Protein 8A39 (pdb70)

B-factor: mean 61.79, std 29.53, range [20.28, 162.0]

Nearest PDB structures (foldseek):
  8a39-assembly2_BP1-2  TM=9.675E-01  e=1.768E-44  Escherichia coli W
  3l09-assembly2_C  TM=7.580E-01  e=1.263E-09  Jannaschia sp. CCS1
  8q87-assembly1_Aj  TM=6.468E-01  e=9.948E-02  Gallus gallus
  3exc-assembly1_X-2  TM=7.207E-01  e=9.895E-01  Saccharolobus solfataricus
  7r81-assembly1_L2  TM=6.269E-01  e=5.504E-01  Neurospora crassa

Structure (mmCIF, N/CA/C/O backbone):
data_8A39
#
_entry.id   8A39
#
_cell.length_a   167.883
_cell.length_b   106.234
_cell.length_c   85.867
_cell.angle_alpha   90.000
_cell.angle_beta   108.328
_cell.angle_gamma   90.000
#
_symmetry.space_group_name_H-M   'C 1 2 1'
#
loop_
_entity.id
_entity.type
_entity.pdbx_description
1 polymer 'DNA-binding transcriptional repressor of phenylacetic acid degradation, aryl-CoA responsive'
2 non-polymer GLYCEROL
3 non-polymer 'SULFATE ION'
4 water water
#
loop_
_atom_site.group_PDB
_atom_site.id
_atom_site.type_symbol
_atom_site.label_atom_id
_atom_site.label_alt_id
_atom_site.label_comp_id
_atom_site.label_asym_id
_atom_site.label_entity_id
_atom_site.label_seq_id
_atom_site.pdbx_PDB_ins_code
_atom_site.Cartn_x
_atom_site.Cartn_y
_atom_site.Cartn_z
_atom_site.occupancy
_atom_site.B_iso_or_equiv
_atom_site.auth_seq_id
_atom_site.auth_comp_id
_atom_site.auth_asym_id
_atom_site.auth_atom_id
_atom_site.pdbx_PDB_model_num
ATOM 1 N N . SER A 1 2 ? 59.82605 -15.93350 13.01862 1.000 74.15422 2 SER AP1 N 1
ATOM 2 C CA . SER A 1 2 ? 58.80953 -16.05539 14.05713 1.000 74.14631 2 SER AP1 CA 1
ATOM 3 C C . SER A 1 2 ? 57.42540 -16.14640 13.42278 1.000 61.23714 2 SER AP1 C 1
ATOM 4 O O . SER A 1 2 ? 57.12545 -15.46177 12.45098 1.000 65.67503 2 SER AP1 O 1
ATOM 7 N N . LYS A 1 3 ? 56.58298 -17.01766 13.96760 1.000 66.64217 3 LYS AP1 N 1
ATOM 8 C CA . LYS A 1 3 ? 55.22755 -17.14022 13.45467 1.000 53.35061 3 LYS AP1 CA 1
ATOM 9 C C . LYS A 1 3 ? 54.37128 -15.92616 13.79948 1.000 62.46880 3 LYS AP1 C 1
ATOM 10 O O . LYS A 1 3 ? 53.36967 -15.67989 13.11577 1.000 56.62875 3 LYS AP1 O 1
ATOM 16 N N . LEU A 1 4 ? 54.73619 -15.17005 14.84310 1.000 52.22065 4 LEU AP1 N 1
ATOM 17 C CA . LEU A 1 4 ? 54.00674 -13.94589 15.15961 1.000 53.02857 4 LEU AP1 CA 1
ATOM 18 C C . LEU A 1 4 ? 54.10026 -12.94738 14.01039 1.000 49.74136 4 LEU AP1 C 1
ATOM 19 O O . LEU A 1 4 ? 53.08627 -12.37749 13.58680 1.000 46.26607 4 LEU AP1 O 1
ATOM 24 N N . ASP A 1 5 ? 55.30893 -12.73720 13.47239 1.000 49.26242 5 ASP AP1 N 1
ATOM 25 C CA . ASP A 1 5 ? 55.44333 -11.81418 12.34716 1.000 45.79215 5 ASP AP1 CA 1
ATOM 26 C C . ASP A 1 5 ? 54.64930 -12.31634 11.15831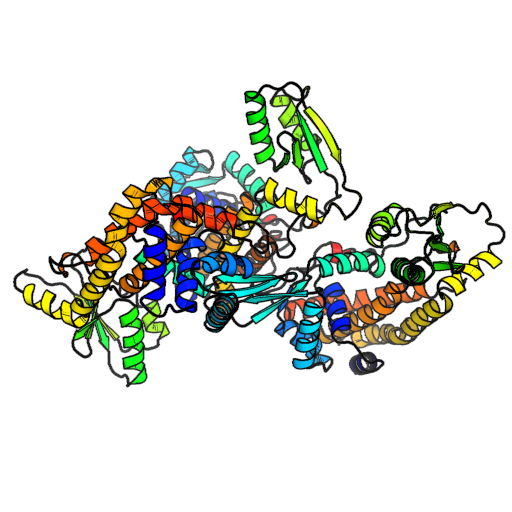 1.000 47.19732 5 ASP AP1 C 1
ATOM 27 O O . ASP A 1 5 ? 53.94130 -11.54367 10.50346 1.000 45.68137 5 ASP AP1 O 1
ATOM 32 N N . THR A 1 6 ? 54.72325 -13.62358 10.89499 1.000 38.72913 6 THR AP1 N 1
ATOM 33 C CA . THR A 1 6 ? 53.95865 -14.20336 9.80009 1.000 49.23686 6 THR AP1 CA 1
ATOM 34 C C . THR A 1 6 ? 52.46522 -14.01259 10.00755 1.000 37.10334 6 THR AP1 C 1
ATOM 35 O O . THR A 1 6 ? 51.74031 -13.67528 9.06223 1.000 43.50010 6 THR AP1 O 1
ATOM 39 N N . PHE A 1 7 ? 51.98060 -14.22289 11.23554 1.000 36.30325 7 PHE AP1 N 1
ATOM 40 C CA . PHE A 1 7 ? 50.56479 -13.97309 11.49645 1.000 36.15400 7 PHE AP1 CA 1
ATOM 41 C C . PHE A 1 7 ? 50.20826 -12.51832 11.20357 1.000 33.67084 7 PHE AP1 C 1
ATOM 42 O O . PHE A 1 7 ? 49.20766 -12.23884 10.53475 1.000 35.47214 7 PHE AP1 O 1
ATOM 50 N N . ILE A 1 8 ? 51.04893 -11.58214 11.65284 1.000 33.67977 8 ILE AP1 N 1
ATOM 51 C CA . ILE A 1 8 ? 50.76509 -10.16889 11.44819 1.000 33.45692 8 ILE AP1 CA 1
ATOM 52 C C . ILE A 1 8 ? 50.70744 -9.85055 9.95931 1.000 43.46830 8 ILE AP1 C 1
ATOM 53 O O . ILE A 1 8 ? 49.81802 -9.12863 9.49736 1.000 38.49805 8 ILE AP1 O 1
ATOM 58 N N . GLN A 1 9 ? 51.66187 -10.37334 9.18510 1.000 38.40613 9 GLN AP1 N 1
ATOM 59 C CA . GLN A 1 9 ? 51.69717 -10.09023 7.75089 1.000 40.33783 9 GLN AP1 CA 1
ATOM 60 C C . GLN A 1 9 ? 50.48911 -10.67626 7.03573 1.000 45.12251 9 GLN AP1 C 1
ATOM 61 O O . GLN A 1 9 ? 49.90136 -10.02602 6.16145 1.000 40.59606 9 GLN AP1 O 1
ATOM 67 N N . HIS A 1 10 ? 50.11258 -11.91233 7.38157 1.000 37.55585 10 HIS AP1 N 1
ATOM 68 C CA . HIS A 1 10 ? 48.93419 -12.51013 6.76994 1.000 39.40538 10 HIS AP1 CA 1
ATOM 69 C C . HIS A 1 10 ? 47.67574 -11.72936 7.12373 1.000 41.36544 10 HIS AP1 C 1
ATOM 70 O O . HIS A 1 10 ? 46.82498 -11.48374 6.26034 1.000 37.04622 10 HIS AP1 O 1
ATOM 77 N N . ALA A 1 11 ? 47.54407 -11.31562 8.38745 1.000 36.76429 11 ALA AP1 N 1
ATOM 78 C CA . ALA A 1 11 ? 46.32398 -10.63082 8.79725 1.000 35.17032 11 ALA AP1 CA 1
ATOM 79 C C . ALA A 1 11 ? 46.16234 -9.30656 8.06080 1.000 35.36747 11 ALA AP1 C 1
ATOM 80 O O . ALA A 1 11 ? 45.06992 -8.99235 7.56770 1.000 31.08328 11 ALA AP1 O 1
ATOM 82 N N . VAL A 1 12 ? 47.24958 -8.53557 7.93317 1.000 27.24200 12 VAL AP1 N 1
ATOM 83 C CA . VAL A 1 12 ? 47.12417 -7.22815 7.30789 1.000 37.66936 12 VAL AP1 CA 1
ATOM 84 C C . VAL A 1 12 ? 46.99172 -7.32138 5.79095 1.000 40.03748 12 VAL AP1 C 1
ATOM 85 O O . VAL A 1 12 ? 46.44621 -6.39600 5.17043 1.000 37.62979 12 VAL AP1 O 1
ATOM 89 N N . ASN A 1 13 ? 47.48127 -8.39504 5.16430 1.000 35.50917 13 ASN AP1 N 1
ATOM 90 C CA . ASN A 1 13 ? 47.40292 -8.51929 3.71031 1.000 37.93036 13 ASN AP1 CA 1
ATOM 91 C C . ASN A 1 13 ? 46.23019 -9.35778 3.22211 1.000 42.34208 13 ASN AP1 C 1
ATOM 92 O O . ASN A 1 13 ? 46.07788 -9.52720 2.00680 1.000 39.43602 13 ASN AP1 O 1
ATOM 97 N N . ALA A 1 14 ? 45.40755 -9.89796 4.12383 1.000 32.68155 14 ALA AP1 N 1
ATOM 98 C CA . ALA A 1 14 ? 44.32161 -10.77029 3.68168 1.000 39.72653 14 ALA AP1 CA 1
ATOM 99 C C . ALA A 1 14 ? 43.30981 -10.00980 2.84285 1.000 41.68116 14 ALA AP1 C 1
ATOM 100 O O . ALA A 1 14 ? 42.80007 -10.52749 1.84217 1.000 46.22021 14 ALA AP1 O 1
ATOM 102 N N . VAL A 1 15 ? 43.00851 -8.78244 3.24259 1.000 39.66938 15 VAL AP1 N 1
ATOM 103 C CA . VAL A 1 15 ? 41.92852 -7.99221 2.66534 1.000 37.19654 15 VAL AP1 CA 1
ATOM 104 C C . VAL A 1 15 ? 42.38569 -6.53629 2.60731 1.000 45.16681 15 VAL AP1 C 1
ATOM 105 O O . VAL A 1 15 ? 43.30605 -6.15480 3.34787 1.000 40.88288 15 VAL AP1 O 1
ATOM 109 N N . PRO A 1 16 ? 41.85547 -5.72220 1.69232 1.000 42.18773 16 PRO AP1 N 1
ATOM 110 C CA . PRO A 1 16 ? 42.18106 -4.28685 1.71184 1.000 42.55537 16 PRO AP1 CA 1
ATOM 111 C C . PRO A 1 16 ? 41.82943 -3.67768 3.06070 1.000 38.23131 16 PRO AP1 C 1
ATOM 112 O O . PRO A 1 16 ? 40.75802 -3.93006 3.61296 1.000 35.96186 16 PRO AP1 O 1
ATOM 116 N N . VAL A 1 17 ? 42.72586 -2.85039 3.58513 1.000 31.93477 17 VAL AP1 N 1
ATOM 117 C CA . VAL A 1 17 ? 42.50296 -2.17602 4.86011 1.000 33.13270 17 VAL AP1 CA 1
ATOM 118 C C . VAL A 1 17 ? 42.25756 -0.69172 4.57944 1.000 32.09272 17 VAL AP1 C 1
ATOM 119 O O . VAL A 1 17 ? 43.11888 -0.00060 4.02693 1.000 32.97368 17 VAL AP1 O 1
ATOM 123 N N . SER A 1 18 ? 41.09741 -0.19449 4.98942 1.000 26.60254 18 SER AP1 N 1
ATOM 124 C CA . SER A 1 18 ? 40.80317 1.23116 4.86780 1.000 36.56750 18 SER AP1 CA 1
ATOM 125 C C . SER A 1 18 ? 41.69107 2.05338 5.80234 1.000 31.19134 18 SER AP1 C 1
ATOM 126 O O . SER A 1 18 ? 41.75207 1.78921 7.00419 1.000 32.66455 18 SER AP1 O 1
ATOM 129 N N . GLY A 1 19 ? 42.35707 3.06621 5.24528 1.000 31.35102 19 GLY AP1 N 1
ATOM 130 C CA . GLY A 1 19 ? 43.20202 3.93299 6.05103 1.000 28.98157 19 GLY AP1 CA 1
ATOM 131 C C . GLY A 1 19 ? 42.41780 4.75056 7.06288 1.000 38.01313 19 GLY AP1 C 1
ATOM 132 O O . GLY A 1 19 ? 42.84299 4.90714 8.21375 1.000 24.98304 19 GLY AP1 O 1
ATOM 133 N N . THR A 1 20 ? 41.27262 5.30367 6.64860 1.000 30.38068 20 THR AP1 N 1
ATOM 134 C CA . THR A 1 20 ? 40.47788 6.08269 7.59178 1.000 36.93094 20 THR AP1 CA 1
ATOM 135 C C . THR A 1 20 ? 39.94679 5.19949 8.71003 1.000 40.10856 20 THR AP1 C 1
ATOM 136 O O . THR A 1 20 ? 39.96709 5.59166 9.88074 1.000 30.98635 20 THR AP1 O 1
ATOM 140 N N . SER A 1 21 ? 39.51606 3.98276 8.37408 1.000 29.24292 21 SER AP1 N 1
ATOM 141 C CA . SER A 1 21 ? 38.99413 3.08755 9.39548 1.000 37.32912 21 SER AP1 CA 1
ATOM 142 C C . SER A 1 21 ? 40.10086 2.65305 10.34299 1.000 34.20624 21 SER AP1 C 1
ATOM 143 O O . SER A 1 21 ? 39.91317 2.63542 11.56910 1.000 28.82132 21 SER AP1 O 1
ATOM 146 N N . LEU A 1 22 ? 41.27141 2.32964 9.78942 1.000 29.72310 22 LEU AP1 N 1
ATOM 147 C CA . LEU A 1 22 ? 42.37197 1.86530 10.61600 1.000 26.49740 22 LEU AP1 CA 1
ATOM 148 C C . LEU A 1 22 ? 42.81826 2.95121 11.57437 1.000 38.80063 22 LEU AP1 C 1
ATOM 149 O O . LEU A 1 22 ? 43.03402 2.69423 12.76214 1.000 32.46595 22 LEU AP1 O 1
ATOM 154 N N . ILE A 1 23 ? 42.93621 4.18619 11.07904 1.000 28.40548 23 ILE AP1 N 1
ATOM 155 C CA . ILE A 1 23 ? 43.42297 5.24855 11.93770 1.000 27.97622 23 ILE AP1 CA 1
ATOM 156 C C . ILE A 1 23 ? 42.38197 5.58088 13.00201 1.000 29.65793 23 ILE AP1 C 1
ATOM 157 O O . ILE A 1 23 ? 42.73562 5.86854 14.15444 1.000 28.33185 23 ILE AP1 O 1
ATOM 162 N N . SER A 1 24 ? 41.08912 5.50880 12.65823 1.000 24.79578 24 SER AP1 N 1
ATOM 163 C CA . SER A 1 24 ? 40.06057 5.68468 13.67894 1.000 35.83518 24 SER AP1 CA 1
ATOM 164 C C . SER A 1 24 ? 40.22401 4.64408 14.77494 1.000 35.87481 24 SER AP1 C 1
ATOM 165 O O . SER A 1 24 ? 40.09987 4.96728 15.96182 1.000 29.68998 24 SER AP1 O 1
ATOM 168 N N . SER A 1 25 ? 40.51199 3.38773 14.39299 1.000 28.11039 25 SER AP1 N 1
ATOM 169 C CA . SER A 1 25 ? 40.72468 2.34196 15.38677 1.000 29.12758 25 SER AP1 CA 1
ATOM 170 C C . SER A 1 25 ? 41.90111 2.68697 16.28428 1.000 26.67432 25 SER AP1 C 1
ATOM 171 O O . SER A 1 25 ? 41.81835 2.55698 17.50951 1.000 26.95058 25 SER AP1 O 1
ATOM 174 N N . LEU A 1 26 ? 43.00395 3.13911 15.68910 1.000 24.66484 26 LEU AP1 N 1
ATOM 175 C CA . LEU A 1 26 ? 44.18748 3.49637 16.47010 1.000 31.10772 26 LEU AP1 CA 1
ATOM 176 C C . LEU A 1 26 ? 43.89045 4.63801 17.44943 1.000 28.83763 26 LEU AP1 C 1
ATOM 177 O O . LEU A 1 26 ? 44.22861 4.55722 18.63966 1.000 29.01713 26 LEU AP1 O 1
ATOM 182 N N . TYR A 1 27 ? 43.24586 5.70674 16.97224 1.000 22.59478 27 TYR AP1 N 1
ATOM 183 C CA . TYR A 1 27 ? 42.87785 6.79617 17.87477 1.000 33.84528 27 TYR AP1 CA 1
ATOM 184 C C . TYR A 1 27 ? 41.93363 6.29648 18.96340 1.000 37.27821 27 TYR AP1 C 1
ATOM 185 O O . TYR A 1 27 ? 42.16971 6.50949 20.15868 1.000 29.64119 27 TYR AP1 O 1
ATOM 194 N N . GLY A 1 28 ? 40.87745 5.58471 18.56866 1.000 34.91196 28 GLY AP1 N 1
ATOM 195 C CA . GLY A 1 28 ? 39.90245 5.14318 19.54885 1.000 21.67585 28 GLY AP1 CA 1
ATOM 196 C C . GLY A 1 28 ? 40.51579 4.23571 20.59109 1.000 33.48375 28 GLY AP1 C 1
ATOM 197 O O . GLY A 1 28 ? 40.22970 4.35552 21.78702 1.000 30.50438 28 GLY AP1 O 1
ATOM 198 N N . ASP A 1 29 ? 41.40447 3.34563 20.16235 1.000 33.25239 29 ASP AP1 N 1
ATOM 199 C CA . ASP A 1 29 ? 41.95044 2.38265 21.10548 1.000 35.71681 29 ASP AP1 CA 1
ATOM 200 C C . ASP A 1 29 ? 43.11488 2.96785 21.89290 1.000 34.03971 29 ASP AP1 C 1
ATOM 201 O O . ASP A 1 29 ? 43.14996 2.86709 23.12110 1.000 29.83537 29 ASP AP1 O 1
ATOM 206 N N . SER A 1 30 ? 44.06262 3.60932 21.20341 1.000 30.50704 30 SER AP1 N 1
ATOM 207 C CA . SER A 1 30 ? 45.33081 3.95189 21.82466 1.000 32.80109 30 SER AP1 CA 1
ATOM 208 C C . SER A 1 30 ? 45.48092 5.41666 22.23595 1.000 29.05461 30 SER AP1 C 1
ATOM 209 O O . SER A 1 30 ? 46.36422 5.71417 23.03667 1.000 31.85465 30 SER AP1 O 1
ATOM 212 N N . LEU A 1 31 ? 44.66848 6.34089 21.72823 1.000 27.15695 31 LEU AP1 N 1
ATOM 213 C CA . LEU A 1 31 ? 44.90262 7.75919 21.97639 1.000 32.77250 31 LEU AP1 CA 1
ATOM 214 C C . LEU A 1 31 ? 43.75793 8.48862 22.67325 1.000 38.83627 31 LEU AP1 C 1
ATOM 215 O O . LEU A 1 31 ? 43.98499 9.58448 23.20178 1.000 34.01338 31 LEU AP1 O 1
ATOM 220 N N . SER A 1 32 ? 42.53985 7.93973 22.66419 1.000 30.14064 32 SER AP1 N 1
ATOM 221 C CA . SER A 1 32 ? 41.40183 8.67405 23.19218 1.000 31.38216 32 SER AP1 CA 1
ATOM 222 C C . SER A 1 32 ? 41.50518 8.87895 24.70141 1.000 36.98268 32 SER AP1 C 1
ATOM 223 O O . SER A 1 32 ? 40.88482 9.81026 25.23640 1.000 33.76010 32 SER AP1 O 1
ATOM 226 N N . HIS A 1 33 ? 42.24646 8.02129 25.41188 1.000 28.74581 33 HIS AP1 N 1
ATOM 227 C CA . HIS A 1 33 ? 42.50417 8.24735 26.83387 1.000 38.26906 33 HIS AP1 CA 1
ATOM 228 C C . HIS A 1 33 ? 43.88454 8.84345 27.09247 1.000 36.21717 33 HIS AP1 C 1
ATOM 229 O O . HIS A 1 33 ? 44.35284 8.84890 28.23626 1.000 40.22453 33 HIS AP1 O 1
ATOM 236 N N . ARG A 1 34 ? 44.52009 9.39483 26.06625 1.000 32.41726 34 ARG AP1 N 1
ATOM 237 C CA . ARG A 1 34 ? 45.86933 9.92727 26.17905 1.000 33.16696 34 ARG AP1 CA 1
ATOM 238 C C . ARG A 1 34 ? 45.93758 11.28441 25.50276 1.000 41.27255 34 ARG AP1 C 1
ATOM 239 O O . ARG A 1 34 ? 46.92672 11.63229 24.83973 1.000 33.82552 34 ARG AP1 O 1
ATOM 247 N N . GLY A 1 35 ? 44.86389 12.06199 25.64159 1.000 35.14130 35 GLY AP1 N 1
ATOM 248 C CA . GLY A 1 35 ? 44.85324 13.42443 25.15348 1.000 27.37625 35 GLY AP1 CA 1
ATOM 249 C C . GLY A 1 35 ? 44.30449 13.60165 23.75521 1.000 35.59969 35 GLY AP1 C 1
ATOM 250 O O . GLY A 1 35 ? 44.09887 14.74622 23.33994 1.000 28.51749 35 GLY AP1 O 1
ATOM 251 N N . GLY A 1 36 ? 44.13070 12.51358 22.99469 1.000 32.90231 36 GLY AP1 N 1
ATOM 252 C CA . GLY A 1 36 ? 43.47546 12.55352 21.69724 1.000 29.92526 36 GLY AP1 CA 1
ATOM 253 C C . GLY A 1 36 ? 44.25607 13.20455 20.57463 1.000 33.84212 36 GLY AP1 C 1
ATOM 254 O O . GLY A 1 36 ? 43.69998 13.39903 19.48079 1.000 31.67131 36 GLY AP1 O 1
ATOM 255 N N . GLU A 1 37 ? 45.53355 13.51963 20.78461 1.000 30.11381 37 GLU AP1 N 1
ATOM 256 C CA . GLU A 1 37 ? 46.31943 14.22985 19.78209 1.000 36.36562 37 GLU AP1 CA 1
ATOM 257 C C . GLU A 1 37 ? 47.65132 13.52775 19.55975 1.000 36.03024 37 GLU AP1 C 1
ATOM 258 O O . GLU A 1 37 ? 48.27125 13.02704 20.50315 1.000 35.76748 37 GLU AP1 O 1
ATOM 264 N N . ILE A 1 38 ? 48.09995 13.50758 18.30669 1.000 35.43483 38 ILE AP1 N 1
ATOM 265 C CA . ILE A 1 38 ? 49.40919 12.95086 17.99371 1.000 33.74998 38 ILE AP1 CA 1
ATOM 266 C C . ILE A 1 38 ? 49.95693 13.59984 16.72981 1.000 28.57526 38 ILE AP1 C 1
ATOM 267 O O . ILE A 1 38 ? 49.20973 14.00331 15.83656 1.000 29.71719 38 ILE AP1 O 1
ATOM 272 N N . TRP A 1 39 ? 51.28095 13.63419 16.64296 1.000 32.48293 39 TRP AP1 N 1
ATOM 273 C CA . TRP A 1 39 ? 51.96915 14.10956 15.45253 1.000 32.69391 39 TRP AP1 CA 1
ATOM 274 C C . TRP A 1 39 ? 51.79065 13.12625 14.29589 1.000 37.94870 39 TRP AP1 C 1
ATOM 275 O O . TRP A 1 39 ? 51.81145 11.90677 14.48893 1.000 34.68052 39 TRP AP1 O 1
ATOM 286 N N . LEU A 1 40 ? 51.62127 13.66693 13.08694 1.000 34.18579 40 LEU AP1 N 1
ATOM 287 C CA . LEU A 1 40 ? 51.56093 12.82885 11.89525 1.000 35.84325 40 LEU AP1 CA 1
ATOM 288 C C . LEU A 1 40 ? 52.76072 11.89168 11.81800 1.000 44.54448 40 LEU AP1 C 1
ATOM 289 O O . LEU A 1 40 ? 52.61728 10.70406 11.48308 1.000 37.17205 40 LEU AP1 O 1
ATOM 294 N N . GLY A 1 41 ? 53.94713 12.40252 12.15752 1.000 38.92022 41 GLY AP1 N 1
ATOM 295 C CA . GLY A 1 41 ? 55.14454 11.57693 12.11049 1.000 45.71786 41 GLY AP1 CA 1
ATOM 296 C C . GLY A 1 41 ? 55.07144 10.38132 13.04010 1.000 42.56273 41 GLY AP1 C 1
ATOM 297 O O . GLY A 1 41 ? 55.57455 9.30428 12.71771 1.000 39.56378 41 GLY AP1 O 1
ATOM 298 N N . SER A 1 42 ? 54.43817 10.55465 14.20327 1.000 33.25982 42 SER AP1 N 1
ATOM 299 C CA . SER A 1 42 ? 54.23916 9.43605 15.11794 1.000 34.33450 42 SER AP1 CA 1
ATOM 300 C C . SER A 1 42 ? 53.35395 8.37222 14.49096 1.000 36.57874 42 SER AP1 C 1
ATOM 301 O O . SER A 1 42 ? 53.64875 7.17299 14.58802 1.000 34.21871 42 SER AP1 O 1
ATOM 304 N N . LEU A 1 43 ? 52.26202 8.78428 13.84321 1.000 30.37512 43 LEU AP1 N 1
ATOM 305 C CA . LEU A 1 43 ? 51.38909 7.79514 13.21445 1.000 32.95694 43 LEU AP1 CA 1
ATOM 306 C C . LEU A 1 43 ? 52.13285 7.01499 12.13864 1.000 33.60285 43 LEU AP1 C 1
ATOM 307 O O . LEU A 1 43 ? 52.00213 5.78977 12.06091 1.000 31.50606 43 LEU AP1 O 1
ATOM 312 N N . ALA A 1 44 ? 52.95924 7.70298 11.33191 1.000 28.94992 44 ALA AP1 N 1
ATOM 313 C CA . ALA A 1 44 ? 53.71619 7.01943 10.28429 1.000 27.57294 44 ALA AP1 CA 1
ATOM 314 C C . ALA A 1 44 ? 54.65268 5.97759 10.88557 1.000 39.80097 44 ALA AP1 C 1
ATOM 315 O O . ALA A 1 44 ? 54.71610 4.84320 10.40116 1.000 35.83246 44 ALA AP1 O 1
ATOM 317 N N . ALA A 1 45 ? 55.35400 6.32967 11.96957 1.000 29.49302 45 ALA AP1 N 1
ATOM 318 C CA . ALA A 1 45 ? 56.21715 5.36843 12.64149 1.000 39.81441 45 ALA AP1 CA 1
ATOM 319 C C . ALA A 1 45 ? 55.42351 4.22835 13.27668 1.000 39.70889 45 ALA AP1 C 1
ATOM 320 O O . ALA A 1 45 ? 55.91745 3.09852 13.37024 1.000 35.26569 45 ALA AP1 O 1
ATOM 322 N N . LEU A 1 46 ? 54.20673 4.49673 13.73289 1.000 32.30872 46 LEU AP1 N 1
ATOM 323 C CA . LEU A 1 46 ? 53.45425 3.44987 14.40174 1.000 30.93195 46 LEU AP1 CA 1
ATOM 324 C C . LEU A 1 46 ? 52.94558 2.41613 13.40978 1.000 35.31783 46 LEU AP1 C 1
ATOM 325 O O . LEU A 1 46 ? 52.74344 1.25501 13.78005 1.000 32.29402 46 LEU AP1 O 1
ATOM 330 N N . LEU A 1 47 ? 52.70879 2.82746 12.15843 1.000 32.85460 47 LEU AP1 N 1
ATOM 331 C CA . LEU A 1 47 ? 52.12287 1.97350 11.14438 1.000 37.16984 47 LEU AP1 CA 1
ATOM 332 C C . LEU A 1 47 ? 53.12339 1.47211 10.11244 1.000 39.96615 47 LEU AP1 C 1
ATOM 333 O O . LEU A 1 47 ? 52.76631 0.60457 9.30623 1.000 37.53177 47 LEU AP1 O 1
ATOM 338 N N . GLU A 1 48 ? 54.35745 1.97994 10.12722 1.000 39.33861 48 GLU AP1 N 1
ATOM 339 C CA . GLU A 1 48 ? 55.35700 1.62113 9.11769 1.000 45.08509 48 GLU AP1 CA 1
ATOM 340 C C . GLU A 1 48 ? 55.59699 0.11107 9.05650 1.000 40.09734 48 GLU AP1 C 1
ATOM 341 O O . GLU A 1 48 ? 55.62486 -0.48219 7.97154 1.000 36.94966 48 GLU AP1 O 1
ATOM 347 N N . GLY A 1 49 ? 55.78148 -0.52629 10.21182 1.000 34.37323 49 GLY AP1 N 1
ATOM 348 C CA . GLY A 1 49 ? 56.04374 -1.95453 10.24023 1.000 35.11121 49 GLY AP1 CA 1
ATOM 349 C C . GLY A 1 49 ? 54.91036 -2.80379 9.71407 1.000 37.31394 49 GLY AP1 C 1
ATOM 350 O O . GLY A 1 49 ? 55.10417 -4.00677 9.51278 1.000 41.53301 49 GLY AP1 O 1
ATOM 351 N N . LEU A 1 50 ? 53.72938 -2.22817 9.53260 1.000 37.19026 50 LEU AP1 N 1
ATOM 352 C CA . LEU A 1 50 ? 52.60855 -2.92183 8.91272 1.000 40.47877 50 LEU AP1 CA 1
ATOM 353 C C . LEU A 1 50 ? 52.58808 -2.77214 7.40139 1.000 38.70919 50 LEU AP1 C 1
ATOM 354 O O . LEU A 1 50 ? 51.69650 -3.33093 6.75150 1.000 46.00078 50 LEU AP1 O 1
ATOM 359 N N . GLY A 1 51 ? 53.52727 -2.01580 6.83181 1.000 39.60413 51 GLY AP1 N 1
ATOM 360 C CA . GLY A 1 51 ? 53.55095 -1.76276 5.40030 1.000 35.20041 51 GLY AP1 CA 1
ATOM 361 C C . GLY A 1 51 ? 52.84053 -0.50662 4.94608 1.000 46.01011 51 GLY AP1 C 1
ATOM 362 O O . GLY A 1 51 ? 52.65835 -0.32120 3.73962 1.000 39.88137 51 GLY AP1 O 1
ATOM 363 N N . PHE A 1 52 ? 52.36495 0.32787 5.86136 1.000 35.19793 52 PHE AP1 N 1
ATOM 364 C CA . PHE A 1 52 ? 51.68652 1.56966 5.49090 1.000 38.90383 52 PHE AP1 CA 1
ATOM 365 C C . PHE A 1 52 ? 52.67383 2.73382 5.48013 1.000 40.26668 52 PHE AP1 C 1
ATOM 366 O O . PHE A 1 52 ? 53.34064 2.98970 6.48813 1.000 44.74608 52 PHE AP1 O 1
ATOM 374 N N . GLY A 1 53 ? 52.78536 3.41567 4.33317 1.000 36.33535 53 GLY AP1 N 1
ATOM 375 C CA . GLY A 1 53 ? 53.69990 4.53103 4.17223 1.000 36.44019 53 GLY AP1 CA 1
ATOM 376 C C . GLY A 1 53 ? 53.07173 5.90102 4.46268 1.000 47.71503 53 GLY AP1 C 1
ATOM 377 O O . GLY A 1 53 ? 51.88801 6.03224 4.78193 1.000 44.54237 53 GLY AP1 O 1
ATOM 378 N N . GLU A 1 54 ? 53.91158 6.94159 4.35305 1.000 36.88447 54 GLU AP1 N 1
ATOM 379 C CA . GLU A 1 54 ? 53.48319 8.30213 4.69156 1.000 43.07368 54 GLU AP1 CA 1
ATOM 380 C C . GLU A 1 54 ? 52.27108 8.74820 3.87942 1.000 39.41157 54 GLU AP1 C 1
ATOM 381 O O . GLU A 1 54 ? 51.34379 9.34741 4.43089 1.000 47.71117 54 GLU AP1 O 1
ATOM 387 N N . ARG A 1 55 ? 52.26111 8.49028 2.56466 1.000 39.71222 55 ARG AP1 N 1
ATOM 388 C CA . ARG A 1 55 ? 51.12591 8.93917 1.75614 1.000 39.29083 55 ARG AP1 CA 1
ATOM 389 C C . ARG A 1 55 ? 49.83733 8.24178 2.17304 1.000 44.82771 55 ARG AP1 C 1
ATOM 390 O O . ARG A 1 55 ? 48.76063 8.84984 2.17391 1.000 44.22786 55 ARG AP1 O 1
ATOM 398 N N . PHE A 1 56 ? 49.91653 6.95555 2.49561 1.000 40.82812 56 PHE AP1 N 1
ATOM 399 C CA . PHE A 1 56 ? 48.74249 6.27167 3.00839 1.000 38.49003 56 PHE AP1 CA 1
ATOM 400 C C . PHE A 1 56 ? 48.22628 6.95679 4.27563 1.000 43.50877 56 PHE AP1 C 1
ATOM 401 O O . PHE A 1 56 ? 47.02679 7.23360 4.40959 1.000 31.90569 56 PHE AP1 O 1
ATOM 409 N N . VAL A 1 57 ? 49.13561 7.24894 5.20893 1.000 31.64936 57 VAL AP1 N 1
ATOM 410 C CA . VAL A 1 57 ? 48.76430 7.85506 6.48380 1.000 35.49017 57 VAL AP1 CA 1
ATOM 411 C C . VAL A 1 57 ? 48.24616 9.27302 6.28008 1.000 41.19962 57 VAL AP1 C 1
ATOM 412 O O . VAL A 1 57 ? 47.16745 9.63806 6.77252 1.000 31.46754 57 VAL AP1 O 1
ATOM 416 N N . ARG A 1 58 ? 48.99496 10.07657 5.51967 1.000 32.12388 58 ARG AP1 N 1
ATOM 417 C CA . ARG A 1 58 ? 48.63345 11.46975 5.26114 1.000 34.77533 58 ARG AP1 CA 1
ATOM 418 C C . ARG A 1 58 ? 47.26309 11.57444 4.59116 1.000 38.75101 58 ARG AP1 C 1
ATOM 419 O O . ARG A 1 58 ? 46.42205 12.39096 4.98521 1.000 37.34190 58 ARG AP1 O 1
ATOM 427 N N . THR A 1 59 ? 47.01845 10.74355 3.57652 1.000 37.10491 59 THR AP1 N 1
ATOM 428 C CA . THR A 1 59 ? 45.73949 10.77084 2.87121 1.000 29.40088 59 THR AP1 CA 1
ATOM 429 C C . THR A 1 59 ? 44.58375 10.39348 3.79639 1.000 40.13416 59 THR AP1 C 1
ATOM 430 O O . THR A 1 59 ? 43.50182 10.98892 3.73155 1.000 38.17011 59 THR AP1 O 1
ATOM 434 N N . ALA A 1 60 ? 44.78338 9.37426 4.63465 1.000 36.41021 60 ALA AP1 N 1
ATOM 435 C CA . ALA A 1 60 ? 43.75613 8.96555 5.59271 1.000 40.13622 60 ALA AP1 CA 1
ATOM 436 C C . ALA A 1 60 ? 43.44813 10.08315 6.59142 1.000 39.58094 60 ALA AP1 C 1
ATOM 437 O O . ALA A 1 60 ? 42.27894 10.37125 6.87834 1.000 26.80096 60 ALA AP1 O 1
ATOM 439 N N . LEU A 1 61 ? 44.48724 10.72582 7.13573 1.000 30.45649 61 LEU AP1 N 1
ATOM 440 C CA . LEU A 1 61 ? 44.24650 11.81494 8.08184 1.000 38.24265 61 LEU AP1 CA 1
ATOM 441 C C . LEU A 1 61 ? 43.46554 12.94506 7.42200 1.000 32.82798 61 LEU AP1 C 1
ATOM 442 O O . LEU A 1 61 ? 42.46644 13.42249 7.97695 1.000 32.84420 61 LEU AP1 O 1
ATOM 447 N N . PHE A 1 62 ? 43.85238 13.31131 6.19508 1.000 34.59250 62 PHE AP1 N 1
ATOM 448 C CA . PHE A 1 62 ? 43.14607 14.33876 5.43347 1.000 31.44755 62 PHE AP1 CA 1
ATOM 449 C C . PHE A 1 62 ? 41.66645 13.99705 5.28495 1.000 38.07089 62 PHE AP1 C 1
ATOM 450 O O . PHE A 1 62 ? 40.79912 14.85806 5.48305 1.000 39.54196 62 PHE AP1 O 1
ATOM 458 N N . ARG A 1 63 ? 41.35086 12.74189 4.93875 1.000 30.71571 63 ARG AP1 N 1
ATOM 459 C CA . ARG A 1 63 ? 39.94023 12.36961 4.80394 1.000 41.02991 63 ARG AP1 CA 1
ATOM 460 C C . ARG A 1 63 ? 39.21562 12.43625 6.14180 1.000 34.87117 63 ARG AP1 C 1
ATOM 461 O O . ARG A 1 63 ? 38.08101 12.91811 6.21247 1.000 38.58374 63 ARG AP1 O 1
ATOM 469 N N . LEU A 1 64 ? 39.85119 11.94545 7.21053 1.000 42.71751 64 LEU AP1 N 1
ATOM 470 C CA . LEU A 1 64 ? 39.21184 11.96227 8.52269 1.000 37.15353 64 LEU AP1 CA 1
ATOM 471 C C . LEU A 1 64 ? 38.92627 13.39364 8.95296 1.000 32.75926 64 LEU AP1 C 1
ATOM 472 O O . LEU A 1 64 ? 37.92058 13.65902 9.61211 1.000 32.34860 64 LEU AP1 O 1
ATOM 477 N N . ASN A 1 65 ? 39.81419 14.32874 8.60454 1.000 30.30944 65 ASN AP1 N 1
ATOM 478 C CA . ASN A 1 65 ? 39.51923 15.73850 8.83727 1.000 26.45190 65 ASN AP1 CA 1
ATOM 479 C C . ASN A 1 65 ? 38.34418 16.22262 7.98737 1.000 35.06050 65 ASN AP1 C 1
ATOM 480 O O . ASN A 1 65 ? 37.46639 16.93727 8.48649 1.000 34.52885 65 ASN AP1 O 1
ATOM 485 N N . LYS A 1 66 ? 38.30685 15.86576 6.70098 1.000 38.67845 66 LYS AP1 N 1
ATOM 486 C CA . LYS A 1 66 ? 37.20754 16.34637 5.86641 1.000 36.02432 66 LYS AP1 CA 1
ATOM 487 C C . LYS A 1 66 ? 35.87549 15.79616 6.34335 1.000 36.13408 66 LYS AP1 C 1
ATOM 488 O O . LYS A 1 66 ? 34.85193 16.47091 6.22376 1.000 39.66900 66 LYS AP1 O 1
ATOM 494 N N . GLU A 1 67 ? 35.87041 14.59341 6.91874 1.000 33.89824 67 GLU AP1 N 1
ATOM 495 C CA . GLU A 1 67 ? 34.64254 14.04577 7.47890 1.000 37.00251 67 GLU AP1 CA 1
ATOM 496 C C . GLU A 1 67 ? 34.28720 14.63016 8.84182 1.000 36.80984 67 GLU AP1 C 1
ATOM 497 O O . GLU A 1 67 ? 33.22361 14.29594 9.37067 1.000 36.43865 67 GLU AP1 O 1
ATOM 503 N N . GLY A 1 68 ? 35.12641 15.49574 9.42036 1.000 31.76862 68 GLY AP1 N 1
ATOM 504 C CA . GLY A 1 68 ? 34.82092 16.04443 10.73470 1.000 28.31112 68 GLY AP1 CA 1
ATOM 505 C C . GLY A 1 68 ? 35.18134 15.16992 11.91926 1.000 29.21020 68 GLY AP1 C 1
ATOM 506 O O . GLY A 1 68 ? 34.76504 15.48007 13.03992 1.000 28.30623 68 GLY AP1 O 1
ATOM 507 N N . TRP A 1 69 ? 35.93482 14.08368 11.71858 1.000 35.38340 69 TRP AP1 N 1
ATOM 508 C CA . TRP A 1 69 ? 36.30846 13.19562 12.82067 1.000 35.99743 69 TRP AP1 CA 1
ATOM 509 C C . TRP A 1 69 ? 37.57630 13.66089 13.53230 1.000 34.02392 69 TRP AP1 C 1
ATOM 510 O O . TRP A 1 69 ? 37.74647 13.38990 14.73210 1.000 27.86040 69 TRP AP1 O 1
ATOM 521 N N . LEU A 1 70 ? 38.47355 14.33353 12.80727 1.000 24.41139 70 LEU AP1 N 1
ATOM 522 C CA . LEU A 1 70 ? 39.73498 14.82573 13.34304 1.000 33.90488 70 LEU AP1 CA 1
ATOM 523 C C . LEU A 1 70 ? 39.88313 16.31275 13.04168 1.000 35.83762 70 LEU AP1 C 1
ATOM 524 O O . LEU A 1 70 ? 39.54394 16.77586 11.94917 1.000 29.44984 70 LEU AP1 O 1
ATOM 529 N N . ASP A 1 71 ? 40.35126 17.06013 14.02908 1.000 33.13289 71 ASP AP1 N 1
ATOM 530 C CA . ASP A 1 71 ? 40.86507 18.40072 13.80333 1.000 36.26849 71 ASP AP1 CA 1
ATOM 531 C C . ASP A 1 71 ? 42.34584 18.31615 13.45363 1.000 37.03354 71 ASP AP1 C 1
ATOM 532 O O . ASP A 1 71 ? 43.01562 17.30761 13.71539 1.000 33.17287 71 ASP AP1 O 1
ATOM 537 N N . VAL A 1 72 ? 42.85442 19.37293 12.82825 1.000 27.81096 72 VAL AP1 N 1
ATOM 538 C CA . VAL A 1 72 ? 44.25211 19.40210 12.41088 1.000 36.15037 72 VAL AP1 CA 1
ATOM 539 C C . VAL A 1 72 ? 44.87568 20.73083 12.82351 1.000 36.86202 72 VAL AP1 C 1
ATOM 540 O O . VAL A 1 72 ? 44.25543 21.79264 12.68787 1.000 39.34331 72 VAL AP1 O 1
ATOM 544 N N . SER A 1 73 ? 46.11336 20.66185 13.31810 1.000 39.84195 73 SER AP1 N 1
ATOM 545 C CA . SER A 1 73 ? 46.88916 21.82290 13.74410 1.000 44.98522 73 SER AP1 CA 1
ATOM 546 C C . SER A 1 73 ? 48.26581 21.77485 13.10174 1.000 56.81067 73 SER AP1 C 1
ATOM 547 O O . SER A 1 73 ? 48.93548 20.73419 13.13979 1.000 44.28505 73 SER AP1 O 1
ATOM 550 N N . ARG A 1 74 ? 48.67495 22.89293 12.50065 1.000 35.18876 74 ARG AP1 N 1
ATOM 551 C CA . ARG A 1 74 ? 50.05322 23.08866 12.06539 1.000 29.91753 74 ARG AP1 CA 1
ATOM 552 C C . ARG A 1 74 ? 50.73946 23.97795 13.10515 1.000 40.26761 74 ARG AP1 C 1
ATOM 553 O O . ARG A 1 74 ? 50.44795 25.17533 13.20165 1.000 38.00051 74 ARG AP1 O 1
ATOM 561 N N . ILE A 1 75 ? 51.67337 23.39968 13.85397 1.000 34.41970 75 ILE AP1 N 1
ATOM 562 C CA . ILE A 1 75 ? 52.35867 24.07111 14.95181 1.000 33.92927 75 ILE AP1 CA 1
ATOM 563 C C . ILE A 1 75 ? 53.85291 23.90838 14.73493 1.000 40.81995 75 ILE AP1 C 1
ATOM 564 O O . ILE A 1 75 ? 54.35325 22.77532 14.65936 1.000 38.00133 75 ILE AP1 O 1
ATOM 569 N N . GLY A 1 76 ? 54.56954 25.02491 14.65775 1.000 31.89360 76 GLY AP1 N 1
ATOM 570 C CA . GLY A 1 76 ? 55.92516 24.89456 14.16024 1.000 36.66526 76 GLY AP1 CA 1
ATOM 571 C C . GLY A 1 76 ? 55.87922 24.29167 12.76983 1.000 32.79000 76 GLY AP1 C 1
ATOM 572 O O . GLY A 1 76 ? 55.01495 24.61724 11.95265 1.000 43.92115 76 GLY AP1 O 1
ATOM 573 N N . ARG A 1 77 ? 56.79434 23.36861 12.48974 1.000 46.97004 77 ARG AP1 N 1
ATOM 574 C CA . ARG A 1 77 ? 56.77424 22.68276 11.20076 1.000 67.76401 77 ARG AP1 CA 1
ATOM 575 C C . ARG A 1 77 ? 56.22887 21.26428 11.30310 1.000 60.68295 77 ARG AP1 C 1
ATOM 576 O O . ARG A 1 77 ? 56.62066 20.39157 10.52184 1.000 62.80994 77 ARG AP1 O 1
ATOM 584 N N . ARG A 1 78 ? 55.31308 21.02537 12.23634 1.000 54.13692 78 ARG AP1 N 1
ATOM 585 C CA . ARG A 1 78 ? 54.69911 19.72200 12.41668 1.000 47.03731 78 ARG AP1 CA 1
ATOM 586 C C . ARG A 1 78 ? 53.18355 19.83369 12.32766 1.000 58.17027 78 ARG AP1 C 1
ATOM 587 O O . ARG A 1 78 ? 52.58815 20.85120 12.71838 1.000 42.22033 78 ARG AP1 O 1
ATOM 595 N N . SER A 1 79 ? 52.57814 18.77566 11.78883 1.000 43.28044 79 SER AP1 N 1
ATOM 596 C CA . SER A 1 79 ? 51.13549 18.64342 11.68840 1.000 30.75058 79 SER AP1 CA 1
ATOM 597 C C . SER A 1 79 ? 50.65270 17.70361 12.78001 1.000 38.84196 79 SER AP1 C 1
ATOM 598 O O . SER A 1 79 ? 51.13777 16.57193 12.88738 1.000 41.21997 79 SER AP1 O 1
ATOM 601 N N . PHE A 1 80 ? 49.68206 18.16121 13.56865 1.000 32.36358 80 PHE AP1 N 1
ATOM 602 C CA . PHE A 1 80 ? 49.11471 17.37047 14.65559 1.000 33.31126 80 PHE AP1 CA 1
ATOM 603 C C . PHE A 1 80 ? 47.63796 17.14273 14.38415 1.000 45.78215 80 PHE AP1 C 1
ATOM 604 O O . PHE A 1 80 ? 46.91937 18.07120 13.98689 1.000 39.88831 80 PHE AP1 O 1
ATOM 612 N N . TYR A 1 81 ? 47.20843 15.89352 14.51072 1.000 30.59559 81 TYR AP1 N 1
ATOM 613 C CA . TYR A 1 81 ? 45.81221 15.54039 14.30470 1.000 27.07111 81 TYR AP1 CA 1
ATOM 614 C C . TYR A 1 81 ? 45.19845 15.08918 15.62622 1.000 31.91887 81 TYR AP1 C 1
ATOM 615 O O . TYR A 1 81 ? 45.80643 14.31301 16.38867 1.000 27.65097 81 TYR AP1 O 1
ATOM 624 N N . SER A 1 82 ? 44.02220 15.61736 15.92524 1.000 27.05155 82 SER AP1 N 1
ATOM 625 C CA . SER A 1 82 ? 43.38238 15.33728 17.20178 1.000 32.75920 82 SER AP1 CA 1
ATOM 626 C C . SER A 1 82 ? 41.91405 15.00740 16.97925 1.000 30.27965 82 SER AP1 C 1
ATOM 627 O O . SER A 1 82 ? 41.28933 15.47445 16.02047 1.000 28.50896 82 SER AP1 O 1
ATOM 630 N N . LEU A 1 83 ? 41.36073 14.21428 17.88782 1.000 26.63292 83 LEU AP1 N 1
ATOM 631 C CA . LEU A 1 83 ? 39.93775 13.93873 17.82769 1.000 28.21820 83 LEU AP1 CA 1
ATOM 632 C C . LEU A 1 83 ? 39.17132 15.25993 17.89388 1.000 40.45045 83 LEU AP1 C 1
ATOM 633 O O . LEU A 1 83 ? 39.45437 16.12374 18.73563 1.000 26.92541 83 LEU AP1 O 1
ATOM 638 N N . SER A 1 84 ? 38.24301 15.44690 16.96068 1.000 30.92686 84 SER AP1 N 1
ATOM 639 C CA . SER A 1 84 ? 37.39626 16.61756 17.03377 1.000 29.32546 84 SER AP1 CA 1
ATOM 640 C C . SER A 1 84 ? 36.39721 16.44609 18.18170 1.000 30.79944 84 SER AP1 C 1
ATOM 641 O O . SER A 1 84 ? 36.23226 15.34928 18.73579 1.000 27.40028 84 SER AP1 O 1
ATOM 644 N N . ASP A 1 85 ? 35.68054 17.52798 18.50636 1.000 23.50846 85 ASP AP1 N 1
ATOM 645 C CA . ASP A 1 85 ? 34.64976 17.41314 19.54085 1.000 32.62532 85 ASP AP1 CA 1
ATOM 646 C C . ASP A 1 85 ? 33.63200 16.34202 19.15993 1.000 33.90241 85 ASP AP1 C 1
ATOM 647 O O . ASP A 1 85 ? 33.30752 15.45983 19.96577 1.000 32.18366 85 ASP AP1 O 1
ATOM 652 N N . LYS A 1 86 ? 33.18786 16.35421 17.90346 1.000 33.06119 86 LYS AP1 N 1
ATOM 653 C CA . LYS A 1 86 ? 32.29377 15.31893 17.40927 1.000 31.44780 86 LYS AP1 CA 1
ATOM 654 C C . LYS A 1 86 ? 32.97397 13.95138 17.45602 1.000 36.22697 86 LYS AP1 C 1
ATOM 655 O O . LYS A 1 86 ? 32.40062 12.97460 17.95677 1.000 32.02270 86 LYS AP1 O 1
ATOM 661 N N . GLY A 1 87 ? 34.21500 13.87226 16.95684 1.000 27.10898 87 GLY AP1 N 1
ATOM 662 C CA . GLY A 1 87 ? 34.92274 12.59893 16.94465 1.000 36.57053 87 GLY AP1 CA 1
ATOM 663 C C . GLY A 1 87 ? 35.09059 12.01330 18.33104 1.000 36.53934 87 GLY AP1 C 1
ATOM 664 O O . GLY A 1 87 ? 34.94109 10.80112 18.52984 1.000 30.23545 87 GLY AP1 O 1
ATOM 665 N N . LEU A 1 88 ? 35.36871 12.87122 19.31582 1.000 31.94483 88 LEU AP1 N 1
ATOM 666 C CA . LEU A 1 88 ? 35.46729 12.40574 20.69579 1.000 37.54826 88 LEU AP1 CA 1
ATOM 667 C C . LEU A 1 88 ? 34.14116 11.81585 21.15896 1.000 37.17570 88 LEU AP1 C 1
ATOM 668 O O . LEU A 1 88 ? 34.10323 10.75066 21.78717 1.000 34.53600 88 LEU AP1 O 1
ATOM 673 N N . ARG A 1 89 ? 33.03810 12.49566 20.84998 1.000 34.18779 89 ARG AP1 N 1
ATOM 674 C CA . ARG A 1 89 ? 31.73699 12.01340 21.28671 1.000 45.08850 89 ARG AP1 CA 1
ATOM 675 C C . ARG A 1 89 ? 31.40619 10.67216 20.63737 1.000 42.83052 89 ARG AP1 C 1
ATOM 676 O O . ARG A 1 89 ? 30.95573 9.73905 21.31252 1.000 36.86647 89 ARG AP1 O 1
ATOM 684 N N . LEU A 1 90 ? 31.65064 10.55161 19.32442 1.000 32.03870 90 LEU AP1 N 1
ATOM 685 C CA . LEU A 1 90 ? 31.40623 9.29158 18.63170 1.000 38.12358 90 LEU AP1 CA 1
ATOM 686 C C . LEU A 1 90 ? 32.34143 8.19107 19.12528 1.000 40.20272 90 LEU AP1 C 1
ATOM 687 O O . LEU A 1 90 ? 31.92743 7.03351 19.26759 1.000 42.56422 90 LEU AP1 O 1
ATOM 692 N N . THR A 1 91 ? 33.60066 8.52924 19.40679 1.000 35.51078 91 THR AP1 N 1
ATOM 693 C CA . THR A 1 91 ? 34.52401 7.51713 19.91084 1.000 41.58543 91 THR AP1 CA 1
ATOM 694 C C . THR A 1 91 ? 34.06282 6.97431 21.25640 1.000 41.04623 91 THR AP1 C 1
ATOM 695 O O . THR A 1 91 ? 34.11224 5.75969 21.49698 1.000 31.63821 91 THR AP1 O 1
ATOM 699 N N . ARG A 1 92 ? 33.58769 7.85801 22.13801 1.000 27.27007 92 ARG AP1 N 1
ATOM 700 C CA . ARG A 1 92 ? 33.11088 7.40194 23.43590 1.000 46.74018 92 ARG AP1 CA 1
ATOM 701 C C . ARG A 1 92 ? 31.89273 6.50621 23.27882 1.000 42.58277 92 ARG AP1 C 1
ATOM 702 O O . ARG A 1 92 ? 31.77359 5.48691 23.96496 1.000 42.89528 92 ARG AP1 O 1
ATOM 710 N N . ARG A 1 93 ? 30.98475 6.85757 22.36718 1.000 42.01249 93 ARG AP1 N 1
ATOM 711 C CA . ARG A 1 93 ? 29.84626 5.98400 22.10936 1.000 46.37688 93 ARG AP1 CA 1
ATOM 712 C C . ARG A 1 93 ? 30.31212 4.60970 21.65355 1.000 44.58049 93 ARG AP1 C 1
ATOM 713 O O . ARG A 1 93 ? 29.89660 3.58731 22.20867 1.000 50.16405 93 ARG AP1 O 1
ATOM 721 N N . ALA A 1 94 ? 31.20936 4.56478 20.66468 1.000 41.58906 94 ALA AP1 N 1
ATOM 722 C CA . ALA A 1 94 ? 31.69057 3.27511 20.18333 1.000 43.89948 94 ALA AP1 CA 1
ATOM 723 C C . ALA A 1 94 ? 32.40602 2.51023 21.28863 1.000 48.90398 94 ALA AP1 C 1
ATOM 724 O O . ALA A 1 94 ? 32.27215 1.28431 21.39433 1.000 36.74744 94 ALA AP1 O 1
ATOM 726 N N . GLU A 1 95 ? 33.13113 3.22336 22.15180 1.000 42.01546 95 GLU AP1 N 1
ATOM 727 C CA . GLU A 1 95 ? 33.87508 2.55575 23.21414 1.000 48.62093 95 GLU AP1 CA 1
ATOM 728 C C . GLU A 1 95 ? 32.94719 1.80098 24.16723 1.000 53.26888 95 GLU AP1 C 1
ATOM 729 O O . GLU A 1 95 ? 33.30110 0.72574 24.67277 1.000 38.69138 95 GLU AP1 O 1
ATOM 735 N N . SER A 1 96 ? 31.77584 2.36904 24.46333 1.000 44.50665 96 SER AP1 N 1
ATOM 736 C CA . SER A 1 96 ? 30.84745 1.69820 25.36947 1.000 54.35729 96 SER AP1 CA 1
ATOM 737 C C . SER A 1 96 ? 30.46922 0.32333 24.83236 1.000 50.69427 96 SER AP1 C 1
ATOM 738 O O . SER A 1 96 ? 30.26960 -0.61672 25.60781 1.000 61.90407 96 SER AP1 O 1
ATOM 741 N N . LYS A 1 97 ? 30.35159 0.18639 23.50785 1.000 48.61956 97 LYS AP1 N 1
ATOM 742 C CA . LYS A 1 97 ? 30.00235 -1.10703 22.93382 1.000 49.43359 97 LYS AP1 CA 1
ATOM 743 C C . LYS A 1 97 ? 31.22094 -2.01810 22.81790 1.000 49.10743 97 LYS AP1 C 1
ATOM 744 O O . LYS A 1 97 ? 31.14236 -3.21122 23.13566 1.000 48.65145 97 LYS AP1 O 1
ATOM 750 N N . ILE A 1 98 ? 32.36527 -1.46909 22.40896 1.000 43.23721 98 ILE AP1 N 1
ATOM 751 C CA . ILE A 1 98 ? 33.51416 -2.30983 22.08672 1.000 42.74033 98 ILE AP1 CA 1
ATOM 752 C C . ILE A 1 98 ? 34.11994 -2.91126 23.34597 1.000 45.30750 98 ILE AP1 C 1
ATOM 753 O O . ILE A 1 98 ? 34.41615 -4.11029 23.39929 1.000 39.35431 98 ILE AP1 O 1
ATOM 758 N N . TYR A 1 99 ? 34.32921 -2.08877 24.36745 1.000 36.23238 99 TYR AP1 N 1
ATOM 759 C CA . TYR A 1 99 ? 35.01675 -2.49663 25.58526 1.000 46.00773 99 TYR AP1 CA 1
ATOM 760 C C . TYR A 1 99 ? 34.03410 -2.78364 26.70575 1.000 45.91211 99 TYR AP1 C 1
ATOM 761 O O . TYR A 1 99 ? 34.45345 -2.98618 27.85217 1.000 48.04769 99 TYR AP1 O 1
ATOM 770 N N . ARG A 1 100 ? 32.73617 -2.74132 26.38623 1.000 62.71368 100 ARG AP1 N 1
ATOM 771 C CA . ARG A 1 100 ? 31.62480 -3.00978 27.29809 1.000 74.27151 100 ARG AP1 CA 1
ATOM 772 C C . ARG A 1 100 ? 31.98901 -4.04745 28.34613 1.000 73.05493 100 ARG AP1 C 1
ATOM 773 O O . ARG A 1 100 ? 32.54467 -5.10462 28.03079 1.000 67.66210 100 ARG AP1 O 1
ATOM 781 N N . ALA A 1 101 ? 31.65045 -3.75347 29.59701 1.000 78.46326 101 ALA AP1 N 1
ATOM 782 C CA . ALA A 1 101 ? 31.99798 -4.69786 30.64422 1.000 87.70289 101 ALA AP1 CA 1
ATOM 783 C C . ALA A 1 101 ? 30.98002 -5.81929 30.80031 1.000 97.44015 101 ALA AP1 C 1
ATOM 784 O O . ALA A 1 101 ? 31.26113 -6.77177 31.53581 1.000 112.39248 101 ALA AP1 O 1
ATOM 786 N N . GLU A 1 102 ? 29.83098 -5.75579 30.11739 1.000 89.26602 102 GLU AP1 N 1
ATOM 787 C CA . GLU A 1 102 ? 28.96282 -6.92733 30.01530 1.000 114.69771 102 GLU AP1 CA 1
ATOM 788 C C . GLU A 1 102 ? 27.61637 -6.64444 29.35481 1.000 129.30398 102 GLU AP1 C 1
ATOM 789 O O . GLU A 1 102 ? 27.08011 -5.53665 29.46546 1.000 129.95638 102 GLU AP1 O 1
ATOM 795 N N . GLN A 1 103 ? 27.08176 -7.64330 28.65297 1.000 139.39062 103 GLN AP1 N 1
ATOM 796 C CA . GLN A 1 103 ? 25.77404 -7.53494 28.02324 1.000 137.63434 103 GLN AP1 CA 1
ATOM 797 C C . GLN A 1 103 ? 24.75494 -7.04680 29.05503 1.000 149.64820 103 GLN AP1 C 1
ATOM 798 O O . GLN A 1 103 ? 24.67872 -7.61085 30.15635 1.000 146.62560 103 GLN AP1 O 1
ATOM 804 N N . PRO A 1 104 ? 23.97242 -6.01386 28.75110 1.000 157.66803 104 PRO AP1 N 1
ATOM 805 C CA . PRO A 1 104 ? 23.02683 -5.49300 29.74744 1.000 152.74687 104 PRO AP1 CA 1
ATOM 806 C C . PRO A 1 104 ? 21.99017 -6.52265 30.17608 1.000 145.91341 104 PRO AP1 C 1
ATOM 807 O O . PRO A 1 104 ? 21.55666 -7.36776 29.38917 1.000 148.43521 104 PRO AP1 O 1
ATOM 811 N N . ALA A 1 105 ? 21.60097 -6.44603 31.45184 1.000 128.02721 105 ALA AP1 N 1
ATOM 812 C CA . ALA A 1 105 ? 20.54901 -7.31417 31.96733 1.000 122.95774 105 ALA AP1 CA 1
ATOM 813 C C . ALA A 1 105 ? 19.19670 -6.87195 31.41680 1.000 125.81563 105 ALA AP1 C 1
ATOM 814 O O . ALA A 1 105 ? 18.91654 -5.67373 31.31109 1.000 138.44814 105 ALA AP1 O 1
ATOM 816 N N . TRP A 1 106 ? 18.34616 -7.83988 31.07864 1.000 100.57962 106 TRP AP1 N 1
ATOM 817 C CA . TRP A 1 106 ? 17.08392 -7.55666 30.40284 1.000 101.98916 106 TRP AP1 CA 1
ATOM 818 C C . TRP A 1 106 ? 15.88359 -7.69107 31.33210 1.000 103.85842 106 TRP AP1 C 1
ATOM 819 O O . TRP A 1 106 ? 15.74279 -8.69937 32.03432 1.000 101.00457 106 TRP AP1 O 1
ATOM 830 N N . ASP A 1 107 ? 15.01952 -6.67366 31.32052 1.000 97.26537 107 ASP AP1 N 1
ATOM 831 C CA . ASP A 1 107 ? 13.75490 -6.67202 32.04813 1.000 94.16936 107 ASP AP1 CA 1
ATOM 832 C C . ASP A 1 107 ? 12.60087 -7.26145 31.24240 1.000 103.52887 107 ASP AP1 C 1
ATOM 833 O O . ASP A 1 107 ? 11.49563 -7.38620 31.77772 1.000 115.34256 107 ASP AP1 O 1
ATOM 838 N N . GLY A 1 108 ? 12.82623 -7.62398 29.97713 1.000 96.82591 108 GLY AP1 N 1
ATOM 839 C CA . GLY A 1 108 ? 11.79116 -8.18582 29.13301 1.000 80.99183 108 GLY AP1 CA 1
ATOM 840 C C . GLY A 1 108 ? 10.90960 -7.19189 28.40055 1.000 83.63903 108 GLY AP1 C 1
ATOM 841 O O . GLY A 1 108 ? 9.98414 -7.61860 27.69811 1.000 91.60466 108 GLY AP1 O 1
ATOM 842 N N . LYS A 1 109 ? 11.17496 -5.89210 28.51074 1.000 84.02101 109 LYS AP1 N 1
ATOM 843 C CA . LYS A 1 109 ? 10.30961 -4.86199 27.94650 1.000 94.87224 109 LYS AP1 CA 1
ATOM 844 C C . LYS A 1 109 ? 10.80142 -4.41744 26.57239 1.000 92.83256 109 LYS AP1 C 1
ATOM 845 O O . LYS A 1 109 ? 12.00904 -4.35373 26.32475 1.000 98.72925 109 LYS AP1 O 1
ATOM 851 N N . TRP A 1 110 ? 9.85443 -4.10151 25.68428 1.000 91.97340 110 TRP AP1 N 1
ATOM 852 C CA . TRP A 1 110 ? 10.13789 -3.67689 24.31877 1.000 79.98168 110 TRP AP1 CA 1
ATOM 853 C C . TRP A 1 110 ? 9.64019 -2.25757 24.06613 1.000 85.19522 110 TRP AP1 C 1
ATOM 854 O O . TRP A 1 110 ? 8.73863 -1.76322 24.74455 1.000 100.78197 110 TRP AP1 O 1
ATOM 865 N N . LEU A 1 111 ? 10.24411 -1.59937 23.07650 1.000 72.61404 111 LEU AP1 N 1
ATOM 866 C CA . LEU A 1 111 ? 9.75379 -0.33516 22.53829 1.000 71.15186 111 LEU AP1 CA 1
ATOM 867 C C . LEU A 1 111 ? 9.44502 -0.47987 21.04989 1.000 93.94210 111 LEU AP1 C 1
ATOM 868 O O . LEU A 1 111 ? 10.31827 -0.87647 20.26811 1.000 89.96411 111 LEU AP1 O 1
ATOM 873 N N . LEU A 1 112 ? 8.21052 -0.14725 20.65937 1.000 88.82042 112 LEU AP1 N 1
ATOM 874 C CA . LEU A 1 112 ? 7.75842 -0.21646 19.27296 1.000 75.47875 112 LEU AP1 CA 1
ATOM 875 C C . LEU A 1 112 ? 7.43638 1.17750 18.74801 1.000 77.42262 112 LEU AP1 C 1
ATOM 876 O O . LEU A 1 112 ? 6.83798 1.99366 19.45669 1.000 88.67862 112 LEU AP1 O 1
ATOM 881 N N . LEU A 1 113 ? 7.85061 1.45067 17.50857 1.000 76.70502 113 LEU AP1 N 1
ATOM 882 C CA . LEU A 1 113 ? 7.69083 2.75815 16.87828 1.000 83.33996 113 LEU AP1 CA 1
ATOM 883 C C . LEU A 1 113 ? 7.01272 2.61894 15.51780 1.000 89.03990 113 LEU AP1 C 1
ATOM 884 O O . LEU A 1 113 ? 7.47292 1.84251 14.67348 1.000 79.95824 113 LEU AP1 O 1
ATOM 889 N N . LEU A 1 114 ? 5.90766 3.34728 15.31794 1.000 91.42464 114 LEU AP1 N 1
ATOM 890 C CA . LEU A 1 114 ? 5.21069 3.42463 14.03720 1.000 100.86950 114 LEU AP1 CA 1
ATOM 891 C C . LEU A 1 114 ? 5.14984 4.85262 13.50186 1.000 103.30491 114 LEU AP1 C 1
ATOM 892 O O . LEU A 1 114 ? 5.06444 5.82520 14.25768 1.000 100.87639 114 LEU AP1 O 1
ATOM 897 N N . SER A 1 115 ? 5.23737 4.95835 12.17769 1.000 100.08154 115 SER AP1 N 1
ATOM 898 C CA . SER A 1 115 ? 5.31325 6.21658 11.44199 1.000 114.44636 115 SER AP1 CA 1
ATOM 899 C C . SER A 1 115 ? 4.09837 6.36959 10.54553 1.000 120.85605 115 SER AP1 C 1
ATOM 900 O O . SER A 1 115 ? 3.66522 5.39196 9.93645 1.000 130.59151 115 SER AP1 O 1
ATOM 903 N N . GLU A 1 116 ? 3.49892 7.55388 10.48833 1.000 116.74796 116 GLU AP1 N 1
ATOM 904 C CA . GLU A 1 116 ? 3.09776 7.85480 9.12056 1.000 128.75573 116 GLU AP1 CA 1
ATOM 905 C C . GLU A 1 116 ? 2.59293 9.27803 8.93471 1.000 118.69338 116 GLU AP1 C 1
ATOM 906 O O . GLU A 1 116 ? 2.30797 10.01979 9.88205 1.000 113.07905 116 GLU AP1 O 1
ATOM 912 N N . GLY A 1 117 ? 2.39704 9.58503 7.65269 1.000 123.03097 117 GLY AP1 N 1
ATOM 913 C CA . GLY A 1 117 ? 2.29931 10.92346 7.11403 1.000 120.55588 117 GLY AP1 CA 1
ATOM 914 C C . GLY A 1 117 ? 3.60391 11.39550 6.50754 1.000 123.49993 117 GLY AP1 C 1
ATOM 915 O O . GLY A 1 117 ? 3.77806 12.59940 6.31141 1.000 118.54623 117 GLY AP1 O 1
ATOM 916 N N . LEU A 1 118 ? 4.50008 10.46917 6.16632 1.000 126.10204 118 LEU AP1 N 1
ATOM 917 C CA . LEU A 1 118 ? 5.81155 10.76833 5.65171 1.000 120.83636 118 LEU AP1 CA 1
ATOM 918 C C . LEU A 1 118 ? 6.08529 10.12507 4.30124 1.000 125.94753 118 LEU AP1 C 1
ATOM 919 O O . LEU A 1 118 ? 5.33920 9.27442 3.80332 1.000 128.37179 118 LEU AP1 O 1
ATOM 924 N N . ASP A 1 119 ? 7.20818 10.57698 3.71672 1.000 136.27356 119 ASP AP1 N 1
ATOM 925 C CA . ASP A 1 119 ? 7.58911 10.28674 2.33600 1.000 142.68440 119 ASP AP1 CA 1
ATOM 926 C C . ASP A 1 119 ? 8.21483 8.93213 2.09234 1.000 145.96942 119 ASP AP1 C 1
ATOM 927 O O . ASP A 1 119 ? 7.87883 7.89556 2.67771 1.000 147.45227 119 ASP AP1 O 1
ATOM 932 N N . LYS A 1 120 ? 9.08361 9.01589 1.09309 1.000 135.09091 120 LYS AP1 N 1
ATOM 933 C CA . LYS A 1 120 ? 10.38863 8.40787 0.93141 1.000 131.49231 120 LYS AP1 CA 1
ATOM 934 C C . LYS A 1 120 ? 11.41605 8.91941 1.94370 1.000 137.50210 120 LYS AP1 C 1
ATOM 935 O O . LYS A 1 120 ? 11.79706 8.22752 2.88917 1.000 131.49103 120 LYS AP1 O 1
ATOM 941 N N . SER A 1 121 ? 11.81365 10.18935 1.76636 1.000 144.14322 121 SER AP1 N 1
ATOM 942 C CA . SER A 1 121 ? 12.96895 10.80511 2.42287 1.000 140.80290 121 SER AP1 CA 1
ATOM 943 C C . SER A 1 121 ? 12.88560 10.80270 3.94291 1.000 138.85052 121 SER AP1 C 1
ATOM 944 O O . SER A 1 121 ? 13.80175 10.32986 4.61884 1.000 134.97332 121 SER AP1 O 1
ATOM 947 N N . THR A 1 122 ? 11.77626 11.29534 4.49418 1.000 140.89349 122 THR AP1 N 1
ATOM 948 C CA . THR A 1 122 ? 11.54397 11.19793 5.93354 1.000 137.75128 122 THR AP1 CA 1
ATOM 949 C C . THR A 1 122 ? 11.44448 9.74530 6.39205 1.000 133.81765 122 THR AP1 C 1
ATOM 950 O O . THR A 1 122 ? 11.90972 9.40041 7.48413 1.000 129.83884 122 THR AP1 O 1
ATOM 954 N N . LEU A 1 123 ? 10.85644 8.87116 5.57033 1.000 131.42929 123 LEU AP1 N 1
ATOM 955 C CA . LEU A 1 123 ? 10.72057 7.47864 5.98562 1.000 127.89968 123 LEU AP1 CA 1
ATOM 956 C C . LEU A 1 123 ? 12.07889 6.79083 6.00850 1.000 127.98811 123 LEU AP1 C 1
ATOM 957 O O . LEU A 1 123 ? 12.52195 6.28952 7.04982 1.000 121.71060 123 LEU AP1 O 1
ATOM 962 N N . ALA A 1 124 ? 12.76803 6.77978 4.86645 1.000 129.45644 124 ALA AP1 N 1
ATOM 963 C CA . ALA A 1 124 ? 14.08839 6.16409 4.80843 1.000 128.37877 124 ALA AP1 CA 1
ATOM 964 C C . ALA A 1 124 ? 15.06787 6.87602 5.73450 1.000 121.89475 124 ALA AP1 C 1
ATOM 965 O O . ALA A 1 124 ? 15.94911 6.24164 6.32559 1.000 113.23154 124 ALA AP1 O 1
ATOM 967 N N . ASP A 1 125 ? 14.93985 8.20053 5.85358 1.000 118.66284 125 ASP AP1 N 1
ATOM 968 C CA . ASP A 1 125 ? 15.81075 8.97373 6.73403 1.000 120.28309 125 ASP AP1 CA 1
ATOM 969 C C . ASP A 1 125 ? 15.67417 8.53436 8.18684 1.000 120.00814 125 ASP AP1 C 1
ATOM 970 O O . ASP A 1 125 ? 16.66298 8.17177 8.83419 1.000 117.75691 125 ASP AP1 O 1
ATOM 975 N N . VAL A 1 126 ? 14.45166 8.56873 8.72629 1.000 117.60433 126 VAL AP1 N 1
ATOM 976 C CA . VAL A 1 126 ? 14.28262 8.22539 10.13574 1.000 118.07969 126 VAL AP1 CA 1
ATOM 977 C C . VAL A 1 126 ? 14.57620 6.74847 10.34572 1.000 117.29116 126 VAL AP1 C 1
ATOM 978 O O . VAL A 1 126 ? 15.14542 6.34469 11.36949 1.000 108.88819 126 VAL AP1 O 1
ATOM 982 N N . LYS A 1 127 ? 14.17738 5.91953 9.38537 1.000 116.67014 127 LYS AP1 N 1
ATOM 983 C CA . LYS A 1 127 ? 14.62164 4.53508 9.36729 1.000 119.22692 127 LYS AP1 CA 1
ATOM 984 C C . LYS A 1 127 ? 16.14176 4.42123 9.40288 1.000 122.17596 127 LYS AP1 C 1
ATOM 985 O O . LYS A 1 127 ? 16.68750 3.51741 10.04527 1.000 111.89467 127 LYS AP1 O 1
ATOM 991 N N . LYS A 1 128 ? 16.84534 5.33135 8.73081 1.000 122.13422 128 LYS AP1 N 1
ATOM 992 C CA . LYS A 1 128 ? 18.30631 5.28933 8.73874 1.000 109.91445 128 LYS AP1 CA 1
ATOM 993 C C . LYS A 1 128 ? 18.87223 5.38096 10.15969 1.000 109.71564 128 LYS AP1 C 1
ATOM 994 O O . LYS A 1 128 ? 19.55721 4.46672 10.63570 1.000 107.60765 128 LYS AP1 O 1
ATOM 1000 N N . GLN A 1 129 ? 18.56853 6.47856 10.86317 1.000 106.94061 129 GLN AP1 N 1
ATOM 1001 C CA . GLN A 1 129 ? 19.09062 6.68953 12.21321 1.000 110.77434 129 GLN AP1 CA 1
ATOM 1002 C C . GLN A 1 129 ? 18.66012 5.59362 13.16949 1.000 108.51311 129 GLN AP1 C 1
ATOM 1003 O O . GLN A 1 129 ? 19.46510 5.10705 13.97235 1.000 112.48657 129 GLN AP1 O 1
ATOM 1009 N N . LEU A 1 130 ? 17.39215 5.19309 13.10328 1.000 115.36368 130 LEU AP1 N 1
ATOM 1010 C CA . LEU A 1 130 ? 16.91244 4.17598 14.02577 1.000 110.24481 130 LEU AP1 CA 1
ATOM 1011 C C . LEU A 1 130 ? 17.67947 2.87502 13.83902 1.000 97.46125 130 LEU AP1 C 1
ATOM 1012 O O . LEU A 1 130 ? 18.04065 2.21686 14.82062 1.000 92.38049 130 LEU AP1 O 1
ATOM 1017 N N . ILE A 1 131 ? 17.96757 2.49919 12.58923 1.000 99.85612 131 ILE AP1 N 1
ATOM 1018 C CA . ILE A 1 131 ? 18.76996 1.29857 12.36111 1.000 100.93799 131 ILE AP1 CA 1
ATOM 1019 C C . ILE A 1 131 ? 20.13817 1.42136 13.02687 1.000 103.05120 131 ILE AP1 C 1
ATOM 1020 O O . ILE A 1 131 ? 20.52445 0.56191 13.82752 1.000 91.14790 131 ILE AP1 O 1
ATOM 1025 N N . TRP A 1 132 ? 20.87925 2.50206 12.74509 1.000 108.52337 132 TRP AP1 N 1
ATOM 1026 C CA . TRP A 1 132 ? 22.16212 2.61417 13.43501 1.000 106.19210 132 TRP AP1 CA 1
ATOM 1027 C C . TRP A 1 132 ? 22.00380 2.86459 14.92383 1.000 96.95345 132 TRP AP1 C 1
ATOM 1028 O O . TRP A 1 132 ? 22.96643 2.66673 15.67456 1.000 103.98188 132 TRP AP1 O 1
ATOM 1039 N N . GLN A 1 133 ? 20.81406 3.24439 15.36637 1.000 99.37798 133 GLN AP1 N 1
ATOM 1040 C CA . GLN A 1 133 ? 20.54098 3.49327 16.76920 1.000 101.30899 133 GLN AP1 CA 1
ATOM 1041 C C . GLN A 1 133 ? 20.28207 2.20083 17.53499 1.000 95.74082 133 GLN AP1 C 1
ATOM 1042 O O . GLN A 1 133 ? 20.17716 2.23770 18.76533 1.000 89.37899 133 GLN AP1 O 1
ATOM 1048 N N . GLY A 1 134 ? 20.21164 1.06721 16.83500 1.000 91.52426 134 GLY AP1 N 1
ATOM 1049 C CA . GLY A 1 134 ? 19.99887 -0.23975 17.42015 1.000 99.84622 134 GLY AP1 CA 1
ATOM 1050 C C . GLY A 1 134 ? 18.61998 -0.82619 17.17689 1.000 102.29679 134 GLY AP1 C 1
ATOM 1051 O O . GLY A 1 134 ? 18.33348 -1.92760 17.67079 1.000 83.53200 134 GLY AP1 O 1
ATOM 1052 N N . PHE A 1 135 ? 17.77129 -0.14757 16.41323 1.000 97.73697 135 PHE AP1 N 1
ATOM 1053 C CA . PHE A 1 135 ? 16.41521 -0.60135 16.16314 1.000 87.95185 135 PHE AP1 CA 1
ATOM 1054 C C . PHE A 1 135 ? 16.36885 -1.52840 14.96228 1.000 88.28477 135 PHE AP1 C 1
ATOM 1055 O O . PHE A 1 135 ? 17.11984 -1.36870 13.99743 1.000 89.18576 135 PHE AP1 O 1
ATOM 1063 N N . GLY A 1 136 ? 15.45757 -2.49261 15.02164 1.000 84.29980 136 GLY AP1 N 1
ATOM 1064 C CA . GLY A 1 136 ? 15.22858 -3.41467 13.92759 1.000 85.38759 136 GLY AP1 CA 1
ATOM 1065 C C . GLY A 1 136 ? 13.84578 -3.21354 13.33994 1.000 85.87778 136 GLY AP1 C 1
ATOM 1066 O O . GLY A 1 136 ? 12.91458 -2.79879 14.03587 1.000 82.19149 136 GLY AP1 O 1
ATOM 1067 N N . ALA A 1 137 ? 13.71959 -3.49445 12.04224 1.000 83.75384 137 ALA AP1 N 1
ATOM 1068 C CA . ALA A 1 137 ? 12.43248 -3.39632 11.35539 1.000 83.55275 137 ALA AP1 CA 1
ATOM 1069 C C . ALA A 1 137 ? 11.70368 -4.71165 11.60712 1.000 94.65992 137 ALA AP1 C 1
ATOM 1070 O O . ALA A 1 137 ? 11.67867 -5.62692 10.78088 1.000 87.61641 137 ALA AP1 O 1
ATOM 1072 N N . LEU A 1 138 ? 11.09077 -4.79291 12.79079 1.000 88.98256 138 LEU AP1 N 1
ATOM 1073 C CA . LEU A 1 138 ? 10.41769 -6.01770 13.20204 1.000 81.94365 138 LEU AP1 CA 1
ATOM 1074 C C . LEU A 1 138 ? 9.32486 -6.40578 12.22067 1.000 92.93993 138 LEU AP1 C 1
ATOM 1075 O O . LEU A 1 138 ? 9.05132 -7.59645 12.02983 1.000 88.79030 138 LEU AP1 O 1
ATOM 1080 N N . ALA A 1 139 ? 8.69819 -5.42189 11.59126 1.000 92.25331 139 ALA AP1 N 1
ATOM 1081 C CA . ALA A 1 139 ? 7.72404 -5.64688 10.53700 1.000 93.86181 139 ALA AP1 CA 1
ATOM 1082 C C . ALA A 1 139 ? 7.76518 -4.44994 9.60594 1.000 98.22297 139 ALA AP1 C 1
ATOM 1083 O O . ALA A 1 139 ? 8.31943 -3.40286 9.96221 1.000 94.73408 139 ALA AP1 O 1
ATOM 1085 N N . PRO A 1 140 ? 7.19541 -4.56532 8.40818 1.000 101.61552 140 PRO AP1 N 1
ATOM 1086 C CA . PRO A 1 140 ? 7.23434 -3.42681 7.48203 1.000 95.05799 140 PRO AP1 CA 1
ATOM 1087 C C . PRO A 1 140 ? 6.45725 -2.27603 8.09621 1.000 97.79997 140 PRO AP1 C 1
ATOM 1088 O O . PRO A 1 140 ? 5.29038 -2.42247 8.46985 1.000 109.20257 140 PRO AP1 O 1
ATOM 1092 N N . SER A 1 141 ? 7.12825 -1.13600 8.24134 1.000 87.88260 141 SER AP1 N 1
ATOM 1093 C CA . SER A 1 141 ? 6.59110 0.09366 8.80684 1.000 89.60207 141 SER AP1 CA 1
ATOM 1094 C C . SER A 1 141 ? 6.74070 0.07964 10.32393 1.000 84.95142 141 SER AP1 C 1
ATOM 1095 O O . SER A 1 141 ? 6.25956 1.01062 10.98408 1.000 100.71628 141 SER AP1 O 1
ATOM 1098 N N . LEU A 1 142 ? 7.38056 -0.94059 10.89944 1.000 80.18693 142 LEU AP1 N 1
ATOM 1099 C CA . LEU A 1 142 ? 7.44498 -1.12141 12.34909 1.000 95.27393 142 LEU AP1 CA 1
ATOM 1100 C C . LEU A 1 142 ? 8.88820 -1.27859 12.81665 1.000 84.61093 142 LEU AP1 C 1
ATOM 1101 O O . LEU A 1 142 ? 9.55020 -2.26062 12.46648 1.000 77.92924 142 LEU AP1 O 1
ATOM 1106 N N . MET A 1 143 ? 9.37109 -0.32326 13.61033 1.000 77.47283 143 MET AP1 N 1
ATOM 1107 C CA . MET A 1 143 ? 10.69471 -0.40222 14.21466 1.000 81.04731 143 MET AP1 CA 1
ATOM 1108 C C . MET A 1 143 ? 10.57907 -0.82222 15.67371 1.000 84.85211 143 MET AP1 C 1
ATOM 1109 O O . MET A 1 143 ? 9.65127 -0.41002 16.37518 1.000 91.93587 143 MET AP1 O 1
ATOM 1114 N N . ALA A 1 144 ? 11.53697 -1.62763 16.13491 1.000 87.49209 144 ALA AP1 N 1
ATOM 1115 C CA . ALA A 1 144 ? 11.47096 -2.19118 17.47900 1.000 90.93879 144 ALA AP1 CA 1
ATOM 1116 C C . ALA A 1 144 ? 12.86832 -2.28094 18.07950 1.000 80.65471 144 ALA AP1 C 1
ATOM 1117 O O . ALA A 1 144 ? 13.85609 -2.47799 17.36646 1.000 85.35415 144 ALA AP1 O 1
ATOM 1119 N N . SER A 1 145 ? 12.93756 -2.14582 19.40570 1.000 75.78496 145 SER AP1 N 1
ATOM 1120 C CA . SER A 1 145 ? 14.17509 -2.33749 20.15388 1.000 85.28719 145 SER AP1 CA 1
ATOM 1121 C C . SER A 1 145 ? 13.86275 -2.87481 21.54292 1.000 74.40946 145 SER AP1 C 1
ATOM 1122 O O . SER A 1 145 ? 13.01183 -2.29990 22.23734 1.000 78.92060 145 SER AP1 O 1
ATOM 1125 N N . PRO A 1 146 ? 14.53210 -3.94737 21.97499 1.000 80.41263 146 PRO AP1 N 1
ATOM 1126 C CA . PRO A 1 146 ? 14.34853 -4.43570 23.34795 1.000 83.79187 146 PRO AP1 CA 1
ATOM 1127 C C . PRO A 1 146 ? 15.18692 -3.70240 24.38095 1.000 91.15052 146 PRO AP1 C 1
ATOM 1128 O O . PRO A 1 146 ? 15.04392 -3.99263 25.58184 1.000 90.90015 146 PRO AP1 O 1
ATOM 1132 N N . SER A 1 147 ? 16.06277 -2.78824 23.95365 1.000 86.05367 147 SER AP1 N 1
ATOM 1133 C CA . SER A 1 147 ? 17.05607 -2.17030 24.82477 1.000 99.07321 147 SER AP1 CA 1
ATOM 1134 C C . SER A 1 147 ? 16.87044 -0.66844 25.04816 1.000 91.87543 147 SER AP1 C 1
ATOM 1135 O O . SER A 1 147 ? 17.04770 -0.20552 26.18191 1.000 99.35073 147 SER AP1 O 1
ATOM 1138 N N . GLN A 1 148 ? 16.54121 0.12495 24.01431 1.000 90.72879 148 GLN AP1 N 1
ATOM 1139 C CA . GLN A 1 148 ? 16.50904 1.59310 24.08477 1.000 103.28717 148 GLN AP1 CA 1
ATOM 1140 C C . GLN A 1 148 ? 15.39436 2.13018 24.98410 1.000 123.10033 148 GLN AP1 C 1
ATOM 1141 O O . GLN A 1 148 ? 14.55782 1.39140 25.49666 1.000 109.92469 148 GLN AP1 O 1
ATOM 1147 N N . LYS A 1 149 ? 15.42210 3.46917 25.17343 1.000 136.18010 149 LYS AP1 N 1
ATOM 1148 C CA . LYS A 1 149 ? 14.30975 4.29836 25.64985 1.000 131.89143 149 LYS AP1 CA 1
ATOM 1149 C C . LYS A 1 149 ? 13.51722 4.82733 24.46647 1.000 129.80661 149 LYS AP1 C 1
ATOM 1150 O O . LYS A 1 149 ? 14.03308 4.96060 23.35584 1.000 127.55535 149 LYS AP1 O 1
ATOM 1156 N N . LEU A 1 150 ? 12.26314 5.19447 24.74445 1.000 125.81264 150 LEU AP1 N 1
ATOM 1157 C CA . LEU A 1 150 ? 11.66684 6.38384 24.13390 1.000 121.83242 150 LEU AP1 CA 1
ATOM 1158 C C . LEU A 1 150 ? 12.44301 7.64804 24.49526 1.000 127.43168 150 LEU AP1 C 1
ATOM 1159 O O . LEU A 1 150 ? 12.75472 8.47261 23.62782 1.000 128.23028 150 LEU AP1 O 1
ATOM 1164 N N . ALA A 1 151 ? 12.73954 7.82949 25.78975 1.000 122.73777 151 ALA AP1 N 1
ATOM 1165 C CA . ALA A 1 151 ? 13.50112 8.99873 26.22181 1.000 130.14838 151 ALA AP1 CA 1
ATOM 1166 C C . ALA A 1 151 ? 14.84114 9.07239 25.50756 1.000 137.61581 151 ALA AP1 C 1
ATOM 1167 O O . ALA A 1 151 ? 15.33720 10.16587 25.21190 1.000 132.18398 151 ALA AP1 O 1
ATOM 1169 N N . ASP A 1 152 ? 15.43358 7.91775 25.22466 1.000 137.39297 152 ASP AP1 N 1
ATOM 1170 C CA . ASP A 1 152 ? 16.70590 7.81745 24.53573 1.000 130.77592 152 ASP AP1 CA 1
ATOM 1171 C C . ASP A 1 152 ? 16.57153 8.08395 23.04546 1.000 133.67370 152 ASP AP1 C 1
ATOM 1172 O O . ASP A 1 152 ? 17.58404 8.11990 22.34108 1.000 130.69046 152 ASP AP1 O 1
ATOM 1177 N N . VAL A 1 153 ? 15.35613 8.27875 22.54741 1.000 135.87616 153 VAL AP1 N 1
ATOM 1178 C CA . VAL A 1 153 ? 15.18796 8.57699 21.12934 1.000 134.91408 153 VAL AP1 CA 1
ATOM 1179 C C . VAL A 1 153 ? 14.40208 9.86877 20.98307 1.000 138.81747 153 VAL AP1 C 1
ATOM 1180 O O . VAL A 1 153 ? 14.24961 10.39550 19.89926 1.000 135.13631 153 VAL AP1 O 1
ATOM 1184 N N . GLN A 1 154 ? 13.81921 10.39086 22.03208 1.000 141.19571 154 GLN AP1 N 1
ATOM 1185 C CA . GLN A 1 154 ? 13.16560 11.66347 21.77951 1.000 138.80064 154 GLN AP1 CA 1
ATOM 1186 C C . GLN A 1 154 ? 14.11223 12.76821 21.30828 1.000 139.31849 154 GLN AP1 C 1
ATOM 1187 O O . GLN A 1 154 ? 13.77536 13.51585 20.37159 1.000 132.13832 154 GLN AP1 O 1
ATOM 1193 N N . THR A 1 155 ? 15.26669 12.96406 21.91729 1.000 146.00120 155 THR AP1 N 1
ATOM 1194 C CA . THR A 1 155 ? 16.04481 14.02297 21.31113 1.000 147.30992 155 THR AP1 CA 1
ATOM 1195 C C . THR A 1 155 ? 16.22131 13.72434 19.82398 1.000 146.94423 155 THR AP1 C 1
ATOM 1196 O O . THR A 1 155 ? 15.95083 14.59043 18.98573 1.000 132.64453 155 THR AP1 O 1
ATOM 1200 N N . LEU A 1 156 ? 16.53872 12.46414 19.47176 1.000 145.42996 156 LEU AP1 N 1
ATOM 1201 C CA . LEU A 1 156 ? 16.70289 12.08964 18.06136 1.000 136.48024 156 LEU AP1 CA 1
ATOM 1202 C C . LEU A 1 156 ? 15.43602 12.35282 17.24205 1.000 135.37774 156 LEU AP1 C 1
ATOM 1203 O O . LEU A 1 156 ? 15.50116 12.92241 16.14732 1.000 125.03529 156 LEU AP1 O 1
ATOM 1208 N N . LEU A 1 157 ? 14.27283 11.92375 17.74615 1.000 135.58376 157 LEU AP1 N 1
ATOM 1209 C CA . LEU A 1 157 ? 13.04878 12.08878 16.97249 1.000 137.51330 157 LEU AP1 CA 1
ATOM 1210 C C . LEU A 1 157 ? 12.68368 13.55182 16.74182 1.000 141.34586 157 LEU AP1 C 1
ATOM 1211 O O . LEU A 1 157 ? 12.35589 13.91120 15.58807 1.000 138.34052 157 LEU AP1 O 1
ATOM 1216 N N . HIS A 1 158 ? 12.70807 14.43016 17.76144 1.000 138.44018 158 HIS AP1 N 1
ATOM 1217 C CA . HIS A 1 158 ? 12.28913 15.76395 17.30495 1.000 126.44294 158 HIS AP1 CA 1
ATOM 1218 C C . HIS A 1 158 ? 13.37147 16.42236 16.47810 1.000 125.61236 158 HIS AP1 C 1
ATOM 1219 O O . HIS A 1 158 ? 13.06137 17.20183 15.59169 1.000 126.71334 158 HIS AP1 O 1
ATOM 1226 N N . GLU A 1 159 ? 14.65406 16.13992 16.75639 1.000 136.38226 159 GLU AP1 N 1
ATOM 1227 C CA . GLU A 1 159 ? 15.67617 16.74358 15.91641 1.000 140.70718 159 GLU AP1 CA 1
ATOM 1228 C C . GLU A 1 159 ? 15.44349 16.43584 14.44137 1.000 133.83192 159 GLU AP1 C 1
ATOM 1229 O O . GLU A 1 159 ? 15.81702 17.24693 13.58484 1.000 130.42508 159 GLU AP1 O 1
ATOM 1235 N N . ALA A 1 160 ? 14.78048 15.31886 14.13023 1.000 131.23179 160 ALA AP1 N 1
ATOM 1236 C CA . ALA A 1 160 ? 14.38973 15.00982 12.76190 1.000 129.58074 160 ALA AP1 CA 1
ATOM 1237 C C . ALA A 1 160 ? 13.10084 15.69873 12.32666 1.000 129.06941 160 ALA AP1 C 1
ATOM 1238 O O . ALA A 1 160 ? 12.80127 15.72048 11.12348 1.000 119.49696 160 ALA AP1 O 1
ATOM 1240 N N . GLY A 1 161 ? 12.33350 16.25066 13.26192 1.000 133.14338 161 GLY AP1 N 1
ATOM 1241 C CA . GLY A 1 161 ? 11.11801 16.95485 12.91679 1.000 130.44020 161 GLY AP1 CA 1
ATOM 1242 C C . GLY A 1 161 ? 9.92165 16.08682 12.60361 1.000 130.42429 161 GLY AP1 C 1
ATOM 1243 O O . GLY A 1 161 ? 9.00987 16.54430 11.90672 1.000 114.92042 161 GLY AP1 O 1
ATOM 1244 N N . VAL A 1 162 ? 9.88665 14.84650 13.09346 1.000 140.22135 162 VAL AP1 N 1
ATOM 1245 C CA . VAL A 1 162 ? 8.78762 13.93249 12.81607 1.000 129.88116 162 VAL AP1 CA 1
ATOM 1246 C C . VAL A 1 162 ? 8.13670 13.42311 14.09279 1.000 128.68021 162 VAL AP1 C 1
ATOM 1247 O O . VAL A 1 162 ? 7.32688 12.49749 14.04667 1.000 129.48994 162 VAL AP1 O 1
ATOM 1251 N N . ALA A 1 163 ? 8.47057 14.02063 15.23389 1.000 126.03681 163 ALA AP1 N 1
ATOM 1252 C CA . ALA A 1 163 ? 7.92857 13.58827 16.51193 1.000 122.09621 163 ALA AP1 CA 1
ATOM 1253 C C . ALA A 1 163 ? 6.40929 13.60912 16.53933 1.000 130.48246 163 ALA AP1 C 1
ATOM 1254 O O . ALA A 1 163 ? 5.80426 12.91087 17.36233 1.000 125.22447 163 ALA AP1 O 1
ATOM 1256 N N . ASP A 1 164 ? 5.78269 14.40167 15.66472 1.000 122.86617 164 ASP AP1 N 1
ATOM 1257 C CA . ASP A 1 164 ? 4.32969 14.44274 15.58797 1.000 126.35780 164 ASP AP1 CA 1
ATOM 1258 C C . ASP A 1 164 ? 3.74753 13.28165 14.80567 1.000 124.07888 164 ASP AP1 C 1
ATOM 1259 O O . ASP A 1 164 ? 2.54552 13.02659 14.92023 1.000 124.57900 164 ASP AP1 O 1
ATOM 1264 N N . ASN A 1 165 ? 4.57362 12.54143 14.06969 1.000 112.84993 165 ASN AP1 N 1
ATOM 1265 C CA . ASN A 1 165 ? 4.10581 11.45964 13.21530 1.000 108.16715 165 ASN AP1 CA 1
ATOM 1266 C C . ASN A 1 165 ? 4.57027 10.08741 13.67579 1.000 107.06742 165 ASN AP1 C 1
ATOM 1267 O O . ASN A 1 165 ? 4.48276 9.12631 12.90384 1.000 99.69441 165 ASN AP1 O 1
ATOM 1272 N N . VAL A 1 166 ? 5.05601 9.96371 14.90661 1.000 95.36908 166 VAL AP1 N 1
ATOM 1273 C CA . VAL A 1 166 ? 5.60298 8.70908 15.40298 1.000 106.85348 166 VAL AP1 CA 1
ATOM 1274 C C . VAL A 1 166 ? 4.70313 8.19937 16.51696 1.000 110.98458 166 VAL AP1 C 1
ATOM 1275 O O . VAL A 1 166 ? 4.36066 8.94460 17.44358 1.000 113.26786 166 VAL AP1 O 1
ATOM 1279 N N . ILE A 1 167 ? 4.29870 6.93732 16.40485 1.000 105.98933 167 ILE AP1 N 1
ATOM 1280 C CA . ILE A 1 167 ? 3.51290 6.25304 17.42313 1.000 102.14312 167 ILE AP1 CA 1
ATOM 1281 C C . ILE A 1 167 ? 4.43989 5.32382 18.19784 1.000 96.27027 167 ILE AP1 C 1
ATOM 1282 O O . ILE A 1 167 ? 5.16084 4.51261 17.59950 1.000 94.10994 167 ILE AP1 O 1
ATOM 1287 N N . ALA A 1 168 ? 4.44759 5.46196 19.52272 1.000 79.77625 168 ALA AP1 N 1
ATOM 1288 C CA . ALA A 1 168 ? 5.31485 4.68803 20.40012 1.000 82.04762 168 ALA AP1 CA 1
ATOM 1289 C C . ALA A 1 168 ? 4.50933 3.72413 21.26387 1.000 91.30748 168 ALA AP1 C 1
ATOM 1290 O O . ALA A 1 168 ? 3.44768 4.07907 21.78488 1.000 94.33781 168 ALA AP1 O 1
ATOM 1292 N N . PHE A 1 169 ? 5.02286 2.50295 21.41074 1.000 81.90094 169 PHE AP1 N 1
ATOM 1293 C CA . PHE A 1 169 ? 4.43249 1.48048 22.26605 1.000 86.50304 169 PHE AP1 CA 1
ATOM 1294 C C . PHE A 1 169 ? 5.50328 0.93317 23.20054 1.000 89.74046 169 PHE AP1 C 1
ATOM 1295 O O . PHE A 1 169 ? 6.61998 0.64275 22.75931 1.000 102.88848 169 PHE AP1 O 1
ATOM 1303 N N . GLU A 1 170 ? 5.16981 0.79171 24.48281 1.000 68.79722 170 GLU AP1 N 1
ATOM 1304 C CA . GLU A 1 170 ? 5.96303 0.00226 25.42259 1.000 79.50515 170 GLU AP1 CA 1
ATOM 1305 C C . GLU A 1 170 ? 5.29334 -1.36437 25.55549 1.000 94.88723 170 GLU AP1 C 1
ATOM 1306 O O . GLU A 1 170 ? 4.16661 -1.46004 26.05245 1.000 105.41670 170 GLU AP1 O 1
ATOM 1312 N N . ALA A 1 171 ? 5.98719 -2.42267 25.12842 1.000 85.54229 171 ALA AP1 N 1
ATOM 1313 C CA . ALA A 1 171 ? 5.36817 -3.72679 24.94578 1.000 78.77414 171 ALA AP1 CA 1
ATOM 1314 C C . ALA A 1 171 ? 5.99688 -4.80773 25.81742 1.000 91.07830 171 ALA AP1 C 1
ATOM 1315 O O . ALA A 1 171 ? 7.09528 -4.65788 26.35943 1.000 88.53894 171 ALA AP1 O 1
ATOM 1317 N N . GLN A 1 172 ? 5.25369 -5.90702 25.94546 1.000 94.27998 172 GLN AP1 N 1
ATOM 1318 C CA . GLN A 1 172 ? 5.64987 -7.07328 26.71901 1.000 91.23279 172 GLN AP1 CA 1
ATOM 1319 C C . GLN A 1 172 ? 5.10193 -8.31472 26.02535 1.000 89.68651 172 GLN AP1 C 1
ATOM 1320 O O . GLN A 1 172 ? 4.10722 -8.24386 25.30080 1.000 99.45600 172 GLN AP1 O 1
ATOM 1326 N N . ILE A 1 173 ? 5.75320 -9.44761 26.24288 1.000 83.31453 173 ILE AP1 N 1
ATOM 1327 C CA . ILE A 1 173 ? 5.28377 -10.74218 25.75559 1.000 92.62303 173 ILE AP1 CA 1
ATOM 1328 C C . ILE A 1 173 ? 4.91269 -11.58260 26.97362 1.000 105.85652 173 ILE AP1 C 1
ATOM 1329 O O . ILE A 1 173 ? 5.76725 -11.83067 27.83083 1.000 113.22689 173 ILE AP1 O 1
ATOM 1334 N N . PRO A 1 174 ? 3.65486 -12.00445 27.11724 1.000 105.23815 174 PRO AP1 N 1
ATOM 1335 C CA . PRO A 1 174 ? 3.20332 -12.51564 28.41961 1.000 110.21739 174 PRO AP1 CA 1
ATOM 1336 C C . PRO A 1 174 ? 3.49875 -13.98234 28.69962 1.000 117.83285 174 PRO AP1 C 1
ATOM 1337 O O . PRO A 1 174 ? 3.84423 -14.32227 29.83619 1.000 119.27536 174 PRO AP1 O 1
ATOM 1341 N N . LEU A 1 175 ? 3.40268 -14.86126 27.70751 1.000 115.26629 175 LEU AP1 N 1
ATOM 1342 C CA . LEU A 1 175 ? 3.58197 -16.28503 27.95684 1.000 123.52478 175 LEU AP1 CA 1
ATOM 1343 C C . LEU A 1 175 ? 4.63065 -16.84502 27.01073 1.000 133.37332 175 LEU AP1 C 1
ATOM 1344 O O . LEU A 1 175 ? 4.58133 -16.60094 25.80121 1.000 128.76340 175 LEU AP1 O 1
ATOM 1349 N N . ALA A 1 176 ? 5.54902 -17.63286 27.56865 1.000 141.09828 176 ALA AP1 N 1
ATOM 1350 C CA . ALA A 1 176 ? 6.72118 -18.13792 26.86279 1.000 149.96578 176 ALA AP1 CA 1
ATOM 1351 C C . ALA A 1 176 ? 6.39331 -19.06580 25.70027 1.000 151.58984 176 ALA AP1 C 1
ATOM 1352 O O . ALA A 1 176 ? 7.30286 -19.67126 25.12869 1.000 158.21305 176 ALA AP1 O 1
ATOM 1354 N N . LEU A 1 177 ? 5.11299 -19.21702 25.35518 1.000 148.35744 177 LEU AP1 N 1
ATOM 1355 C CA . LEU A 1 177 ? 4.76627 -20.09101 24.23857 1.000 154.87218 177 LEU AP1 CA 1
ATOM 1356 C C . LEU A 1 177 ? 4.95882 -19.41436 22.88128 1.000 149.25687 177 LEU AP1 C 1
ATOM 1357 O O . LEU A 1 177 ? 5.18395 -20.10625 21.88124 1.000 152.60765 177 LEU AP1 O 1
ATOM 1362 N N . SER A 1 178 ? 4.89408 -18.08269 22.81840 1.000 143.24462 178 SER AP1 N 1
ATOM 1363 C CA . SER A 1 178 ? 5.08653 -17.36125 21.56112 1.000 141.85547 178 SER AP1 CA 1
ATOM 1364 C C . SER A 1 178 ? 6.54596 -17.02316 21.27330 1.000 132.66826 178 SER AP1 C 1
ATOM 1365 O O . SER A 1 178 ? 6.81392 -16.31242 20.29728 1.000 107.22844 178 SER AP1 O 1
ATOM 1368 N N . ARG A 1 179 ? 7.49401 -17.58591 22.02823 1.000 145.51570 179 ARG AP1 N 1
ATOM 1369 C CA . ARG A 1 179 ? 8.87758 -17.11835 21.97255 1.000 134.83918 179 ARG AP1 CA 1
ATOM 1370 C C . ARG A 1 179 ? 9.67225 -17.66308 20.79274 1.000 120.21267 179 ARG AP1 C 1
ATOM 1371 O O . ARG A 1 179 ? 10.55001 -16.96111 20.27991 1.000 116.18850 179 ARG AP1 O 1
ATOM 1379 N N . ALA A 1 180 ? 9.38686 -18.88505 20.33803 1.000 113.43195 180 ALA AP1 N 1
ATOM 1380 C CA . ALA A 1 180 ? 10.09746 -19.41244 19.17908 1.000 99.26322 180 ALA AP1 CA 1
ATOM 1381 C C . ALA A 1 180 ? 9.89815 -18.50732 17.97384 1.000 97.58882 180 ALA AP1 C 1
ATOM 1382 O O . ALA A 1 180 ? 10.85285 -18.19344 17.25212 1.000 105.53158 180 ALA AP1 O 1
ATOM 1384 N N . ALA A 1 181 ? 8.65761 -18.06872 17.75008 1.000 92.04651 181 ALA AP1 N 1
ATOM 1385 C CA . ALA A 1 181 ? 8.37242 -17.17681 16.63382 1.000 88.17425 181 ALA AP1 CA 1
ATOM 1386 C C . ALA A 1 181 ? 9.12718 -15.86481 16.78640 1.000 85.64220 181 ALA AP1 C 1
ATOM 1387 O O . ALA A 1 181 ? 9.66007 -15.32859 15.80834 1.000 79.52713 181 ALA AP1 O 1
ATOM 1389 N N . LEU A 1 182 ? 9.18767 -15.33761 18.01155 1.000 83.95198 182 LEU AP1 N 1
ATOM 1390 C CA . LEU A 1 182 ? 9.90376 -14.09072 18.25496 1.000 86.56706 182 LEU AP1 CA 1
ATOM 1391 C C . LEU A 1 182 ? 11.37938 -14.22436 17.89934 1.000 88.82057 182 LEU AP1 C 1
ATOM 1392 O O . LEU A 1 182 ? 11.92737 -13.40211 17.15464 1.000 82.61586 182 LEU AP1 O 1
ATOM 1397 N N . ARG A 1 183 ? 12.03545 -15.27498 18.39864 1.000 91.09371 183 ARG AP1 N 1
ATOM 1398 C CA . ARG A 1 183 ? 13.44819 -15.46418 18.08952 1.000 80.50172 183 ARG AP1 CA 1
ATOM 1399 C C . ARG A 1 183 ? 13.67511 -15.61911 16.58959 1.000 89.83543 183 ARG AP1 C 1
ATOM 1400 O O . ARG A 1 183 ? 14.69994 -15.16465 16.06793 1.000 83.47660 183 ARG AP1 O 1
ATOM 1408 N N . ALA A 1 184 ? 12.73066 -16.23907 15.87635 1.000 83.16288 184 ALA AP1 N 1
ATOM 1409 C CA . ALA A 1 184 ? 12.84852 -16.32834 14.42317 1.000 82.97354 184 ALA AP1 CA 1
ATOM 1410 C C . ALA A 1 184 ? 12.71589 -14.95579 13.76924 1.000 85.26252 184 ALA AP1 C 1
ATOM 1411 O O . ALA A 1 184 ? 13.51742 -14.59154 12.90064 1.000 83.83987 184 ALA AP1 O 1
ATOM 1413 N N . ARG A 1 185 ? 11.70367 -14.17880 14.17146 1.000 84.33083 185 ARG AP1 N 1
ATOM 1414 C CA . ARG A 1 185 ? 11.52883 -12.83885 13.61279 1.000 81.50620 185 ARG AP1 CA 1
ATOM 1415 C C . ARG A 1 185 ? 12.74073 -11.96461 13.89886 1.000 81.08088 185 ARG AP1 C 1
ATOM 1416 O O . ARG A 1 185 ? 13.20319 -11.22600 13.02375 1.000 82.29162 185 ARG AP1 O 1
ATOM 1424 N N . VAL A 1 186 ? 13.26158 -12.02790 15.12519 1.000 68.30733 186 VAL AP1 N 1
ATOM 1425 C CA . VAL A 1 186 ? 14.41641 -11.21440 15.49243 1.000 83.02286 186 VAL AP1 CA 1
ATOM 1426 C C . VAL A 1 186 ? 15.60219 -11.53525 14.58970 1.000 90.98040 186 VAL AP1 C 1
ATOM 1427 O O . VAL A 1 186 ? 16.35325 -10.63947 14.18121 1.000 78.05480 186 VAL AP1 O 1
ATOM 1431 N N . GLU A 1 187 ? 15.77717 -12.81538 14.25231 1.000 84.48422 187 GLU AP1 N 1
ATOM 1432 C CA . GLU A 1 187 ? 16.90321 -13.23308 13.42442 1.000 68.03630 187 GLU AP1 CA 1
ATOM 1433 C C . GLU A 1 187 ? 16.92278 -12.48602 12.09654 1.000 81.34626 187 GLU AP1 C 1
ATOM 1434 O O . GLU A 1 187 ? 17.97546 -12.00419 11.65894 1.000 81.08307 187 GLU AP1 O 1
ATOM 1440 N N . GLU A 1 188 ? 15.77083 -12.39556 11.42596 1.000 79.27468 188 GLU AP1 N 1
ATOM 1441 C CA . GLU A 1 188 ? 15.73684 -11.70273 10.14199 1.000 94.38609 188 GLU AP1 CA 1
ATOM 1442 C C . GLU A 1 188 ? 15.74538 -10.18866 10.29017 1.000 86.00544 188 GLU AP1 C 1
ATOM 1443 O O . GLU A 1 188 ? 16.31408 -9.49602 9.43939 1.000 92.05139 188 GLU AP1 O 1
ATOM 1449 N N . ALA A 1 189 ? 15.13363 -9.65487 11.34824 1.000 73.56098 189 ALA AP1 N 1
ATOM 1450 C CA . ALA A 1 189 ? 15.10657 -8.20705 11.51038 1.000 64.26060 189 ALA AP1 CA 1
ATOM 1451 C C . ALA A 1 189 ? 16.50880 -7.64936 11.71336 1.000 69.53533 189 ALA AP1 C 1
ATOM 1452 O O . ALA A 1 189 ? 16.83388 -6.56995 11.20617 1.000 84.23092 189 ALA AP1 O 1
ATOM 1454 N N . TRP A 1 190 ? 17.35236 -8.35991 12.45698 1.000 67.39757 190 TRP AP1 N 1
ATOM 1455 C CA . TRP A 1 190 ? 18.71039 -7.89753 12.70707 1.000 80.09786 190 TRP AP1 CA 1
ATOM 1456 C C . TRP A 1 190 ? 19.75765 -8.65899 11.91194 1.000 71.09813 190 TRP AP1 C 1
ATOM 1457 O O . TRP A 1 190 ? 20.95050 -8.38719 12.06854 1.000 71.10262 190 TRP AP1 O 1
ATOM 1468 N N . HIS A 1 191 ? 19.34327 -9.58297 11.04847 1.000 76.58212 191 HIS AP1 N 1
ATOM 1469 C CA . HIS A 1 191 ? 20.27644 -10.34748 10.22729 1.000 68.11247 191 HIS AP1 CA 1
ATOM 1470 C C . HIS A 1 191 ? 21.32993 -11.04302 11.08662 1.000 65.16671 191 HIS AP1 C 1
ATOM 1471 O O . HIS A 1 191 ? 22.53287 -10.96286 10.82837 1.000 57.46871 191 HIS AP1 O 1
ATOM 1478 N N . LEU A 1 192 ? 20.85983 -11.72175 12.13900 1.000 62.48373 192 LEU AP1 N 1
ATOM 1479 C CA . LEU A 1 192 ? 21.76994 -12.34701 13.09259 1.000 55.63910 192 LEU AP1 CA 1
ATOM 1480 C C . LEU A 1 192 ? 22.61189 -13.45420 12.46395 1.000 58.96393 192 LEU AP1 C 1
ATOM 1481 O O . LEU A 1 192 ? 23.70445 -13.74736 12.96546 1.000 51.97087 192 LEU AP1 O 1
ATOM 1486 N N . THR A 1 193 ? 22.14069 -14.07682 11.38086 1.000 52.05069 193 THR AP1 N 1
ATOM 1487 C CA . THR A 1 193 ? 22.96926 -15.07487 10.71036 1.000 60.51499 193 THR AP1 CA 1
ATOM 1488 C C . THR A 1 193 ? 24.18312 -14.43176 10.05040 1.000 58.88415 193 THR AP1 C 1
ATOM 1489 O O . THR A 1 193 ? 25.30444 -14.94677 10.16339 1.000 53.55860 193 THR AP1 O 1
ATOM 1493 N N . GLU A 1 194 ? 23.98320 -13.29726 9.37306 1.000 59.99896 194 GLU AP1 N 1
ATOM 1494 C CA . GLU A 1 194 ? 25.11525 -12.53691 8.85367 1.000 55.44636 194 GLU AP1 CA 1
ATOM 1495 C C . GLU A 1 194 ? 26.01702 -12.07599 9.98802 1.000 53.85030 194 GLU AP1 C 1
ATOM 1496 O O . GLU A 1 194 ? 27.24339 -12.22689 9.92282 1.000 46.67698 194 GLU AP1 O 1
ATOM 1502 N N . GLN A 1 195 ? 25.42418 -11.52957 11.05414 1.000 40.05789 195 GLN AP1 N 1
ATOM 1503 C CA . GLN A 1 195 ? 26.24363 -11.05070 12.15880 1.000 47.19594 195 GLN AP1 CA 1
ATOM 1504 C C . GLN A 1 195 ? 27.07034 -12.18794 12.74253 1.000 51.77741 195 GLN AP1 C 1
ATOM 1505 O O . GLN A 1 195 ? 28.27332 -12.03319 12.98491 1.000 47.47874 195 GLN AP1 O 1
ATOM 1511 N N . ASN A 1 196 ? 26.44896 -13.35196 12.93907 1.000 49.53107 196 ASN AP1 N 1
ATOM 1512 C CA . ASN A 1 196 ? 27.16865 -14.48655 13.50409 1.000 50.90029 196 ASN AP1 CA 1
ATOM 1513 C C . ASN A 1 196 ? 28.30125 -14.94285 12.59226 1.000 45.72461 196 ASN AP1 C 1
ATOM 1514 O O . ASN A 1 196 ? 29.38443 -15.30811 13.06794 1.000 46.95385 196 ASN AP1 O 1
ATOM 1519 N N . ALA A 1 197 ? 28.07024 -14.94956 11.27994 1.000 49.37609 197 ALA AP1 N 1
ATOM 1520 C CA . ALA A 1 197 ? 29.13633 -15.35268 10.36830 1.000 47.72598 197 ALA AP1 CA 1
ATOM 1521 C C . ALA A 1 197 ? 30.33276 -14.41577 10.48237 1.000 42.26445 197 ALA AP1 C 1
ATOM 1522 O O . ALA A 1 197 ? 31.48559 -14.86534 10.47872 1.000 35.38101 197 ALA AP1 O 1
ATOM 1524 N N . MET A 1 198 ? 30.07736 -13.11214 10.64256 1.000 41.18134 198 MET AP1 N 1
ATOM 1525 C CA . MET A 1 198 ? 31.17564 -12.16233 10.80026 1.000 39.26891 198 MET AP1 CA 1
ATOM 1526 C C . MET A 1 198 ? 31.98680 -12.48123 12.04205 1.000 43.12017 198 MET AP1 C 1
ATOM 1527 O O . MET A 1 198 ? 33.22422 -12.45317 12.01329 1.000 46.11538 198 MET AP1 O 1
ATOM 1532 N N . TYR A 1 199 ? 31.30025 -12.80046 13.14338 1.000 44.05508 199 TYR AP1 N 1
ATOM 1533 C CA . TYR A 1 199 ? 31.99372 -13.15911 14.37265 1.000 44.10225 199 TYR AP1 CA 1
ATOM 1534 C C . TYR A 1 199 ? 32.83795 -14.40885 14.17539 1.000 47.70416 199 TYR AP1 C 1
ATOM 1535 O O . TYR A 1 199 ? 33.95229 -14.50764 14.70552 1.000 43.28590 199 TYR AP1 O 1
ATOM 1544 N N . GLU A 1 200 ? 32.32541 -15.37204 13.40524 1.000 47.53575 200 GLU AP1 N 1
ATOM 1545 C CA . GLU A 1 200 ? 33.05329 -16.61958 13.21063 1.000 47.78362 200 GLU AP1 CA 1
ATOM 1546 C C . GLU A 1 200 ? 34.29572 -16.40424 12.35578 1.000 46.56496 200 GLU AP1 C 1
ATOM 1547 O O . GLU A 1 200 ? 35.35230 -16.99005 12.62703 1.000 42.45664 200 GLU AP1 O 1
ATOM 1553 N N . THR A 1 201 ? 34.21177 -15.52648 11.35418 1.000 43.85295 201 THR AP1 N 1
ATOM 1554 C CA . THR A 1 201 ? 35.41064 -15.16134 10.60875 1.000 33.07495 201 THR AP1 CA 1
ATOM 1555 C C . THR A 1 201 ? 36.44466 -14.52458 11.52396 1.000 46.51495 201 THR AP1 C 1
ATOM 1556 O O . THR A 1 201 ? 37.63040 -14.88617 11.50221 1.000 36.55428 201 THR AP1 O 1
ATOM 1560 N N . PHE A 1 202 ? 36.00331 -13.59344 12.36690 1.000 37.35348 202 PHE AP1 N 1
ATOM 1561 C CA . PHE A 1 202 ? 36.92328 -12.98769 13.31480 1.000 36.64107 202 PHE AP1 CA 1
ATOM 1562 C C . PHE A 1 202 ? 37.54756 -14.05629 14.21346 1.000 34.76329 202 PHE AP1 C 1
ATOM 1563 O O . PHE A 1 202 ? 38.77201 -14.12064 14.36017 1.000 30.85265 202 PHE AP1 O 1
ATOM 1571 N N . ILE A 1 203 ? 36.72398 -14.94127 14.78589 1.000 37.50852 203 ILE AP1 N 1
ATOM 1572 C CA . ILE A 1 203 ? 37.27619 -15.99020 15.64201 1.000 35.68059 203 ILE AP1 CA 1
ATOM 1573 C C . ILE A 1 203 ? 38.27105 -16.84509 14.86079 1.000 39.26938 203 ILE AP1 C 1
ATOM 1574 O O . ILE A 1 203 ? 39.38208 -17.12457 15.33108 1.000 38.50943 203 ILE AP1 O 1
ATOM 1579 N N . GLN A 1 204 ? 37.90704 -17.24257 13.64095 1.000 42.58266 204 GLN AP1 N 1
ATOM 1580 C CA . GLN A 1 204 ? 38.80747 -18.07881 12.85298 1.000 49.88816 204 GLN AP1 CA 1
ATOM 1581 C C . GLN A 1 204 ? 40.11166 -17.35621 12.52812 1.000 48.24396 204 GLN AP1 C 1
ATOM 1582 O O . GLN A 1 204 ? 41.16760 -17.99375 12.44161 1.000 37.61086 204 GLN AP1 O 1
ATOM 1588 N N . SER A 1 205 ? 40.06688 -16.02709 12.37252 1.000 33.18213 205 SER AP1 N 1
ATOM 1589 C CA . SER A 1 205 ? 41.27645 -15.27627 12.05649 1.000 37.53623 205 SER AP1 CA 1
ATOM 1590 C C . SER A 1 205 ? 42.19684 -15.10994 13.26055 1.000 46.33420 205 SER AP1 C 1
ATOM 1591 O O . SER A 1 205 ? 43.42418 -15.13209 13.10922 1.000 40.15480 205 SER AP1 O 1
ATOM 1594 N N . PHE A 1 206 ? 41.64539 -14.92132 14.46155 1.000 31.87664 206 PHE AP1 N 1
ATOM 1595 C CA . PHE A 1 206 ? 42.49439 -14.55350 15.58762 1.000 43.75334 206 PHE AP1 CA 1
ATOM 1596 C C . PHE A 1 206 ? 42.66936 -15.64161 16.63895 1.000 34.62048 206 PHE AP1 C 1
ATOM 1597 O O . PHE A 1 206 ? 43.55746 -15.50554 17.48543 1.000 45.26302 206 PHE AP1 O 1
ATOM 1605 N N . ARG A 1 207 ? 41.88096 -16.72199 16.59952 1.000 42.06284 207 ARG AP1 N 1
ATOM 1606 C CA . ARG A 1 207 ? 42.09868 -17.82498 17.53913 1.000 41.19865 207 ARG AP1 CA 1
ATOM 1607 C C . ARG A 1 207 ? 43.52306 -18.37431 17.51203 1.000 39.67758 207 ARG AP1 C 1
ATOM 1608 O O . ARG A 1 207 ? 44.04025 -18.70648 18.59162 1.000 44.18480 207 ARG AP1 O 1
ATOM 1616 N N . PRO A 1 208 ? 44.20670 -18.49317 16.36238 1.000 43.16231 208 PRO AP1 N 1
ATOM 1617 C CA . PRO A 1 208 ? 45.59841 -18.99658 16.38363 1.000 41.00270 208 PRO AP1 CA 1
ATOM 1618 C C . PRO A 1 208 ? 46.55074 -18.16060 17.22149 1.000 42.22605 208 PRO AP1 C 1
ATOM 1619 O O . PRO A 1 208 ? 47.59549 -18.67572 17.63076 1.000 48.13558 208 PRO AP1 O 1
ATOM 1623 N N . LEU A 1 209 ? 46.21182 -16.90782 17.53891 1.000 43.92605 209 LEU AP1 N 1
ATOM 1624 C CA . LEU A 1 209 ? 47.10210 -16.09394 18.36143 1.000 43.26183 209 LEU AP1 CA 1
ATOM 1625 C C . LEU A 1 209 ? 47.19363 -16.60366 19.79543 1.000 41.30893 209 LEU AP1 C 1
ATOM 1626 O O . LEU A 1 209 ? 48.20317 -16.35398 20.46753 1.000 41.68020 209 LEU AP1 O 1
ATOM 1631 N N . VAL A 1 210 ? 46.16189 -17.29978 20.28799 1.000 36.30304 210 VAL AP1 N 1
ATOM 1632 C CA . VAL A 1 210 ? 46.17102 -17.74136 21.68245 1.000 41.39244 210 VAL AP1 CA 1
ATOM 1633 C C . VAL A 1 210 ? 47.35191 -18.67349 21.96956 1.000 46.86083 210 VAL AP1 C 1
ATOM 1634 O O . VAL A 1 210 ? 48.12430 -18.38320 22.88841 1.000 46.15922 210 VAL AP1 O 1
ATOM 1638 N N . PRO A 1 211 ? 47.52901 -19.77762 21.23658 1.000 42.32780 211 PRO AP1 N 1
ATOM 1639 C CA . PRO A 1 211 ? 48.75372 -20.58652 21.43907 1.000 47.86009 211 PRO AP1 CA 1
ATOM 1640 C C . PRO A 1 211 ? 50.03694 -19.85959 21.06515 1.000 45.93267 211 PRO AP1 C 1
ATOM 1641 O O . PRO A 1 211 ? 51.05397 -19.99642 21.76195 1.000 45.15053 211 PRO AP1 O 1
ATOM 1645 N N . LEU A 1 212 ? 50.02320 -19.09115 19.97656 1.000 43.59555 212 LEU AP1 N 1
ATOM 1646 C CA . LEU A 1 212 ? 51.22103 -18.36714 19.55859 1.000 46.76568 212 LEU AP1 CA 1
ATOM 1647 C C . LEU A 1 212 ? 51.70749 -17.41890 20.64738 1.000 50.97382 212 LEU AP1 C 1
ATOM 1648 O O . LEU A 1 212 ? 52.90857 -17.35180 20.93796 1.000 52.74056 212 LEU AP1 O 1
ATOM 1653 N N . LEU A 1 213 ? 50.79090 -16.65340 21.24616 1.000 44.12303 213 LEU AP1 N 1
ATOM 1654 C CA . LEU A 1 213 ? 51.20707 -15.72290 22.28924 1.000 55.60238 213 LEU AP1 CA 1
ATOM 1655 C C . LEU A 1 213 ? 51.73050 -16.47342 23.50913 1.000 56.61046 213 LEU AP1 C 1
ATOM 1656 O O . LEU A 1 213 ? 52.67299 -16.01549 24.17006 1.000 51.25530 213 LEU AP1 O 1
ATOM 1661 N N . LYS A 1 214 ? 51.14072 -17.63558 23.81603 1.000 63.48246 214 LYS AP1 N 1
ATOM 1662 C CA . LYS A 1 214 ? 51.64742 -18.45379 24.91612 1.000 63.12744 214 LYS AP1 CA 1
ATOM 1663 C C . LYS A 1 214 ? 53.05922 -18.94240 24.61949 1.000 62.47043 214 LYS AP1 C 1
ATOM 1664 O O . LYS A 1 214 ? 53.91241 -18.98005 25.51284 1.000 77.63552 214 LYS AP1 O 1
ATOM 1670 N N . GLU A 1 215 ? 53.32755 -19.30471 23.36223 1.000 61.79667 215 GLU AP1 N 1
ATOM 1671 C CA . GLU A 1 215 ? 54.62828 -19.86466 23.00093 1.000 73.53880 215 GLU AP1 CA 1
ATOM 1672 C C . GLU A 1 215 ? 55.72529 -18.80364 22.96546 1.000 75.37875 215 GLU AP1 C 1
ATOM 1673 O O . GLU A 1 215 ? 56.81230 -19.00651 23.51713 1.000 88.09182 215 GLU AP1 O 1
ATOM 1679 N N . ALA A 1 216 ? 55.46237 -17.65926 22.33387 1.000 69.31155 216 ALA AP1 N 1
ATOM 1680 C CA . ALA A 1 216 ? 56.48298 -16.63896 22.13582 1.000 68.57193 216 ALA AP1 CA 1
ATOM 1681 C C . ALA A 1 216 ? 56.34452 -15.48789 23.11989 1.000 74.35089 216 ALA AP1 C 1
ATOM 1682 O O . ALA A 1 216 ? 56.71258 -14.35306 22.79766 1.000 84.28844 216 ALA AP1 O 1
ATOM 1684 N N . ALA A 1 217 ? 55.88216 -15.77619 24.33986 1.000 77.52172 217 ALA AP1 N 1
ATOM 1685 C CA . ALA A 1 217 ? 55.53031 -14.71667 25.28109 1.000 102.18045 217 ALA AP1 CA 1
ATOM 1686 C C . ALA A 1 217 ? 56.66644 -13.71791 25.46581 1.000 98.63971 217 ALA AP1 C 1
ATOM 1687 O O . ALA A 1 217 ? 56.44276 -12.50221 25.45933 1.000 98.16996 217 ALA AP1 O 1
ATOM 1689 N N . ASP A 1 218 ? 57.89398 -14.20774 25.62107 1.000 104.52455 218 ASP AP1 N 1
ATOM 1690 C CA . ASP A 1 218 ? 59.02475 -13.31409 25.83005 1.000 117.36891 218 ASP AP1 CA 1
ATOM 1691 C C . ASP A 1 218 ? 59.52640 -12.70650 24.52762 1.000 97.10518 218 ASP AP1 C 1
ATOM 1692 O O . ASP A 1 218 ? 60.15436 -11.64296 24.55447 1.000 105.01211 218 ASP AP1 O 1
ATOM 1697 N N . GLU A 1 219 ? 59.26182 -13.35684 23.39777 1.000 83.19430 219 GLU AP1 N 1
ATOM 1698 C CA . GLU A 1 219 ? 59.71161 -12.90792 22.08577 1.000 91.70663 219 GLU AP1 CA 1
ATOM 1699 C C . GLU A 1 219 ? 58.84774 -11.77938 21.52094 1.000 95.46197 219 GLU AP1 C 1
ATOM 1700 O O . GLU A 1 219 ? 59.12385 -11.28738 20.42083 1.000 85.26786 219 GLU AP1 O 1
ATOM 1706 N N . LEU A 1 220 ? 57.82503 -11.35621 22.26112 1.000 82.16373 220 LEU AP1 N 1
ATOM 1707 C CA . LEU A 1 220 ? 56.88402 -10.31880 21.84494 1.000 61.12338 220 LEU AP1 CA 1
ATOM 1708 C C . LEU A 1 220 ? 57.45638 -8.92915 22.12995 1.000 46.39476 220 LEU AP1 C 1
ATOM 1709 O O . LEU A 1 220 ? 57.51482 -8.50654 23.28817 1.000 61.49259 220 LEU AP1 O 1
ATOM 1714 N N . THR A 1 221 ? 57.88545 -8.21491 21.08650 1.000 40.12865 221 THR AP1 N 1
ATOM 1715 C CA . THR A 1 221 ? 58.37614 -6.84951 21.24442 1.000 46.49791 221 THR AP1 CA 1
ATOM 1716 C C . THR A 1 221 ? 57.21511 -5.84677 21.30074 1.000 54.35066 221 THR AP1 C 1
ATOM 1717 O O . THR A 1 221 ? 56.09622 -6.14386 20.86412 1.000 36.44427 221 THR AP1 O 1
ATOM 1721 N N . PRO A 1 222 ? 57.46036 -4.64085 21.83400 1.000 49.36246 222 PRO AP1 N 1
ATOM 1722 C CA . PRO A 1 222 ? 56.39788 -3.61363 21.85208 1.000 44.77629 222 PRO AP1 CA 1
ATOM 1723 C C . PRO A 1 222 ? 55.76887 -3.33448 20.49467 1.000 45.80319 222 PRO AP1 C 1
ATOM 1724 O O . PRO A 1 222 ? 54.53893 -3.22053 20.41212 1.000 39.43921 222 PRO AP1 O 1
ATOM 1728 N N . GLU A 1 223 ? 56.56304 -3.22292 19.42702 1.000 34.76289 223 GLU AP1 N 1
ATOM 1729 C CA . GLU A 1 223 ? 55.98421 -2.96026 18.11216 1.000 41.09905 223 GLU AP1 CA 1
ATOM 1730 C C . GLU A 1 223 ? 55.03158 -4.07828 17.68500 1.000 42.98137 223 GLU AP1 C 1
ATOM 1731 O O . GLU A 1 223 ? 53.92076 -3.81641 17.20149 1.000 35.47280 223 GLU AP1 O 1
ATOM 1737 N N . ARG A 1 224 ? 55.43948 -5.33656 17.86511 1.000 38.74521 224 ARG AP1 N 1
ATOM 1738 C CA . ARG A 1 224 ? 54.57238 -6.43546 17.44444 1.000 40.86273 224 ARG AP1 CA 1
ATOM 1739 C C . ARG A 1 224 ? 53.33580 -6.52896 18.32727 1.000 40.88964 224 ARG AP1 C 1
ATOM 1740 O O . ARG A 1 224 ? 52.23300 -6.80870 17.83663 1.000 38.66003 224 ARG AP1 O 1
ATOM 1748 N N . ALA A 1 225 ? 53.49760 -6.29610 19.63187 1.000 36.04610 225 ALA AP1 N 1
ATOM 1749 C CA . ALA A 1 225 ? 52.33718 -6.23579 20.50878 1.000 44.34619 225 ALA AP1 CA 1
ATOM 1750 C C . ALA A 1 225 ? 51.37318 -5.15394 20.03950 1.000 31.95095 225 ALA AP1 C 1
ATOM 1751 O O . ALA A 1 225 ? 50.15214 -5.35905 20.01146 1.000 33.00460 225 ALA AP1 O 1
ATOM 1753 N N . PHE A 1 226 ? 51.90355 -4.00355 19.63670 1.000 27.46371 226 PHE AP1 N 1
ATOM 1754 C CA . PHE A 1 226 ? 51.01988 -2.93648 19.19319 1.000 34.82384 226 PHE AP1 CA 1
ATOM 1755 C C . PHE A 1 226 ? 50.32526 -3.30533 17.89266 1.000 30.12238 226 PHE AP1 C 1
ATOM 1756 O O . PHE A 1 226 ? 49.10784 -3.13382 17.76179 1.000 29.28304 226 PHE AP1 O 1
ATOM 1764 N N . HIS A 1 227 ? 51.07749 -3.84613 16.92677 1.000 30.82387 227 HIS AP1 N 1
ATOM 1765 C CA . HIS A 1 227 ? 50.46282 -4.23420 15.65900 1.000 34.42030 227 HIS AP1 CA 1
ATOM 1766 C C . HIS A 1 227 ? 49.39555 -5.30387 15.86623 1.000 34.17121 227 HIS AP1 C 1
ATOM 1767 O O . HIS A 1 227 ? 48.34024 -5.26960 15.21805 1.000 31.59481 227 HIS AP1 O 1
ATOM 1774 N N . ILE A 1 228 ? 49.63680 -6.25273 16.77592 1.000 30.76438 228 ILE AP1 N 1
ATOM 1775 C CA . ILE A 1 228 ? 48.61620 -7.25706 17.06358 1.000 34.34897 228 ILE AP1 CA 1
ATOM 1776 C C . ILE A 1 228 ? 47.38901 -6.59391 17.67587 1.000 36.07953 228 ILE AP1 C 1
ATOM 1777 O O . ILE A 1 228 ? 46.24840 -6.81863 17.24168 1.000 30.46832 228 ILE AP1 O 1
ATOM 1782 N N . GLN A 1 229 ? 47.60891 -5.74074 18.67760 1.000 29.44496 229 GLN AP1 N 1
ATOM 1783 C CA . GLN A 1 229 ? 46.48596 -5.07872 19.33221 1.000 38.24069 229 GLN AP1 CA 1
ATOM 1784 C C . GLN A 1 229 ? 45.67576 -4.25690 18.33439 1.000 28.34457 229 GLN AP1 C 1
ATOM 1785 O O . GLN A 1 229 ? 44.44420 -4.34224 18.30916 1.000 27.11296 229 GLN AP1 O 1
ATOM 1791 N N . LEU A 1 230 ? 46.35508 -3.50807 17.45928 1.000 30.84910 230 LEU AP1 N 1
ATOM 1792 C CA . LEU A 1 230 ? 45.64968 -2.65936 16.50404 1.000 28.25090 230 LEU AP1 CA 1
ATOM 1793 C C . LEU A 1 230 ? 44.83822 -3.49872 15.52311 1.000 36.96486 230 LEU AP1 C 1
ATOM 1794 O O . LEU A 1 230 ? 43.66459 -3.20636 15.27197 1.000 30.51008 230 LEU AP1 O 1
ATOM 1799 N N . LEU A 1 231 ? 45.44676 -4.54718 14.95025 1.000 28.70821 231 LEU AP1 N 1
ATOM 1800 C CA . LEU A 1 231 ? 44.69430 -5.41949 14.05072 1.000 31.94896 231 LEU AP1 CA 1
ATOM 1801 C C . LEU A 1 231 ? 43.53878 -6.10416 14.77575 1.000 39.51765 231 LEU AP1 C 1
ATOM 1802 O O . LEU A 1 231 ? 42.42411 -6.17915 14.24129 1.000 32.81779 231 LEU AP1 O 1
ATOM 1807 N N . LEU A 1 232 ? 43.78286 -6.60606 15.99812 1.000 29.24257 232 LEU AP1 N 1
ATOM 1808 C CA . LEU A 1 232 ? 42.71509 -7.24341 16.77303 1.000 33.12845 232 LEU AP1 CA 1
ATOM 1809 C C . LEU A 1 232 ? 41.54914 -6.28715 16.99109 1.000 31.73384 232 LEU AP1 C 1
ATOM 1810 O O . LEU A 1 232 ? 40.39400 -6.59883 16.67178 1.000 31.83228 232 LEU AP1 O 1
ATOM 1815 N N . ILE A 1 233 ? 41.83301 -5.11056 17.55068 1.000 36.58609 233 ILE AP1 N 1
ATOM 1816 C CA . ILE A 1 233 ? 40.74222 -4.20749 17.88874 1.000 31.30474 233 ILE AP1 CA 1
ATOM 1817 C C . ILE A 1 233 ? 40.11001 -3.65954 16.62307 1.000 31.83311 233 ILE AP1 C 1
ATOM 1818 O O . ILE A 1 233 ? 38.89352 -3.46448 16.56688 1.000 42.48294 233 ILE AP1 O 1
ATOM 1823 N N . HIS A 1 234 ? 40.90536 -3.43593 15.57540 1.000 28.30427 234 HIS AP1 N 1
ATOM 1824 C CA . HIS A 1 234 ? 40.33935 -2.92922 14.32993 1.000 37.23424 234 HIS AP1 CA 1
ATOM 1825 C C . HIS A 1 234 ? 39.29848 -3.89914 13.78409 1.000 41.05351 234 HIS AP1 C 1
ATOM 1826 O O . HIS A 1 234 ? 38.17963 -3.51038 13.43182 1.000 39.72106 234 HIS AP1 O 1
ATOM 1833 N N . PHE A 1 235 ? 39.65043 -5.17397 13.69736 1.000 32.63869 235 PHE AP1 N 1
ATOM 1834 C CA . PHE A 1 235 ? 38.68995 -6.10317 13.12916 1.000 35.80828 235 PHE AP1 CA 1
ATOM 1835 C C . PHE A 1 235 ? 37.57323 -6.44549 14.11382 1.000 43.50019 235 PHE AP1 C 1
ATOM 1836 O O . PHE A 1 235 ? 36.44543 -6.69403 13.68251 1.000 35.84417 235 PHE AP1 O 1
ATOM 1844 N N . TYR A 1 236 ? 37.83835 -6.42574 15.42789 1.000 32.25714 236 TYR AP1 N 1
ATOM 1845 C CA . TYR A 1 236 ? 36.75843 -6.65174 16.38901 1.000 34.01321 236 TYR AP1 CA 1
ATOM 1846 C C . TYR A 1 236 ? 35.71373 -5.53058 16.35650 1.000 38.54659 236 TYR AP1 C 1
ATOM 1847 O O . TYR A 1 236 ? 34.50475 -5.79601 16.32160 1.000 34.44414 236 TYR AP1 O 1
ATOM 1856 N N . ARG A 1 237 ? 36.15041 -4.26658 16.37225 1.000 36.33720 237 ARG AP1 N 1
ATOM 1857 C CA . ARG A 1 237 ? 35.18207 -3.17010 16.32770 1.000 42.43229 237 ARG AP1 CA 1
ATOM 1858 C C . ARG A 1 237 ? 34.41402 -3.15705 15.01023 1.000 41.87298 237 ARG AP1 C 1
ATOM 1859 O O . ARG A 1 237 ? 33.25248 -2.74562 14.97348 1.000 45.93867 237 ARG AP1 O 1
ATOM 1867 N N . ARG A 1 238 ? 35.05098 -3.59831 13.92700 1.000 38.61972 238 ARG AP1 N 1
ATOM 1868 C CA . ARG A 1 238 ? 34.37789 -3.72921 12.64198 1.000 40.55932 238 ARG AP1 CA 1
ATOM 1869 C C . ARG A 1 238 ? 33.09019 -4.53684 12.78303 1.000 65.20340 238 ARG AP1 C 1
ATOM 1870 O O . ARG A 1 238 ? 32.03893 -4.17274 12.23743 1.000 52.02826 238 ARG AP1 O 1
ATOM 1878 N N . VAL A 1 239 ? 33.17027 -5.65897 13.50216 1.000 44.12521 239 VAL AP1 N 1
ATOM 1879 C CA . VAL A 1 239 ? 32.03491 -6.56319 13.65065 1.000 47.58581 239 VAL AP1 CA 1
ATOM 1880 C C . VAL A 1 239 ? 31.09643 -6.09008 14.75493 1.000 50.18582 239 VAL AP1 C 1
ATOM 1881 O O . VAL A 1 239 ? 29.87673 -6.00762 14.56438 1.000 43.58295 239 VAL AP1 O 1
ATOM 1885 N N . VAL A 1 240 ? 31.65329 -5.75549 15.92169 1.000 38.60102 240 VAL AP1 N 1
ATOM 1886 C CA . VAL A 1 240 ? 30.81606 -5.50797 17.08920 1.000 49.67247 240 VAL AP1 CA 1
ATOM 1887 C C . VAL A 1 240 ? 29.97994 -4.23619 16.92503 1.000 49.19393 240 VAL AP1 C 1
ATOM 1888 O O . VAL A 1 240 ? 28.85965 -4.16257 17.44164 1.000 47.44288 240 VAL AP1 O 1
ATOM 1892 N N . LEU A 1 241 ? 30.49328 -3.21350 16.22815 1.000 38.99616 241 LEU AP1 N 1
ATOM 1893 C CA . LEU A 1 241 ? 29.70964 -1.98954 16.07087 1.000 56.32632 241 LEU AP1 CA 1
ATOM 1894 C C . LEU A 1 241 ? 28.47322 -2.21469 15.20993 1.000 50.01494 241 LEU AP1 C 1
ATOM 1895 O O . LEU A 1 241 ? 27.52227 -1.43544 15.29590 1.000 47.39111 241 LEU AP1 O 1
ATOM 1900 N N . LYS A 1 242 ? 28.46828 -3.25984 14.38891 1.000 48.30495 242 LYS AP1 N 1
ATOM 1901 C CA . LYS A 1 242 ? 27.27416 -3.67712 13.67340 1.000 54.45762 242 LYS AP1 CA 1
ATOM 1902 C C . LYS A 1 242 ? 26.33336 -4.50208 14.54698 1.000 55.19197 242 LYS AP1 C 1
ATOM 1903 O O . LYS A 1 242 ? 25.22715 -4.82530 14.11040 1.000 47.60037 242 LYS AP1 O 1
ATOM 1909 N N . ASP A 1 243 ? 26.76003 -4.87517 15.74342 1.000 55.76182 243 ASP AP1 N 1
ATOM 1910 C CA . ASP A 1 243 ? 25.97439 -5.73976 16.60626 1.000 50.67686 243 ASP AP1 CA 1
ATOM 1911 C C . ASP A 1 243 ? 24.91990 -4.93360 17.35825 1.000 64.23509 243 ASP AP1 C 1
ATOM 1912 O O . ASP A 1 243 ? 25.26976 -3.97188 18.05388 1.000 57.64363 243 ASP AP1 O 1
ATOM 1917 N N . PRO A 1 244 ? 23.63202 -5.28101 17.24882 1.000 60.43971 244 PRO AP1 N 1
ATOM 1918 C CA . PRO A 1 244 ? 22.61511 -4.60174 18.06650 1.000 56.52573 244 PRO AP1 CA 1
ATOM 1919 C C . PRO A 1 244 ? 22.68838 -4.95288 19.54121 1.000 58.57766 244 PRO AP1 C 1
ATOM 1920 O O . PRO A 1 244 ? 22.01650 -4.29544 20.34497 1.000 65.24289 244 PRO AP1 O 1
ATOM 1924 N N . LEU A 1 245 ? 23.46574 -5.96513 19.92366 1.000 57.89728 245 LEU AP1 N 1
ATOM 1925 C CA . LEU A 1 245 ? 23.65506 -6.31443 21.33265 1.000 62.73024 245 LEU AP1 CA 1
ATOM 1926 C C . LEU A 1 245 ? 22.31656 -6.63142 21.99863 1.000 63.98550 245 LEU AP1 C 1
ATOM 1927 O O . LEU A 1 245 ? 21.95752 -6.06538 23.03273 1.000 73.24346 245 LEU AP1 O 1
ATOM 1932 N N . LEU A 1 246 ? 21.57620 -7.55243 21.38421 1.000 60.60094 246 LEU AP1 N 1
ATOM 1933 C CA . LEU A 1 246 ? 20.29989 -7.99400 21.91113 1.000 63.82276 246 LEU AP1 CA 1
ATOM 1934 C C . LEU A 1 246 ? 20.48516 -8.79541 23.19714 1.000 74.72925 246 LEU AP1 C 1
ATOM 1935 O O . LEU A 1 246 ? 21.56664 -9.32288 23.46494 1.000 78.32163 246 LEU AP1 O 1
ATOM 1940 N N . PRO A 1 247 ? 19.44099 -8.87287 24.02327 1.000 71.14958 247 PRO AP1 N 1
ATOM 1941 C CA . PRO A 1 247 ? 19.51470 -9.68443 25.24358 1.000 71.78802 247 PRO AP1 CA 1
ATOM 1942 C C . PRO A 1 247 ? 19.83427 -11.13953 24.93677 1.000 76.24665 247 PRO AP1 C 1
ATOM 1943 O O . PRO A 1 247 ? 19.49941 -11.66285 23.87084 1.000 66.66931 247 PRO AP1 O 1
ATOM 1947 N N . GLU A 1 248 ? 20.47812 -11.79717 25.90461 1.000 67.80400 248 GLU AP1 N 1
ATOM 1948 C CA . GLU A 1 248 ? 20.86069 -13.19342 25.73145 1.000 79.05519 248 GLU AP1 CA 1
ATOM 1949 C C . GLU A 1 248 ? 19.68639 -14.02847 25.24664 1.000 88.74135 248 GLU AP1 C 1
ATOM 1950 O O . GLU A 1 248 ? 19.84087 -14.91323 24.39498 1.000 81.66801 248 GLU AP1 O 1
ATOM 1956 N N . GLU A 1 249 ? 18.49309 -13.71998 25.75051 1.000 95.12708 249 GLU AP1 N 1
ATOM 1957 C CA . GLU A 1 249 ? 17.32424 -14.55547 25.51724 1.000 88.62108 249 GLU AP1 CA 1
ATOM 1958 C C . GLU A 1 249 ? 16.96339 -14.64858 24.04136 1.000 93.39734 249 GLU AP1 C 1
ATOM 1959 O O . GLU A 1 249 ? 16.36409 -15.64455 23.61497 1.000 86.26935 249 GLU AP1 O 1
ATOM 1965 N N . LEU A 1 250 ? 17.34233 -13.65285 23.24026 1.000 85.25512 250 LEU AP1 N 1
ATOM 1966 C CA . LEU A 1 250 ? 16.93065 -13.60419 21.84431 1.000 84.31819 250 LEU AP1 CA 1
ATOM 1967 C C . LEU A 1 250 ? 17.97371 -14.16019 20.88191 1.000 85.34614 250 LEU AP1 C 1
ATOM 1968 O O . LEU A 1 250 ? 17.72054 -14.19635 19.67212 1.000 84.61072 250 LEU AP1 O 1
ATOM 1973 N N . LEU A 1 251 ? 19.16684 -14.59965 21.39641 1.000 83.95087 251 LEU AP1 N 1
ATOM 1974 C CA . LEU A 1 251 ? 20.22959 -15.11664 20.55342 1.000 85.19344 251 LEU AP1 CA 1
ATOM 1975 C C . LEU A 1 251 ? 20.25642 -16.64062 20.59436 1.000 102.81239 251 LEU AP1 C 1
ATOM 1976 O O . LEU A 1 251 ? 19.89575 -17.25206 21.60688 1.000 106.88521 251 LEU AP1 O 1
ATOM 1981 N N . PRO A 1 252 ? 20.69843 -17.28312 19.51744 1.000 97.65440 252 PRO AP1 N 1
ATOM 1982 C CA . PRO A 1 252 ? 20.87802 -18.73319 19.56294 1.000 93.64726 252 PRO AP1 CA 1
ATOM 1983 C C . PRO A 1 252 ? 21.87863 -19.18570 20.60818 1.000 108.35686 252 PRO AP1 C 1
ATOM 1984 O O . PRO A 1 252 ? 22.78474 -18.45558 21.02578 1.000 92.04500 252 PRO AP1 O 1
ATOM 1988 N N . ALA A 1 253 ? 21.73437 -20.46053 20.96924 1.000 117.78747 253 ALA AP1 N 1
ATOM 1989 C CA . ALA A 1 253 ? 22.80559 -21.12904 21.68053 1.000 104.41817 253 ALA AP1 CA 1
ATOM 1990 C C . ALA A 1 253 ? 24.06287 -21.30122 20.81801 1.000 115.41153 253 ALA AP1 C 1
ATOM 1991 O O . ALA A 1 253 ? 25.11378 -21.62458 21.39341 1.000 100.03541 253 ALA AP1 O 1
ATOM 1993 N N . HIS A 1 254 ? 24.03779 -21.06007 19.47221 1.000 119.00687 254 HIS AP1 N 1
ATOM 1994 C CA . HIS A 1 254 ? 25.30238 -21.14638 18.73728 1.000 104.45854 254 HIS AP1 CA 1
ATOM 1995 C C . HIS A 1 254 ? 25.71874 -19.74334 18.33020 1.000 94.36896 254 HIS AP1 C 1
ATOM 1996 O O . HIS A 1 254 ? 26.02213 -19.50070 17.16676 1.000 80.41316 254 HIS AP1 O 1
ATOM 2003 N N . TRP A 1 255 ? 25.65947 -18.78637 19.24859 1.000 79.06665 255 TRP AP1 N 1
ATOM 2004 C CA . TRP A 1 255 ? 26.03048 -17.39485 18.96176 1.000 58.79716 255 TRP AP1 CA 1
ATOM 2005 C C . TRP A 1 255 ? 27.52758 -17.14344 19.17541 1.000 46.81832 255 TRP AP1 C 1
ATOM 2006 O O . TRP A 1 255 ? 28.00761 -17.13295 20.31551 1.000 54.81046 255 TRP AP1 O 1
ATOM 2017 N N . ALA A 1 256 ? 28.26497 -16.88953 18.08385 1.000 44.22449 256 ALA AP1 N 1
ATOM 2018 C CA . ALA A 1 256 ? 29.71823 -16.70602 18.18194 1.000 44.11276 256 ALA AP1 CA 1
ATOM 2019 C C . ALA A 1 256 ? 30.13996 -15.39035 18.83806 1.000 50.74295 256 ALA AP1 C 1
ATOM 2020 O O . ALA A 1 256 ? 31.31615 -15.25616 19.20346 1.000 43.40435 256 ALA AP1 O 1
ATOM 2022 N N . GLY A 1 257 ? 29.21871 -14.43859 19.02548 1.000 48.30433 257 GLY AP1 N 1
ATOM 2023 C CA . GLY A 1 257 ? 29.59413 -13.15533 19.61296 1.000 49.44297 257 GLY AP1 CA 1
ATOM 2024 C C . GLY A 1 257 ? 30.25274 -13.27731 20.97733 1.000 47.74673 257 GLY AP1 C 1
ATOM 2025 O O . GLY A 1 257 ? 31.15088 -12.50255 21.31054 1.000 44.09274 257 GLY AP1 O 1
ATOM 2026 N N . HIS A 1 258 ? 29.80221 -14.23272 21.79652 1.000 46.19113 258 HIS AP1 N 1
ATOM 2027 C CA . HIS A 1 258 ? 30.42018 -14.41744 23.10813 1.000 48.74086 258 HIS AP1 CA 1
ATOM 2028 C C . HIS A 1 258 ? 31.83218 -14.96692 22.98536 1.000 46.27991 258 HIS AP1 C 1
ATOM 2029 O O . HIS A 1 258 ? 32.74762 -14.50591 23.68147 1.000 40.03503 258 HIS AP1 O 1
ATOM 2036 N N . THR A 1 259 ? 32.02641 -15.95030 22.10293 1.000 46.46355 259 THR AP1 N 1
ATOM 2037 C CA . THR A 1 259 ? 33.36376 -16.48779 21.87277 1.000 51.46404 259 THR AP1 CA 1
ATOM 2038 C C . THR A 1 259 ? 34.29388 -15.40713 21.34010 1.000 38.61772 259 THR AP1 C 1
ATOM 2039 O O . THR A 1 259 ? 35.44121 -15.28208 21.78640 1.000 36.22842 259 THR AP1 O 1
ATOM 2043 N N . ALA A 1 260 ? 33.80099 -14.60480 20.39636 1.000 36.96735 260 ALA AP1 N 1
ATOM 2044 C CA . ALA A 1 260 ? 34.60132 -13.53030 19.81998 1.000 35.78736 260 ALA AP1 CA 1
ATOM 2045 C C . ALA A 1 260 ? 35.04576 -12.53515 20.88546 1.000 37.36694 260 ALA AP1 C 1
ATOM 2046 O O . ALA A 1 260 ? 36.22329 -12.15744 20.94516 1.000 32.10394 260 ALA AP1 O 1
ATOM 2048 N N . ARG A 1 261 ? 34.12396 -12.13594 21.77042 1.000 35.32468 261 ARG AP1 N 1
ATOM 2049 C CA . ARG A 1 261 ? 34.45334 -11.14435 22.79289 1.000 36.29541 261 ARG AP1 CA 1
ATOM 2050 C C . ARG A 1 261 ? 35.53898 -11.65607 23.73837 1.000 40.71499 261 ARG AP1 C 1
ATOM 2051 O O . ARG A 1 261 ? 36.52875 -10.95817 24.00633 1.000 32.36197 261 ARG AP1 O 1
ATOM 2059 N N . GLN A 1 262 ? 35.37791 -12.87447 24.25756 1.000 35.59669 262 GLN AP1 N 1
ATOM 2060 C CA . GLN A 1 262 ? 36.37863 -13.38307 25.19120 1.000 37.12083 262 GLN AP1 CA 1
ATOM 2061 C C . GLN A 1 262 ? 37.72276 -13.56647 24.49784 1.000 38.43643 262 GLN AP1 C 1
ATOM 2062 O O . GLN A 1 262 ? 38.77976 -13.37071 25.11183 1.000 32.22064 262 GLN AP1 O 1
ATOM 2068 N N . LEU A 1 263 ? 37.70529 -13.98436 23.22700 1.000 34.28776 263 LEU AP1 N 1
ATOM 2069 C CA . LEU A 1 263 ? 38.95665 -14.10477 22.49204 1.000 37.04295 263 LEU AP1 CA 1
ATOM 2070 C C . LEU A 1 263 ? 39.63670 -12.74284 22.37893 1.000 40.98052 263 LEU AP1 C 1
ATOM 2071 O O . LEU A 1 263 ? 40.84397 -12.61268 22.63679 1.000 31.92594 263 LEU AP1 O 1
ATOM 2076 N N . ALA A 1 264 ? 38.86660 -11.70634 22.02060 1.000 34.48943 264 ALA AP1 N 1
ATOM 2077 C CA . ALA A 1 264 ? 39.42875 -10.35632 21.96863 1.000 41.64605 264 ALA AP1 CA 1
ATOM 2078 C C . ALA A 1 264 ? 40.03284 -9.97691 23.30901 1.000 36.18067 264 ALA AP1 C 1
ATOM 2079 O O . ALA A 1 264 ? 41.15232 -9.45037 23.37141 1.000 31.11681 264 ALA AP1 O 1
ATOM 2081 N N . ILE A 1 265 ? 39.30065 -10.24515 24.39775 1.000 35.05982 265 ILE AP1 N 1
ATOM 2082 C CA . ILE A 1 265 ? 39.77822 -9.87557 25.72483 1.000 33.93068 265 ILE AP1 CA 1
ATOM 2083 C C . ILE A 1 265 ? 41.02732 -10.66337 26.08182 1.000 32.35035 265 ILE AP1 C 1
ATOM 2084 O O . ILE A 1 265 ? 41.99837 -10.10850 26.60989 1.000 32.70370 265 ILE AP1 O 1
ATOM 2089 N N . ASN A 1 266 ? 41.03618 -11.96571 25.79493 1.000 27.78398 266 ASN AP1 N 1
ATOM 2090 C CA . ASN A 1 266 ? 42.20981 -12.76055 26.14112 1.000 31.83607 266 ASN AP1 CA 1
ATOM 2091 C C . ASN A 1 266 ? 43.44783 -12.26938 25.39416 1.000 36.88910 266 ASN AP1 C 1
ATOM 2092 O O . ASN A 1 266 ? 44.52930 -12.17580 25.97904 1.000 34.21327 266 ASN AP1 O 1
ATOM 2097 N N . ILE A 1 267 ? 43.30637 -11.90799 24.11422 1.000 38.50841 267 ILE AP1 N 1
ATOM 2098 C CA . ILE A 1 267 ? 44.45861 -11.38605 23.38225 1.000 36.68352 267 ILE AP1 CA 1
ATOM 2099 C C . ILE A 1 267 ? 44.79589 -9.97832 23.86224 1.000 35.36740 267 ILE AP1 C 1
ATOM 2100 O O . ILE A 1 267 ? 45.97096 -9.63856 24.06547 1.000 32.09056 267 ILE AP1 O 1
ATOM 2105 N N . TYR A 1 268 ? 43.77419 -9.14346 24.07011 1.000 29.83512 268 TYR AP1 N 1
ATOM 2106 C CA . TYR A 1 268 ? 44.01503 -7.75396 24.45783 1.000 36.59957 268 TYR AP1 CA 1
ATOM 2107 C C . TYR A 1 268 ? 44.77620 -7.67222 25.77907 1.000 35.79368 268 TYR AP1 C 1
ATOM 2108 O O . TYR A 1 268 ? 45.75822 -6.92495 25.90360 1.000 32.63910 268 TYR AP1 O 1
ATOM 2117 N N . GLN A 1 269 ? 44.36193 -8.46777 26.77042 1.000 35.52519 269 GLN AP1 N 1
ATOM 2118 C CA . GLN A 1 269 ? 45.04502 -8.43132 28.06251 1.000 40.55757 269 GLN AP1 CA 1
ATOM 2119 C C . GLN A 1 269 ? 46.50286 -8.84186 27.93165 1.000 37.65685 269 GLN AP1 C 1
ATOM 2120 O O . GLN A 1 269 ? 47.36008 -8.31711 28.64771 1.000 37.90385 269 GLN AP1 O 1
ATOM 2126 N N . ARG A 1 270 ? 46.81026 -9.74540 26.99862 1.000 34.16306 270 ARG AP1 N 1
ATOM 2127 C CA . ARG A 1 270 ? 48.18039 -10.22392 26.87153 1.000 44.45182 270 ARG AP1 CA 1
ATOM 2128 C C . ARG A 1 270 ? 49.08963 -9.17715 26.23989 1.000 39.54086 270 ARG AP1 C 1
ATOM 2129 O O . ARG A 1 270 ? 50.23656 -9.00990 26.66781 1.000 41.36085 270 ARG AP1 O 1
ATOM 2137 N N . VAL A 1 271 ? 48.59854 -8.43805 25.23995 1.000 41.80350 271 VAL AP1 N 1
ATOM 2138 C CA . VAL A 1 271 ? 49.46919 -7.51854 24.50128 1.000 43.40336 271 VAL AP1 CA 1
ATOM 2139 C C . VAL A 1 271 ? 49.35792 -6.06478 24.94594 1.000 33.68189 271 VAL AP1 C 1
ATOM 2140 O O . VAL A 1 271 ? 50.22749 -5.25720 24.57916 1.000 36.79782 271 VAL AP1 O 1
ATOM 2144 N N . ALA A 1 272 ? 48.33768 -5.70309 25.72780 1.000 40.69254 272 ALA AP1 N 1
ATOM 2145 C CA . ALA A 1 272 ? 48.10110 -4.28327 25.99418 1.000 42.96330 272 ALA AP1 CA 1
ATOM 2146 C C . ALA A 1 272 ? 49.28326 -3.60960 26.67672 1.000 35.84502 272 ALA AP1 C 1
ATOM 2147 O O . ALA A 1 272 ? 49.62158 -2.48037 26.28256 1.000 37.87644 272 ALA AP1 O 1
ATOM 2149 N N . PRO A 1 273 ? 49.94600 -4.21657 27.66974 1.000 45.81516 273 PRO AP1 N 1
ATOM 2150 C CA . PRO A 1 273 ? 51.08006 -3.52281 28.31680 1.000 38.47279 273 PRO AP1 CA 1
ATOM 2151 C C . PRO A 1 273 ? 52.21868 -3.18908 27.37304 1.000 42.11807 273 PRO AP1 C 1
ATOM 2152 O O . PRO A 1 273 ? 52.67526 -2.03584 27.34739 1.000 44.98012 273 PRO AP1 O 1
ATOM 2156 N N . ALA A 1 274 ? 52.69251 -4.15840 26.58251 1.000 41.22273 274 ALA AP1 N 1
ATOM 2157 C CA . ALA A 1 274 ? 53.79399 -3.86252 25.66649 1.000 40.08881 274 ALA AP1 CA 1
ATOM 2158 C C . ALA A 1 274 ? 53.35343 -2.91925 24.54878 1.000 38.37790 274 ALA AP1 C 1
ATOM 2159 O O . ALA A 1 274 ? 54.13091 -2.06378 24.11105 1.000 36.98839 274 ALA AP1 O 1
ATOM 2161 N N . ALA A 1 275 ? 52.11004 -3.06018 24.07182 1.000 38.56728 275 ALA AP1 N 1
ATOM 2162 C CA . ALA A 1 275 ? 51.59790 -2.14020 23.05663 1.000 39.42708 275 ALA AP1 CA 1
ATOM 2163 C C . ALA A 1 275 ? 51.53205 -0.70704 23.59090 1.000 35.94997 275 ALA AP1 C 1
ATOM 2164 O O . ALA A 1 275 ? 51.90939 0.24710 22.89756 1.000 38.13709 275 ALA AP1 O 1
ATOM 2166 N N . LEU A 1 276 ? 51.06729 -0.53527 24.82698 1.000 39.06698 276 LEU AP1 N 1
ATOM 2167 C CA . LEU A 1 276 ? 51.09209 0.79008 25.43993 1.000 44.77003 276 LEU AP1 CA 1
ATOM 2168 C C . LEU A 1 276 ? 52.51157 1.35607 25.45927 1.000 43.89397 276 LEU AP1 C 1
ATOM 2169 O O . LEU A 1 276 ? 52.73457 2.52909 25.11924 1.000 40.33903 276 LEU AP1 O 1
ATOM 2174 N N . ALA A 1 277 ? 53.49236 0.52042 25.81007 1.000 36.40507 277 ALA AP1 N 1
ATOM 2175 C CA . ALA A 1 277 ? 54.88354 0.96636 25.81102 1.000 44.05576 277 ALA AP1 CA 1
ATOM 2176 C C . ALA A 1 277 ? 55.30554 1.44187 24.42808 1.000 33.05442 277 ALA AP1 C 1
ATOM 2177 O O . ALA A 1 277 ? 56.01559 2.44522 24.29732 1.000 40.86591 277 ALA AP1 O 1
ATOM 2179 N N . PHE A 1 278 ? 54.85535 0.75505 23.37502 1.000 42.83139 278 PHE AP1 N 1
ATOM 2180 C CA . PHE A 1 278 ? 55.23300 1.17439 22.02495 1.000 36.71674 278 PHE AP1 CA 1
ATOM 2181 C C . PHE A 1 278 ? 54.62653 2.52484 21.67568 1.000 35.83855 278 PHE AP1 C 1
ATOM 2182 O O . PHE A 1 278 ? 55.29749 3.38367 21.08682 1.000 35.98214 278 PHE AP1 O 1
ATOM 2190 N N . VAL A 1 279 ? 53.35124 2.72556 22.01473 1.000 33.91705 279 VAL AP1 N 1
ATOM 2191 C CA . VAL A 1 279 ? 52.72026 4.00713 21.72193 1.000 33.99289 279 VAL AP1 CA 1
ATOM 2192 C C . VAL A 1 279 ? 53.40982 5.12864 22.49619 1.000 36.18421 279 VAL AP1 C 1
ATOM 2193 O O . VAL A 1 279 ? 53.65623 6.20927 21.94733 1.000 30.61647 279 VAL AP1 O 1
ATOM 2197 N N . SER A 1 280 ? 53.78874 4.87822 23.76040 1.000 31.37627 280 SER AP1 N 1
ATOM 2198 C CA . SER A 1 280 ? 54.51948 5.90477 24.50927 1.000 31.17910 280 SER AP1 CA 1
ATOM 2199 C C . SER A 1 280 ? 55.85821 6.20295 23.85049 1.000 46.44109 280 SER AP1 C 1
ATOM 2200 O O . SER A 1 280 ? 56.29064 7.35818 23.79107 1.000 41.87107 280 SER AP1 O 1
ATOM 2203 N N . GLU A 1 281 ? 56.51937 5.17526 23.32422 1.000 39.00808 281 GLU AP1 N 1
ATOM 2204 C CA . GLU A 1 281 ? 57.83459 5.38740 22.74068 1.000 37.02472 281 GLU AP1 CA 1
ATOM 2205 C C . GLU A 1 281 ? 57.75073 6.21967 21.46854 1.000 42.14802 281 GLU AP1 C 1
ATOM 2206 O O . GLU A 1 281 ? 58.61251 7.06961 21.22617 1.000 42.49964 281 GLU AP1 O 1
ATOM 2212 N N . LYS A 1 282 ? 56.71418 6.01085 20.65072 1.000 39.62750 282 LYS AP1 N 1
ATOM 2213 C CA . LYS A 1 282 ? 56.65119 6.66321 19.34685 1.000 35.98779 282 LYS AP1 CA 1
ATOM 2214 C C . LYS A 1 282 ? 55.82708 7.94471 19.34732 1.000 38.86105 282 LYS AP1 C 1
ATOM 2215 O O . LYS A 1 282 ? 56.03226 8.79476 18.47545 1.000 39.73458 282 LYS AP1 O 1
ATOM 2221 N N . GLY A 1 283 ? 54.92265 8.12640 20.30519 1.000 32.14682 283 GLY AP1 N 1
ATOM 2222 C CA . GLY A 1 283 ? 53.97767 9.22093 20.20726 1.000 41.13561 283 GLY AP1 CA 1
ATOM 2223 C C . GLY A 1 283 ? 54.56343 10.55544 20.65680 1.000 47.25312 283 GLY AP1 C 1
ATOM 2224 O O . GLY A 1 283 ? 55.23680 10.66194 21.68501 1.000 38.45164 283 GLY AP1 O 1
ATOM 2225 N N . GLU A 1 284 ? 54.25348 11.58808 19.88723 1.000 37.48671 284 GLU AP1 N 1
ATOM 2226 C CA . GLU A 1 284 ? 54.65156 12.95261 20.19368 1.000 44.41522 284 GLU AP1 CA 1
ATOM 2227 C C . GLU A 1 284 ? 53.43478 13.84674 19.99677 1.000 44.24125 284 GLU AP1 C 1
ATOM 2228 O O . GLU A 1 284 ? 52.69428 13.69333 19.01776 1.000 44.32222 284 GLU AP1 O 1
ATOM 2234 N N . THR A 1 285 ? 53.23894 14.78917 20.91584 1.000 44.80598 285 THR AP1 N 1
ATOM 2235 C CA . THR A 1 285 ? 52.16942 15.77460 20.82209 1.000 43.72759 285 THR AP1 CA 1
ATOM 2236 C C . THR A 1 285 ? 52.74367 17.16936 20.60764 1.000 44.87058 285 THR AP1 C 1
ATOM 2237 O O . THR A 1 285 ? 53.96085 17.38537 20.61406 1.000 43.18812 285 THR AP1 O 1
ATOM 2241 N N . SER A 1 286 ? 51.83333 18.13344 20.45147 1.000 45.29138 286 SER AP1 N 1
ATOM 2242 C CA . SER A 1 286 ? 52.22023 19.53411 20.31834 1.000 45.48363 286 SER AP1 CA 1
ATOM 2243 C C . SER A 1 286 ? 52.85137 20.08144 21.59277 1.000 47.10800 286 SER AP1 C 1
ATOM 2244 O O . SER A 1 286 ? 53.51675 21.11415 21.53301 1.000 51.08330 286 SER AP1 O 1
ATOM 2247 N N . VAL A 1 287 ? 52.67542 19.40967 22.72961 1.000 40.80378 287 VAL AP1 N 1
ATOM 2248 C CA . VAL A 1 287 ? 53.33898 19.77908 23.96956 1.000 39.85172 287 VAL AP1 CA 1
ATOM 2249 C C . VAL A 1 287 ? 54.35635 18.71370 24.36762 1.000 51.60607 287 VAL AP1 C 1
ATOM 2250 O O . VAL A 1 287 ? 54.78063 18.65767 25.52068 1.000 75.50326 287 VAL AP1 O 1
ATOM 2254 N N . GLY A 1 288 ? 54.74172 17.85346 23.43678 1.000 54.01697 288 GLY AP1 N 1
ATOM 2255 C CA . GLY A 1 288 ? 55.72007 16.83258 23.74733 1.000 52.61389 288 GLY AP1 CA 1
ATOM 2256 C C . GLY A 1 288 ? 55.15179 15.42998 23.83012 1.000 53.32530 288 GLY AP1 C 1
ATOM 2257 O O . GLY A 1 288 ? 54.43706 14.95877 22.94007 1.000 61.92504 288 GLY AP1 O 1
ATOM 2258 N N . GLU A 1 289 ? 55.50400 14.75100 24.91044 1.000 40.82357 289 GLU AP1 N 1
ATOM 2259 C CA . GLU A 1 289 ? 55.19537 13.34678 25.14028 1.000 51.40290 289 GLU AP1 CA 1
ATOM 2260 C C . GLU A 1 289 ? 53.68858 13.11520 25.27497 1.000 54.12362 289 GLU AP1 C 1
ATOM 2261 O O . GLU A 1 289 ? 52.92912 14.01171 25.64592 1.000 46.19057 289 GLU AP1 O 1
ATOM 2267 N N . LEU A 1 290 ? 53.25097 11.89294 24.96890 1.000 47.20541 290 LEU AP1 N 1
ATOM 2268 C CA . LEU A 1 290 ? 51.86601 11.55258 25.25599 1.000 39.27084 290 LEU AP1 CA 1
ATOM 2269 C C . LEU A 1 290 ? 51.67392 11.42388 26.76509 1.000 45.35709 290 LEU AP1 C 1
ATOM 2270 O O . LEU A 1 290 ? 52.52624 10.85216 27.45052 1.000 53.35127 290 LEU AP1 O 1
ATOM 2275 N N . PRO A 1 291 ? 50.53872 11.87434 27.29382 1.000 38.64971 291 PRO AP1 N 1
ATOM 2276 C CA . PRO A 1 291 ? 50.20902 11.61483 28.70294 1.000 35.00678 291 PRO AP1 CA 1
ATOM 2277 C C . PRO A 1 291 ? 49.92662 10.14546 28.96429 1.000 45.93291 291 PRO AP1 C 1
ATOM 2278 O O . PRO A 1 291 ? 49.58833 9.37539 28.05845 1.000 35.26949 291 PRO AP1 O 1
ATOM 2282 N N . ALA A 1 292 ? 50.01997 9.78295 30.24432 1.000 30.37697 292 ALA AP1 N 1
ATOM 2283 C CA . ALA A 1 292 ? 49.64238 8.45632 30.67710 1.000 37.12472 292 ALA AP1 CA 1
ATOM 2284 C C . ALA A 1 292 ? 48.15562 8.22939 30.42909 1.000 42.64636 292 ALA AP1 C 1
ATOM 2285 O O . ALA A 1 292 ? 47.36648 9.17812 30.43250 1.000 43.19015 292 ALA AP1 O 1
ATOM 2287 N N . PRO A 1 293 ? 47.74780 6.98111 30.21453 1.000 47.80093 293 PRO AP1 N 1
ATOM 2288 C CA . PRO A 1 293 ? 46.31710 6.68907 30.05872 1.000 46.35717 293 PRO AP1 CA 1
ATOM 2289 C C . PRO A 1 293 ? 45.56098 6.99514 31.34659 1.000 53.26735 293 PRO AP1 C 1
ATOM 2290 O O . PRO A 1 293 ? 46.00231 6.65693 32.44780 1.000 52.38893 293 PRO AP1 O 1
ATOM 2294 N N . GLY A 1 294 ? 44.41723 7.64299 31.21328 1.000 56.55121 294 GLY AP1 N 1
ATOM 2295 C CA . GLY A 1 294 ? 43.56444 7.84779 32.35838 1.000 52.52109 294 GLY AP1 CA 1
ATOM 2296 C C . GLY A 1 294 ? 42.89549 6.56849 32.83102 1.000 51.24567 294 GLY AP1 C 1
ATOM 2297 O O . GLY A 1 294 ? 42.98514 5.50172 32.22195 1.000 52.75496 294 GLY AP1 O 1
ATOM 2298 N N . SER A 1 295 ? 42.16378 6.70892 33.94096 1.000 43.32647 295 SER AP1 N 1
ATOM 2299 C CA . SER A 1 295 ? 41.57526 5.55528 34.61219 1.000 55.44586 295 SER AP1 CA 1
ATOM 2300 C C . SER A 1 295 ? 40.52008 4.85834 33.76147 1.000 51.66815 295 SER AP1 C 1
ATOM 2301 O O . SER A 1 295 ? 40.33779 3.64094 33.88522 1.000 46.78975 295 SER AP1 O 1
ATOM 2304 N N . LEU A 1 296 ? 39.79795 5.59366 32.91279 1.000 40.09567 296 LEU AP1 N 1
ATOM 2305 C CA . LEU A 1 296 ? 38.81150 4.92163 32.07514 1.000 43.52133 296 LEU AP1 CA 1
ATOM 2306 C C . LEU A 1 296 ? 39.46791 3.86793 31.19473 1.000 49.39332 296 LEU AP1 C 1
ATOM 2307 O O . LEU A 1 296 ? 38.87989 2.81219 30.94667 1.000 42.25455 296 LEU AP1 O 1
ATOM 2312 N N . TYR A 1 297 ? 40.70457 4.11228 30.75583 1.000 41.00226 297 TYR AP1 N 1
ATOM 2313 C CA . TYR A 1 297 ? 41.38487 3.12309 29.93496 1.000 42.84291 297 TYR AP1 CA 1
ATOM 2314 C C . TYR A 1 297 ? 41.45036 1.78562 30.65311 1.000 45.21753 297 TYR AP1 C 1
ATOM 2315 O O . TYR A 1 297 ? 41.15132 0.73744 30.06215 1.000 37.68574 297 TYR AP1 O 1
ATOM 2324 N N . PHE A 1 298 ? 41.79641 1.80820 31.94479 1.000 42.78831 298 PHE AP1 N 1
ATOM 2325 C CA . PHE A 1 298 ? 42.01247 0.58264 32.70754 1.000 42.14460 298 PHE AP1 CA 1
ATOM 2326 C C . PHE A 1 298 ? 40.72755 -0.11633 33.08891 1.000 38.83726 298 PHE AP1 C 1
ATOM 2327 O O . PHE A 1 298 ? 40.79112 -1.24785 33.57594 1.000 51.27495 298 PHE AP1 O 1
ATOM 2335 N N . GLN A 1 299 ? 39.57116 0.51173 32.87698 1.000 45.02517 299 GLN AP1 N 1
ATOM 2336 C CA . GLN A 1 299 ? 38.29295 -0.14413 33.13087 1.000 39.44957 299 GLN AP1 CA 1
ATOM 2337 C C . GLN A 1 299 ? 37.77723 -0.93348 31.93532 1.000 45.39890 299 GLN AP1 C 1
ATOM 2338 O O . GLN A 1 299 ? 36.73297 -1.58277 32.04314 1.000 41.91706 299 GLN AP1 O 1
ATOM 2344 N N . ARG A 1 300 ? 38.49630 -0.92838 30.81598 1.000 47.31726 300 ARG AP1 N 1
ATOM 2345 C CA . ARG A 1 300 ? 38.03041 -1.63028 29.62889 1.000 42.53508 300 ARG AP1 CA 1
ATOM 2346 C C . ARG A 1 300 ? 37.88569 -3.12226 29.90270 1.000 37.91798 300 ARG AP1 C 1
ATOM 2347 O O . ARG A 1 300 ? 38.66943 -3.72260 30.64400 1.000 38.26267 300 ARG AP1 O 1
ATOM 2355 N N . PHE A 1 301 ? 36.87208 -3.72360 29.28571 1.000 42.16332 301 PHE AP1 N 1
ATOM 2356 C CA . PHE A 1 301 ? 36.67178 -5.16460 29.37662 1.000 51.80774 301 PHE AP1 CA 1
ATOM 2357 C C . PHE A 1 301 ? 36.47068 -5.60081 30.82068 1.000 59.17895 301 PHE AP1 C 1
ATOM 2358 O O . PHE A 1 301 ? 36.93340 -6.67091 31.21885 1.000 60.36129 301 PHE AP1 O 1
ATOM 2366 N N . GLY A 1 302 ? 35.82249 -4.75339 31.62393 1.000 51.96433 302 GLY AP1 N 1
ATOM 2367 C CA . GLY A 1 302 ? 35.69205 -5.03691 33.03877 1.000 65.21262 302 GLY AP1 CA 1
ATOM 2368 C C . GLY A 1 302 ? 36.97204 -4.95968 33.84219 1.000 59.42217 302 GLY AP1 C 1
ATOM 2369 O O . GLY A 1 302 ? 36.98949 -5.39708 34.99611 1.000 59.81867 302 GLY AP1 O 1
ATOM 2370 N N . GLY A 1 303 ? 38.04652 -4.42736 33.27407 1.000 54.32378 303 GLY AP1 N 1
ATOM 2371 C CA . GLY A 1 303 ? 39.27689 -4.24489 34.01705 1.000 40.10765 303 GLY AP1 CA 1
ATOM 2372 C C . GLY A 1 303 ? 40.49979 -4.86374 33.37014 1.000 49.86173 303 GLY AP1 C 1
ATOM 2373 O O . GLY A 1 303 ? 40.55224 -6.07307 33.13746 1.000 55.40176 303 GLY AP1 O 1
ATOM 2374 N N . LEU A 1 304 ? 41.50720 -4.03676 33.11681 1.000 49.57489 304 LEU AP1 N 1
ATOM 2375 C CA . LEU A 1 304 ? 42.73636 -4.45854 32.46242 1.000 62.00548 304 LEU AP1 CA 1
ATOM 2376 C C . LEU A 1 304 ? 43.75777 -4.88765 33.50960 1.000 75.43198 304 LEU AP1 C 1
ATOM 2377 O O . LEU A 1 304 ? 43.98944 -4.17399 34.49155 1.000 67.31966 304 LEU AP1 O 1
ATOM 2382 N N . ASN A 1 305 ? 44.37356 -6.05007 33.28981 1.000 79.39140 305 ASN AP1 N 1
ATOM 2383 C CA . ASN A 1 305 ? 45.32075 -6.62893 34.24020 1.000 83.69088 305 ASN AP1 CA 1
ATOM 2384 C C . ASN A 1 305 ? 46.69189 -5.96323 34.19303 1.000 92.31619 305 ASN AP1 C 1
ATOM 2385 O O . ASN A 1 305 ? 47.71700 -6.63504 34.33434 1.000 115.42825 305 ASN AP1 O 1
ATOM 2390 N N . ILE A 1 306 ? 46.74004 -4.64698 34.00518 1.000 81.47099 306 ILE AP1 N 1
ATOM 2391 C CA . ILE A 1 306 ? 48.00380 -3.91448 34.02761 1.000 89.72027 306 ILE AP1 CA 1
ATOM 2392 C C . ILE A 1 306 ? 48.10504 -3.09708 35.31523 1.000 77.72872 306 ILE AP1 C 1
ATOM 2393 O O . ILE A 1 306 ? 47.14971 -2.43125 35.71395 0.000 78.15433 306 ILE AP1 O 1
ATOM 2398 N N . SER B 1 2 ? 14.94821 21.04500 22.51240 1.000 79.08028 2 SER BP1 N 1
ATOM 2399 C CA . SER B 1 2 ? 16.02546 21.82355 23.10855 1.000 72.08288 2 SER BP1 CA 1
ATOM 2400 C C . SER B 1 2 ? 17.34377 21.07991 23.15785 1.000 77.62364 2 SER BP1 C 1
ATOM 2401 O O . SER B 1 2 ? 17.47588 20.08748 23.87669 1.000 63.02168 2 SER BP1 O 1
ATOM 2404 N N . LYS B 1 3 ? 18.32993 21.57942 22.41071 1.000 75.79641 3 LYS BP1 N 1
ATOM 2405 C CA . LYS B 1 3 ? 19.65202 20.97680 22.46026 1.000 72.08347 3 LYS BP1 CA 1
ATOM 2406 C C . LYS B 1 3 ? 20.36829 21.31545 23.75942 1.000 67.26075 3 LYS BP1 C 1
ATOM 2407 O O . LYS B 1 3 ? 21.22981 20.54431 24.19686 1.000 56.38942 3 LYS BP1 O 1
ATOM 2413 N N . LEU B 1 4 ? 19.99137 22.42237 24.40886 1.000 57.35322 4 LEU BP1 N 1
ATOM 2414 C CA . LEU B 1 4 ? 20.60037 22.77367 25.68683 1.000 58.84829 4 LEU BP1 CA 1
ATOM 2415 C C . LEU B 1 4 ? 20.35196 21.68606 26.71424 1.000 62.36300 4 LEU BP1 C 1
ATOM 2416 O O . LEU B 1 4 ? 21.27831 21.23577 27.40364 1.000 53.87271 4 LEU BP1 O 1
ATOM 2421 N N . ASP B 1 5 ? 19.10241 21.22991 26.81237 1.000 64.40089 5 ASP BP1 N 1
ATOM 2422 C CA . ASP B 1 5 ? 18.78398 20.19513 27.78584 1.000 56.44148 5 ASP BP1 CA 1
ATOM 2423 C C . ASP B 1 5 ? 19.52553 18.90135 27.48345 1.000 62.63493 5 ASP BP1 C 1
ATOM 2424 O O . ASP B 1 5 ? 20.06381 18.25695 28.39339 1.000 49.81737 5 ASP BP1 O 1
ATOM 2429 N N . THR B 1 6 ? 19.55937 18.49572 26.21182 1.000 49.76868 6 THR BP1 N 1
ATOM 2430 C CA . THR B 1 6 ? 20.30761 17.29348 25.87142 1.000 66.34248 6 THR BP1 CA 1
ATOM 2431 C C . THR B 1 6 ? 21.78587 17.47181 26.19025 1.000 62.56051 6 THR BP1 C 1
ATOM 2432 O O . THR B 1 6 ? 22.43179 16.54698 26.70526 1.000 52.02260 6 THR BP1 O 1
ATOM 2436 N N . PHE B 1 7 ? 22.34111 18.65741 25.91409 1.000 44.40783 7 PHE BP1 N 1
ATOM 2437 C CA . PHE B 1 7 ? 23.72756 18.87633 26.30390 1.000 48.56583 7 PHE BP1 CA 1
ATOM 2438 C C . PHE B 1 7 ? 23.89795 18.70101 27.80676 1.000 51.46348 7 PHE BP1 C 1
ATOM 2439 O O . PHE B 1 7 ? 24.85615 18.06095 28.26053 1.000 43.35490 7 PHE BP1 O 1
ATOM 2447 N N . ILE B 1 8 ? 22.98163 19.26865 28.59933 1.000 47.46217 8 ILE BP1 N 1
ATOM 2448 C CA . ILE B 1 8 ? 23.10099 19.14241 30.04848 1.000 53.51866 8 ILE BP1 CA 1
ATOM 2449 C C . ILE B 1 8 ? 23.02489 17.67407 30.44590 1.000 60.17087 8 ILE BP1 C 1
ATOM 2450 O O . ILE B 1 8 ? 23.79543 17.20040 31.29303 1.000 44.00914 8 ILE BP1 O 1
ATOM 2455 N N . GLN B 1 9 ? 22.10176 16.92752 29.83201 1.000 55.94383 9 GLN BP1 N 1
ATOM 2456 C CA . GLN B 1 9 ? 21.93859 15.51845 30.17848 1.000 59.29251 9 GLN BP1 CA 1
ATOM 2457 C C . GLN B 1 9 ? 23.19842 14.72632 29.86059 1.000 59.08558 9 GLN BP1 C 1
ATOM 2458 O O . GLN B 1 9 ? 23.67898 13.94318 30.68781 1.000 59.75066 9 GLN BP1 O 1
ATOM 2464 N N . HIS B 1 10 ? 23.76983 14.94187 28.67260 1.000 50.71386 10 HIS BP1 N 1
ATOM 2465 C CA . HIS B 1 10 ? 25.00288 14.24690 28.32206 1.000 58.03846 10 HIS BP1 CA 1
ATOM 2466 C C . HIS B 1 10 ? 26.13795 14.63085 29.26381 1.000 66.83404 10 HIS BP1 C 1
ATOM 2467 O O . HIS B 1 10 ? 26.90130 13.76649 29.71463 1.000 56.35900 10 HIS BP1 O 1
ATOM 2474 N N . ALA B 1 11 ? 26.25222 15.92196 29.58967 1.000 56.61824 11 ALA BP1 N 1
ATOM 2475 C CA . ALA B 1 11 ? 27.35280 16.37164 30.43444 1.000 54.92523 11 ALA BP1 CA 1
ATOM 2476 C C . ALA B 1 11 ? 27.27682 15.75322 31.82465 1.000 49.19305 11 ALA BP1 C 1
ATOM 2477 O O . ALA B 1 11 ? 28.29402 15.32309 32.37936 1.000 57.36858 11 ALA BP1 O 1
ATOM 2479 N N . VAL B 1 12 ? 26.08073 15.67977 32.39959 1.000 45.02648 12 VAL BP1 N 1
ATOM 2480 C CA . VAL B 1 12 ? 25.99275 15.18524 33.76682 1.000 52.21076 12 VAL BP1 CA 1
ATOM 2481 C C . VAL B 1 12 ? 26.16264 13.67464 33.81326 1.000 54.52735 12 VAL BP1 C 1
ATOM 2482 O O . VAL B 1 12 ? 26.63092 13.13193 34.81911 1.000 66.80630 12 VAL BP1 O 1
ATOM 2486 N N . ASN B 1 13 ? 25.81850 12.97435 32.73544 1.000 66.42520 13 ASN BP1 N 1
ATOM 2487 C CA . ASN B 1 13 ? 25.89762 11.51921 32.69059 1.000 66.31774 13 ASN BP1 CA 1
ATOM 2488 C C . ASN B 1 13 ? 27.17017 10.99789 32.03985 1.000 68.35430 13 ASN BP1 C 1
ATOM 2489 O O . ASN B 1 13 ? 27.33585 9.77993 31.93485 1.000 73.64350 13 ASN BP1 O 1
ATOM 2494 N N . ALA B 1 14 ? 28.06993 11.87474 31.59356 1.000 69.30982 14 ALA BP1 N 1
ATOM 2495 C CA . ALA B 1 14 ? 29.27002 11.39038 30.92259 1.000 80.38361 14 ALA BP1 CA 1
ATOM 2496 C C . ALA B 1 14 ? 30.10316 10.53594 31.86973 1.000 79.03170 14 ALA BP1 C 1
ATOM 2497 O O . ALA B 1 14 ? 30.57818 9.45725 31.50017 1.000 82.02823 14 ALA BP1 O 1
ATOM 2499 N N . VAL B 1 15 ? 30.26265 10.99254 33.11031 1.000 68.33271 15 VAL BP1 N 1
ATOM 2500 C CA . VAL B 1 15 ? 31.09779 10.29631 34.08965 1.000 63.26931 15 VAL BP1 CA 1
ATOM 2501 C C . VAL B 1 15 ? 30.44530 10.42476 35.46511 1.000 75.77985 15 VAL BP1 C 1
ATOM 2502 O O . VAL B 1 15 ? 29.75768 11.39252 35.75669 1.000 80.49060 15 VAL BP1 O 1
ATOM 2506 N N . PRO B 1 16 ? 30.67939 9.41816 36.31509 1.000 75.30149 16 PRO BP1 N 1
ATOM 2507 C CA . PRO B 1 16 ? 30.16472 9.50173 37.69233 1.000 73.48758 16 PRO BP1 CA 1
ATOM 2508 C C . PRO B 1 16 ? 30.62477 10.76808 38.39917 1.000 63.35753 16 PRO BP1 C 1
ATOM 2509 O O . PRO B 1 16 ? 31.78155 11.18440 38.29619 1.000 71.71101 16 PRO BP1 O 1
ATOM 2513 N N . VAL B 1 17 ? 29.68747 11.40174 39.10216 1.000 63.61513 17 VAL BP1 N 1
ATOM 2514 C CA . VAL B 1 17 ? 29.93359 12.64110 39.83286 1.000 61.97274 17 VAL BP1 CA 1
ATOM 2515 C C . VAL B 1 17 ? 29.84400 12.35417 41.32778 1.000 48.55910 17 VAL BP1 C 1
ATOM 2516 O O . VAL B 1 17 ? 28.82053 11.85104 41.80825 1.000 53.59542 17 VAL BP1 O 1
ATOM 2520 N N . SER B 1 18 ? 30.91241 12.67614 42.05920 1.000 45.72152 18 SER BP1 N 1
ATOM 2521 C CA . SER B 1 18 ? 30.90344 12.57362 43.51691 1.000 37.53773 18 SER BP1 CA 1
ATOM 2522 C C . SER B 1 18 ? 29.95818 13.60641 44.14500 1.000 47.63118 18 SER BP1 C 1
ATOM 2523 O O . SER B 1 18 ? 30.02359 14.79825 43.82904 1.000 48.50796 18 SER BP1 O 1
ATOM 2526 N N . GLY B 1 19 ? 29.08465 13.14042 45.04280 1.000 43.65284 19 GLY BP1 N 1
ATOM 2527 C CA . GLY B 1 19 ? 28.16171 14.03952 45.71986 1.000 46.24286 19 GLY BP1 CA 1
ATOM 2528 C C . GLY B 1 19 ? 28.85741 15.04451 46.61921 1.000 50.81495 19 GLY BP1 C 1
ATOM 2529 O O . GLY B 1 19 ? 28.52546 16.23575 46.60784 1.000 49.61464 19 GLY BP1 O 1
ATOM 2530 N N . THR B 1 20 ? 29.84628 14.59192 47.39344 1.000 43.15754 20 THR BP1 N 1
ATOM 2531 C CA . THR B 1 20 ? 30.59217 15.52427 48.23108 1.000 49.58484 20 THR BP1 CA 1
ATOM 2532 C C . THR B 1 20 ? 31.31781 16.56089 47.37890 1.000 59.57632 20 THR BP1 C 1
ATOM 2533 O O . THR B 1 20 ? 31.42925 17.72705 47.77449 1.000 46.04169 20 THR BP1 O 1
ATOM 2537 N N . SER B 1 21 ? 31.85393 16.13929 46.22427 1.000 48.86369 21 SER BP1 N 1
ATOM 2538 C CA . SER B 1 21 ? 32.57088 17.04970 45.33396 1.000 49.31924 21 SER BP1 CA 1
ATOM 2539 C C . SER B 1 21 ? 31.62166 18.04322 44.66264 1.000 44.01835 21 SER BP1 C 1
ATOM 2540 O O . SER B 1 21 ? 31.91426 19.24164 44.59307 1.000 40.68603 21 SER BP1 O 1
ATOM 2543 N N . LEU B 1 22 ? 30.47206 17.56471 44.17982 1.000 36.12606 22 LEU BP1 N 1
ATOM 2544 C CA . LEU B 1 22 ? 29.51945 18.44570 43.51822 1.000 36.40116 22 LEU BP1 CA 1
ATOM 2545 C C . LEU B 1 22 ? 28.99921 19.50989 44.48335 1.000 51.55720 22 LEU BP1 C 1
ATOM 2546 O O . LEU B 1 22 ? 28.86401 20.68641 44.11944 1.000 41.07209 22 LEU BP1 O 1
ATOM 2551 N N . ILE B 1 23 ? 28.69091 19.10953 45.71855 1.000 38.96875 23 ILE BP1 N 1
ATOM 2552 C CA . ILE B 1 23 ? 28.14371 20.04819 46.68521 1.000 41.27862 23 ILE BP1 CA 1
ATOM 2553 C C . ILE B 1 23 ? 29.21889 21.01107 47.16816 1.000 45.85801 23 ILE BP1 C 1
ATOM 2554 O O . ILE B 1 23 ? 28.92390 22.17798 47.46601 1.000 39.78540 23 ILE BP1 O 1
ATOM 2559 N N . SER B 1 24 ? 30.47889 20.56086 47.24273 1.000 38.86729 24 SER BP1 N 1
ATOM 2560 C CA . SER B 1 24 ? 31.56632 21.50110 47.51272 1.000 43.62183 24 SER BP1 CA 1
ATOM 2561 C C . SER B 1 24 ? 31.63669 22.57198 46.43314 1.000 53.06447 24 SER BP1 C 1
ATOM 2562 O O . SER B 1 24 ? 31.77995 23.76343 46.74061 1.000 43.34087 24 SER BP1 O 1
ATOM 2565 N N . SER B 1 25 ? 31.52527 22.16287 45.16112 1.000 34.42272 25 SER BP1 N 1
ATOM 2566 C CA . SER B 1 25 ? 31.52343 23.12091 44.05892 1.000 48.70671 25 SER BP1 CA 1
ATOM 2567 C C . SER B 1 25 ? 30.35496 24.08790 44.18295 1.000 42.92112 25 SER BP1 C 1
ATOM 2568 O O . SER B 1 25 ? 30.51178 25.29688 43.97871 1.000 34.29639 25 SER BP1 O 1
ATOM 2571 N N . LEU B 1 26 ? 29.17462 23.56415 44.51231 1.000 30.32988 26 LEU BP1 N 1
ATOM 2572 C CA . LEU B 1 26 ? 27.98357 24.39679 44.63106 1.000 37.57199 26 LEU BP1 CA 1
ATOM 2573 C C . LEU B 1 26 ? 28.17418 25.45994 45.70481 1.000 42.77140 26 LEU BP1 C 1
ATOM 2574 O O . LEU B 1 26 ? 27.88544 26.64543 45.48747 1.000 36.91650 26 LEU BP1 O 1
ATOM 2579 N N . TYR B 1 27 ? 28.68029 25.05380 46.86869 1.000 32.06868 27 TYR BP1 N 1
ATOM 2580 C CA . TYR B 1 27 ? 28.94633 26.01349 47.93774 1.000 41.86549 27 TYR BP1 CA 1
ATOM 2581 C C . TYR B 1 27 ? 30.00554 27.02581 47.51555 1.000 44.19684 27 TYR BP1 C 1
ATOM 2582 O O . TYR B 1 27 ? 29.83326 28.24098 47.69717 1.000 36.57148 27 TYR BP1 O 1
ATOM 2591 N N . GLY B 1 28 ? 31.12343 26.53427 46.97006 1.000 30.04780 28 GLY BP1 N 1
ATOM 2592 C CA . GLY B 1 28 ? 32.21068 27.42688 46.61207 1.000 34.01263 28 GLY BP1 CA 1
ATOM 2593 C C . GLY B 1 28 ? 31.79092 28.44086 45.56780 1.000 35.76386 28 GLY BP1 C 1
ATOM 2594 O O . GLY B 1 28 ? 32.14867 29.61643 45.64855 1.000 31.75278 28 GLY BP1 O 1
ATOM 2595 N N . ASP B 1 29 ? 30.99344 28.00768 44.59312 1.000 29.98294 29 ASP BP1 N 1
ATOM 2596 C CA . ASP B 1 29 ? 30.64894 28.88947 43.49163 1.000 38.17983 29 ASP BP1 CA 1
ATOM 2597 C C . ASP B 1 29 ? 29.44356 29.76723 43.81461 1.000 37.11036 29 ASP BP1 C 1
ATOM 2598 O O . ASP B 1 29 ? 29.50036 30.98823 43.66171 1.000 31.63637 29 ASP BP1 O 1
ATOM 2603 N N . SER B 1 30 ? 28.37957 29.16295 44.33258 1.000 36.82439 30 SER BP1 N 1
ATOM 2604 C CA . SER B 1 30 ? 27.09397 29.81364 44.44661 1.000 33.83219 30 SER BP1 CA 1
ATOM 2605 C C . SER B 1 30 ? 26.79357 30.36064 45.83567 1.000 33.77168 30 SER BP1 C 1
ATOM 2606 O O . SER B 1 30 ? 25.87205 31.17817 45.96689 1.000 31.71688 30 SER BP1 O 1
ATOM 2609 N N . LEU B 1 31 ? 27.51945 29.94233 46.87606 1.000 31.70873 31 LEU BP1 N 1
ATOM 2610 C CA . LEU B 1 31 ? 27.13301 30.31752 48.23372 1.000 41.96075 31 LEU BP1 CA 1
ATOM 2611 C C . LEU B 1 31 ? 28.19178 31.04569 49.04665 1.000 34.27749 31 LEU BP1 C 1
ATOM 2612 O O . LEU B 1 31 ? 27.82634 31.73912 49.99647 1.000 35.96096 31 LEU BP1 O 1
ATOM 2617 N N . SER B 1 32 ? 29.47616 30.92071 48.71700 1.000 34.17855 32 SER BP1 N 1
ATOM 2618 C CA . SER B 1 32 ? 30.49261 31.52007 49.57701 1.000 43.38967 32 SER BP1 CA 1
ATOM 2619 C C . SER B 1 32 ? 30.43400 33.04857 49.57771 1.000 41.76023 32 SER BP1 C 1
ATOM 2620 O O . SER B 1 32 ? 30.87131 33.67267 50.54491 1.000 36.38448 32 SER BP1 O 1
ATOM 2623 N N . HIS B 1 33 ? 29.91307 33.67776 48.52523 1.000 30.83929 33 HIS BP1 N 1
ATOM 2624 C CA . HIS B 1 33 ? 29.72543 35.12258 48.53989 1.000 38.78295 33 HIS BP1 CA 1
ATOM 2625 C C . HIS B 1 33 ? 28.29834 35.49418 48.89516 1.000 40.16909 33 HIS BP1 C 1
ATOM 2626 O O . HIS B 1 33 ? 27.88228 36.63831 48.66462 1.000 33.14515 33 HIS BP1 O 1
ATOM 2633 N N . ARG B 1 34 ? 27.54226 34.54246 49.44538 1.000 32.61045 34 ARG BP1 N 1
ATOM 2634 C CA . ARG B 1 34 ? 26.14919 34.74000 49.80730 1.000 28.82089 34 ARG BP1 CA 1
ATOM 2635 C C . ARG B 1 34 ? 25.85023 34.15006 51.17954 1.000 38.03061 34 ARG BP1 C 1
ATOM 2636 O O . ARG B 1 34 ? 24.75871 33.62651 51.41833 1.000 39.50679 34 ARG BP1 O 1
ATOM 2644 N N . GLY B 1 35 ? 26.81354 34.22964 52.11173 1.000 34.82393 35 GLY BP1 N 1
ATOM 2645 C CA . GLY B 1 35 ? 26.58969 33.82796 53.48628 1.000 34.08183 35 GLY BP1 CA 1
ATOM 2646 C C . GLY B 1 35 ? 26.95740 32.39232 53.81569 1.000 44.40641 35 GLY BP1 C 1
ATOM 2647 O O . GLY B 1 35 ? 27.03850 32.04801 54.99623 1.000 44.18813 35 GLY BP1 O 1
ATOM 2648 N N . GLY B 1 36 ? 27.15982 31.53583 52.81389 1.000 41.02896 36 GLY BP1 N 1
ATOM 2649 C CA . GLY B 1 36 ? 27.70237 30.21494 53.08290 1.000 42.53255 36 GLY BP1 CA 1
ATOM 2650 C C . GLY B 1 36 ? 26.77272 29.23126 53.75753 1.000 38.24033 36 GLY BP1 C 1
ATOM 2651 O O . GLY B 1 36 ? 27.23628 28.17818 54.20816 1.000 38.27554 36 GLY BP1 O 1
ATOM 2652 N N . GLU B 1 37 ? 25.48026 29.53921 53.85179 1.000 36.60883 37 GLU BP1 N 1
ATOM 2653 C CA . GLU B 1 37 ? 24.52330 28.69513 54.55182 1.000 44.92982 37 GLU BP1 CA 1
ATOM 2654 C C . GLU B 1 37 ? 23.28869 28.51639 53.68878 1.000 46.98285 37 GLU BP1 C 1
ATOM 2655 O O . GLU B 1 37 ? 22.82516 29.46963 53.04810 1.000 43.81700 37 GLU BP1 O 1
ATOM 2661 N N . ILE B 1 38 ? 22.73023 27.30441 53.69822 1.000 36.85732 38 ILE BP1 N 1
ATOM 2662 C CA . ILE B 1 38 ? 21.50353 27.04055 52.95916 1.000 38.92952 38 ILE BP1 CA 1
ATOM 2663 C C . ILE B 1 38 ? 20.75670 25.88130 53.60443 1.000 45.30567 38 ILE BP1 C 1
ATOM 2664 O O . ILE B 1 38 ? 21.33690 25.02676 54.27959 1.000 39.85454 38 ILE BP1 O 1
ATOM 2669 N N . TRP B 1 39 ? 19.44961 25.86545 53.38481 1.000 38.82166 39 TRP BP1 N 1
ATOM 2670 C CA . TRP B 1 39 ? 18.61170 24.76045 53.81740 1.000 48.32468 39 TRP BP1 CA 1
ATOM 2671 C C . TRP B 1 39 ? 18.87779 23.50803 52.98059 1.000 53.40957 39 TRP BP1 C 1
ATOM 2672 O O . TRP B 1 39 ? 19.05428 23.57906 51.75629 1.000 49.78391 39 TRP BP1 O 1
ATOM 2683 N N . LEU B 1 40 ? 18.87166 22.34805 53.64448 1.000 52.72230 40 LEU BP1 N 1
ATOM 2684 C CA . LEU B 1 40 ? 18.97324 21.07938 52.92583 1.000 40.43835 40 LEU BP1 CA 1
ATOM 2685 C C . LEU B 1 40 ? 17.94226 20.99485 51.80814 1.000 42.90020 40 LEU BP1 C 1
ATOM 2686 O O . LEU B 1 40 ? 18.24828 20.54984 50.69238 1.000 43.46365 40 LEU BP1 O 1
ATOM 2691 N N . GLY B 1 41 ? 16.71907 21.44086 52.07862 1.000 41.10579 41 GLY BP1 N 1
ATOM 2692 C CA . GLY B 1 41 ? 15.69352 21.42022 51.04827 1.000 40.71110 41 GLY BP1 CA 1
ATOM 2693 C C . GLY B 1 41 ? 16.02203 22.26802 49.83349 1.000 54.30946 41 GLY BP1 C 1
ATOM 2694 O O . GLY B 1 41 ? 15.61777 21.93012 48.71593 1.000 49.27937 41 GLY BP1 O 1
ATOM 2695 N N . SER B 1 42 ? 16.70107 23.40944 50.03492 1.000 47.45733 42 SER BP1 N 1
ATOM 2696 C CA . SER B 1 42 ? 17.11653 24.22540 48.89170 1.000 43.19628 42 SER BP1 CA 1
ATOM 2697 C C . SER B 1 42 ? 18.13021 23.47890 48.03390 1.000 41.75913 42 SER BP1 C 1
ATOM 2698 O O . SER B 1 42 ? 18.01202 23.44213 46.80185 1.000 38.10260 42 SER BP1 O 1
ATOM 2701 N N . LEU B 1 43 ? 19.10893 22.84114 48.67427 1.000 36.10230 43 LEU BP1 N 1
ATOM 2702 C CA . LEU B 1 43 ? 20.09202 22.07294 47.92426 1.000 44.70003 43 LEU BP1 CA 1
ATOM 2703 C C . LEU B 1 43 ? 19.41326 20.99546 47.08539 1.000 48.08569 43 LEU BP1 C 1
ATOM 2704 O O . LEU B 1 43 ? 19.76478 20.79540 45.91665 1.000 46.03114 43 LEU BP1 O 1
ATOM 2709 N N . ALA B 1 44 ? 18.40388 20.32354 47.65364 1.000 48.03079 44 ALA BP1 N 1
ATOM 2710 C CA . ALA B 1 44 ? 17.66622 19.30172 46.91314 1.000 45.31883 44 ALA BP1 CA 1
ATOM 2711 C C . ALA B 1 44 ? 16.92470 19.89602 45.71990 1.000 52.64693 44 ALA BP1 C 1
ATOM 2712 O O . ALA B 1 44 ? 16.90413 19.30407 44.63029 1.000 45.95005 44 ALA BP1 O 1
ATOM 2714 N N . ALA B 1 45 ? 16.27519 21.04646 45.91060 1.000 40.24283 45 ALA BP1 N 1
ATOM 2715 C CA . ALA B 1 45 ? 15.59209 21.67178 44.78425 1.000 49.37149 45 ALA BP1 CA 1
ATOM 2716 C C . ALA B 1 45 ? 16.58269 22.14611 43.72510 1.000 48.86708 45 ALA BP1 C 1
ATOM 2717 O O . ALA B 1 45 ? 16.25694 22.15896 42.53423 1.000 48.44815 45 ALA BP1 O 1
ATOM 2719 N N . LEU B 1 46 ? 17.79161 22.53695 44.13163 1.000 42.09824 46 LEU BP1 N 1
ATOM 2720 C CA . LEU B 1 46 ? 18.76450 23.02123 43.15634 1.000 44.37721 46 LEU BP1 CA 1
ATOM 2721 C C . LEU B 1 46 ? 19.31530 21.88314 42.30222 1.000 51.22892 46 LEU BP1 C 1
ATOM 2722 O O . LEU B 1 46 ? 19.69390 22.10759 41.14969 1.000 51.26969 46 LEU BP1 O 1
ATOM 2727 N N . LEU B 1 47 ? 19.36073 20.66135 42.83324 1.000 51.44467 47 LEU BP1 N 1
ATOM 2728 C CA . LEU B 1 47 ? 19.96319 19.54444 42.11815 1.000 57.19099 47 LEU BP1 CA 1
ATOM 2729 C C . LEU B 1 47 ? 18.94240 18.58718 41.52143 1.000 52.91758 47 LEU BP1 C 1
ATOM 2730 O O . LEU B 1 47 ? 19.31386 17.74752 40.68973 1.000 52.84536 47 LEU BP1 O 1
ATOM 2735 N N . GLU B 1 48 ? 17.66611 18.73506 41.87404 1.000 59.46255 48 GLU BP1 N 1
ATOM 2736 C CA . GLU B 1 48 ? 16.64646 17.78347 41.43958 1.000 56.88726 48 GLU BP1 CA 1
ATOM 2737 C C . GLU B 1 48 ? 16.60491 17.64901 39.92290 1.000 47.89832 48 GLU BP1 C 1
ATOM 2738 O O . GLU B 1 48 ? 16.53989 16.53641 39.39019 1.000 50.05088 48 GLU BP1 O 1
ATOM 2744 N N . GLY B 1 49 ? 16.61226 18.77764 39.20913 1.000 51.85962 49 GLY BP1 N 1
ATOM 2745 C CA . GLY B 1 49 ? 16.51321 18.74518 37.76122 1.000 41.51385 49 GLY BP1 CA 1
ATOM 2746 C C . GLY B 1 49 ? 17.69156 18.09345 37.06759 1.000 52.24109 49 GLY BP1 C 1
ATOM 2747 O O . GLY B 1 49 ? 17.59026 17.77141 35.87904 1.000 48.12468 49 GLY BP1 O 1
ATOM 2748 N N . LEU B 1 50 ? 18.80132 17.88377 37.77910 1.000 47.77112 50 LEU BP1 N 1
ATOM 2749 C CA . LEU B 1 50 ? 19.95263 17.17909 37.22872 1.000 58.85527 50 LEU BP1 CA 1
ATOM 2750 C C . LEU B 1 50 ? 19.85383 15.67283 37.39233 1.000 54.55236 50 LEU BP1 C 1
ATOM 2751 O O . LEU B 1 50 ? 20.74378 14.95461 36.92932 1.000 56.99942 50 LEU BP1 O 1
ATOM 2756 N N . GLY B 1 51 ? 18.80056 15.18155 38.03069 1.000 58.81203 51 GLY BP1 N 1
ATOM 2757 C CA . GLY B 1 51 ? 18.66669 13.77392 38.30900 1.000 56.83018 51 GLY BP1 CA 1
ATOM 2758 C C . GLY B 1 51 ? 19.22314 13.36001 39.64719 1.000 60.02072 51 GLY BP1 C 1
ATOM 2759 O O . GLY B 1 51 ? 19.20985 12.16417 39.96294 1.000 61.34708 51 GLY BP1 O 1
ATOM 2760 N N . PHE B 1 52 ? 19.71045 14.30526 40.44605 1.000 64.76116 52 PHE BP1 N 1
ATOM 2761 C CA . PHE B 1 52 ? 20.24109 13.99954 41.76845 1.000 65.30828 52 PHE BP1 CA 1
ATOM 2762 C C . PHE B 1 52 ? 19.11152 14.10884 42.77639 1.000 61.79655 52 PHE BP1 C 1
ATOM 2763 O O . PHE B 1 52 ? 18.47809 15.16589 42.91019 1.000 59.94122 52 PHE BP1 O 1
ATOM 2771 N N . GLY B 1 53 ? 18.86503 12.99982 43.46751 1.000 72.89679 53 GLY BP1 N 1
ATOM 2772 C CA . GLY B 1 53 ? 17.74035 12.86708 44.36040 1.000 71.81609 53 GLY BP1 CA 1
ATOM 2773 C C . GLY B 1 53 ? 18.01911 13.20929 45.80784 1.000 66.26339 53 GLY BP1 C 1
ATOM 2774 O O . GLY B 1 53 ? 19.11809 13.58109 46.21128 1.000 63.31760 53 GLY BP1 O 1
ATOM 2775 N N . GLU B 1 54 ? 16.95924 13.03048 46.59030 1.000 81.34680 54 GLU BP1 N 1
ATOM 2776 C CA . GLU B 1 54 ? 16.89556 13.36005 48.00609 1.000 65.26318 54 GLU BP1 CA 1
ATOM 2777 C C . GLU B 1 54 ? 18.05003 12.76605 48.81035 1.000 67.98368 54 GLU BP1 C 1
ATOM 2778 O O . GLU B 1 54 ? 18.77335 13.48360 49.51273 1.000 65.79230 54 GLU BP1 O 1
ATOM 2784 N N . ARG B 1 55 ? 18.23774 11.44475 48.71404 1.000 73.32157 55 ARG BP1 N 1
ATOM 2785 C CA . ARG B 1 55 ? 19.24828 10.76196 49.52101 1.000 80.92450 55 ARG BP1 CA 1
ATOM 2786 C C . ARG B 1 55 ? 20.66517 11.06899 49.05224 1.000 60.35565 55 ARG BP1 C 1
ATOM 2787 O O . ARG B 1 55 ? 21.58775 11.12401 49.87266 1.000 70.39707 55 ARG BP1 O 1
ATOM 2795 N N . PHE B 1 56 ? 20.86532 11.22700 47.74212 1.000 70.30306 56 PHE BP1 N 1
ATOM 2796 C CA . PHE B 1 56 ? 22.17212 11.63648 47.23263 1.000 67.79497 56 PHE BP1 CA 1
ATOM 2797 C C . PHE B 1 56 ? 22.61853 12.94666 47.87526 1.000 60.29644 56 PHE BP1 C 1
ATOM 2798 O O . PHE B 1 56 ? 23.76193 13.07085 48.33182 1.000 54.61269 56 PHE BP1 O 1
ATOM 2806 N N . VAL B 1 57 ? 21.72072 13.93347 47.94463 1.000 55.20657 57 VAL BP1 N 1
ATOM 2807 C CA . VAL B 1 57 ? 22.07157 15.19271 48.60017 1.000 63.08671 57 VAL BP1 CA 1
ATOM 2808 C C . VAL B 1 57 ? 22.33793 14.95372 50.08333 1.000 56.86774 57 VAL BP1 C 1
ATOM 2809 O O . VAL B 1 57 ? 23.36408 15.38227 50.62839 1.000 52.30226 57 VAL BP1 O 1
ATOM 2813 N N . ARG B 1 58 ? 21.43029 14.22776 50.75007 1.000 66.47601 58 ARG BP1 N 1
ATOM 2814 C CA . ARG B 1 58 ? 21.58937 13.96565 52.17999 1.000 57.29601 58 ARG BP1 CA 1
ATOM 2815 C C . ARG B 1 58 ? 22.88963 13.23057 52.46066 1.000 57.25166 58 ARG BP1 C 1
ATOM 2816 O O . ARG B 1 58 ? 23.60946 13.56729 53.40885 1.000 55.55505 58 ARG BP1 O 1
ATOM 2824 N N . THR B 1 59 ? 23.20204 12.21292 51.65418 1.000 59.01514 59 THR BP1 N 1
ATOM 2825 C CA . THR B 1 59 ? 24.43705 11.46354 51.85783 1.000 64.79360 59 THR BP1 CA 1
ATOM 2826 C C . THR B 1 59 ? 25.65553 12.36414 51.68824 1.000 71.66741 59 THR BP1 C 1
ATOM 2827 O O . THR B 1 59 ? 26.58868 12.32543 52.50116 1.000 62.21209 59 THR BP1 O 1
ATOM 2831 N N . ALA B 1 60 ? 25.65321 13.20066 50.64267 1.000 58.66090 60 ALA BP1 N 1
ATOM 2832 C CA . ALA B 1 60 ? 26.76214 14.12486 50.42506 1.000 50.10450 60 ALA BP1 CA 1
ATOM 2833 C C . ALA B 1 60 ? 26.89198 15.10245 51.58720 1.000 53.91343 60 ALA BP1 C 1
ATOM 2834 O O . ALA B 1 60 ? 27.99487 15.33842 52.09838 1.000 51.68625 60 ALA BP1 O 1
ATOM 2836 N N . LEU B 1 61 ? 25.77337 15.67545 52.03266 1.000 41.96772 61 LEU BP1 N 1
ATOM 2837 C CA . LEU B 1 61 ? 25.85489 16.61876 53.14401 1.000 52.38839 61 LEU BP1 CA 1
ATOM 2838 C C . LEU B 1 61 ? 26.36468 15.93504 54.40928 1.000 59.87886 61 LEU BP1 C 1
ATOM 2839 O O . LEU B 1 61 ? 27.23981 16.46460 55.10640 1.000 53.35013 61 LEU BP1 O 1
ATOM 2844 N N . PHE B 1 62 ? 25.85792 14.73640 54.70179 1.000 57.85912 62 PHE BP1 N 1
ATOM 2845 C CA . PHE B 1 62 ? 26.31299 14.02375 55.88750 1.000 61.74518 62 PHE BP1 CA 1
ATOM 2846 C C . PHE B 1 62 ? 27.82463 13.82501 55.86458 1.000 57.21490 62 PHE BP1 C 1
ATOM 2847 O O . PHE B 1 62 ? 28.51220 14.08767 56.86058 1.000 54.27412 62 PHE BP1 O 1
ATOM 2855 N N . ARG B 1 63 ? 28.36874 13.37839 54.72741 1.000 46.82533 63 ARG BP1 N 1
ATOM 2856 C CA . ARG B 1 63 ? 29.81228 13.15358 54.66395 1.000 55.01387 63 ARG BP1 CA 1
ATOM 2857 C C . ARG B 1 63 ? 30.58923 14.45973 54.77783 1.000 68.01176 63 ARG BP1 C 1
ATOM 2858 O O . ARG B 1 63 ? 31.59527 14.52940 55.49765 1.000 60.40089 63 ARG BP1 O 1
ATOM 2866 N N . LEU B 1 64 ? 30.13577 15.50974 54.08573 1.000 55.75719 64 LEU BP1 N 1
ATOM 2867 C CA . LEU B 1 64 ? 30.86090 16.77257 54.13189 1.000 65.60297 64 LEU BP1 CA 1
ATOM 2868 C C . LEU B 1 64 ? 30.85559 17.34254 55.54136 1.000 56.25603 64 LEU BP1 C 1
ATOM 2869 O O . LEU B 1 64 ? 31.87932 17.84769 56.03131 1.000 47.93915 64 LEU BP1 O 1
ATOM 2874 N N . ASN B 1 65 ? 29.72431 17.22460 56.23026 1.000 46.68989 65 ASN BP1 N 1
ATOM 2875 C CA . ASN B 1 65 ? 29.69484 17.61727 57.63049 1.000 53.95754 65 ASN BP1 CA 1
ATOM 2876 C C . ASN B 1 65 ? 30.65546 16.75496 58.43857 1.000 57.53333 65 ASN BP1 C 1
ATOM 2877 O O . ASN B 1 65 ? 31.50328 17.26663 59.17241 1.000 53.95321 65 ASN BP1 O 1
ATOM 2882 N N . LYS B 1 66 ? 30.60291 15.43847 58.22719 1.000 52.88068 66 LYS BP1 N 1
ATOM 2883 C CA . LYS B 1 66 ? 31.43538 14.52932 58.99668 1.000 58.82395 66 LYS BP1 CA 1
ATOM 2884 C C . LYS B 1 66 ? 32.92464 14.76485 58.73238 1.000 65.26161 66 LYS BP1 C 1
ATOM 2885 O O . LYS B 1 66 ? 33.75553 14.52666 59.62153 1.000 54.79048 66 LYS BP1 O 1
ATOM 2891 N N . GLU B 1 67 ? 33.29074 15.20647 57.52761 1.000 58.60330 67 GLU BP1 N 1
ATOM 2892 C CA . GLU B 1 67 ? 34.68485 15.53529 57.23290 1.000 60.50922 67 GLU BP1 CA 1
ATOM 2893 C C . GLU B 1 67 ? 35.11814 16.90744 57.74574 1.000 58.22253 67 GLU BP1 C 1
ATOM 2894 O O . GLU B 1 67 ? 36.28540 17.27879 57.55791 1.000 50.60605 67 GLU BP1 O 1
ATOM 2900 N N . GLY B 1 68 ? 34.23178 17.67275 58.37770 1.000 52.76771 68 GLY BP1 N 1
ATOM 2901 C CA . GLY B 1 68 ? 34.60555 18.99269 58.84827 1.000 54.15948 68 GLY BP1 CA 1
ATOM 2902 C C . GLY B 1 68 ? 34.52164 20.10568 57.82434 1.000 53.33391 68 GLY BP1 C 1
ATOM 2903 O O . GLY B 1 68 ? 35.00574 21.21235 58.09617 1.000 48.16961 68 GLY BP1 O 1
ATOM 2904 N N . TRP B 1 69 ? 33.92689 19.85335 56.65800 1.000 48.11905 69 TRP BP1 N 1
ATOM 2905 C CA . TRP B 1 69 ? 33.79274 20.87559 55.62480 1.000 56.33495 69 TRP BP1 CA 1
ATOM 2906 C C . TRP B 1 69 ? 32.53143 21.69941 55.80715 1.000 41.22539 69 TRP BP1 C 1
ATOM 2907 O O . TRP B 1 69 ? 32.50053 22.87140 55.42810 1.000 47.38311 69 TRP BP1 O 1
ATOM 2918 N N . LEU B 1 70 ? 31.49143 21.11058 56.37846 1.000 56.48524 70 LEU BP1 N 1
ATOM 2919 C CA . LEU B 1 70 ? 30.23741 21.80139 56.61175 1.000 52.59000 70 LEU BP1 CA 1
ATOM 2920 C C . LEU B 1 70 ? 29.86059 21.66650 58.08019 1.000 60.23085 70 LEU BP1 C 1
ATOM 2921 O O . LEU B 1 70 ? 29.95231 20.57288 58.64737 1.000 59.68756 70 LEU BP1 O 1
ATOM 2926 N N . ASP B 1 71 ? 29.44904 22.77331 58.69455 1.000 60.58107 71 ASP BP1 N 1
ATOM 2927 C CA . ASP B 1 71 ? 28.73983 22.71135 59.96486 1.000 43.83326 71 ASP BP1 CA 1
ATOM 2928 C C . ASP B 1 71 ? 27.24587 22.59885 59.69347 1.000 52.94033 71 ASP BP1 C 1
ATOM 2929 O O . ASP B 1 71 ? 26.74862 22.99807 58.63613 1.000 55.56964 71 ASP BP1 O 1
ATOM 2934 N N . VAL B 1 72 ? 26.52187 22.07537 60.67480 1.000 52.55375 72 VAL BP1 N 1
ATOM 2935 C CA . VAL B 1 72 ? 25.09031 21.84954 60.54740 1.000 44.37980 72 VAL BP1 CA 1
ATOM 2936 C C . VAL B 1 72 ? 24.42618 22.43051 61.78216 1.000 57.00979 72 VAL BP1 C 1
ATOM 2937 O O . VAL B 1 72 ? 24.99496 22.39250 62.87943 1.000 56.29665 72 VAL BP1 O 1
ATOM 2941 N N . SER B 1 73 ? 23.28094 23.07162 61.57559 1.000 51.75660 73 SER BP1 N 1
ATOM 2942 C CA . SER B 1 73 ? 22.49325 23.66851 62.64225 1.000 53.87780 73 SER BP1 CA 1
ATOM 2943 C C . SER B 1 73 ? 21.03074 23.38104 62.35596 1.000 66.26356 73 SER BP1 C 1
ATOM 2944 O O . SER B 1 73 ? 20.58667 23.57614 61.22019 1.000 54.58298 73 SER BP1 O 1
ATOM 2947 N N . ARG B 1 74 ? 20.28103 22.89482 63.34064 1.000 65.01899 74 ARG BP1 N 1
ATOM 2948 C CA . ARG B 1 74 ? 18.83378 22.84044 63.17877 1.000 67.74466 74 ARG BP1 CA 1
ATOM 2949 C C . ARG B 1 74 ? 18.13665 23.97189 63.91636 1.000 60.97439 74 ARG BP1 C 1
ATOM 2950 O O . ARG B 1 74 ? 18.36258 24.18669 65.11106 1.000 66.14302 74 ARG BP1 O 1
ATOM 2958 N N . ILE B 1 75 ? 17.35198 24.72865 63.15494 1.000 73.81686 75 ILE BP1 N 1
ATOM 2959 C CA . ILE B 1 75 ? 16.51336 25.82344 63.61548 1.000 63.11932 75 ILE BP1 CA 1
ATOM 2960 C C . ILE B 1 75 ? 15.11721 25.54493 63.06886 1.000 72.66005 75 ILE BP1 C 1
ATOM 2961 O O . ILE B 1 75 ? 14.96102 25.28029 61.87200 1.000 68.12238 75 ILE BP1 O 1
ATOM 2966 N N . GLY B 1 76 ? 14.11214 25.57439 63.94311 1.000 79.69740 76 GLY BP1 N 1
ATOM 2967 C CA . GLY B 1 76 ? 12.80591 25.00299 63.63964 1.000 77.84820 76 GLY BP1 CA 1
ATOM 2968 C C . GLY B 1 76 ? 12.96980 23.50931 63.43244 1.000 77.54255 76 GLY BP1 C 1
ATOM 2969 O O . GLY B 1 76 ? 13.75543 22.85557 64.12635 1.000 78.77322 76 GLY BP1 O 1
ATOM 2970 N N . ARG B 1 77 ? 12.21440 22.93861 62.49674 1.000 83.40747 77 ARG BP1 N 1
ATOM 2971 C CA . ARG B 1 77 ? 12.42820 21.54096 62.12719 1.000 94.78336 77 ARG BP1 CA 1
ATOM 2972 C C . ARG B 1 77 ? 13.02494 21.43300 60.72217 1.000 87.21173 77 ARG BP1 C 1
ATOM 2973 O O . ARG B 1 77 ? 12.68367 20.54931 59.93379 1.000 97.35729 77 ARG BP1 O 1
ATOM 2981 N N . ARG B 1 78 ? 13.93564 22.36102 60.41582 1.000 74.92765 78 ARG BP1 N 1
ATOM 2982 C CA . ARG B 1 78 ? 14.69254 22.40066 59.17202 1.000 68.45316 78 ARG BP1 CA 1
ATOM 2983 C C . ARG B 1 78 ? 16.17517 22.31668 59.50535 1.000 59.10069 78 ARG BP1 C 1
ATOM 2984 O O . ARG B 1 78 ? 16.61898 22.84665 60.52772 1.000 54.96633 78 ARG BP1 O 1
ATOM 2992 N N . SER B 1 79 ? 16.94228 21.66016 58.64154 1.000 66.13899 79 SER BP1 N 1
ATOM 2993 C CA . SER B 1 79 ? 18.38640 21.53680 58.80976 1.000 50.21656 79 SER BP1 CA 1
ATOM 2994 C C . SER B 1 79 ? 19.09209 22.51682 57.87887 1.000 63.60215 79 SER BP1 C 1
ATOM 2995 O O . SER B 1 79 ? 18.75918 22.59999 56.68834 1.000 42.17262 79 SER BP1 O 1
ATOM 2998 N N . PHE B 1 80 ? 20.04174 23.27177 58.42958 1.000 46.65464 80 PHE BP1 N 1
ATOM 2999 C CA . PHE B 1 80 ? 20.78732 24.28024 57.68991 1.000 46.21356 80 PHE BP1 CA 1
ATOM 3000 C C . PHE B 1 80 ? 22.25976 23.91633 57.70159 1.000 52.96911 80 PHE BP1 C 1
ATOM 3001 O O . PHE B 1 80 ? 22.82761 23.64228 58.76464 1.000 43.30564 80 PHE BP1 O 1
ATOM 3009 N N . TYR B 1 81 ? 22.86532 23.90238 56.51638 1.000 44.53433 81 TYR BP1 N 1
ATOM 3010 C CA . TYR B 1 81 ? 24.26500 23.54189 56.34441 1.000 39.27210 81 TYR BP1 CA 1
ATOM 3011 C C . TYR B 1 81 ? 25.05734 24.76691 55.90080 1.000 46.76932 81 TYR BP1 C 1
ATOM 3012 O O . TYR B 1 81 ? 24.66008 25.47701 54.96282 1.000 40.97772 81 TYR BP1 O 1
ATOM 3021 N N . SER B 1 82 ? 26.18153 24.99933 56.56429 1.000 36.52480 82 SER BP1 N 1
ATOM 3022 C CA . SER B 1 82 ? 26.97648 26.19349 56.35930 1.000 47.09140 82 SER BP1 CA 1
ATOM 3023 C C . SER B 1 82 ? 28.44473 25.81816 56.25777 1.000 47.39506 82 SER BP1 C 1
ATOM 3024 O O . SER B 1 82 ? 28.87178 24.79064 56.79193 1.000 47.11337 82 SER BP1 O 1
ATOM 3027 N N . LEU B 1 83 ? 29.21621 26.65680 55.56182 1.000 44.08058 83 LEU BP1 N 1
ATOM 3028 C CA . LEU B 1 83 ? 30.65438 26.44086 55.49690 1.000 51.62951 83 LEU BP1 CA 1
ATOM 3029 C C . LEU B 1 83 ? 31.26084 26.51657 56.89738 1.000 48.13279 83 LEU BP1 C 1
ATOM 3030 O O . LEU B 1 83 ? 31.05649 27.48384 57.63605 1.000 47.55656 83 LEU BP1 O 1
ATOM 3035 N N . SER B 1 84 ? 32.01648 25.49266 57.25692 1.000 53.79519 84 SER BP1 N 1
ATOM 3036 C CA . SER B 1 84 ? 32.77115 25.51000 58.49595 1.000 49.52142 84 SER BP1 CA 1
ATOM 3037 C C . SER B 1 84 ? 33.96521 26.44745 58.36208 1.000 53.90836 84 SER BP1 C 1
ATOM 3038 O O . SER B 1 84 ? 34.23979 27.00298 57.29834 1.000 57.83448 84 SER BP1 O 1
ATOM 3041 N N . ASP B 1 85 ? 34.68185 26.63958 59.46454 1.000 59.92288 85 ASP BP1 N 1
ATOM 3042 C CA . ASP B 1 85 ? 35.91395 27.41070 59.37040 1.000 65.94684 85 ASP BP1 CA 1
ATOM 3043 C C . ASP B 1 85 ? 36.87598 26.77003 58.37603 1.000 64.24591 85 ASP BP1 C 1
ATOM 3044 O O . ASP B 1 85 ? 37.50532 27.46615 57.56885 1.000 64.18465 85 ASP BP1 O 1
ATOM 3049 N N . LYS B 1 86 ? 37.00967 25.44166 58.42620 1.000 56.82360 86 LYS BP1 N 1
ATOM 3050 C CA . LYS B 1 86 ? 37.88705 24.74606 57.49054 1.000 56.96900 86 LYS BP1 CA 1
ATOM 3051 C C . LYS B 1 86 ? 37.39324 24.89971 56.05476 1.000 49.31985 86 LYS BP1 C 1
ATOM 3052 O O . LYS B 1 86 ? 38.15497 25.28136 55.15989 1.000 57.98035 86 LYS BP1 O 1
ATOM 3058 N N . GLY B 1 87 ? 36.11054 24.62704 55.82150 1.000 44.51316 87 GLY BP1 N 1
ATOM 3059 C CA . GLY B 1 87 ? 35.57532 24.75283 54.47997 1.000 44.11298 87 GLY BP1 CA 1
ATOM 3060 C C . GLY B 1 87 ? 35.71520 26.15964 53.93208 1.000 60.23276 87 GLY BP1 C 1
ATOM 3061 O O . GLY B 1 87 ? 36.06452 26.35121 52.76329 1.000 44.66433 87 GLY BP1 O 1
ATOM 3062 N N . LEU B 1 88 ? 35.49205 27.16527 54.78041 1.000 49.01864 88 LEU BP1 N 1
ATOM 3063 C CA . LEU B 1 88 ? 35.60866 28.54234 54.32033 1.000 49.51297 88 LEU BP1 CA 1
ATOM 3064 C C . LEU B 1 88 ? 37.03230 28.86783 53.88769 1.000 58.84081 88 LEU BP1 C 1
ATOM 3065 O O . LEU B 1 88 ? 37.24646 29.44112 52.81158 1.000 54.11264 88 LEU BP1 O 1
ATOM 3070 N N . ARG B 1 89 ? 38.02662 28.52387 54.71430 1.000 46.70485 89 ARG BP1 N 1
ATOM 3071 C CA . ARG B 1 89 ? 39.39873 28.88035 54.34674 1.000 73.28291 89 ARG BP1 CA 1
ATOM 3072 C C . ARG B 1 89 ? 39.86454 28.11477 53.11250 1.000 55.87791 89 ARG BP1 C 1
ATOM 3073 O O . ARG B 1 89 ? 40.60698 28.65843 52.28520 1.000 60.52956 89 ARG BP1 O 1
ATOM 3081 N N . LEU B 1 90 ? 39.48545 26.84015 52.99202 1.000 47.07190 90 LEU BP1 N 1
ATOM 3082 C CA . LEU B 1 90 ? 39.82743 26.09387 51.78274 1.000 51.95156 90 LEU BP1 CA 1
ATOM 3083 C C . LEU B 1 90 ? 39.13109 26.67780 50.55502 1.000 55.44156 90 LEU BP1 C 1
ATOM 3084 O O . LEU B 1 90 ? 39.73482 26.78577 49.48011 1.000 50.54534 90 LEU BP1 O 1
ATOM 3089 N N . THR B 1 91 ? 37.86816 27.08785 50.70699 1.000 43.68888 91 THR BP1 N 1
ATOM 3090 C CA . THR B 1 91 ? 37.13020 27.65833 49.58515 1.000 47.35913 91 THR BP1 CA 1
ATOM 3091 C C . THR B 1 91 ? 37.80003 28.93002 49.07923 1.000 50.23363 91 THR BP1 C 1
ATOM 3092 O O . THR B 1 91 ? 37.89297 29.14896 47.86425 1.000 43.03827 91 THR BP1 O 1
ATOM 3096 N N . ARG B 1 92 ? 38.26831 29.78424 49.99796 1.000 39.06193 92 ARG BP1 N 1
ATOM 3097 C CA . ARG B 1 92 ? 38.93596 31.02126 49.59242 1.000 57.45276 92 ARG BP1 CA 1
ATOM 3098 C C . ARG B 1 92 ? 40.29038 30.76091 48.95001 1.000 52.43836 92 ARG BP1 C 1
ATOM 3099 O O . ARG B 1 92 ? 40.66202 31.43656 47.98006 1.000 51.92235 92 ARG BP1 O 1
ATOM 3107 N N . ARG B 1 93 ? 41.05829 29.81653 49.49285 1.000 48.69905 93 ARG BP1 N 1
ATOM 3108 C CA . ARG B 1 93 ? 42.30547 29.44445 48.84153 1.000 54.53815 93 ARG BP1 CA 1
ATOM 3109 C C . ARG B 1 93 ? 42.02597 29.02801 47.40614 1.000 49.32382 93 ARG BP1 C 1
ATOM 3110 O O . ARG B 1 93 ? 42.69014 29.48349 46.46955 1.000 55.72750 93 ARG BP1 O 1
ATOM 3118 N N . ALA B 1 94 ? 41.01894 28.17074 47.22092 1.000 42.69772 94 ALA BP1 N 1
ATOM 3119 C CA . ALA B 1 94 ? 40.63613 27.72520 45.88676 1.000 46.13994 94 ALA BP1 CA 1
ATOM 3120 C C . ALA B 1 94 ? 40.14490 28.87626 45.01441 1.000 52.21816 94 ALA BP1 C 1
ATOM 3121 O O . ALA B 1 94 ? 40.37723 28.87125 43.80057 1.000 43.07602 94 ALA BP1 O 1
ATOM 3123 N N . GLU B 1 95 ? 39.48975 29.87807 45.61363 1.000 48.40097 95 GLU BP1 N 1
ATOM 3124 C CA . GLU B 1 95 ? 38.90776 30.97161 44.83537 1.000 52.24821 95 GLU BP1 CA 1
ATOM 3125 C C . GLU B 1 95 ? 39.95766 31.72168 44.02053 1.000 49.21136 95 GLU BP1 C 1
ATOM 3126 O O . GLU B 1 95 ? 39.70778 32.08814 42.86345 1.000 41.28549 95 GLU BP1 O 1
ATOM 3132 N N . SER B 1 96 ? 41.13096 31.97043 44.60907 1.000 44.87144 96 SER BP1 N 1
ATOM 3133 C CA . SER B 1 96 ? 42.19141 32.68606 43.89976 1.000 43.36619 96 SER BP1 CA 1
ATOM 3134 C C . SER B 1 96 ? 42.61042 31.94636 42.63505 1.000 49.13539 96 SER BP1 C 1
ATOM 3135 O O . SER B 1 96 ? 42.90822 32.56760 41.60871 1.000 58.36263 96 SER BP1 O 1
ATOM 3138 N N . LYS B 1 97 ? 42.64804 30.61539 42.69165 1.000 44.41259 97 LYS BP1 N 1
ATOM 3139 C CA . LYS B 1 97 ? 43.08185 29.84374 41.53854 1.000 45.73302 97 LYS BP1 CA 1
ATOM 3140 C C . LYS B 1 97 ? 41.95535 29.67924 40.52616 1.000 43.03212 97 LYS BP1 C 1
ATOM 3141 O O . LYS B 1 97 ? 42.16437 29.87739 39.32709 1.000 45.75509 97 LYS BP1 O 1
ATOM 3147 N N . ILE B 1 98 ? 40.73850 29.41714 41.00124 1.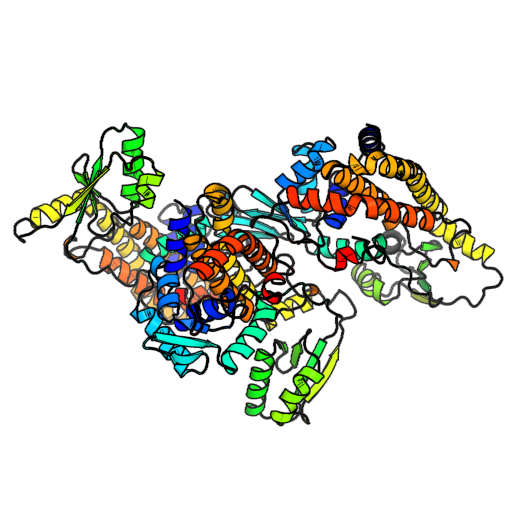000 46.21165 98 ILE BP1 N 1
ATOM 3148 C CA . ILE B 1 98 ? 39.63421 29.07778 40.10716 1.000 42.96275 98 ILE BP1 CA 1
ATOM 3149 C C . ILE B 1 98 ? 39.19638 30.29689 39.30540 1.000 39.09459 98 ILE BP1 C 1
ATOM 3150 O O . ILE B 1 98 ? 39.03309 30.23670 38.08187 1.000 44.81728 98 ILE BP1 O 1
ATOM 3155 N N . TYR B 1 99 ? 39.00916 31.42008 39.98318 1.000 39.12285 99 TYR BP1 N 1
ATOM 3156 C CA . TYR B 1 99 ? 38.50162 32.64247 39.38300 1.000 45.30707 99 TYR BP1 CA 1
ATOM 3157 C C . TYR B 1 99 ? 39.61794 33.63947 39.14108 1.000 53.83886 99 TYR BP1 C 1
ATOM 3158 O O . TYR B 1 99 ? 39.34129 34.82387 38.90330 1.000 52.46555 99 TYR BP1 O 1
ATOM 3167 N N . ARG B 1 100 ? 40.87090 33.17002 39.23540 1.000 59.54987 100 ARG BP1 N 1
ATOM 3168 C CA . ARG B 1 100 ? 42.11068 33.93052 39.11246 1.000 57.14412 100 ARG BP1 CA 1
ATOM 3169 C C . ARG B 1 100 ? 41.93673 35.13408 38.19658 1.000 64.11766 100 ARG BP1 C 1
ATOM 3170 O O . ARG B 1 100 ? 41.64835 34.98133 37.00233 1.000 50.32345 100 ARG BP1 O 1
ATOM 3178 N N . ALA B 1 101 ? 42.12142 36.33098 38.76425 1.000 76.31793 101 ALA BP1 N 1
ATOM 3179 C CA . ALA B 1 101 ? 42.01338 37.61026 38.05888 1.000 82.85537 101 ALA BP1 CA 1
ATOM 3180 C C . ALA B 1 101 ? 43.40822 38.06286 37.63604 1.000 94.64047 101 ALA BP1 C 1
ATOM 3181 O O . ALA B 1 101 ? 44.12818 38.70519 38.40078 1.000 122.70149 101 ALA BP1 O 1
ATOM 3183 N N . GLU B 1 102 ? 43.78676 37.72683 36.40279 1.000 91.52612 102 GLU BP1 N 1
ATOM 3184 C CA . GLU B 1 102 ? 44.99063 38.25425 35.76081 1.000 104.47364 102 GLU BP1 CA 1
ATOM 3185 C C . GLU B 1 102 ? 46.25557 37.94258 36.54721 1.000 107.38106 102 GLU BP1 C 1
ATOM 3186 O O . GLU B 1 102 ? 46.49974 38.44267 37.65266 1.000 99.66606 102 GLU BP1 O 1
ATOM 3192 N N . GLN B 1 103 ? 47.03521 37.10019 35.92294 1.000 122.14905 103 GLN BP1 N 1
ATOM 3193 C CA . GLN B 1 103 ? 48.26667 36.39062 36.22770 1.000 105.44747 103 GLN BP1 CA 1
ATOM 3194 C C . GLN B 1 103 ? 49.25754 37.40072 36.79454 1.000 105.93930 103 GLN BP1 C 1
ATOM 3195 O O . GLN B 1 103 ? 49.54469 38.38740 36.11283 1.000 106.60157 103 GLN BP1 O 1
ATOM 3201 N N . PRO B 1 104 ? 49.78997 37.23840 38.01011 1.000 91.38406 104 PRO BP1 N 1
ATOM 3202 C CA . PRO B 1 104 ? 50.84034 38.16863 38.42257 1.000 86.75333 104 PRO BP1 CA 1
ATOM 3203 C C . PRO B 1 104 ? 52.01493 38.00138 37.47509 1.000 84.34140 104 PRO BP1 C 1
ATOM 3204 O O . PRO B 1 104 ? 52.36365 36.88809 37.08397 1.000 77.78107 104 PRO BP1 O 1
ATOM 3208 N N . ALA B 1 105 ? 52.63459 39.12211 37.11743 1.000 66.05206 105 ALA BP1 N 1
ATOM 3209 C CA . ALA B 1 105 ? 53.75636 39.08897 36.19000 1.000 81.19943 105 ALA BP1 CA 1
ATOM 3210 C C . ALA B 1 105 ? 54.95475 38.41836 36.84475 1.000 71.91164 105 ALA BP1 C 1
ATOM 3211 O O . ALA B 1 105 ? 55.13348 38.47457 38.06289 1.000 97.09805 105 ALA BP1 O 1
ATOM 3213 N N . TRP B 1 106 ? 55.76842 37.76246 36.03032 1.000 55.48204 106 TRP BP1 N 1
ATOM 3214 C CA . TRP B 1 106 ? 56.86834 36.95260 36.53072 1.000 57.39882 106 TRP BP1 CA 1
ATOM 3215 C C . TRP B 1 106 ? 58.16746 37.74746 36.49606 1.000 59.45441 106 TRP BP1 C 1
ATOM 3216 O O . TRP B 1 106 ? 58.51870 38.33425 35.46614 1.000 52.90926 106 TRP BP1 O 1
ATOM 3227 N N . ASP B 1 107 ? 58.90510 37.71609 37.60728 1.000 52.49791 107 ASP BP1 N 1
ATOM 3228 C CA . ASP B 1 107 ? 60.17335 38.43143 37.68888 1.000 60.02362 107 ASP BP1 CA 1
ATOM 3229 C C . ASP B 1 107 ? 61.32671 37.66925 37.05520 1.000 54.85753 107 ASP BP1 C 1
ATOM 3230 O O . ASP B 1 107 ? 62.44508 38.18953 37.03023 1.000 58.15394 107 ASP BP1 O 1
ATOM 3235 N N . GLY B 1 108 ? 61.09301 36.45333 36.56069 1.000 54.09477 108 GLY BP1 N 1
ATOM 3236 C CA . GLY B 1 108 ? 62.15131 35.67490 35.94919 1.000 42.67385 108 GLY BP1 CA 1
ATOM 3237 C C . GLY B 1 108 ? 63.03311 34.93501 36.93280 1.000 49.17885 108 GLY BP1 C 1
ATOM 3238 O O . GLY B 1 108 ? 64.00538 34.29934 36.50646 1.000 45.48916 108 GLY BP1 O 1
ATOM 3239 N N . LYS B 1 109 ? 62.74111 35.01869 38.23178 1.000 42.87299 109 LYS BP1 N 1
ATOM 3240 C CA . LYS B 1 109 ? 63.56982 34.44761 39.28336 1.000 54.23594 109 LYS BP1 CA 1
ATOM 3241 C C . LYS B 1 109 ? 63.02016 33.11246 39.77203 1.000 52.26730 109 LYS BP1 C 1
ATOM 3242 O O . LYS B 1 109 ? 61.80619 32.89017 39.81709 1.000 46.73622 109 LYS BP1 O 1
ATOM 3248 N N . TRP B 1 110 ? 63.93776 32.22009 40.13065 1.000 50.62756 110 TRP BP1 N 1
ATOM 3249 C CA . TRP B 1 110 ? 63.61107 30.89859 40.64222 1.000 43.41417 110 TRP BP1 CA 1
ATOM 3250 C C . TRP B 1 110 ? 64.10907 30.72198 42.06680 1.000 44.62388 110 TRP BP1 C 1
ATOM 3251 O O . TRP B 1 110 ? 65.06080 31.36771 42.51030 1.000 49.55710 110 TRP BP1 O 1
ATOM 3262 N N . LEU B 1 111 ? 63.48842 29.78047 42.75250 1.000 38.42691 111 LEU BP1 N 1
ATOM 3263 C CA . LEU B 1 111 ? 63.98398 29.26377 44.01221 1.000 34.77041 111 LEU BP1 CA 1
ATOM 3264 C C . LEU B 1 111 ? 64.38419 27.81691 43.76586 1.000 39.81652 111 LEU BP1 C 1
ATOM 3265 O O . LEU B 1 111 ? 63.55127 27.00116 43.34884 1.000 39.70041 111 LEU BP1 O 1
ATOM 3270 N N . LEU B 1 112 ? 65.65291 27.50145 44.00319 1.000 40.39676 112 LEU BP1 N 1
ATOM 3271 C CA . LEU B 1 112 ? 66.16086 26.14570 43.82446 1.000 41.28007 112 LEU BP1 CA 1
ATOM 3272 C C . LEU B 1 112 ? 66.54768 25.60390 45.18874 1.000 44.09851 112 LEU BP1 C 1
ATOM 3273 O O . LEU B 1 112 ? 67.25336 26.27770 45.95123 1.000 42.80958 112 LEU BP1 O 1
ATOM 3278 N N . LEU B 1 113 ? 66.13112 24.37344 45.47209 1.000 41.68645 113 LEU BP1 N 1
ATOM 3279 C CA . LEU B 1 113 ? 66.31629 23.77511 46.78493 1.000 39.05079 113 LEU BP1 CA 1
ATOM 3280 C C . LEU B 1 113 ? 67.09150 22.48364 46.62092 1.000 46.12879 113 LEU BP1 C 1
ATOM 3281 O O . LEU B 1 113 ? 66.65302 21.57591 45.90672 1.000 46.23338 113 LEU BP1 O 1
ATOM 3286 N N . LEU B 1 114 ? 68.23724 22.41909 47.29300 1.000 45.89350 114 LEU BP1 N 1
ATOM 3287 C CA . LEU B 1 114 ? 69.12606 21.27280 47.35453 1.000 48.90460 114 LEU BP1 CA 1
ATOM 3288 C C . LEU B 1 114 ? 69.24191 20.80940 48.80347 1.000 51.78844 114 LEU BP1 C 1
ATOM 3289 O O . LEU B 1 114 ? 69.25381 21.62535 49.73163 1.000 52.65426 114 LEU BP1 O 1
ATOM 3294 N N . SER B 1 115 ? 69.33186 19.49983 49.00229 1.000 61.99439 115 SER BP1 N 1
ATOM 3295 C CA . SER B 1 115 ? 69.33722 18.91026 50.33763 1.000 64.89127 115 SER BP1 CA 1
ATOM 3296 C C . SER B 1 115 ? 70.73287 18.37247 50.62877 1.000 81.42568 115 SER BP1 C 1
ATOM 3297 O O . SER B 1 115 ? 71.39677 17.81590 49.74683 1.000 75.86655 115 SER BP1 O 1
ATOM 3300 N N . GLU B 1 116 ? 71.16478 18.53089 51.87567 1.000 74.96718 116 GLU BP1 N 1
ATOM 3301 C CA . GLU B 1 116 ? 72.50532 18.14783 52.30134 1.000 73.82444 116 GLU BP1 CA 1
ATOM 3302 C C . GLU B 1 116 ? 72.40649 17.51523 53.68000 1.000 85.89700 116 GLU BP1 C 1
ATOM 3303 O O . GLU B 1 116 ? 72.07049 18.19583 54.65404 1.000 87.65765 116 GLU BP1 O 1
ATOM 3309 N N . GLY B 1 117 ? 72.65568 16.21103 53.76461 1.000 74.09923 117 GLY BP1 N 1
ATOM 3310 C CA . GLY B 1 117 ? 72.59572 15.56618 55.05498 1.000 87.61957 117 GLY BP1 CA 1
ATOM 3311 C C . GLY B 1 117 ? 71.26666 14.97437 55.46132 1.000 90.28870 117 GLY BP1 C 1
ATOM 3312 O O . GLY B 1 117 ? 70.99269 14.88849 56.66306 1.000 89.95995 117 GLY BP1 O 1
ATOM 3313 N N . LEU B 1 118 ? 70.42179 14.56301 54.51819 1.000 94.61169 118 LEU BP1 N 1
ATOM 3314 C CA . LEU B 1 118 ? 69.14197 13.97901 54.88605 1.000 80.91683 118 LEU BP1 CA 1
ATOM 3315 C C . LEU B 1 118 ? 69.04997 12.52887 54.44847 1.000 92.82059 118 LEU BP1 C 1
ATOM 3316 O O . LEU B 1 118 ? 69.60397 12.13048 53.41966 1.000 85.59127 118 LEU BP1 O 1
ATOM 3321 N N . ASP B 1 119 ? 68.32510 11.74819 55.24579 1.000 124.75795 119 ASP BP1 N 1
ATOM 3322 C CA . ASP B 1 119 ? 68.15912 10.34101 54.94466 1.000 125.70780 119 ASP BP1 CA 1
ATOM 3323 C C . ASP B 1 119 ? 67.04224 10.16797 53.92115 1.000 122.11897 119 ASP BP1 C 1
ATOM 3324 O O . ASP B 1 119 ? 66.28360 11.09140 53.61838 1.000 119.08456 119 ASP BP1 O 1
ATOM 3329 N N . LYS B 1 120 ? 66.95935 8.96172 53.36807 1.000 119.74228 120 LYS BP1 N 1
ATOM 3330 C CA . LYS B 1 120 ? 66.08719 8.74849 52.22383 1.000 115.39533 120 LYS BP1 CA 1
ATOM 3331 C C . LYS B 1 120 ? 64.62947 8.97969 52.60993 1.000 112.97200 120 LYS BP1 C 1
ATOM 3332 O O . LYS B 1 120 ? 63.80175 9.32021 51.75419 1.000 109.32541 120 LYS BP1 O 1
ATOM 3338 N N . SER B 1 121 ? 64.29953 8.79134 53.89207 1.000 104.90650 121 SER BP1 N 1
ATOM 3339 C CA . SER B 1 121 ? 62.92278 8.90557 54.36478 1.000 113.70430 121 SER BP1 CA 1
ATOM 3340 C C . SER B 1 121 ? 62.51278 10.35477 54.60743 1.000 113.82952 121 SER BP1 C 1
ATOM 3341 O O . SER B 1 121 ? 61.43012 10.77695 54.18526 1.000 116.50135 121 SER BP1 O 1
ATOM 3344 N N . THR B 1 122 ? 63.36524 11.13113 55.28083 1.000 109.81723 122 THR BP1 N 1
ATOM 3345 C CA . THR B 1 122 ? 63.10561 12.56093 55.41191 1.000 110.44862 122 THR BP1 CA 1
ATOM 3346 C C . THR B 1 122 ? 63.04313 13.24520 54.05220 1.000 109.53906 122 THR BP1 C 1
ATOM 3347 O O . THR B 1 122 ? 62.30612 14.22179 53.88173 1.000 103.78356 122 THR BP1 O 1
ATOM 3351 N N . LEU B 1 123 ? 63.79180 12.74306 53.07127 1.000 105.09935 123 LEU BP1 N 1
ATOM 3352 C CA . LEU B 1 123 ? 63.78652 13.36526 51.75354 1.000 99.93302 123 LEU BP1 CA 1
ATOM 3353 C C . LEU B 1 123 ? 62.40476 13.25614 51.12121 1.000 105.65934 123 LEU BP1 C 1
ATOM 3354 O O . LEU B 1 123 ? 61.82600 14.25582 50.67772 1.000 99.90353 123 LEU BP1 O 1
ATOM 3359 N N . ALA B 1 124 ? 61.85425 12.03894 51.08881 1.000 109.43195 124 ALA BP1 N 1
ATOM 3360 C CA . ALA B 1 124 ? 60.54872 11.81741 50.47545 1.000 98.71960 124 ALA BP1 CA 1
ATOM 3361 C C . ALA B 1 124 ? 59.46319 12.65911 51.13628 1.000 94.10871 124 ALA BP1 C 1
ATOM 3362 O O . ALA B 1 124 ? 58.55334 13.14835 50.45728 1.000 96.05978 124 ALA BP1 O 1
ATOM 3364 N N . ASP B 1 125 ? 59.53052 12.83759 52.45736 1.000 94.25699 125 ASP BP1 N 1
ATOM 3365 C CA . ASP B 1 125 ? 58.54976 13.69278 53.12029 1.000 100.12178 125 ASP BP1 CA 1
ATOM 3366 C C . ASP B 1 125 ? 58.61115 15.11089 52.56587 1.000 101.14817 125 ASP BP1 C 1
ATOM 3367 O O . ASP B 1 125 ? 57.59584 15.66819 52.12853 1.000 91.85223 125 ASP BP1 O 1
ATOM 3372 N N . VAL B 1 126 ? 59.80317 15.71141 52.57582 1.000 91.21620 126 VAL BP1 N 1
ATOM 3373 C CA . VAL B 1 126 ? 59.93868 17.08730 52.11632 1.000 91.68129 126 VAL BP1 CA 1
ATOM 3374 C C . VAL B 1 126 ? 59.68471 17.17675 50.61596 1.000 78.01722 126 VAL BP1 C 1
ATOM 3375 O O . VAL B 1 126 ? 59.14942 18.18020 50.13191 1.000 80.47206 126 VAL BP1 O 1
ATOM 3379 N N . LYS B 1 127 ? 60.07749 16.15160 49.85408 1.000 70.46570 127 LYS BP1 N 1
ATOM 3380 C CA . LYS B 1 127 ? 59.72702 16.09710 48.43579 1.000 71.20050 127 LYS BP1 CA 1
ATOM 3381 C C . LYS B 1 127 ? 58.22276 16.24516 48.22416 1.000 83.54961 127 LYS BP1 C 1
ATOM 3382 O O . LYS B 1 127 ? 57.77603 17.05730 47.40456 1.000 73.66770 127 LYS BP1 O 1
ATOM 3388 N N . LYS B 1 128 ? 57.42419 15.45639 48.95037 1.000 88.31802 128 LYS BP1 N 1
ATOM 3389 C CA . LYS B 1 128 ? 55.97154 15.50508 48.79150 1.000 76.07470 128 LYS BP1 CA 1
ATOM 3390 C C . LYS B 1 128 ? 55.40990 16.87118 49.17751 1.000 72.31169 128 LYS BP1 C 1
ATOM 3391 O O . LYS B 1 128 ? 54.60409 17.45577 48.44379 1.000 80.11205 128 LYS BP1 O 1
ATOM 3397 N N . GLN B 1 129 ? 55.80240 17.38254 50.34494 1.000 77.02379 129 GLN BP1 N 1
ATOM 3398 C CA . GLN B 1 129 ? 55.32833 18.69230 50.78600 1.000 77.20929 129 GLN BP1 CA 1
ATOM 3399 C C . GLN B 1 129 ? 55.65577 19.77962 49.76426 1.000 75.01520 129 GLN BP1 C 1
ATOM 3400 O O . GLN B 1 129 ? 54.82826 20.65913 49.48551 1.000 55.73739 129 GLN BP1 O 1
ATOM 3406 N N . LEU B 1 130 ? 56.87731 19.75911 49.22787 1.000 65.43014 130 LEU BP1 N 1
ATOM 3407 C CA . LEU B 1 130 ? 57.27951 20.75371 48.23934 1.000 63.70290 130 LEU BP1 CA 1
ATOM 3408 C C . LEU B 1 130 ? 56.48915 20.60216 46.94222 1.000 60.04748 130 LEU BP1 C 1
ATOM 3409 O O . LEU B 1 130 ? 56.12282 21.60048 46.31083 1.000 50.13730 130 LEU BP1 O 1
ATOM 3414 N N . ILE B 1 131 ? 56.23999 19.36135 46.51747 1.000 59.70679 131 ILE BP1 N 1
ATOM 3415 C CA . ILE B 1 131 ? 55.40622 19.12288 45.34165 1.000 60.16466 131 ILE BP1 CA 1
ATOM 3416 C C . ILE B 1 131 ? 54.03466 19.76179 45.52696 1.000 71.21625 131 ILE BP1 C 1
ATOM 3417 O O . ILE B 1 131 ? 53.52210 20.44142 44.62808 1.000 57.21095 131 ILE BP1 O 1
ATOM 3422 N N . TRP B 1 132 ? 53.42817 19.56810 46.70683 1.000 67.23118 132 TRP BP1 N 1
ATOM 3423 C CA . TRP B 1 132 ? 52.10904 20.13621 46.97343 1.000 68.83521 132 TRP BP1 CA 1
ATOM 3424 C C . TRP B 1 132 ? 52.13365 21.65674 46.98838 1.000 59.03771 132 TRP BP1 C 1
ATOM 3425 O O . TRP B 1 132 ? 51.08734 22.28742 46.80651 1.000 59.30780 132 TRP BP1 O 1
ATOM 3436 N N . GLN B 1 133 ? 53.29618 22.25827 47.20396 1.000 55.03290 133 GLN BP1 N 1
ATOM 3437 C CA . GLN B 1 133 ? 53.44834 23.70299 47.14170 1.000 60.87210 133 GLN BP1 CA 1
ATOM 3438 C C . GLN B 1 133 ? 53.73947 24.19045 45.72859 1.000 61.81090 133 GLN BP1 C 1
ATOM 3439 O O . GLN B 1 133 ? 53.87960 25.40129 45.52230 1.000 54.02365 133 GLN BP1 O 1
ATOM 3445 N N . GLY B 1 134 ? 53.88604 23.28076 44.76549 1.000 52.96177 134 GLY BP1 N 1
ATOM 3446 C CA . GLY B 1 134 ? 54.12736 23.66476 43.39277 1.000 54.21013 134 GLY BP1 CA 1
ATOM 3447 C C . GLY B 1 134 ? 55.53352 23.42981 42.89393 1.000 49.87337 134 GLY BP1 C 1
ATOM 3448 O O . GLY B 1 134 ? 55.86088 23.88210 41.79149 1.000 43.19669 134 GLY BP1 O 1
ATOM 3449 N N . PHE B 1 135 ? 56.37917 22.75254 43.66561 1.000 46.56033 135 PHE BP1 N 1
ATOM 3450 C CA . PHE B 1 135 ? 57.75518 22.56055 43.25615 1.000 37.63110 135 PHE BP1 CA 1
ATOM 3451 C C . PHE B 1 135 ? 57.84940 21.36250 42.32843 1.000 43.49041 135 PHE BP1 C 1
ATOM 3452 O O . PHE B 1 135 ? 57.12449 20.37467 42.47180 1.000 46.98436 135 PHE BP1 O 1
ATOM 3460 N N . GLY B 1 136 ? 58.75702 21.46287 41.36832 1.000 38.84249 136 GLY BP1 N 1
ATOM 3461 C CA . GLY B 1 136 ? 59.03263 20.37853 40.44959 1.000 42.40276 136 GLY BP1 CA 1
ATOM 3462 C C . GLY B 1 136 ? 60.44821 19.87229 40.64423 1.000 49.50985 136 GLY BP1 C 1
ATOM 3463 O O . GLY B 1 136 ? 61.33808 20.61598 41.06636 1.000 42.96205 136 GLY BP1 O 1
ATOM 3464 N N . ALA B 1 137 ? 60.64657 18.58937 40.33701 1.000 44.52837 137 ALA BP1 N 1
ATOM 3465 C CA . ALA B 1 137 ? 61.95296 17.93699 40.43336 1.000 38.11413 137 ALA BP1 CA 1
ATOM 3466 C C . ALA B 1 137 ? 62.72970 18.22185 39.15512 1.000 42.64674 137 ALA BP1 C 1
ATOM 3467 O O . ALA B 1 137 ? 62.69090 17.47124 38.17846 1.000 47.46461 137 ALA BP1 O 1
ATOM 3469 N N . LEU B 1 138 ? 63.38972 19.38179 39.14355 1.000 54.03886 138 LEU BP1 N 1
ATOM 3470 C CA . LEU B 1 138 ? 64.19588 19.77156 37.99259 1.000 49.83456 138 LEU BP1 CA 1
ATOM 3471 C C . LEU B 1 138 ? 65.31614 18.77479 37.74356 1.000 56.74325 138 LEU BP1 C 1
ATOM 3472 O O . LEU B 1 138 ? 65.73921 18.58381 36.59776 1.000 56.50009 138 LEU BP1 O 1
ATOM 3477 N N . ALA B 1 139 ? 65.81232 18.15160 38.80582 1.000 62.04109 139 ALA BP1 N 1
ATOM 3478 C CA . ALA B 1 139 ? 66.80942 17.09392 38.75560 1.000 59.56323 139 ALA BP1 CA 1
ATOM 3479 C C . ALA B 1 139 ? 66.57583 16.18363 39.94936 1.000 51.17253 139 ALA BP1 C 1
ATOM 3480 O O . ALA B 1 139 ? 65.86714 16.56050 40.88751 1.000 56.08291 139 ALA BP1 O 1
ATOM 3482 N N . PRO B 1 140 ? 67.13384 14.97223 39.93649 1.000 65.82717 140 PRO BP1 N 1
ATOM 3483 C CA . PRO B 1 140 ? 66.85874 14.01518 41.02004 1.000 72.83280 140 PRO BP1 CA 1
ATOM 3484 C C . PRO B 1 140 ? 67.47349 14.36585 42.36822 1.000 76.02781 140 PRO BP1 C 1
ATOM 3485 O O . PRO B 1 140 ? 68.28313 13.59245 42.88877 1.000 111.38003 140 PRO BP1 O 1
ATOM 3489 N N . SER B 1 141 ? 67.06368 15.49092 42.95673 1.000 70.48709 141 SER BP1 N 1
ATOM 3490 C CA . SER B 1 141 ? 67.50231 15.93631 44.27909 1.000 55.44632 141 SER BP1 CA 1
ATOM 3491 C C . SER B 1 141 ? 67.42768 17.45910 44.34085 1.000 57.96654 141 SER BP1 C 1
ATOM 3492 O O . SER B 1 141 ? 67.80313 18.07770 45.34029 1.000 50.45920 141 SER BP1 O 1
ATOM 3495 N N . LEU B 1 142 ? 66.92865 18.06700 43.27075 1.000 50.36988 142 LEU BP1 N 1
ATOM 3496 C CA . LEU B 1 142 ? 66.86786 19.51367 43.12420 1.000 45.26023 142 LEU BP1 CA 1
ATOM 3497 C C . LEU B 1 142 ? 65.40816 19.85688 42.87126 1.000 52.22351 142 LEU BP1 C 1
ATOM 3498 O O . LEU B 1 142 ? 64.84927 19.48849 41.83275 1.000 56.98818 142 LEU BP1 O 1
ATOM 3503 N N . MET B 1 143 ? 64.79205 20.53958 43.82756 1.000 44.83353 143 MET BP1 N 1
ATOM 3504 C CA . MET B 1 143 ? 63.42001 21.00248 43.71135 1.000 42.42061 143 MET BP1 CA 1
ATOM 3505 C C . MET B 1 143 ? 63.43893 22.47058 43.31983 1.000 43.54578 143 MET BP1 C 1
ATOM 3506 O O . MET B 1 143 ? 64.29233 23.23219 43.78172 1.000 49.43130 143 MET BP1 O 1
ATOM 3511 N N . ALA B 1 144 ? 62.48515 22.87427 42.48628 1.000 40.35964 144 ALA BP1 N 1
ATOM 3512 C CA . ALA B 1 144 ? 62.49487 24.22510 41.94154 1.000 38.02638 144 ALA BP1 CA 1
ATOM 3513 C C . ALA B 1 144 ? 61.07514 24.76449 41.84077 1.000 41.03587 144 ALA BP1 C 1
ATOM 3514 O O . ALA B 1 144 ? 60.11109 24.01105 41.66311 1.000 38.57609 144 ALA BP1 O 1
ATOM 3516 N N . SER B 1 145 ? 60.96146 26.08651 41.97228 1.000 32.49388 145 SER BP1 N 1
ATOM 3517 C CA . SER B 1 145 ? 59.72620 26.76828 41.73079 1.000 36.45072 145 SER BP1 CA 1
ATOM 3518 C C . SER B 1 145 ? 60.04801 28.15436 41.18744 1.000 36.52313 145 SER BP1 C 1
ATOM 3519 O O . SER B 1 145 ? 60.89552 28.85044 41.76107 1.000 39.18820 145 SER BP1 O 1
ATOM 3522 N N . PRO B 1 146 ? 59.43222 28.56570 40.07800 1.000 49.66325 146 PRO BP1 N 1
ATOM 3523 C CA . PRO B 1 146 ? 59.59041 29.94673 39.61021 1.000 40.80791 146 PRO BP1 CA 1
ATOM 3524 C C . PRO B 1 146 ? 58.66338 30.92288 40.30329 1.000 37.25191 146 PRO BP1 C 1
ATOM 3525 O O . PRO B 1 146 ? 58.76921 32.12954 40.05976 1.000 45.59780 146 PRO BP1 O 1
ATOM 3529 N N . SER B 1 147 ? 57.76209 30.42721 41.14988 1.000 42.52929 147 SER BP1 N 1
ATOM 3530 C CA . SER B 1 147 ? 56.70751 31.22415 41.76140 1.000 48.89787 147 SER BP1 CA 1
ATOM 3531 C C . SER B 1 147 ? 56.93267 31.40898 43.25183 1.000 47.89515 147 SER BP1 C 1
ATOM 3532 O O . SER B 1 147 ? 56.79359 32.52015 43.76491 1.000 52.16779 147 SER BP1 O 1
ATOM 3535 N N . GLN B 1 148 ? 57.28123 30.33857 43.96315 1.000 56.99610 148 GLN BP1 N 1
ATOM 3536 C CA . GLN B 1 148 ? 57.44795 30.44867 45.40060 1.000 61.11203 148 GLN BP1 CA 1
ATOM 3537 C C . GLN B 1 148 ? 58.70824 31.24668 45.73456 1.000 57.97537 148 GLN BP1 C 1
ATOM 3538 O O . GLN B 1 148 ? 59.63681 31.37639 44.92899 1.000 58.98915 148 GLN BP1 O 1
ATOM 3544 N N . LYS B 1 149 ? 58.75254 31.74268 46.96321 1.000 71.86145 149 LYS BP1 N 1
ATOM 3545 C CA . LYS B 1 149 ? 59.92122 32.43153 47.48224 1.000 74.37186 149 LYS BP1 CA 1
ATOM 3546 C C . LYS B 1 149 ? 60.36052 31.74281 48.76404 1.000 68.64402 149 LYS BP1 C 1
ATOM 3547 O O . LYS B 1 149 ? 59.57679 31.04156 49.41026 1.000 63.78551 149 LYS BP1 O 1
ATOM 3553 N N . LEU B 1 150 ? 61.64025 31.92290 49.10446 1.000 72.13291 150 LEU BP1 N 1
ATOM 3554 C CA . LEU B 1 150 ? 62.17980 31.30509 50.31231 1.000 83.72584 150 LEU BP1 CA 1
ATOM 3555 C C . LEU B 1 150 ? 61.28087 31.56305 51.51829 1.000 76.08983 150 LEU BP1 C 1
ATOM 3556 O O . LEU B 1 150 ? 60.97457 30.63976 52.28595 1.000 63.60751 150 LEU BP1 O 1
ATOM 3561 N N . ALA B 1 151 ? 60.81917 32.80848 51.67923 1.000 69.53342 151 ALA BP1 N 1
ATOM 3562 C CA . ALA B 1 151 ? 59.94601 33.13804 52.80323 1.000 73.48018 151 ALA BP1 CA 1
ATOM 3563 C C . ALA B 1 151 ? 58.70625 32.25290 52.82731 1.000 79.12436 151 ALA BP1 C 1
ATOM 3564 O O . ALA B 1 151 ? 58.22732 31.87886 53.90295 1.000 77.71838 151 ALA BP1 O 1
ATOM 3566 N N . ASP B 1 152 ? 58.18620 31.88294 51.65214 1.000 77.75005 152 ASP BP1 N 1
ATOM 3567 C CA . ASP B 1 152 ? 56.99070 31.04888 51.60147 1.000 76.67633 152 ASP BP1 CA 1
ATOM 3568 C C . ASP B 1 152 ? 57.27546 29.60102 51.94774 1.000 73.70023 152 ASP BP1 C 1
ATOM 3569 O O . ASP B 1 152 ? 56.33234 28.80408 52.02252 1.000 78.34664 152 ASP BP1 O 1
ATOM 3574 N N . VAL B 1 153 ? 58.53483 29.23250 52.15335 1.000 68.76674 153 VAL BP1 N 1
ATOM 3575 C CA . VAL B 1 153 ? 58.84808 27.83256 52.41150 1.000 78.10390 153 VAL BP1 CA 1
ATOM 3576 C C . VAL B 1 153 ? 59.68128 27.70643 53.68067 1.000 78.48918 153 VAL BP1 C 1
ATOM 3577 O O . VAL B 1 153 ? 59.87495 26.59960 54.19645 1.000 74.11419 153 VAL BP1 O 1
ATOM 3581 N N . GLN B 1 154 ? 60.17669 28.84014 54.19007 1.000 80.51913 154 GLN BP1 N 1
ATOM 3582 C CA . GLN B 1 154 ? 60.89718 28.84204 55.46258 1.000 86.29726 154 GLN BP1 CA 1
ATOM 3583 C C . GLN B 1 154 ? 60.11583 28.08758 56.52856 1.000 81.31176 154 GLN BP1 C 1
ATOM 3584 O O . GLN B 1 154 ? 60.65708 27.22403 57.22853 1.000 80.11152 154 GLN BP1 O 1
ATOM 3590 N N . THR B 1 155 ? 58.83932 28.42855 56.68427 1.000 82.98496 155 THR BP1 N 1
ATOM 3591 C CA . THR B 1 155 ? 58.01122 27.76053 57.67948 1.000 94.43929 155 THR BP1 CA 1
ATOM 3592 C C . THR B 1 155 ? 57.94204 26.25991 57.40231 1.000 90.99370 155 THR BP1 C 1
ATOM 3593 O O . THR B 1 155 ? 58.13674 25.43737 58.30499 1.000 88.48988 155 THR BP1 O 1
ATOM 3597 N N . LEU B 1 156 ? 57.69496 25.88686 56.14146 1.000 89.92377 156 LEU BP1 N 1
ATOM 3598 C CA . LEU B 1 156 ? 57.61631 24.47469 55.77072 1.000 87.63011 156 LEU BP1 CA 1
ATOM 3599 C C . LEU B 1 156 ? 58.88765 23.72998 56.15526 1.000 83.57309 156 LEU BP1 C 1
ATOM 3600 O O . LEU B 1 156 ? 58.83395 22.64617 56.75110 1.000 83.51949 156 LEU BP1 O 1
ATOM 3605 N N . LEU B 1 157 ? 60.04630 24.29283 55.79916 1.000 83.38849 157 LEU BP1 N 1
ATOM 3606 C CA . LEU B 1 157 ? 61.31563 23.62691 56.07143 1.000 88.20836 157 LEU BP1 CA 1
ATOM 3607 C C . LEU B 1 157 ? 61.59242 23.54161 57.56564 1.000 87.73448 157 LEU BP1 C 1
ATOM 3608 O O . LEU B 1 157 ? 62.05396 22.50455 58.05857 1.000 79.61987 157 LEU BP1 O 1
ATOM 3613 N N . HIS B 1 158 ? 61.30406 24.61753 58.30347 1.000 86.15748 158 HIS BP1 N 1
ATOM 3614 C CA . HIS B 1 158 ? 61.68784 24.66946 59.70956 1.000 93.85253 158 HIS BP1 CA 1
ATOM 3615 C C . HIS B 1 158 ? 60.92245 23.63602 60.52001 1.000 94.97783 158 HIS BP1 C 1
ATOM 3616 O O . HIS B 1 158 ? 61.51222 22.86927 61.29140 1.000 92.59493 158 HIS BP1 O 1
ATOM 3623 N N . GLU B 1 159 ? 59.60958 23.57977 60.33557 1.000 99.48123 159 GLU BP1 N 1
ATOM 3624 C CA . GLU B 1 159 ? 58.79362 22.62410 61.06788 1.000 103.96412 159 GLU BP1 CA 1
ATOM 3625 C C . GLU B 1 159 ? 58.84804 21.22867 60.46334 1.000 92.98423 159 GLU BP1 C 1
ATOM 3626 O O . GLU B 1 159 ? 58.27529 20.29460 61.03445 1.000 101.01687 159 GLU BP1 O 1
ATOM 3632 N N . ALA B 1 160 ? 59.51654 21.07166 59.32135 1.000 88.55543 160 ALA BP1 N 1
ATOM 3633 C CA . ALA B 1 160 ? 59.88459 19.75617 58.82090 1.000 88.80481 160 ALA BP1 CA 1
ATOM 3634 C C . ALA B 1 160 ? 61.18452 19.26020 59.43945 1.000 88.79952 160 ALA BP1 C 1
ATOM 3635 O O . ALA B 1 160 ? 61.50851 18.07386 59.30595 1.000 72.60337 160 ALA BP1 O 1
ATOM 3637 N N . GLY B 1 161 ? 61.93339 20.14293 60.10152 1.000 79.82672 161 GLY BP1 N 1
ATOM 3638 C CA . GLY B 1 161 ? 63.18240 19.76378 60.73014 1.000 81.07329 161 GLY BP1 CA 1
ATOM 3639 C C . GLY B 1 161 ? 64.37546 19.65299 59.80700 1.000 89.24353 161 GLY BP1 C 1
ATOM 3640 O O . GLY B 1 161 ? 65.32420 18.93369 60.13432 1.000 89.10532 161 GLY BP1 O 1
ATOM 3641 N N . VAL B 1 162 ? 64.36387 20.33365 58.65778 1.000 79.77348 162 VAL BP1 N 1
ATOM 3642 C CA . VAL B 1 162 ? 65.45465 20.24160 57.69824 1.000 66.65100 162 VAL BP1 CA 1
ATOM 3643 C C . VAL B 1 162 ? 66.03606 21.60651 57.34895 1.000 72.23177 162 VAL BP1 C 1
ATOM 3644 O O . VAL B 1 162 ? 66.87778 21.70438 56.45546 1.000 72.97604 162 VAL BP1 O 1
ATOM 3648 N N . ALA B 1 163 ? 65.63966 22.65859 58.06757 1.000 64.97826 163 ALA BP1 N 1
ATOM 3649 C CA . ALA B 1 163 ? 66.08992 24.00588 57.73401 1.000 66.62060 163 ALA BP1 CA 1
ATOM 3650 C C . ALA B 1 163 ? 67.61075 24.10316 57.70424 1.000 80.20707 163 ALA BP1 C 1
ATOM 3651 O O . ALA B 1 163 ? 68.16583 24.89124 56.93108 1.000 79.86099 163 ALA BP1 O 1
ATOM 3653 N N . ASP B 1 164 ? 68.29993 23.34359 58.55532 1.000 89.52166 164 ASP BP1 N 1
ATOM 3654 C CA . ASP B 1 164 ? 69.75659 23.35087 58.55002 1.000 87.58406 164 ASP BP1 CA 1
ATOM 3655 C C . ASP B 1 164 ? 70.36743 22.39911 57.52921 1.000 82.12055 164 ASP BP1 C 1
ATOM 3656 O O . ASP B 1 164 ? 71.59630 22.33239 57.43935 1.000 74.66367 164 ASP BP1 O 1
ATOM 3661 N N . ASN B 1 165 ? 69.56244 21.70473 56.72625 1.000 73.55282 165 ASN BP1 N 1
ATOM 3662 C CA . ASN B 1 165 ? 70.08950 20.79027 55.72071 1.000 69.76000 165 ASN BP1 CA 1
ATOM 3663 C C . ASN B 1 165 ? 69.71140 21.15577 54.29426 1.000 69.23292 165 ASN BP1 C 1
ATOM 3664 O O . ASN B 1 165 ? 69.89671 20.33456 53.39036 1.000 71.19528 165 ASN BP1 O 1
ATOM 3669 N N . VAL B 1 166 ? 69.18076 22.34642 54.05943 1.000 71.13498 166 VAL BP1 N 1
ATOM 3670 C CA . VAL B 1 166 ? 68.68467 22.72015 52.74529 1.000 62.71967 166 VAL BP1 CA 1
ATOM 3671 C C . VAL B 1 166 ? 69.51518 23.87469 52.21570 1.000 63.54419 166 VAL BP1 C 1
ATOM 3672 O O . VAL B 1 166 ? 69.74204 24.86895 52.91783 1.000 58.93652 166 VAL BP1 O 1
ATOM 3676 N N . ILE B 1 167 ? 69.97928 23.72703 50.98432 1.000 53.61973 167 ILE BP1 N 1
ATOM 3677 C CA . ILE B 1 167 ? 70.68438 24.78031 50.27921 1.000 46.63578 167 ILE BP1 CA 1
ATOM 3678 C C . ILE B 1 167 ? 69.67459 25.43103 49.34646 1.000 52.72546 167 ILE BP1 C 1
ATOM 3679 O O . ILE B 1 167 ? 69.06977 24.76031 48.49992 1.000 42.00751 167 ILE BP1 O 1
ATOM 3684 N N . ALA B 1 168 ? 69.48037 26.72979 49.50576 1.000 43.88632 168 ALA BP1 N 1
ATOM 3685 C CA . ALA B 1 168 ? 68.53682 27.47556 48.69960 1.000 47.65008 168 ALA BP1 CA 1
ATOM 3686 C C . ALA B 1 168 ? 69.29825 28.43071 47.79355 1.000 61.13567 168 ALA BP1 C 1
ATOM 3687 O O . ALA B 1 168 ? 70.21794 29.12449 48.23845 1.000 62.41024 168 ALA BP1 O 1
ATOM 3689 N N . PHE B 1 169 ? 68.88030 28.49173 46.53395 1.000 50.91176 169 PHE BP1 N 1
ATOM 3690 C CA . PHE B 1 169 ? 69.44074 29.40453 45.55309 1.000 46.69000 169 PHE BP1 CA 1
ATOM 3691 C C . PHE B 1 169 ? 68.30980 30.24869 44.99012 1.000 54.53589 169 PHE BP1 C 1
ATOM 3692 O O . PHE B 1 169 ? 67.21671 29.74025 44.72337 1.000 44.24564 169 PHE BP1 O 1
ATOM 3700 N N . GLU B 1 170 ? 68.56672 31.53943 44.84434 1.000 47.80614 170 GLU BP1 N 1
ATOM 3701 C CA . GLU B 1 170 ? 67.75608 32.40560 44.00604 1.000 46.51657 170 GLU BP1 CA 1
ATOM 3702 C C . GLU B 1 170 ? 68.47184 32.47830 42.66625 1.000 45.30836 170 GLU BP1 C 1
ATOM 3703 O O . GLU B 1 170 ? 69.64517 32.85602 42.61187 1.000 51.51788 170 GLU BP1 O 1
ATOM 3709 N N . ALA B 1 171 ? 67.81774 31.99983 41.61377 1.000 42.27568 171 ALA BP1 N 1
ATOM 3710 C CA . ALA B 1 171 ? 68.46772 31.83365 40.32574 1.000 42.01352 171 ALA BP1 CA 1
ATOM 3711 C C . ALA B 1 171 ? 67.71594 32.57534 39.22048 1.000 52.14067 171 ALA BP1 C 1
ATOM 3712 O O . ALA B 1 171 ? 66.54639 32.94475 39.36004 1.000 50.31725 171 ALA BP1 O 1
ATOM 3714 N N . GLN B 1 172 ? 68.42562 32.77783 38.10927 1.000 52.11775 172 GLN BP1 N 1
ATOM 3715 C CA . GLN B 1 172 ? 67.91366 33.39104 36.89127 1.000 48.03217 172 GLN BP1 CA 1
ATOM 3716 C C . GLN B 1 172 ? 68.58803 32.69990 35.72077 1.000 47.92266 172 GLN BP1 C 1
ATOM 3717 O O . GLN B 1 172 ? 69.67409 32.13058 35.85885 1.000 56.43776 172 GLN BP1 O 1
ATOM 3723 N N . ILE B 1 173 ? 67.94120 32.75076 34.56287 1.000 55.02179 173 ILE BP1 N 1
ATOM 3724 C CA . ILE B 1 173 ? 68.51147 32.19549 33.34172 1.000 59.79032 173 ILE BP1 CA 1
ATOM 3725 C C . ILE B 1 173 ? 68.82379 33.36350 32.40877 1.000 69.50018 173 ILE BP1 C 1
ATOM 3726 O O . ILE B 1 173 ? 67.90012 34.04304 31.93907 1.000 83.76880 173 ILE BP1 O 1
ATOM 3731 N N . PRO B 1 174 ? 70.09722 33.63387 32.10681 1.000 79.15036 174 PRO BP1 N 1
ATOM 3732 C CA . PRO B 1 174 ? 70.45098 34.90270 31.45731 1.000 79.10603 174 PRO BP1 CA 1
ATOM 3733 C C . PRO B 1 174 ? 70.43976 34.92883 29.93734 1.000 78.91945 174 PRO BP1 C 1
ATOM 3734 O O . PRO B 1 174 ? 70.43755 36.02979 29.36882 1.000 91.79687 174 PRO BP1 O 1
ATOM 3738 N N . LEU B 1 175 ? 70.40055 33.78305 29.26369 1.000 96.08412 175 LEU BP1 N 1
ATOM 3739 C CA . LEU B 1 175 ? 70.45851 33.73426 27.80727 1.000 102.05773 175 LEU BP1 CA 1
ATOM 3740 C C . LEU B 1 175 ? 69.35603 32.83042 27.28117 1.000 112.53456 175 LEU BP1 C 1
ATOM 3741 O O . LEU B 1 175 ? 69.15364 31.72540 27.79296 1.000 111.76775 175 LEU BP1 O 1
ATOM 3746 N N . ALA B 1 176 ? 68.66675 33.28648 26.23576 1.000 104.77002 176 ALA BP1 N 1
ATOM 3747 C CA . ALA B 1 176 ? 67.52130 32.53707 25.73735 1.000 111.24921 176 ALA BP1 CA 1
ATOM 3748 C C . ALA B 1 176 ? 67.91667 31.23457 25.05741 1.000 113.11210 176 ALA BP1 C 1
ATOM 3749 O O . ALA B 1 176 ? 67.03522 30.54197 24.53278 1.000 113.43804 176 ALA BP1 O 1
ATOM 3751 N N . LEU B 1 177 ? 69.19993 30.86210 25.08184 1.000 111.55878 177 LEU BP1 N 1
ATOM 3752 C CA . LEU B 1 177 ? 69.61703 29.60123 24.48262 1.000 117.29655 177 LEU BP1 CA 1
ATOM 3753 C C . LEU B 1 177 ? 69.25653 28.42559 25.37350 1.000 125.76874 177 LEU BP1 C 1
ATOM 3754 O O . LEU B 1 177 ? 69.09858 27.30465 24.87350 1.000 120.35246 177 LEU BP1 O 1
ATOM 3759 N N . SER B 1 178 ? 69.10484 28.65830 26.67719 1.000 133.31416 178 SER BP1 N 1
ATOM 3760 C CA . SER B 1 178 ? 68.62791 27.62071 27.57371 1.000 120.75365 178 SER BP1 CA 1
ATOM 3761 C C . SER B 1 178 ? 67.12781 27.74639 27.78462 1.000 113.36625 178 SER BP1 C 1
ATOM 3762 O O . SER B 1 178 ? 66.60275 27.27653 28.79977 1.000 112.46963 178 SER BP1 O 1
ATOM 3765 N N . ARG B 1 179 ? 66.42748 28.33858 26.81092 1.000 109.26075 179 ARG BP1 N 1
ATOM 3766 C CA . ARG B 1 179 ? 64.98560 28.52643 26.90301 1.000 87.87090 179 ARG BP1 CA 1
ATOM 3767 C C . ARG B 1 179 ? 64.26208 27.27737 26.42026 1.000 86.54992 179 ARG BP1 C 1
ATOM 3768 O O . ARG B 1 179 ? 63.40853 26.72743 27.12678 1.000 76.35472 179 ARG BP1 O 1
ATOM 3776 N N . ALA B 1 180 ? 64.58005 26.83209 25.20296 1.000 67.22136 180 ALA BP1 N 1
ATOM 3777 C CA . ALA B 1 180 ? 63.98620 25.60715 24.68373 1.000 63.89060 180 ALA BP1 CA 1
ATOM 3778 C C . ALA B 1 180 ? 64.28391 24.41887 25.59015 1.000 69.46262 180 ALA BP1 C 1
ATOM 3779 O O . ALA B 1 180 ? 63.38325 23.64029 25.92716 1.000 69.07930 180 ALA BP1 O 1
ATOM 3781 N N . ALA B 1 181 ? 65.54992 24.26254 25.99833 1.000 78.21880 181 ALA BP1 N 1
ATOM 3782 C CA . ALA B 1 181 ? 65.91630 23.13989 26.86181 1.000 63.97959 181 ALA BP1 CA 1
ATOM 3783 C C . ALA B 1 181 ? 65.22971 23.24310 28.21698 1.000 46.94939 181 ALA BP1 C 1
ATOM 3784 O O . ALA B 1 181 ? 64.75646 22.24113 28.75999 1.000 40.77935 181 ALA BP1 O 1
ATOM 3786 N N . LEU B 1 182 ? 65.17656 24.44734 28.78279 1.000 45.37937 182 LEU BP1 N 1
ATOM 3787 C CA . LEU B 1 182 ? 64.49745 24.63651 30.05736 1.000 60.89604 182 LEU BP1 CA 1
ATOM 3788 C C . LEU B 1 182 ? 63.01663 24.28289 29.94796 1.000 63.81632 182 LEU BP1 C 1
ATOM 3789 O O . LEU B 1 182 ? 62.47365 23.55427 30.79138 1.000 54.80892 182 LEU BP1 O 1
ATOM 3794 N N . ARG B 1 183 ? 62.34058 24.79958 28.91534 1.000 65.97255 183 ARG BP1 N 1
ATOM 3795 C CA . ARG B 1 183 ? 60.92213 24.49746 28.74552 1.000 56.60351 183 ARG BP1 CA 1
ATOM 3796 C C . ARG B 1 183 ? 60.69201 23.00551 28.56569 1.000 56.03191 183 ARG BP1 C 1
ATOM 3797 O O . ARG B 1 183 ? 59.68920 22.47029 29.05253 1.000 51.13864 183 ARG BP1 O 1
ATOM 3805 N N . ALA B 1 184 ? 61.62114 22.30652 27.91224 1.000 45.91600 184 ALA BP1 N 1
ATOM 3806 C CA . ALA B 1 184 ? 61.48976 20.85707 27.81945 1.000 40.33914 184 ALA BP1 CA 1
ATOM 3807 C C . ALA B 1 184 ? 61.60042 20.22115 29.20002 1.000 47.51864 184 ALA BP1 C 1
ATOM 3808 O O . ALA B 1 184 ? 60.78440 19.36917 29.57506 1.000 46.29508 184 ALA BP1 O 1
ATOM 3810 N N . ARG B 1 185 ? 62.60008 20.64869 29.98020 1.000 49.47124 185 ARG BP1 N 1
ATOM 3811 C CA . ARG B 1 185 ? 62.76898 20.14980 31.34311 1.000 46.91366 185 ARG BP1 CA 1
ATOM 3812 C C . ARG B 1 185 ? 61.54399 20.47190 32.19298 1.000 45.35487 185 ARG BP1 C 1
ATOM 3813 O O . ARG B 1 185 ? 61.05908 19.62157 32.95258 1.000 35.54977 185 ARG BP1 O 1
ATOM 3821 N N . VAL B 1 186 ? 61.03012 21.70104 32.07670 1.000 35.22619 186 VAL BP1 N 1
ATOM 3822 C CA . VAL B 1 186 ? 59.85430 22.09375 32.84747 1.000 35.45274 186 VAL BP1 CA 1
ATOM 3823 C C . VAL B 1 186 ? 58.65797 21.23151 32.47457 1.000 44.68536 186 VAL BP1 C 1
ATOM 3824 O O . VAL B 1 186 ? 57.89451 20.78082 33.34400 1.000 34.66659 186 VAL BP1 O 1
ATOM 3828 N N . GLU B 1 187 ? 58.48211 20.97186 31.17943 1.000 38.27101 187 GLU BP1 N 1
ATOM 3829 C CA . GLU B 1 187 ? 57.35182 20.16080 30.75681 1.000 40.77748 187 GLU BP1 CA 1
ATOM 3830 C C . GLU B 1 187 ? 57.40370 18.80518 31.44694 1.000 35.62183 187 GLU BP1 C 1
ATOM 3831 O O . GLU B 1 187 ? 56.41269 18.35166 32.03135 1.000 40.62906 187 GLU BP1 O 1
ATOM 3837 N N . GLU B 1 188 ? 58.58297 18.17923 31.46388 1.000 37.99905 188 GLU BP1 N 1
ATOM 3838 C CA . GLU B 1 188 ? 58.68706 16.85757 32.07003 1.00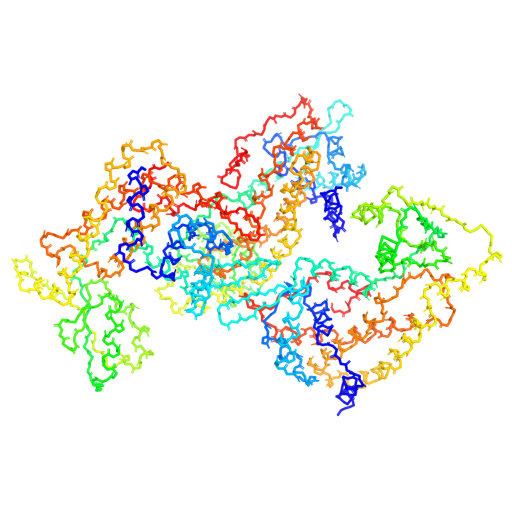0 39.76101 188 GLU BP1 CA 1
ATOM 3839 C C . GLU B 1 188 ? 58.65716 16.91968 33.59367 1.000 42.16728 188 GLU BP1 C 1
ATOM 3840 O O . GLU B 1 188 ? 58.02313 16.07542 34.23311 1.000 46.80491 188 GLU BP1 O 1
ATOM 3846 N N . ALA B 1 189 ? 59.27396 17.94580 34.19244 1.000 42.79142 189 ALA BP1 N 1
ATOM 3847 C CA . ALA B 1 189 ? 59.34675 18.01847 35.65310 1.000 35.06977 189 ALA BP1 CA 1
ATOM 3848 C C . ALA B 1 189 ? 57.97112 18.18820 36.28195 1.000 46.88659 189 ALA BP1 C 1
ATOM 3849 O O . ALA B 1 189 ? 57.69763 17.63270 37.35308 1.000 43.84421 189 ALA BP1 O 1
ATOM 3851 N N . TRP B 1 190 ? 57.08930 18.94728 35.63641 1.000 35.52322 190 TRP BP1 N 1
ATOM 3852 C CA . TRP B 1 190 ? 55.75838 19.19664 36.17063 1.000 42.67338 190 TRP BP1 CA 1
ATOM 3853 C C . TRP B 1 190 ? 54.67558 18.35853 35.49719 1.000 37.22232 190 TRP BP1 C 1
ATOM 3854 O O . TRP B 1 190 ? 53.49260 18.58562 35.75630 1.000 39.94352 190 TRP BP1 O 1
ATOM 3865 N N . HIS B 1 191 ? 55.04589 17.41198 34.62820 1.000 42.64169 191 HIS BP1 N 1
ATOM 3866 C CA . HIS B 1 191 ? 54.06230 16.56936 33.94294 1.000 46.66920 191 HIS BP1 CA 1
ATOM 3867 C C . HIS B 1 191 ? 53.03099 17.41550 33.19938 1.000 38.89002 191 HIS BP1 C 1
ATOM 3868 O O . HIS B 1 191 ? 51.82741 17.15929 33.26256 1.000 37.14339 191 HIS BP1 O 1
ATOM 3875 N N . LEU B 1 192 ? 53.51402 18.43340 32.48341 1.000 33.73217 192 LEU BP1 N 1
ATOM 3876 C CA . LEU B 1 192 ? 52.61795 19.38531 31.84248 1.000 26.57177 192 LEU BP1 CA 1
ATOM 3877 C C . LEU B 1 192 ? 51.77434 18.74868 30.74456 1.000 34.22407 192 LEU BP1 C 1
ATOM 3878 O O . LEU B 1 192 ? 50.66573 19.22152 30.48023 1.000 32.76031 192 LEU BP1 O 1
ATOM 3883 N N . THR B 1 193 ? 52.23965 17.65706 30.13392 1.000 29.74546 193 THR BP1 N 1
ATOM 3884 C CA . THR B 1 193 ? 51.42673 17.00980 29.11287 1.000 37.69310 193 THR BP1 CA 1
ATOM 3885 C C . THR B 1 193 ? 50.14886 16.45407 29.72045 1.000 32.61577 193 THR BP1 C 1
ATOM 3886 O O . THR B 1 193 ? 49.06731 16.59550 29.13868 1.000 29.57729 193 THR BP1 O 1
ATOM 3890 N N . GLU B 1 194 ? 50.24522 15.86473 30.91591 1.000 31.04857 194 GLU BP1 N 1
ATOM 3891 C CA . GLU B 1 194 ? 49.04650 15.44678 31.63373 1.000 32.66997 194 GLU BP1 CA 1
ATOM 3892 C C . GLU B 1 194 ? 48.12422 16.63372 31.91752 1.000 36.96313 194 GLU BP1 C 1
ATOM 3893 O O . GLU B 1 194 ? 46.90968 16.55529 31.68879 1.000 34.14311 194 GLU BP1 O 1
ATOM 3899 N N . GLN B 1 195 ? 48.67500 17.74008 32.43655 1.000 39.17004 195 GLN BP1 N 1
ATOM 3900 C CA . GLN B 1 195 ? 47.82537 18.89012 32.75187 1.000 32.08676 195 GLN BP1 CA 1
ATOM 3901 C C . GLN B 1 195 ? 47.16342 19.43266 31.49179 1.000 34.26808 195 GLN BP1 C 1
ATOM 3902 O O . GLN B 1 195 ? 45.97753 19.78027 31.50554 1.000 25.37248 195 GLN BP1 O 1
ATOM 3908 N N . ASN B 1 196 ? 47.92505 19.51418 30.38951 1.000 32.54273 196 ASN BP1 N 1
ATOM 3909 C CA . ASN B 1 196 ? 47.36545 20.00072 29.12973 1.000 33.73851 196 ASN BP1 CA 1
ATOM 3910 C C . ASN B 1 196 ? 46.23425 19.09830 28.63874 1.000 27.60436 196 ASN BP1 C 1
ATOM 3911 O O . ASN B 1 196 ? 45.16433 19.58621 28.25313 1.000 29.60243 196 ASN BP1 O 1
ATOM 3916 N N . ALA B 1 197 ? 46.42175 17.77611 28.71451 1.000 26.46304 197 ALA BP1 N 1
ATOM 3917 C CA . ALA B 1 197 ? 45.36998 16.85624 28.27456 1.000 27.63112 197 ALA BP1 CA 1
ATOM 3918 C C . ALA B 1 197 ? 44.11487 17.01848 29.12167 1.000 27.12960 197 ALA BP1 C 1
ATOM 3919 O O . ALA B 1 197 ? 42.98246 16.92963 28.61636 1.000 28.64805 197 ALA BP1 O 1
ATOM 3921 N N . MET B 1 198 ? 44.28962 17.26154 30.41801 1.000 30.75451 198 MET BP1 N 1
ATOM 3922 C CA . MET B 1 198 ? 43.11759 17.44918 31.27016 1.000 32.12641 198 MET BP1 CA 1
ATOM 3923 C C . MET B 1 198 ? 42.32472 18.67232 30.83175 1.000 31.47346 198 MET BP1 C 1
ATOM 3924 O O . MET B 1 198 ? 41.09257 18.61709 30.72596 1.000 29.62789 198 MET BP1 O 1
ATOM 3929 N N . TYR B 1 199 ? 43.01651 19.77585 30.52321 1.000 23.89259 199 TYR BP1 N 1
ATOM 3930 C CA . TYR B 1 199 ? 42.30971 20.96391 30.04116 1.000 30.50585 199 TYR BP1 CA 1
ATOM 3931 C C . TYR B 1 199 ? 41.61182 20.67899 28.71952 1.000 32.87012 199 TYR BP1 C 1
ATOM 3932 O O . TYR B 1 199 ? 40.46829 21.10434 28.50544 1.000 21.93415 199 TYR BP1 O 1
ATOM 3941 N N . GLU B 1 200 ? 42.26221 19.90418 27.84412 1.000 26.99984 200 GLU BP1 N 1
ATOM 3942 C CA . GLU B 1 200 ? 41.67181 19.60449 26.54292 1.000 35.08741 200 GLU BP1 CA 1
ATOM 3943 C C . GLU B 1 200 ? 40.39442 18.79239 26.69425 1.000 30.49431 200 GLU BP1 C 1
ATOM 3944 O O . GLU B 1 200 ? 39.41995 19.02259 25.97173 1.000 27.69278 200 GLU BP1 O 1
ATOM 3950 N N . THR B 1 201 ? 40.36134 17.87552 27.66533 1.000 31.44697 201 THR BP1 N 1
ATOM 3951 C CA . THR B 1 201 ? 39.12497 17.15567 27.96727 1.000 33.82473 201 THR BP1 CA 1
ATOM 3952 C C . THR B 1 201 ? 38.03177 18.11118 28.42148 1.000 32.12124 201 THR BP1 C 1
ATOM 3953 O O . THR B 1 201 ? 36.88210 18.01740 27.97403 1.000 34.15347 201 THR BP1 O 1
ATOM 3957 N N . PHE B 1 202 ? 38.37169 19.05016 29.30314 1.000 23.98736 202 PHE BP1 N 1
ATOM 3958 C CA . PHE B 1 202 ? 37.39344 20.05997 29.69189 1.000 23.53952 202 PHE BP1 CA 1
ATOM 3959 C C . PHE B 1 202 ? 36.92723 20.87252 28.47970 1.000 29.25171 202 PHE BP1 C 1
ATOM 3960 O O . PHE B 1 202 ? 35.72402 21.06517 28.27779 1.000 27.01956 202 PHE BP1 O 1
ATOM 3968 N N . ILE B 1 203 ? 37.87586 21.34254 27.65243 1.000 28.30443 203 ILE BP1 N 1
ATOM 3969 C CA . ILE B 1 203 ? 37.53653 22.14398 26.47092 1.000 28.87049 203 ILE BP1 CA 1
ATOM 3970 C C . ILE B 1 203 ? 36.59142 21.37788 25.55200 1.000 32.15618 203 ILE BP1 C 1
ATOM 3971 O O . ILE B 1 203 ? 35.56604 21.90390 25.10186 1.000 32.42539 203 ILE BP1 O 1
ATOM 3976 N N . GLN B 1 204 ? 36.93494 20.12092 25.24707 1.000 26.87813 204 GLN BP1 N 1
ATOM 3977 C CA . GLN B 1 204 ? 36.11767 19.33056 24.33398 1.000 29.69919 204 GLN BP1 CA 1
ATOM 3978 C C . GLN B 1 204 ? 34.75660 19.01913 24.92608 1.000 32.74075 204 GLN BP1 C 1
ATOM 3979 O O . GLN B 1 204 ? 33.79658 18.83391 24.17548 1.000 33.30011 204 GLN BP1 O 1
ATOM 3985 N N . SER B 1 205 ? 34.64087 18.94718 26.25644 1.000 28.31261 205 SER BP1 N 1
ATOM 3986 C CA . SER B 1 205 ? 33.31892 18.70316 26.84879 1.000 32.22047 205 SER BP1 CA 1
ATOM 3987 C C . SER B 1 205 ? 32.41125 19.93183 26.75081 1.000 32.31550 205 SER BP1 C 1
ATOM 3988 O O . SER B 1 205 ? 31.20507 19.79839 26.51688 1.000 38.51905 205 SER BP1 O 1
ATOM 3991 N N . PHE B 1 206 ? 32.95198 21.14057 26.91324 1.000 27.32468 206 PHE BP1 N 1
ATOM 3992 C CA . PHE B 1 206 ? 32.07352 22.31450 26.99631 1.000 36.30863 206 PHE BP1 CA 1
ATOM 3993 C C . PHE B 1 206 ? 32.14156 23.26453 25.81583 1.000 33.92893 206 PHE BP1 C 1
ATOM 3994 O O . PHE B 1 206 ? 31.24635 24.10097 25.68949 1.000 33.71348 206 PHE BP1 O 1
ATOM 4002 N N . ARG B 1 207 ? 33.15684 23.15942 24.94839 1.000 30.68715 207 ARG BP1 N 1
ATOM 4003 C CA . ARG B 1 207 ? 33.19007 24.00771 23.76014 1.000 25.18584 207 ARG BP1 CA 1
ATOM 4004 C C . ARG B 1 207 ? 31.93015 23.88743 22.90559 1.000 38.30798 207 ARG BP1 C 1
ATOM 4005 O O . ARG B 1 207 ? 31.49109 24.91888 22.37178 1.000 34.51412 207 ARG BP1 O 1
ATOM 4013 N N . PRO B 1 208 ? 31.31262 22.70954 22.71984 1.000 34.63738 208 PRO BP1 N 1
ATOM 4014 C CA . PRO B 1 208 ? 30.05818 22.66368 21.94054 1.000 39.28056 208 PRO BP1 CA 1
ATOM 4015 C C . PRO B 1 208 ? 28.94129 23.50560 22.54344 1.000 40.24303 208 PRO BP1 C 1
ATOM 4016 O O . PRO B 1 208 ? 27.98619 23.85722 21.83929 1.000 44.35176 208 PRO BP1 O 1
ATOM 4020 N N . LEU B 1 209 ? 29.04201 23.86858 23.81667 1.000 38.14238 209 LEU BP1 N 1
ATOM 4021 C CA . LEU B 1 209 ? 27.98980 24.65938 24.44269 1.000 36.35529 209 LEU BP1 CA 1
ATOM 4022 C C . LEU B 1 209 ? 27.96229 26.08761 23.91015 1.000 42.24850 209 LEU BP1 C 1
ATOM 4023 O O . LEU B 1 209 ? 26.89472 26.70788 23.87890 1.000 34.75844 209 LEU BP1 O 1
ATOM 4028 N N . VAL B 1 210 ? 29.11277 26.61027 23.45435 1.000 28.66042 210 VAL BP1 N 1
ATOM 4029 C CA . VAL B 1 210 ? 29.14424 28.00291 23.03801 1.000 37.09697 210 VAL BP1 CA 1
ATOM 4030 C C . VAL B 1 210 ? 28.18939 28.30418 21.88891 1.000 46.10670 210 VAL BP1 C 1
ATOM 4031 O O . VAL B 1 210 ? 27.36524 29.20973 22.04408 1.000 42.56017 210 VAL BP1 O 1
ATOM 4035 N N . PRO B 1 211 ? 28.20826 27.56735 20.76701 1.000 42.42437 211 PRO BP1 N 1
ATOM 4036 C CA . PRO B 1 211 ? 27.16975 27.81621 19.73651 1.000 45.62759 211 PRO BP1 CA 1
ATOM 4037 C C . PRO B 1 211 ? 25.75231 27.60698 20.25241 1.000 42.77488 211 PRO BP1 C 1
ATOM 4038 O O . PRO B 1 211 ? 24.86661 28.40461 19.93894 1.000 40.82442 211 PRO BP1 O 1
ATOM 4042 N N . LEU B 1 212 ? 25.52417 26.57328 21.06912 1.000 37.34485 212 LEU BP1 N 1
ATOM 4043 C CA . LEU B 1 212 ? 24.19496 26.31652 21.61516 1.000 41.34781 212 LEU BP1 CA 1
ATOM 4044 C C . LEU B 1 212 ? 23.66531 27.51203 22.39286 1.000 47.51230 212 LEU BP1 C 1
ATOM 4045 O O . LEU B 1 212 ? 22.52178 27.93295 22.19615 1.000 52.73864 212 LEU BP1 O 1
ATOM 4050 N N . LEU B 1 213 ? 24.48863 28.08963 23.26745 1.000 37.77662 213 LEU BP1 N 1
ATOM 4051 C CA . LEU B 1 213 ? 24.02777 29.24173 24.03232 1.000 46.90770 213 LEU BP1 CA 1
ATOM 4052 C C . LEU B 1 213 ? 23.71958 30.42027 23.11442 1.000 48.90085 213 LEU BP1 C 1
ATOM 4053 O O . LEU B 1 213 ? 22.78849 31.18823 23.37958 1.000 52.29942 213 LEU BP1 O 1
ATOM 4058 N N . LYS B 1 214 ? 24.47609 30.57396 22.02756 1.000 53.24626 214 LYS BP1 N 1
ATOM 4059 C CA . LYS B 1 214 ? 24.17986 31.63610 21.07211 1.000 58.06547 214 LYS BP1 CA 1
ATOM 4060 C C . LYS B 1 214 ? 22.82899 31.41447 20.39647 1.000 61.50721 214 LYS BP1 C 1
ATOM 4061 O O . LYS B 1 214 ? 22.06535 32.36629 20.19386 1.000 58.81097 214 LYS BP1 O 1
ATOM 4067 N N . GLU B 1 215 ? 22.51125 30.16171 20.05118 1.000 57.87287 215 GLU BP1 N 1
ATOM 4068 C CA . GLU B 1 215 ? 21.26053 29.85597 19.35830 1.000 59.16028 215 GLU BP1 CA 1
ATOM 4069 C C . GLU B 1 215 ? 20.05161 29.93248 20.28477 1.000 71.05612 215 GLU BP1 C 1
ATOM 4070 O O . GLU B 1 215 ? 19.01808 30.49587 19.90978 1.000 94.68843 215 GLU BP1 O 1
ATOM 4076 N N . ALA B 1 216 ? 20.15400 29.36946 21.48991 1.000 63.02713 216 ALA BP1 N 1
ATOM 4077 C CA . ALA B 1 216 ? 19.03253 29.27752 22.41648 1.000 64.64431 216 ALA BP1 CA 1
ATOM 4078 C C . ALA B 1 216 ? 19.10489 30.32779 23.51632 1.000 71.17274 216 ALA BP1 C 1
ATOM 4079 O O . ALA B 1 216 ? 18.66489 30.07487 24.64227 1.000 89.15180 216 ALA BP1 O 1
ATOM 4081 N N . ALA B 1 217 ? 19.62655 31.51591 23.19766 1.000 70.19528 217 ALA BP1 N 1
ATOM 4082 C CA . ALA B 1 217 ? 19.91316 32.51618 24.22242 1.000 78.47726 217 ALA BP1 CA 1
ATOM 4083 C C . ALA B 1 217 ? 18.69805 32.81552 25.09251 1.000 96.81187 217 ALA BP1 C 1
ATOM 4084 O O . ALA B 1 217 ? 18.80420 32.87954 26.32446 1.000 91.20333 217 ALA BP1 O 1
ATOM 4086 N N . ASP B 1 218 ? 17.53131 32.98908 24.47538 1.000 100.63892 218 ASP BP1 N 1
ATOM 4087 C CA . ASP B 1 218 ? 16.34096 33.34075 25.23808 1.000 102.59062 218 ASP BP1 CA 1
ATOM 4088 C C . ASP B 1 218 ? 15.70954 32.13490 25.91647 1.000 83.65828 218 ASP BP1 C 1
ATOM 4089 O O . ASP B 1 218 ? 15.03014 32.29668 26.93541 1.000 100.87353 218 ASP BP1 O 1
ATOM 4094 N N . GLU B 1 219 ? 15.94455 30.93652 25.39081 1.000 85.79706 219 GLU BP1 N 1
ATOM 4095 C CA . GLU B 1 219 ? 15.39238 29.69623 25.92177 1.000 78.71104 219 GLU BP1 CA 1
ATOM 4096 C C . GLU B 1 219 ? 16.14377 29.21292 27.15897 1.000 85.40132 219 GLU BP1 C 1
ATOM 4097 O O . GLU B 1 219 ? 15.81016 28.15725 27.70991 1.000 80.61135 219 GLU BP1 O 1
ATOM 4103 N N . LEU B 1 220 ? 17.15139 29.96273 27.59614 1.000 79.20867 220 LEU BP1 N 1
ATOM 4104 C CA . LEU B 1 220 ? 17.96817 29.62398 28.75792 1.000 61.38909 220 LEU BP1 CA 1
ATOM 4105 C C . LEU B 1 220 ? 17.23150 30.05344 30.02218 1.000 57.51687 220 LEU BP1 C 1
ATOM 4106 O O . LEU B 1 220 ? 17.21205 31.23517 30.37606 1.000 55.64152 220 LEU BP1 O 1
ATOM 4111 N N . THR B 1 221 ? 16.64415 29.09236 30.71553 1.000 45.17508 221 THR BP1 N 1
ATOM 4112 C CA . THR B 1 221 ? 15.93838 29.35766 31.95606 1.000 47.42606 221 THR BP1 CA 1
ATOM 4113 C C . THR B 1 221 ? 16.90995 29.44045 33.12761 1.000 51.45572 221 THR BP1 C 1
ATOM 4114 O O . THR B 1 221 ? 18.04531 28.96157 33.04395 1.000 44.77380 221 THR BP1 O 1
ATOM 4118 N N . PRO B 1 222 ? 16.48783 30.05274 34.23783 1.000 53.06737 222 PRO BP1 N 1
ATOM 4119 C CA . PRO B 1 222 ? 17.36440 30.08098 35.42158 1.000 42.71220 222 PRO BP1 CA 1
ATOM 4120 C C . PRO B 1 222 ? 17.84721 28.70065 35.84121 1.000 47.51315 222 PRO BP1 C 1
ATOM 4121 O O . PRO B 1 222 ? 19.04108 28.52828 36.12642 1.000 39.88545 222 PRO BP1 O 1
ATOM 4125 N N . GLU B 1 223 ? 16.95546 27.70450 35.86110 1.000 43.40091 223 GLU BP1 N 1
ATOM 4126 C CA . GLU B 1 223 ? 17.35035 26.36436 36.27825 1.000 42.77040 223 GLU BP1 CA 1
ATOM 4127 C C . GLU B 1 223 ? 18.42254 25.78833 35.35865 1.000 44.84350 223 GLU BP1 C 1
ATOM 4128 O O . GLU B 1 223 ? 19.40333 25.18756 35.82026 1.000 35.53070 223 GLU BP1 O 1
ATOM 4134 N N . ARG B 1 224 ? 18.23939 25.93090 34.04744 1.000 39.37348 224 ARG BP1 N 1
ATOM 4135 C CA . ARG B 1 224 ? 19.22409 25.37552 33.12764 1.000 47.72030 224 ARG BP1 CA 1
ATOM 4136 C C . ARG B 1 224 ? 20.52572 26.16192 33.17819 1.000 42.09397 224 ARG BP1 C 1
ATOM 4137 O O . ARG B 1 224 ? 21.61691 25.57700 33.15966 1.000 41.87515 224 ARG BP1 O 1
ATOM 4145 N N . ALA B 1 225 ? 20.42624 27.48556 33.28933 1.000 35.89645 225 ALA BP1 N 1
ATOM 4146 C CA . ALA B 1 225 ? 21.61689 28.29887 33.47451 1.000 38.69644 225 ALA BP1 CA 1
ATOM 4147 C C . ALA B 1 225 ? 22.38402 27.86484 34.71747 1.000 34.72770 225 ALA BP1 C 1
ATOM 4148 O O . ALA B 1 225 ? 23.62046 27.77783 34.69859 1.000 38.00182 225 ALA BP1 O 1
ATOM 4150 N N . PHE B 1 226 ? 21.66793 27.57839 35.80921 1.000 33.90271 226 PHE BP1 N 1
ATOM 4151 C CA . PHE B 1 226 ? 22.34785 27.18001 37.04039 1.000 30.43507 226 PHE BP1 CA 1
ATOM 4152 C C . PHE B 1 226 ? 22.99567 25.80806 36.89972 1.000 30.75317 226 PHE BP1 C 1
ATOM 4153 O O . PHE B 1 226 ? 24.12724 25.60481 37.35855 1.000 36.64295 226 PHE BP1 O 1
ATOM 4161 N N . HIS B 1 227 ? 22.29393 24.84734 36.28497 1.000 29.95276 227 HIS BP1 N 1
ATOM 4162 C CA . HIS B 1 227 ? 22.89475 23.52902 36.08254 1.000 39.28928 227 HIS BP1 CA 1
ATOM 4163 C C . HIS B 1 227 ? 24.13050 23.61691 35.19021 1.000 39.06171 227 HIS BP1 C 1
ATOM 4164 O O . HIS B 1 227 ? 25.13870 22.94041 35.43922 1.000 29.62168 227 HIS BP1 O 1
ATOM 4171 N N . ILE B 1 228 ? 24.07905 24.45398 34.15082 1.000 34.84306 228 ILE BP1 N 1
ATOM 4172 C CA . ILE B 1 228 ? 25.24349 24.60288 33.28078 1.000 30.64064 228 ILE BP1 CA 1
ATOM 4173 C C . ILE B 1 228 ? 26.39797 25.19479 34.06832 1.000 37.52678 228 ILE BP1 C 1
ATOM 4174 O O . ILE B 1 228 ? 27.52816 24.69638 34.01556 1.000 35.44139 228 ILE BP1 O 1
ATOM 4179 N N . GLN B 1 229 ? 26.12492 26.26388 34.82500 1.000 31.20479 229 GLN BP1 N 1
ATOM 4180 C CA . GLN B 1 229 ? 27.19594 26.92550 35.55819 1.000 35.16195 229 GLN BP1 CA 1
ATOM 4181 C C . GLN B 1 229 ? 27.82663 25.96412 36.54739 1.000 32.93161 229 GLN BP1 C 1
ATOM 4182 O O . GLN B 1 229 ? 29.05788 25.89872 36.66284 1.000 29.50833 229 GLN BP1 O 1
ATOM 4188 N N . LEU B 1 230 ? 26.99408 25.18066 37.23836 1.000 29.94022 230 LEU BP1 N 1
ATOM 4189 C CA . LEU B 1 230 ? 27.49734 24.24832 38.24678 1.000 36.91255 230 LEU BP1 CA 1
ATOM 4190 C C . LEU B 1 230 ? 28.36333 23.16622 37.61148 1.000 28.27380 230 LEU BP1 C 1
ATOM 4191 O O . LEU B 1 230 ? 29.46973 22.87587 38.08879 1.000 23.44054 230 LEU BP1 O 1
ATOM 4196 N N . LEU B 1 231 ? 27.87001 22.55667 36.53052 1.000 23.47141 231 LEU BP1 N 1
ATOM 4197 C CA . LEU B 1 231 ? 28.66066 21.53734 35.85329 1.000 27.21989 231 LEU BP1 CA 1
ATOM 4198 C C . LEU B 1 231 ? 29.92517 22.14905 35.28298 1.000 37.79340 231 LEU BP1 C 1
ATOM 4199 O O . LEU B 1 231 ? 31.00504 21.55990 35.39487 1.000 27.86578 231 LEU BP1 O 1
ATOM 4204 N N . LEU B 1 232 ? 29.80837 23.34691 34.69400 1.000 30.36198 232 LEU BP1 N 1
ATOM 4205 C CA . LEU B 1 232 ? 30.97309 24.03812 34.16710 1.000 27.02079 232 LEU BP1 CA 1
ATOM 4206 C C . LEU B 1 232 ? 32.03090 24.21501 35.25016 1.000 33.25437 232 LEU BP1 C 1
ATOM 4207 O O . LEU B 1 232 ? 33.17184 23.77238 35.09259 1.000 29.73370 232 LEU BP1 O 1
ATOM 4212 N N . ILE B 1 233 ? 31.66195 24.85151 36.37216 1.000 31.75671 233 ILE BP1 N 1
ATOM 4213 C CA . ILE B 1 233 ? 32.66562 25.21512 37.37409 1.000 27.08893 233 ILE BP1 CA 1
ATOM 4214 C C . ILE B 1 233 ? 33.18319 23.98527 38.10401 1.000 29.66891 233 ILE BP1 C 1
ATOM 4215 O O . ILE B 1 233 ? 34.36935 23.90408 38.44146 1.000 32.46602 233 ILE BP1 O 1
ATOM 4220 N N . HIS B 1 234 ? 32.31737 23.00219 38.34241 1.000 28.15675 234 HIS BP1 N 1
ATOM 4221 C CA . HIS B 1 234 ? 32.76393 21.79205 39.01543 1.000 33.28351 234 HIS BP1 CA 1
ATOM 4222 C C . HIS B 1 234 ? 33.89662 21.13346 38.23459 1.000 40.82246 234 HIS BP1 C 1
ATOM 4223 O O . HIS B 1 234 ? 34.96665 20.85520 38.78798 1.000 33.40392 234 HIS BP1 O 1
ATOM 4230 N N . PHE B 1 235 ? 33.70779 20.92568 36.92554 1.000 30.55689 235 PHE BP1 N 1
ATOM 4231 C CA . PHE B 1 235 ? 34.76833 20.25165 36.17458 1.000 32.75156 235 PHE BP1 CA 1
ATOM 4232 C C . PHE B 1 235 ? 35.96321 21.16479 35.94916 1.000 34.46743 235 PHE BP1 C 1
ATOM 4233 O O . PHE B 1 235 ? 37.10831 20.70335 36.00865 1.000 31.98293 235 PHE BP1 O 1
ATOM 4241 N N . TYR B 1 236 ? 35.73067 22.46899 35.79191 1.000 32.87940 236 TYR BP1 N 1
ATOM 4242 C CA . TYR B 1 236 ? 36.85371 23.38565 35.65322 1.000 27.68075 236 TYR BP1 CA 1
ATOM 4243 C C . TYR B 1 236 ? 37.68812 23.40324 36.92417 1.000 34.57950 236 TYR BP1 C 1
ATOM 4244 O O . TYR B 1 236 ? 38.92797 23.37987 36.86470 1.000 28.33129 236 TYR BP1 O 1
ATOM 4253 N N . ARG B 1 237 ? 37.02477 23.41661 38.08859 1.000 30.60452 237 ARG BP1 N 1
ATOM 4254 C CA . ARG B 1 237 ? 37.76101 23.40390 39.35135 1.000 36.81364 237 ARG BP1 CA 1
ATOM 4255 C C . ARG B 1 237 ? 38.59938 22.14459 39.47853 1.000 33.09957 237 ARG BP1 C 1
ATOM 4256 O O . ARG B 1 237 ? 39.75156 22.19881 39.93106 1.000 34.33089 237 ARG BP1 O 1
ATOM 4264 N N . ARG B 1 238 ? 38.04793 21.00819 39.03956 1.000 31.50415 238 ARG BP1 N 1
ATOM 4265 C CA . ARG B 1 238 ? 38.76272 19.73750 39.11524 1.000 36.92769 238 ARG BP1 CA 1
ATOM 4266 C C . ARG B 1 238 ? 40.10993 19.82614 38.41238 1.000 38.46850 238 ARG BP1 C 1
ATOM 4267 O O . ARG B 1 238 ? 41.12632 19.37234 38.94887 1.000 39.52251 238 ARG BP1 O 1
ATOM 4275 N N . VAL B 1 239 ? 40.14471 20.44533 37.22602 1.000 44.01944 239 VAL BP1 N 1
ATOM 4276 C CA . VAL B 1 239 ? 41.38776 20.52989 36.46154 1.000 28.63130 239 VAL BP1 CA 1
ATOM 4277 C C . VAL B 1 239 ? 42.28147 21.63319 37.00702 1.000 33.45262 239 VAL BP1 C 1
ATOM 4278 O O . VAL B 1 239 ? 43.49064 21.42789 37.18454 1.000 33.06689 239 VAL BP1 O 1
ATOM 4282 N N . VAL B 1 240 ? 41.71591 22.81658 37.28223 1.000 26.46445 240 VAL BP1 N 1
ATOM 4283 C CA . VAL B 1 240 ? 42.56879 23.95855 37.62850 1.000 35.70029 240 VAL BP1 CA 1
ATOM 4284 C C . VAL B 1 240 ? 43.28459 23.73081 38.95552 1.000 36.67662 240 VAL BP1 C 1
ATOM 4285 O O . VAL B 1 240 ? 44.43855 24.14421 39.12464 1.000 34.51825 240 VAL BP1 O 1
ATOM 4289 N N . LEU B 1 241 ? 42.63992 23.05249 39.90415 1.000 30.42078 241 LEU BP1 N 1
ATOM 4290 C CA . LEU B 1 241 ? 43.25656 22.89111 41.21835 1.000 38.30570 241 LEU BP1 CA 1
ATOM 4291 C C . LEU B 1 241 ? 44.49649 22.01106 41.17702 1.000 42.77270 241 LEU BP1 C 1
ATOM 4292 O O . LEU B 1 241 ? 45.32433 22.11014 42.08491 1.000 43.39113 241 LEU BP1 O 1
ATOM 4297 N N . LYS B 1 242 ? 44.65086 21.16344 40.14847 1.000 45.35985 242 LYS BP1 N 1
ATOM 4298 C CA . LYS B 1 242 ? 45.88023 20.39434 39.94457 1.000 37.69643 242 LYS BP1 CA 1
ATOM 4299 C C . LYS B 1 242 ? 46.98533 21.18216 39.24515 1.000 41.90264 242 LYS BP1 C 1
ATOM 4300 O O . LYS B 1 242 ? 48.11867 20.70026 39.16520 1.000 41.35756 242 LYS BP1 O 1
ATOM 4306 N N . ASP B 1 243 ? 46.69414 22.36491 38.75476 1.000 45.60148 243 ASP BP1 N 1
ATOM 4307 C CA . ASP B 1 243 ? 47.63294 23.12550 37.93285 1.000 34.48605 243 ASP BP1 CA 1
ATOM 4308 C C . ASP B 1 243 ? 48.67781 23.82138 38.80611 1.000 38.40150 243 ASP BP1 C 1
ATOM 4309 O O . ASP B 1 243 ? 48.31524 24.55700 39.72060 1.000 40.23707 243 ASP BP1 O 1
ATOM 4314 N N . PRO B 1 244 ? 49.97491 23.61641 38.55534 1.000 42.62092 244 PRO BP1 N 1
ATOM 4315 C CA . PRO B 1 244 ? 50.99834 24.38055 39.28788 1.000 34.57293 244 PRO BP1 CA 1
ATOM 4316 C C . PRO B 1 244 ? 51.04624 25.86116 38.93176 1.000 39.83127 244 PRO BP1 C 1
ATOM 4317 O O . PRO B 1 244 ? 51.74213 26.61645 39.62221 1.000 44.75740 244 PRO BP1 O 1
ATOM 4321 N N . LEU B 1 245 ? 50.35614 26.29887 37.87599 1.000 37.65221 245 LEU BP1 N 1
ATOM 4322 C CA . LEU B 1 245 ? 50.26578 27.71854 37.52090 1.000 43.63760 245 LEU BP1 CA 1
ATOM 4323 C C . LEU B 1 245 ? 51.63996 28.32725 37.26853 1.000 41.82319 245 LEU BP1 C 1
ATOM 4324 O O . LEU B 1 245 ? 52.00394 29.34100 37.86059 1.000 44.76887 245 LEU BP1 O 1
ATOM 4329 N N . LEU B 1 246 ? 52.40352 27.70375 36.37823 1.000 37.91804 246 LEU BP1 N 1
ATOM 4330 C CA . LEU B 1 246 ? 53.69914 28.23982 36.00940 1.000 40.28113 246 LEU BP1 CA 1
ATOM 4331 C C . LEU B 1 246 ? 53.54943 29.53263 35.21468 1.000 46.65900 246 LEU BP1 C 1
ATOM 4332 O O . LEU B 1 246 ? 52.52372 29.77105 34.57372 1.000 39.48755 246 LEU BP1 O 1
ATOM 4337 N N . PRO B 1 247 ? 54.56937 30.38389 35.24036 1.000 44.06189 247 PRO BP1 N 1
ATOM 4338 C CA . PRO B 1 247 ? 54.52297 31.59729 34.42365 1.000 38.22677 247 PRO BP1 CA 1
ATOM 4339 C C . PRO B 1 247 ? 54.33748 31.25370 32.95423 1.000 48.07696 247 PRO BP1 C 1
ATOM 4340 O O . PRO B 1 247 ? 54.86410 30.25639 32.44739 1.000 46.94497 247 PRO BP1 O 1
ATOM 4344 N N . GLU B 1 248 ? 53.61215 32.13138 32.26415 1.000 41.01130 248 GLU BP1 N 1
ATOM 4345 C CA . GLU B 1 248 ? 53.31794 31.92746 30.85227 1.000 44.92807 248 GLU BP1 CA 1
ATOM 4346 C C . GLU B 1 248 ? 54.59409 31.70702 30.06115 1.000 37.78551 248 GLU BP1 C 1
ATOM 4347 O O . GLU B 1 248 ? 54.62528 30.89593 29.12901 1.000 41.15238 248 GLU BP1 O 1
ATOM 4353 N N . GLU B 1 249 ? 55.67307 32.39659 30.44325 1.000 48.16593 249 GLU BP1 N 1
ATOM 4354 C CA . GLU B 1 249 ? 56.92038 32.30982 29.69011 1.000 43.55391 249 GLU BP1 CA 1
ATOM 4355 C C . GLU B 1 249 ? 57.44989 30.88313 29.64290 1.000 41.15814 249 GLU BP1 C 1
ATOM 4356 O O . GLU B 1 249 ? 58.25661 30.56031 28.76690 1.000 52.45470 249 GLU BP1 O 1
ATOM 4362 N N . LEU B 1 250 ? 57.05874 30.03613 30.59077 1.000 35.60673 250 LEU BP1 N 1
ATOM 4363 C CA . LEU B 1 250 ? 57.57934 28.68051 30.66250 1.000 50.43532 250 LEU BP1 CA 1
ATOM 4364 C C . LEU B 1 250 ? 56.64269 27.65092 30.04333 1.000 42.83778 250 LEU BP1 C 1
ATOM 4365 O O . LEU B 1 250 ? 56.96606 26.46020 30.05237 1.000 43.69950 250 LEU BP1 O 1
ATOM 4370 N N . LEU B 1 251 ? 55.49325 28.07525 29.50608 1.000 42.80913 251 LEU BP1 N 1
ATOM 4371 C CA . LEU B 1 251 ? 54.46662 27.18314 28.97963 1.000 43.53838 251 LEU BP1 CA 1
ATOM 4372 C C . LEU B 1 251 ? 54.53832 27.03524 27.45908 1.000 36.77147 251 LEU BP1 C 1
ATOM 4373 O O . LEU B 1 251 ? 55.03046 27.91877 26.75239 1.000 39.03058 251 LEU BP1 O 1
ATOM 4378 N N . PRO B 1 252 ? 54.03387 25.92036 26.91871 1.000 41.90650 252 PRO BP1 N 1
ATOM 4379 C CA . PRO B 1 252 ? 53.91920 25.79747 25.45796 1.000 34.07856 252 PRO BP1 CA 1
ATOM 4380 C C . PRO B 1 252 ? 53.08134 26.94054 24.90454 1.000 43.34502 252 PRO BP1 C 1
ATOM 4381 O O . PRO B 1 252 ? 52.20883 27.48625 25.58947 1.000 34.45407 252 PRO BP1 O 1
ATOM 4385 N N . ALA B 1 253 ? 53.29493 27.24898 23.62130 1.000 39.37936 253 ALA BP1 N 1
ATOM 4386 C CA . ALA B 1 253 ? 52.67129 28.43635 23.03878 1.000 51.77636 253 ALA BP1 CA 1
ATOM 4387 C C . ALA B 1 253 ? 51.15581 28.32028 22.90465 1.000 41.25603 253 ALA BP1 C 1
ATOM 4388 O O . ALA B 1 253 ? 50.47245 29.34696 22.89047 1.000 47.67526 253 ALA BP1 O 1
ATOM 4390 N N . HIS B 1 254 ? 50.61030 27.11446 22.87565 1.000 30.39093 254 HIS BP1 N 1
ATOM 4391 C CA . HIS B 1 254 ? 49.18262 26.91599 22.67679 1.000 46.61045 254 HIS BP1 CA 1
ATOM 4392 C C . HIS B 1 254 ? 48.60813 26.13653 23.85547 1.000 34.47736 254 HIS BP1 C 1
ATOM 4393 O O . HIS B 1 254 ? 47.63853 25.37910 23.73755 1.000 37.59201 254 HIS BP1 O 1
ATOM 4400 N N . TRP B 1 255 ? 49.15286 26.43974 25.03105 1.000 34.17344 255 TRP BP1 N 1
ATOM 4401 C CA . TRP B 1 255 ? 48.75817 25.83949 26.30257 1.000 39.68583 255 TRP BP1 CA 1
ATOM 4402 C C . TRP B 1 255 ? 47.24633 25.78658 26.42942 1.000 31.37816 255 TRP BP1 C 1
ATOM 4403 O O . TRP B 1 255 ? 46.57673 26.82330 26.47340 1.000 33.85457 255 TRP BP1 O 1
ATOM 4414 N N . ALA B 1 256 ? 46.70249 24.57595 26.51693 1.000 28.57612 256 ALA BP1 N 1
ATOM 4415 C CA . ALA B 1 256 ? 45.24835 24.46120 26.54549 1.000 35.21882 256 ALA BP1 CA 1
ATOM 4416 C C . ALA B 1 256 ? 44.62861 25.13135 27.76621 1.000 30.31742 256 ALA BP1 C 1
ATOM 4417 O O . ALA B 1 256 ? 43.42403 25.40280 27.74755 1.000 31.31852 256 ALA BP1 O 1
ATOM 4419 N N . GLY B 1 257 ? 45.41925 25.41818 28.81503 1.000 29.98846 257 GLY BP1 N 1
ATOM 4420 C CA . GLY B 1 257 ? 44.87208 26.11710 29.97311 1.000 26.79348 257 GLY BP1 CA 1
ATOM 4421 C C . GLY B 1 257 ? 44.32228 27.48970 29.61074 1.000 34.02989 257 GLY BP1 C 1
ATOM 4422 O O . GLY B 1 257 ? 43.28106 27.91801 30.12302 1.000 24.95459 257 GLY BP1 O 1
ATOM 4423 N N . HIS B 1 258 ? 44.99022 28.19107 28.69354 1.000 30.20696 258 HIS BP1 N 1
ATOM 4424 C CA . HIS B 1 258 ? 44.46647 29.49593 28.30670 1.000 31.61246 258 HIS BP1 CA 1
ATOM 4425 C C . HIS B 1 258 ? 43.12009 29.34496 27.61529 1.000 27.61421 258 HIS BP1 C 1
ATOM 4426 O O . HIS B 1 258 ? 42.19500 30.12909 27.85366 1.000 34.94510 258 HIS BP1 O 1
ATOM 4433 N N . THR B 1 259 ? 42.99762 28.34460 26.74412 1.000 27.79829 259 THR BP1 N 1
ATOM 4434 C CA . THR B 1 259 ? 41.73359 28.12219 26.05337 1.000 28.99127 259 THR BP1 CA 1
ATOM 4435 C C . THR B 1 259 ? 40.64878 27.71043 27.04135 1.000 32.47508 259 THR BP1 C 1
ATOM 4436 O O . THR B 1 259 ? 39.50900 28.19572 26.96532 1.000 29.06244 259 THR BP1 O 1
ATOM 4440 N N . ALA B 1 260 ? 40.98903 26.80785 27.97381 1.000 25.72182 260 ALA BP1 N 1
ATOM 4441 C CA . ALA B 1 260 ? 40.01828 26.35399 28.96687 1.000 30.26667 260 ALA BP1 CA 1
ATOM 4442 C C . ALA B 1 260 ? 39.50854 27.51811 29.80950 1.000 34.28603 260 ALA BP1 C 1
ATOM 4443 O O . ALA B 1 260 ? 38.30037 27.62859 30.05828 1.000 22.09851 260 ALA BP1 O 1
ATOM 4445 N N . ARG B 1 261 ? 40.41412 28.40852 30.23871 1.000 28.71119 261 ARG BP1 N 1
ATOM 4446 C CA . ARG B 1 261 ? 40.00611 29.53826 31.07227 1.000 31.85294 261 ARG BP1 CA 1
ATOM 4447 C C . ARG B 1 261 ? 39.04018 30.45308 30.32377 1.000 32.44224 261 ARG BP1 C 1
ATOM 4448 O O . ARG B 1 261 ? 37.98340 30.82209 30.84882 1.000 31.81261 261 ARG BP1 O 1
ATOM 4456 N N . GLN B 1 262 ? 39.37953 30.83143 29.09147 1.000 27.92168 262 GLN BP1 N 1
ATOM 4457 C CA . GLN B 1 262 ? 38.48637 31.72462 28.35592 1.000 31.15146 262 GLN BP1 CA 1
ATOM 4458 C C . GLN B 1 262 ? 37.16951 31.03582 28.04551 1.000 32.21902 262 GLN BP1 C 1
ATOM 4459 O O . GLN B 1 262 ? 36.11471 31.68262 28.01935 1.000 30.29003 262 GLN BP1 O 1
ATOM 4465 N N . LEU B 1 263 ? 37.20555 29.72748 27.78548 1.000 22.74418 263 LEU BP1 N 1
ATOM 4466 C CA . LEU B 1 263 ? 35.95039 29.01419 27.57925 1.000 25.75744 263 LEU BP1 CA 1
ATOM 4467 C C . LEU B 1 263 ? 35.07165 29.09524 28.82804 1.000 33.38437 263 LEU BP1 C 1
ATOM 4468 O O . LEU B 1 263 ? 33.86015 29.33096 28.74543 1.000 25.82169 263 LEU BP1 O 1
ATOM 4473 N N . ALA B 1 264 ? 35.66248 28.84705 29.99302 1.000 23.32586 264 ALA BP1 N 1
ATOM 4474 C CA . ALA B 1 264 ? 34.91484 28.95064 31.24059 1.000 39.12728 264 ALA BP1 CA 1
ATOM 4475 C C . ALA B 1 264 ? 34.38088 30.36746 31.42319 1.000 31.07543 264 ALA BP1 C 1
ATOM 4476 O O . ALA B 1 264 ? 33.20747 30.56582 31.75918 1.000 25.25543 264 ALA BP1 O 1
ATOM 4478 N N . ILE B 1 265 ? 35.22171 31.37448 31.16941 1.000 25.81101 265 ILE BP1 N 1
ATOM 4479 C CA . ILE B 1 265 ? 34.76368 32.74709 31.36691 1.000 26.53659 265 ILE BP1 CA 1
ATOM 4480 C C . ILE B 1 265 ? 33.62506 33.06203 30.40729 1.000 37.77727 265 ILE BP1 C 1
ATOM 4481 O O . ILE B 1 265 ? 32.61362 33.65812 30.79378 1.000 34.88468 265 ILE BP1 O 1
ATOM 4486 N N . ASN B 1 266 ? 33.75383 32.64039 29.14634 1.000 31.70608 266 ASN BP1 N 1
ATOM 4487 C CA . ASN B 1 266 ? 32.72670 32.96416 28.16675 1.000 25.48136 266 ASN BP1 CA 1
ATOM 4488 C C . ASN B 1 266 ? 31.39709 32.32331 28.54047 1.000 33.47717 266 ASN BP1 C 1
ATOM 4489 O O . ASN B 1 266 ? 30.34061 32.94466 28.39510 1.000 30.77587 266 ASN BP1 O 1
ATOM 4494 N N . ILE B 1 267 ? 31.42280 31.07562 29.01792 1.000 30.27318 267 ILE BP1 N 1
ATOM 4495 C CA . ILE B 1 267 ? 30.16859 30.43153 29.38732 1.000 29.63573 267 ILE BP1 CA 1
ATOM 4496 C C . ILE B 1 267 ? 29.64428 31.00829 30.69898 1.000 33.83343 267 ILE BP1 C 1
ATOM 4497 O O . ILE B 1 267 ? 28.45234 31.30350 30.83008 1.000 28.37687 267 ILE BP1 O 1
ATOM 4502 N N . TYR B 1 268 ? 30.53337 31.20367 31.67543 1.000 26.92281 268 TYR BP1 N 1
ATOM 4503 C CA . TYR B 1 268 ? 30.11437 31.64608 33.00211 1.000 29.38712 268 TYR BP1 CA 1
ATOM 4504 C C . TYR B 1 268 ? 29.40618 32.99199 32.92277 1.000 41.92956 268 TYR BP1 C 1
ATOM 4505 O O . TYR B 1 268 ? 28.35883 33.19631 33.54865 1.000 27.48892 268 TYR BP1 O 1
ATOM 4514 N N . GLN B 1 269 ? 29.96280 33.91813 32.14238 1.000 33.39377 269 GLN BP1 N 1
ATOM 4515 C CA . GLN B 1 269 ? 29.36443 35.23779 32.01012 1.000 36.35018 269 GLN BP1 CA 1
ATOM 4516 C C . GLN B 1 269 ? 27.99927 35.17530 31.34669 1.000 35.73636 269 GLN BP1 C 1
ATOM 4517 O O . GLN B 1 269 ? 27.13477 35.99402 31.65549 1.000 39.45882 269 GLN BP1 O 1
ATOM 4523 N N . ARG B 1 270 ? 27.77146 34.20761 30.45395 1.000 38.86750 270 ARG BP1 N 1
ATOM 4524 C CA . ARG B 1 270 ? 26.47550 34.12347 29.77833 1.000 28.84703 270 ARG BP1 CA 1
ATOM 4525 C C . ARG B 1 270 ? 25.37767 33.61445 30.71123 1.000 38.15943 270 ARG BP1 C 1
ATOM 4526 O O . ARG B 1 270 ? 24.22568 34.05864 30.63000 1.000 35.68027 270 ARG BP1 O 1
ATOM 4534 N N . VAL B 1 271 ? 25.70313 32.65233 31.57684 1.000 27.32643 271 VAL BP1 N 1
ATOM 4535 C CA . VAL B 1 271 ? 24.69021 31.99627 32.39485 1.000 30.45919 271 VAL BP1 CA 1
ATOM 4536 C C . VAL B 1 271 ? 24.60825 32.54550 33.81608 1.000 31.54719 271 VAL BP1 C 1
ATOM 4537 O O . VAL B 1 271 ? 23.65594 32.20231 34.53190 1.000 32.74145 271 VAL BP1 O 1
ATOM 4541 N N . ALA B 1 272 ? 25.57953 33.35889 34.25609 1.000 29.93022 272 ALA BP1 N 1
ATOM 4542 C CA . ALA B 1 272 ? 25.63227 33.74212 35.66728 1.000 38.21695 272 ALA BP1 CA 1
ATOM 4543 C C . ALA B 1 272 ? 24.40173 34.52627 36.11817 1.000 39.91464 272 ALA BP1 C 1
ATOM 4544 O O . ALA B 1 272 ? 23.87466 34.21496 37.19821 1.000 35.82734 272 ALA BP1 O 1
ATOM 4546 N N . PRO B 1 273 ? 23.88214 35.50712 35.36722 1.000 42.87239 273 PRO BP1 N 1
ATOM 4547 C CA . PRO B 1 273 ? 22.69680 36.23441 35.87207 1.000 39.99623 273 PRO BP1 CA 1
ATOM 4548 C C . PRO B 1 273 ? 21.51344 35.31641 36.11004 1.000 39.49466 273 PRO BP1 C 1
ATOM 4549 O O . PRO B 1 273 ? 20.91584 35.34355 37.19311 1.000 40.14741 273 PRO BP1 O 1
ATOM 4553 N N . ALA B 1 274 ? 21.18462 34.46291 35.13593 1.000 37.72752 274 ALA BP1 N 1
ATOM 4554 C CA . ALA B 1 274 ? 20.06260 33.54665 35.31171 1.000 36.99142 274 ALA BP1 CA 1
ATOM 4555 C C . ALA B 1 274 ? 20.35068 32.51646 36.39970 1.000 43.76492 274 ALA BP1 C 1
ATOM 4556 O O . ALA B 1 274 ? 19.46187 32.17488 37.18376 1.000 42.93997 274 ALA BP1 O 1
ATOM 4558 N N . ALA B 1 275 ? 21.59324 32.03400 36.48714 1.000 33.58541 275 ALA BP1 N 1
ATOM 4559 C CA . ALA B 1 275 ? 21.93702 31.08052 37.53699 1.000 39.30176 275 ALA BP1 CA 1
ATOM 4560 C C . ALA B 1 275 ? 21.79528 31.71000 38.91929 1.000 47.22411 275 ALA BP1 C 1
ATOM 4561 O O . ALA B 1 275 ? 21.31645 31.06835 39.86584 1.000 40.87186 275 ALA BP1 O 1
ATOM 4563 N N . LEU B 1 276 ? 22.24266 32.95506 39.06056 1.000 36.32341 276 LEU BP1 N 1
ATOM 4564 C CA . LEU B 1 276 ? 22.06049 33.68203 40.31097 1.000 38.57633 276 LEU BP1 CA 1
ATOM 4565 C C . LEU B 1 276 ? 20.58409 33.77498 40.69664 1.000 36.47170 276 LEU BP1 C 1
ATOM 4566 O O . LEU B 1 276 ? 20.22655 33.57341 41.86106 1.000 31.71769 276 LEU BP1 O 1
ATOM 4571 N N . ALA B 1 277 ? 19.71236 34.09101 39.72989 1.000 37.53113 277 ALA BP1 N 1
ATOM 4572 C CA . ALA B 1 277 ? 18.28480 34.20600 40.02066 1.000 32.17519 277 ALA BP1 CA 1
ATOM 4573 C C . ALA B 1 277 ? 17.70606 32.88421 40.50139 1.000 45.62938 277 ALA BP1 C 1
ATOM 4574 O O . ALA B 1 277 ? 16.85233 32.86445 41.39570 1.000 46.91424 277 ALA BP1 O 1
ATOM 4576 N N . PHE B 1 278 ? 18.15347 31.76759 39.91995 1.000 45.31427 278 PHE BP1 N 1
ATOM 4577 C CA . PHE B 1 278 ? 17.64549 30.46754 40.34660 1.000 40.62542 278 PHE BP1 CA 1
ATOM 4578 C C . PHE B 1 278 ? 18.04745 30.16692 41.78599 1.000 36.95866 278 PHE BP1 C 1
ATOM 4579 O O . PHE B 1 278 ? 17.23790 29.66592 42.57150 1.000 41.96101 278 PHE BP1 O 1
ATOM 4587 N N . VAL B 1 279 ? 19.29974 30.45068 42.14998 1.000 38.51395 279 VAL BP1 N 1
ATOM 4588 C CA . VAL B 1 279 ? 19.71281 30.25812 43.53699 1.000 39.22642 279 VAL BP1 CA 1
ATOM 4589 C C . VAL B 1 279 ? 18.92727 31.18608 44.45662 1.000 44.90158 279 VAL BP1 C 1
ATOM 4590 O O . VAL B 1 279 ? 18.56593 30.81422 45.58103 1.000 39.47146 279 VAL BP1 O 1
ATOM 4594 N N . SER B 1 280 ? 18.65847 32.41292 43.99709 1.000 38.56616 280 SER BP1 N 1
ATOM 4595 C CA . SER B 1 280 ? 17.85403 33.34088 44.78771 1.000 40.03025 280 SER BP1 CA 1
ATOM 4596 C C . SER B 1 280 ? 16.43943 32.81851 44.96816 1.000 44.61422 280 SER BP1 C 1
ATOM 4597 O O . SER B 1 280 ? 15.85892 32.94919 46.04765 1.000 41.10495 280 SER BP1 O 1
ATOM 4600 N N . GLU B 1 281 ? 15.87956 32.20092 43.92650 1.000 49.26384 281 GLU BP1 N 1
ATOM 4601 C CA . GLU B 1 281 ? 14.50979 31.70623 43.99460 1.000 44.57346 281 GLU BP1 CA 1
ATOM 4602 C C . GLU B 1 281 ? 14.39161 30.50856 44.93285 1.000 51.38590 281 GLU BP1 C 1
ATOM 4603 O O . GLU B 1 281 ? 13.41432 30.39191 45.68078 1.000 49.06173 281 GLU BP1 O 1
ATOM 4609 N N . LYS B 1 282 ? 15.38480 29.62170 44.92814 1.000 49.54938 282 LYS BP1 N 1
ATOM 4610 C CA . LYS B 1 282 ? 15.29627 28.36174 45.65509 1.000 42.97079 282 LYS BP1 CA 1
ATOM 4611 C C . LYS B 1 282 ? 15.94963 28.39679 47.02608 1.000 45.37884 282 LYS BP1 C 1
ATOM 4612 O O . LYS B 1 282 ? 15.61809 27.55690 47.86755 1.000 44.60860 282 LYS BP1 O 1
ATOM 4618 N N . GLY B 1 283 ? 16.87089 29.32914 47.26521 1.000 42.28760 283 GLY BP1 N 1
ATOM 4619 C CA . GLY B 1 283 ? 17.70223 29.26461 48.45608 1.000 36.96849 283 GLY BP1 CA 1
ATOM 4620 C C . GLY B 1 283 ? 16.99731 29.84121 49.67405 1.000 49.06092 283 GLY BP1 C 1
ATOM 4621 O O . GLY B 1 283 ? 16.33787 30.87888 49.60375 1.000 43.97584 283 GLY BP1 O 1
ATOM 4622 N N . GLU B 1 284 ? 17.15521 29.15036 50.80599 1.000 42.03199 284 GLU BP1 N 1
ATOM 4623 C CA . GLU B 1 284 ? 16.56585 29.56224 52.07194 1.000 37.42739 284 GLU BP1 CA 1
ATOM 4624 C C . GLU B 1 284 ? 17.59681 29.38837 53.16968 1.000 37.61356 284 GLU BP1 C 1
ATOM 4625 O O . GLU B 1 284 ? 18.34190 28.40570 53.18434 1.000 38.40002 284 GLU BP1 O 1
ATOM 4631 N N . THR B 1 285 ? 17.65467 30.35190 54.07483 1.000 38.25640 285 THR BP1 N 1
ATOM 4632 C CA . THR B 1 285 ? 18.53848 30.26248 55.22509 1.000 39.77872 285 THR BP1 CA 1
ATOM 4633 C C . THR B 1 285 ? 17.71593 30.21808 56.50058 1.000 30.36168 285 THR BP1 C 1
ATOM 4634 O O . THR B 1 285 ? 16.49387 30.37872 56.49012 1.000 33.87103 285 THR BP1 O 1
ATOM 4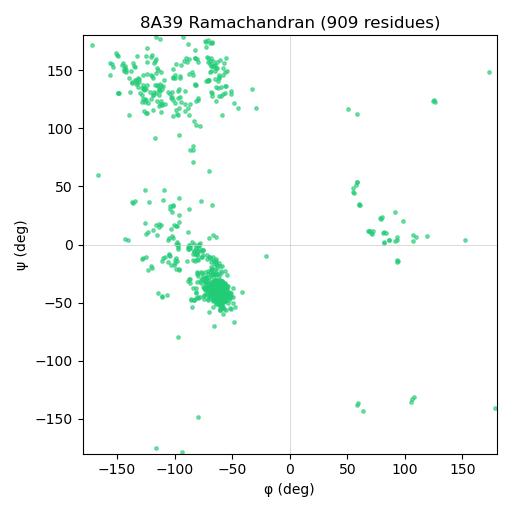638 N N . SER B 1 286 ? 18.43143 30.09833 57.61688 1.000 32.90692 286 SER BP1 N 1
ATOM 4639 C CA . SER B 1 286 ? 17.80481 30.17507 58.92793 1.000 44.91859 286 SER BP1 CA 1
ATOM 4640 C C . SER B 1 286 ? 17.18939 31.54558 59.19901 1.000 43.99031 286 SER BP1 C 1
ATOM 4641 O O . SER B 1 286 ? 16.37408 31.66702 60.11324 1.000 47.78735 286 SER BP1 O 1
ATOM 4644 N N . VAL B 1 287 ? 17.55111 32.57890 58.43655 1.000 47.43416 287 VAL BP1 N 1
ATOM 4645 C CA . VAL B 1 287 ? 16.95205 33.89901 58.60904 1.000 38.68194 287 VAL BP1 CA 1
ATOM 4646 C C . VAL B 1 287 ? 16.16932 34.34307 57.37346 1.000 39.93513 287 VAL BP1 C 1
ATOM 4647 O O . VAL B 1 287 ? 15.89931 35.53434 57.20766 1.000 48.94000 287 VAL BP1 O 1
ATOM 4651 N N . GLY B 1 288 ? 15.82733 33.41235 56.48477 1.000 38.55414 288 GLY BP1 N 1
ATOM 4652 C CA . GLY B 1 288 ? 15.01539 33.73013 55.31570 1.000 35.99542 288 GLY BP1 CA 1
ATOM 4653 C C . GLY B 1 288 ? 15.79737 33.76570 54.00912 1.000 34.41455 288 GLY BP1 C 1
ATOM 4654 O O . GLY B 1 288 ? 16.65823 32.90333 53.76973 1.000 32.10223 288 GLY BP1 O 1
ATOM 4655 N N . GLU B 1 289 ? 15.54504 34.79291 53.19275 1.000 33.75999 289 GLU BP1 N 1
ATOM 4656 C CA . GLU B 1 289 ? 16.12703 34.87403 51.85495 1.000 41.82799 289 GLU BP1 CA 1
ATOM 4657 C C . GLU B 1 289 ? 17.64563 34.98741 51.93143 1.000 31.79428 289 GLU BP1 C 1
ATOM 4658 O O . GLU B 1 289 ? 18.20599 35.49934 52.90562 1.000 37.00178 289 GLU BP1 O 1
ATOM 4664 N N . LEU B 1 290 ? 18.31704 34.50232 50.88447 1.000 41.63584 290 LEU BP1 N 1
ATOM 4665 C CA . LEU B 1 290 ? 19.76966 34.63696 50.80926 1.000 36.45985 290 LEU BP1 CA 1
ATOM 4666 C C . LEU B 1 290 ? 20.15030 36.09785 50.59598 1.000 34.14122 290 LEU BP1 C 1
ATOM 4667 O O . LEU B 1 290 ? 19.40058 36.86040 49.97402 1.000 39.12854 290 LEU BP1 O 1
ATOM 4672 N N . PRO B 1 291 ? 21.29570 36.51874 51.11678 1.000 31.41250 291 PRO BP1 N 1
ATOM 4673 C CA . PRO B 1 291 ? 21.81931 37.84227 50.76031 1.000 36.40948 291 PRO BP1 CA 1
ATOM 4674 C C . PRO B 1 291 ? 22.21830 37.88590 49.29387 1.000 45.12161 291 PRO BP1 C 1
ATOM 4675 O O . PRO B 1 291 ? 22.47659 36.85906 48.66056 1.000 40.65704 291 PRO BP1 O 1
ATOM 4679 N N . ALA B 1 292 ? 22.26777 39.10261 48.75402 1.000 40.57541 292 ALA BP1 N 1
ATOM 4680 C CA . ALA B 1 292 ? 22.81107 39.29185 47.42417 1.000 40.81960 292 ALA BP1 CA 1
ATOM 4681 C C . ALA B 1 292 ? 24.29695 38.95483 47.42824 1.000 35.33181 292 ALA BP1 C 1
ATOM 4682 O O . ALA B 1 292 ? 24.95611 39.03999 48.46898 1.000 41.05896 292 ALA BP1 O 1
ATOM 4684 N N . PRO B 1 293 ? 24.84982 38.56674 46.27723 1.000 41.68470 293 PRO BP1 N 1
ATOM 4685 C CA . PRO B 1 293 ? 26.28801 38.26928 46.22244 1.000 38.06919 293 PRO BP1 CA 1
ATOM 4686 C C . PRO B 1 293 ? 27.10977 39.48453 46.61375 1.000 42.35314 293 PRO BP1 C 1
ATOM 4687 O O . PRO B 1 293 ? 26.83511 40.60421 46.18131 1.000 46.52706 293 PRO BP1 O 1
ATOM 4691 N N . GLY B 1 294 ? 28.12185 39.25407 47.44483 1.000 33.08313 294 GLY BP1 N 1
ATOM 4692 C CA . GLY B 1 294 ? 29.03855 40.30363 47.81367 1.000 43.40957 294 GLY BP1 CA 1
ATOM 4693 C C . GLY B 1 294 ? 29.88137 40.75433 46.62881 1.000 55.71704 294 GLY BP1 C 1
ATOM 4694 O O . GLY B 1 294 ? 29.82466 40.21066 45.52462 1.000 42.29876 294 GLY BP1 O 1
ATOM 4695 N N . SER B 1 295 ? 30.67360 41.80176 46.87116 1.000 53.49165 295 SER BP1 N 1
ATOM 4696 C CA . SER B 1 295 ? 31.42829 42.41456 45.78319 1.000 57.59078 295 SER BP1 CA 1
ATOM 4697 C C . SER B 1 295 ? 32.52445 41.49117 45.24734 1.000 52.30694 295 SER BP1 C 1
ATOM 4698 O O . SER B 1 295 ? 32.82938 41.53407 44.05379 1.000 45.34245 295 SER BP1 O 1
ATOM 4701 N N . LEU B 1 296 ? 33.12320 40.64990 46.09681 1.000 44.95824 296 LEU BP1 N 1
ATOM 4702 C CA . LEU B 1 296 ? 34.14706 39.73431 45.60602 1.000 42.63940 296 LEU BP1 CA 1
ATOM 4703 C C . LEU B 1 296 ? 33.59701 38.81691 44.52210 1.000 53.45647 296 LEU BP1 C 1
ATOM 4704 O O . LEU B 1 296 ? 34.32901 38.43033 43.60395 1.000 53.03253 296 LEU BP1 O 1
ATOM 4709 N N . TYR B 1 297 ? 32.30864 38.47877 44.59380 1.000 46.07989 297 TYR BP1 N 1
ATOM 4710 C CA . TYR B 1 297 ? 31.70855 37.65397 43.55084 1.000 41.84511 297 TYR BP1 CA 1
ATOM 4711 C C . TYR B 1 297 ? 31.85368 38.29567 42.17441 1.000 47.55066 297 TYR BP1 C 1
ATOM 4712 O O . TYR B 1 297 ? 32.16998 37.61250 41.19034 1.000 37.87380 297 TYR BP1 O 1
ATOM 4721 N N . PHE B 1 298 ? 31.59946 39.60170 42.07891 1.000 43.20857 298 PHE BP1 N 1
ATOM 4722 C CA . PHE B 1 298 ? 31.62156 40.29860 40.79447 1.000 47.52058 298 PHE BP1 CA 1
ATOM 4723 C C . PHE B 1 298 ? 33.02842 40.58612 40.28684 1.000 43.90567 298 PHE BP1 C 1
ATOM 4724 O O . PHE B 1 298 ? 33.18163 40.97361 39.12396 1.000 41.97084 298 PHE BP1 O 1
ATOM 4732 N N . GLN B 1 299 ? 34.05093 40.39909 41.11345 1.000 37.90359 299 GLN BP1 N 1
ATOM 4733 C CA . GLN B 1 299 ? 35.42524 40.52883 40.66106 1.000 49.17878 299 GLN BP1 CA 1
ATOM 4734 C C . GLN B 1 299 ? 35.98806 39.22734 40.09625 1.000 55.70001 299 GLN BP1 C 1
ATOM 4735 O O . GLN B 1 299 ? 37.13914 39.21335 39.64547 1.000 57.60576 299 GLN BP1 O 1
ATOM 4741 N N . ARG B 1 300 ? 35.20465 38.14701 40.09018 1.000 47.98332 300 ARG BP1 N 1
ATOM 4742 C CA . ARG B 1 300 ? 35.70456 36.86869 39.60420 1.000 39.66715 300 ARG BP1 CA 1
ATOM 4743 C C . ARG B 1 300 ? 36.10670 36.99248 38.13507 1.000 43.16742 300 ARG BP1 C 1
ATOM 4744 O O . ARG B 1 300 ? 35.47054 37.70611 37.35668 1.000 36.40043 300 ARG BP1 O 1
ATOM 4752 N N . PHE B 1 301 ? 37.18399 36.30857 37.75266 1.000 45.68126 301 PHE BP1 N 1
ATOM 4753 C CA . PHE B 1 301 ? 37.62951 36.32347 36.35707 1.000 57.85971 301 PHE BP1 CA 1
ATOM 4754 C C . PHE B 1 301 ? 37.95893 37.74609 35.90935 1.000 70.89705 301 PHE BP1 C 1
ATOM 4755 O O . PHE B 1 301 ? 37.68257 38.13795 34.77173 1.000 55.68967 301 PHE BP1 O 1
ATOM 4763 N N . GLY B 1 302 ? 38.49027 38.55091 36.82831 1.000 64.39930 302 GLY BP1 N 1
ATOM 4764 C CA . GLY B 1 302 ? 38.75346 39.93276 36.48492 1.000 70.98202 302 GLY BP1 CA 1
ATOM 4765 C C . GLY B 1 302 ? 37.53580 40.79543 36.24210 1.000 69.18225 302 GLY BP1 C 1
ATOM 4766 O O . GLY B 1 302 ? 37.68027 41.89827 35.70734 1.000 92.11691 302 GLY BP1 O 1
ATOM 4767 N N . GLY B 1 303 ? 36.33526 40.32403 36.57523 1.000 51.81568 303 GLY BP1 N 1
ATOM 4768 C CA . GLY B 1 303 ? 35.15312 41.16140 36.46304 1.000 37.15850 303 GLY BP1 CA 1
ATOM 4769 C C . GLY B 1 303 ? 34.04766 40.58382 35.61343 1.000 50.69176 303 GLY BP1 C 1
ATOM 4770 O O . GLY B 1 303 ? 34.26150 40.31649 34.43328 1.000 78.37267 303 GLY BP1 O 1
ATOM 4771 N N . LEU B 1 304 ? 32.84293 40.44388 36.16137 1.000 57.41285 304 LEU BP1 N 1
ATOM 4772 C CA . LEU B 1 304 ? 31.75430 39.81172 35.42470 1.000 74.33446 304 LEU BP1 CA 1
ATOM 4773 C C . LEU B 1 304 ? 30.95512 40.86281 34.65804 1.000 86.18264 304 LEU BP1 C 1
ATOM 4774 O O . LEU B 1 304 ? 30.27783 41.70842 35.25800 1.000 81.21852 304 LEU BP1 O 1
ATOM 4779 N N . ASN B 1 305 ? 31.00052 40.76899 33.32802 1.000 88.42215 305 ASN BP1 N 1
ATOM 4780 C CA . ASN B 1 305 ? 30.26430 41.65671 32.43634 1.000 99.55600 305 ASN BP1 CA 1
ATOM 4781 C C . ASN B 1 305 ? 28.87891 41.06660 32.20038 1.000 110.46204 305 ASN BP1 C 1
ATOM 4782 O O . ASN B 1 305 ? 28.75783 39.99142 31.59945 1.000 104.04334 305 ASN BP1 O 1
ATOM 4787 N N . ILE B 1 306 ? 27.83844 41.78500 32.61494 1.000 105.38047 306 ILE BP1 N 1
ATOM 4788 C CA . ILE B 1 306 ? 26.47471 41.30059 32.41519 1.000 104.59041 306 ILE BP1 CA 1
ATOM 4789 C C . ILE B 1 306 ? 25.80379 42.02446 31.25590 1.000 81.41757 306 ILE BP1 C 1
ATOM 4790 O O . ILE B 1 306 ? 25.88076 43.24669 31.14111 0.000 92.55025 306 ILE BP1 O 1
ATOM 4795 N N . SER C 1 2 ? 32.78496 62.02049 5.25637 1.000 81.14690 2 SER CP1 N 1
ATOM 4796 C CA . SER C 1 2 ? 33.44340 62.68616 6.37196 1.000 68.71820 2 SER CP1 CA 1
ATOM 4797 C C . SER C 1 2 ? 34.96187 62.68571 6.15394 1.000 54.55579 2 SER CP1 C 1
ATOM 4798 O O . SER C 1 2 ? 35.49853 61.86743 5.41105 1.000 54.23337 2 SER CP1 O 1
ATOM 4801 N N . LYS C 1 3 ? 35.65305 63.60700 6.81780 1.000 51.39667 3 LYS CP1 N 1
ATOM 4802 C CA . LYS C 1 3 ? 37.09610 63.69862 6.65466 1.000 54.89983 3 LYS CP1 CA 1
ATOM 4803 C C . LYS C 1 3 ? 37.83825 62.52779 7.29759 1.000 55.44136 3 LYS CP1 C 1
ATOM 4804 O O . LYS C 1 3 ? 38.94762 62.19133 6.86415 1.000 49.59325 3 LYS CP1 O 1
ATOM 4810 N N . LEU C 1 4 ? 37.25839 61.88844 8.31606 1.000 53.45612 4 LEU CP1 N 1
ATOM 4811 C CA . LEU C 1 4 ? 37.92744 60.74126 8.92691 1.000 51.00834 4 LEU CP1 CA 1
ATOM 4812 C C . LEU C 1 4 ? 38.08265 59.59991 7.92681 1.000 41.64966 4 LEU CP1 C 1
ATOM 4813 O O . LEU C 1 4 ? 39.17857 59.04742 7.75998 1.000 38.67434 4 LEU CP1 O 1
ATOM 4818 N N . ASP C 1 5 ? 37.00305 59.26377 7.21799 1.000 39.80868 5 ASP CP1 N 1
ATOM 4819 C CA . ASP C 1 5 ? 37.08718 58.21399 6.20935 1.000 49.93715 5 ASP CP1 CA 1
ATOM 4820 C C . ASP C 1 5 ? 3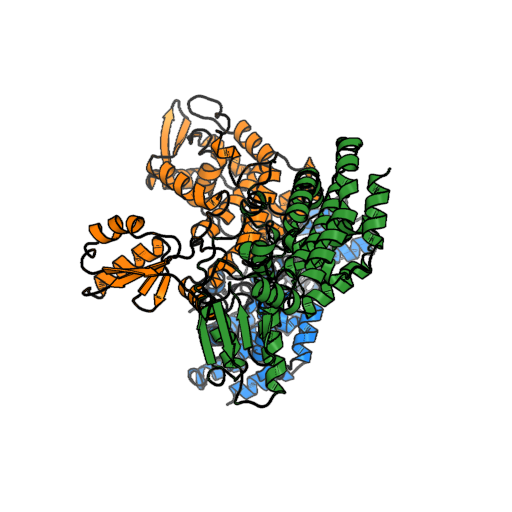8.05788 58.60504 5.11104 1.000 54.70849 5 ASP CP1 C 1
ATOM 4821 O O . ASP C 1 5 ? 38.85088 57.77306 4.64787 1.000 42.33695 5 ASP CP1 O 1
ATOM 4826 N N . THR C 1 6 ? 38.00890 59.87483 4.68385 1.000 42.32671 6 THR CP1 N 1
ATOM 4827 C CA . THR C 1 6 ? 38.92884 60.34253 3.65515 1.000 36.12515 6 THR CP1 CA 1
ATOM 4828 C C . THR C 1 6 ? 40.36673 60.18324 4.12024 1.000 40.81767 6 THR CP1 C 1
ATOM 4829 O O . THR C 1 6 ? 41.22227 59.68559 3.37197 1.000 35.60024 6 THR CP1 O 1
ATOM 4833 N N . PHE C 1 7 ? 40.64217 60.54259 5.37722 1.000 34.13184 7 PHE CP1 N 1
ATOM 4834 C CA . PHE C 1 7 ? 41.98102 60.31088 5.90823 1.000 47.73514 7 PHE CP1 CA 1
ATOM 4835 C C . PHE C 1 7 ? 42.34205 58.82063 5.90197 1.000 41.47224 7 PHE CP1 C 1
ATOM 4836 O O . PHE C 1 7 ? 43.47818 58.45205 5.57267 1.000 33.40562 7 PHE CP1 O 1
ATOM 4844 N N . ILE C 1 8 ? 41.40760 57.95817 6.32191 1.000 32.45811 8 ILE CP1 N 1
ATOM 4845 C CA . ILE C 1 8 ? 41.69283 56.52864 6.42917 1.000 34.38069 8 ILE CP1 CA 1
ATOM 4846 C C . ILE C 1 8 ? 41.98132 55.93815 5.05793 1.000 35.64361 8 ILE CP1 C 1
ATOM 4847 O O . ILE C 1 8 ? 42.98829 55.24674 4.85671 1.000 41.04943 8 ILE CP1 O 1
ATOM 4852 N N . GLN C 1 9 ? 41.12537 56.24977 4.08101 1.000 41.97269 9 GLN CP1 N 1
ATOM 4853 C CA . GLN C 1 9 ? 41.29876 55.71271 2.73742 1.000 44.16476 9 GLN CP1 CA 1
ATOM 4854 C C . GLN C 1 9 ? 42.60097 56.19314 2.11928 1.000 43.86545 9 GLN CP1 C 1
ATOM 4855 O O . GLN C 1 9 ? 43.31268 55.41261 1.47758 1.000 48.06728 9 GLN CP1 O 1
ATOM 4861 N N . HIS C 1 10 ? 42.93269 57.47718 2.29284 1.000 42.74570 10 HIS CP1 N 1
ATOM 4862 C CA . HIS C 1 10 ? 44.20155 57.95983 1.76023 1.000 42.82087 10 HIS CP1 CA 1
ATOM 4863 C C . HIS C 1 10 ? 45.37233 57.26510 2.43866 1.000 43.21500 10 HIS CP1 C 1
ATOM 4864 O O . HIS C 1 10 ? 46.34017 56.86854 1.77777 1.000 36.79485 10 HIS CP1 O 1
ATOM 4871 N N . ALA C 1 11 ? 45.29550 57.09598 3.76207 1.000 39.39583 11 ALA CP1 N 1
ATOM 4872 C CA . ALA C 1 11 ? 46.40027 56.47602 4.49194 1.000 41.92798 11 ALA CP1 CA 1
ATOM 4873 C C . ALA C 1 11 ? 46.61020 55.03685 4.03416 1.000 40.50501 11 ALA CP1 C 1
ATOM 4874 O O . ALA C 1 11 ? 47.75005 54.58563 3.87940 1.000 47.84961 11 ALA CP1 O 1
ATOM 4876 N N . VAL C 1 12 ? 45.51988 54.30747 3.78448 1.000 37.65853 12 VAL CP1 N 1
ATOM 4877 C CA . VAL C 1 12 ? 45.66221 52.91884 3.37378 1.000 39.85541 12 VAL CP1 CA 1
ATOM 4878 C C . VAL C 1 12 ? 46.17699 52.83500 1.93840 1.000 44.93152 12 VAL CP1 C 1
ATOM 4879 O O . VAL C 1 12 ? 46.87807 51.88197 1.58099 1.000 48.06600 12 VAL CP1 O 1
ATOM 4883 N N . ASN C 1 13 ? 45.90219 53.83995 1.11072 1.000 49.76344 13 ASN CP1 N 1
ATOM 4884 C CA . ASN C 1 13 ? 46.33960 53.81878 -0.28287 1.000 47.66736 13 ASN CP1 CA 1
ATOM 4885 C C . ASN C 1 13 ? 47.63899 54.57872 -0.51942 1.000 49.98930 13 ASN CP1 C 1
ATOM 4886 O O . ASN C 1 13 ? 48.17561 54.52658 -1.62674 1.000 55.64405 13 ASN CP1 O 1
ATOM 4891 N N . ALA C 1 14 ? 48.19433 55.22526 0.50542 1.000 60.73068 14 ALA CP1 N 1
ATOM 4892 C CA . ALA C 1 14 ? 49.37969 56.04867 0.29828 1.000 63.00878 14 ALA CP1 CA 1
ATOM 4893 C C . ALA C 1 14 ? 50.54720 55.20457 -0.19037 1.000 61.94024 14 ALA CP1 C 1
ATOM 4894 O O . ALA C 1 14 ? 51.33267 55.64084 -1.04034 1.000 70.98371 14 ALA CP1 O 1
ATOM 4896 N N . VAL C 1 15 ? 50.67742 53.99152 0.33557 1.000 67.35854 15 VAL CP1 N 1
ATOM 4897 C CA . VAL C 1 15 ? 51.81194 53.13116 0.01357 1.000 76.53500 15 VAL CP1 CA 1
ATOM 4898 C C . VAL C 1 15 ? 51.30872 51.72018 -0.18566 1.000 79.87695 15 VAL CP1 C 1
ATOM 4899 O O . VAL C 1 15 ? 50.30266 51.30523 0.40784 1.000 62.10328 15 VAL CP1 O 1
ATOM 4903 N N . PRO C 1 16 ? 51.97634 50.95482 -1.04304 1.000 78.74679 16 PRO CP1 N 1
ATOM 4904 C CA . PRO C 1 16 ? 51.63468 49.53362 -1.12794 1.000 80.96285 16 PRO CP1 CA 1
ATOM 4905 C C . PRO C 1 16 ? 51.76737 48.94008 0.26596 1.000 65.23647 16 PRO CP1 C 1
ATOM 4906 O O . PRO C 1 16 ? 52.77363 49.13671 0.95355 1.000 58.15622 16 PRO CP1 O 1
ATOM 4910 N N . VAL C 1 17 ? 50.74360 48.21828 0.69011 1.000 54.53814 17 VAL CP1 N 1
ATOM 4911 C CA . VAL C 1 17 ? 50.72558 47.62205 2.01550 1.000 46.28031 17 VAL CP1 CA 1
ATOM 4912 C C . VAL C 1 17 ? 50.83911 46.11691 1.85092 1.000 42.44531 17 VAL CP1 C 1
ATOM 4913 O O . VAL C 1 17 ? 50.00581 45.49009 1.18653 1.000 42.29820 17 VAL CP1 O 1
ATOM 4917 N N . SER C 1 18 ? 51.88335 45.54647 2.43889 1.000 39.88345 18 SER CP1 N 1
ATOM 4918 C CA . SER C 1 18 ? 52.03072 44.09905 2.49394 1.000 40.37344 18 SER CP1 CA 1
ATOM 4919 C C . SER C 1 18 ? 50.96763 43.50413 3.41790 1.000 46.53801 18 SER CP1 C 1
ATOM 4920 O O . SER C 1 18 ? 50.77007 43.98054 4.53918 1.000 37.66758 18 SER CP1 O 1
ATOM 4923 N N . GLY C 1 19 ? 50.27246 42.47048 2.94591 1.000 42.23553 19 GLY CP1 N 1
ATOM 4924 C CA . GLY C 1 19 ? 49.29113 41.81349 3.79561 1.000 37.93216 19 GLY CP1 CA 1
ATOM 4925 C C . GLY C 1 19 ? 49.92562 41.15686 5.00820 1.000 37.17813 19 GLY CP1 C 1
ATOM 4926 O O . GLY C 1 19 ? 49.40741 41.25486 6.12471 1.000 35.89762 19 GLY CP1 O 1
ATOM 4927 N N . THR C 1 20 ? 51.06344 40.48885 4.80959 1.000 33.81351 20 THR CP1 N 1
ATOM 4928 C CA . THR C 1 20 ? 51.75115 39.86350 5.93181 1.000 38.93965 20 THR CP1 CA 1
ATOM 4929 C C . THR C 1 20 ? 52.19183 40.90977 6.94422 1.000 39.45774 20 THR CP1 C 1
ATOM 4930 O O . THR C 1 20 ? 52.10014 40.69148 8.16161 1.000 39.29901 20 THR CP1 O 1
ATOM 4934 N N . SER C 1 21 ? 52.66219 42.05885 6.46261 1.000 32.38375 21 SER CP1 N 1
ATOM 4935 C CA . SER C 1 21 ? 53.13454 43.08979 7.38173 1.000 34.75590 21 SER CP1 CA 1
ATOM 4936 C C . SER C 1 21 ? 51.97549 43.70631 8.16144 1.000 32.47619 21 SER CP1 C 1
ATOM 4937 O O . SER C 1 21 ? 52.06974 43.91322 9.38017 1.000 31.80475 21 SER CP1 O 1
ATOM 4940 N N . LEU C 1 22 ? 50.87087 43.99660 7.47655 1.000 30.32908 22 LEU CP1 N 1
ATOM 4941 C CA . LEU C 1 22 ? 49.72196 44.59432 8.14500 1.000 37.40861 22 LEU CP1 CA 1
ATOM 4942 C C . LEU C 1 22 ? 49.13781 43.64625 9.18765 1.000 37.57565 22 LEU CP1 C 1
ATOM 4943 O O . LEU C 1 22 ? 48.74488 44.07054 10.27951 1.000 37.77085 22 LEU CP1 O 1
ATOM 4948 N N . ILE C 1 23 ? 49.04162 42.35944 8.85245 1.000 32.84329 23 ILE CP1 N 1
ATOM 4949 C CA . ILE C 1 23 ? 48.44541 41.41274 9.77547 1.000 35.05881 23 ILE CP1 CA 1
ATOM 4950 C C . ILE C 1 23 ? 49.37735 41.16300 10.95122 1.000 36.86111 23 ILE CP1 C 1
ATOM 4951 O O . ILE C 1 23 ? 48.91104 40.92029 12.07340 1.000 33.28653 23 ILE CP1 O 1
ATOM 4956 N N . SER C 1 24 ? 50.69655 41.23239 10.72537 1.000 34.47715 24 SER CP1 N 1
ATOM 4957 C CA . SER C 1 24 ? 51.64761 41.19728 11.83476 1.000 38.97919 24 SER CP1 CA 1
ATOM 4958 C C . SER C 1 24 ? 51.41577 42.37069 12.76911 1.000 38.64021 24 SER CP1 C 1
ATOM 4959 O O . SER C 1 24 ? 51.38662 42.20917 13.99626 1.000 35.77422 24 SER CP1 O 1
ATOM 4962 N N . SER C 1 25 ? 51.22962 43.56641 12.19956 1.000 30.28302 25 SER CP1 N 1
ATOM 4963 C CA . SER C 1 25 ? 50.93547 44.72907 13.02936 1.000 38.81186 25 SER CP1 CA 1
ATOM 4964 C C . SER C 1 25 ? 49.66582 44.50345 13.82488 1.000 32.24658 25 SER CP1 C 1
ATOM 4965 O O . SER C 1 25 ? 49.60519 44.82478 15.01281 1.000 34.94653 25 SER CP1 O 1
ATOM 4968 N N . LEU C 1 26 ? 48.63584 43.95511 13.17688 1.000 32.22760 26 LEU CP1 N 1
ATOM 4969 C CA . LEU C 1 26 ? 47.36512 43.72021 13.85279 1.000 33.59232 26 LEU CP1 CA 1
ATOM 4970 C C . LEU C 1 26 ? 47.54227 42.76437 15.03186 1.000 36.73683 26 LEU CP1 C 1
ATOM 4971 O O . LEU C 1 26 ? 47.08649 43.04724 16.15136 1.000 32.19504 26 LEU CP1 O 1
ATOM 4976 N N . TYR C 1 27 ? 48.24100 41.64459 14.81227 1.000 22.02276 27 TYR CP1 N 1
ATOM 4977 C CA . TYR C 1 27 ? 48.48319 40.69877 15.90663 1.000 30.22157 27 TYR CP1 CA 1
ATOM 4978 C C . TYR C 1 27 ? 49.29261 41.34739 17.01886 1.000 35.69403 27 TYR CP1 C 1
ATOM 4979 O O . TYR C 1 27 ? 48.94862 41.24428 18.20819 1.000 30.72947 27 TYR CP1 O 1
ATOM 4988 N N . GLY C 1 28 ? 50.38836 42.00780 16.64956 1.000 30.94236 28 GLY CP1 N 1
ATOM 4989 C CA . GLY C 1 28 ? 51.23920 42.59465 17.65804 1.000 28.13098 28 GLY CP1 CA 1
ATOM 4990 C C . GLY C 1 28 ? 50.50395 43.62838 18.48510 1.000 37.91057 28 GLY CP1 C 1
ATOM 4991 O O . GLY C 1 28 ? 50.61960 43.64758 19.71301 1.000 30.26733 28 GLY CP1 O 1
ATOM 4992 N N . ASP C 1 29 ? 49.68683 44.45619 17.83668 1.000 28.15401 29 ASP CP1 N 1
ATOM 4993 C CA . ASP C 1 29 ? 49.05401 45.55046 18.56227 1.000 34.17193 29 ASP CP1 CA 1
ATOM 4994 C C . ASP C 1 29 ? 47.75301 45.13457 19.24765 1.000 38.06752 29 ASP CP1 C 1
ATOM 4995 O O . ASP C 1 29 ? 47.54765 45.43057 20.43122 1.000 36.01000 29 ASP CP1 O 1
ATOM 5000 N N . SER C 1 30 ? 46.87268 44.43343 18.53150 1.000 34.83892 30 SER CP1 N 1
ATOM 5001 C CA . SER C 1 30 ? 45.51788 44.19710 19.02136 1.000 28.66828 30 SER CP1 CA 1
ATOM 5002 C C . SER C 1 30 ? 45.28761 42.81968 19.63384 1.000 31.83338 30 SER CP1 C 1
ATOM 5003 O O . SER C 1 30 ? 44.32514 42.66924 20.38897 1.000 30.93013 30 SER CP1 O 1
ATOM 5006 N N . LEU C 1 31 ? 46.15511 41.82502 19.38623 1.000 25.88212 31 LEU CP1 N 1
ATOM 5007 C CA . LEU C 1 31 ? 45.86331 40.46384 19.81532 1.000 33.62556 31 LEU CP1 CA 1
ATOM 5008 C C . LEU C 1 31 ? 46.87503 39.87786 20.79045 1.000 35.33886 31 LEU CP1 C 1
ATOM 5009 O O . LEU C 1 31 ? 46.53433 38.92208 21.49922 1.000 31.83329 31 LEU CP1 O 1
ATOM 5014 N N . SER C 1 32 ? 48.09302 40.41231 20.85593 1.000 26.17243 32 SER CP1 N 1
ATOM 5015 C CA . SER C 1 32 ? 49.12276 39.79937 21.68940 1.000 30.80454 32 SER CP1 CA 1
ATOM 5016 C C . SER C 1 32 ? 48.81866 39.87803 23.18549 1.000 38.87940 32 SER CP1 C 1
ATOM 5017 O O . SER C 1 32 ? 49.32017 39.04089 23.94523 1.000 38.60327 32 SER CP1 O 1
ATOM 5020 N N . HIS C 1 33 ? 48.02468 40.85046 23.63717 1.000 30.52977 33 HIS CP1 N 1
ATOM 5021 C CA . HIS C 1 33 ? 47.59768 40.90153 25.03263 1.000 33.66594 33 HIS CP1 CA 1
ATOM 5022 C C . HIS C 1 33 ? 46.20256 40.32843 25.21253 1.000 36.48140 33 HIS CP1 C 1
ATOM 5023 O O . HIS C 1 33 ? 45.56285 40.56494 26.24634 1.000 29.56598 33 HIS CP1 O 1
ATOM 5030 N N . ARG C 1 34 ? 45.72029 39.58590 24.21537 1.000 31.78786 34 ARG CP1 N 1
ATOM 5031 C CA . ARG C 1 34 ? 44.38317 39.01312 24.22111 1.000 32.20472 34 ARG CP1 CA 1
ATOM 5032 C C . ARG C 1 34 ? 44.41590 37.57438 23.72289 1.000 32.52444 34 ARG CP1 C 1
ATOM 5033 O O . ARG C 1 34 ? 43.49542 37.11317 23.04089 1.000 36.24617 34 ARG CP1 O 1
ATOM 5041 N N . GLY C 1 35 ? 45.46889 36.83959 24.06287 1.000 27.12832 35 GLY CP1 N 1
ATOM 5042 C CA . GLY C 1 35 ? 45.52963 35.42486 23.74821 1.000 24.52729 35 GLY CP1 CA 1
ATOM 5043 C C . GLY C 1 35 ? 46.23924 35.09512 22.44447 1.000 37.68014 35 GLY CP1 C 1
ATOM 5044 O O . GLY C 1 35 ? 46.54640 33.92752 22.21131 1.000 28.29084 35 GLY CP1 O 1
ATOM 5045 N N . GLY C 1 36 ? 46.48868 36.07941 21.57437 1.000 29.73089 36 GLY CP1 N 1
ATOM 5046 C CA . GLY C 1 36 ? 47.29710 35.81198 20.39749 1.000 31.56265 36 GLY CP1 CA 1
ATOM 5047 C C . GLY C 1 36 ? 46.63688 34.95212 19.34322 1.000 31.97683 36 GLY CP1 C 1
ATOM 5048 O O . GLY C 1 36 ? 47.31215 34.51302 18.41267 1.000 28.90480 36 GLY CP1 O 1
ATOM 5049 N N . GLU C 1 37 ? 45.33828 34.68587 19.46009 1.000 32.43059 37 GLU CP1 N 1
ATOM 5050 C CA . GLU C 1 37 ? 44.66342 33.78132 18.54646 1.000 32.48445 37 GLU CP1 CA 1
ATOM 5051 C C . GLU C 1 37 ? 43.33780 34.37253 18.08516 1.000 31.73374 37 GLU CP1 C 1
ATOM 5052 O O . GLU C 1 37 ? 42.61018 34.97871 18.87896 1.000 27.90260 37 GLU CP1 O 1
ATOM 5058 N N . ILE C 1 38 ? 43.00172 34.16194 16.81035 1.000 27.68195 38 ILE CP1 N 1
ATOM 5059 C CA . ILE C 1 38 ? 41.73870 34.66090 16.27413 1.000 33.28704 38 ILE CP1 CA 1
ATOM 5060 C C . ILE C 1 38 ? 41.31990 33.84350 15.05952 1.000 26.06685 38 ILE CP1 C 1
ATOM 5061 O O . ILE C 1 38 ? 42.14728 33.23259 14.37951 1.000 29.10166 38 ILE CP1 O 1
ATOM 5066 N N . TRP C 1 39 ? 40.02283 33.85146 14.77837 1.000 30.22768 39 TRP CP1 N 1
ATOM 5067 C CA . TRP C 1 39 ? 39.47998 33.21731 13.58178 1.000 30.97100 39 TRP CP1 CA 1
ATOM 5068 C C . TRP C 1 39 ? 39.85633 33.98487 12.31019 1.000 31.27402 39 TRP CP1 C 1
ATOM 5069 O O . TRP C 1 39 ? 39.83075 35.21998 12.26660 1.000 27.75010 39 TRP CP1 O 1
ATOM 5080 N N . LEU C 1 40 ? 40.16108 33.23935 11.25373 1.000 27.64201 40 LEU CP1 N 1
ATOM 5081 C CA . LEU C 1 40 ? 40.34120 33.86875 9.95558 1.000 30.58427 40 LEU CP1 CA 1
ATOM 5082 C C . LEU C 1 40 ? 39.15323 34.77015 9.62611 1.000 32.25993 40 LEU CP1 C 1
ATOM 5083 O O . LEU C 1 40 ? 39.32846 35.88423 9.10497 1.000 27.10915 40 LEU CP1 O 1
ATOM 5088 N N . GLY C 1 41 ? 37.93395 34.30058 9.92210 1.000 23.52775 41 GLY CP1 N 1
ATOM 5089 C CA . GLY C 1 41 ? 36.74977 35.10750 9.64760 1.000 32.40523 41 GLY CP1 CA 1
ATOM 5090 C C . GLY C 1 41 ? 36.75074 36.43980 10.38545 1.000 36.56250 41 GLY CP1 C 1
ATOM 5091 O O . GLY C 1 41 ? 36.33606 37.46481 9.83267 1.000 35.96883 41 GLY CP1 O 1
ATOM 5092 N N . SER C 1 42 ? 37.24654 36.45581 11.63089 1.000 33.57359 42 SER CP1 N 1
ATOM 5093 C CA . SER C 1 42 ? 37.34246 37.72233 12.35687 1.000 37.62080 42 SER CP1 CA 1
ATOM 5094 C C . SER C 1 42 ? 38.31939 38.66524 11.67264 1.000 31.23607 42 SER CP1 C 1
ATOM 5095 O O . SER C 1 42 ? 38.03159 39.85321 11.51723 1.000 29.97293 42 SER CP1 O 1
ATOM 5098 N N . LEU C 1 43 ? 39.48099 38.15431 11.25440 1.000 29.89574 43 LEU CP1 N 1
ATOM 5099 C CA . LEU C 1 43 ? 40.44404 39.00761 10.56305 1.000 35.51171 43 LEU CP1 CA 1
ATOM 5100 C C . LEU C 1 43 ? 39.84222 39.58697 9.28923 1.000 35.12563 43 LEU CP1 C 1
ATOM 5101 O O . LEU C 1 43 ? 40.06019 40.76240 8.97586 1.000 32.49760 43 LEU CP1 O 1
ATOM 5106 N N . ALA C 1 44 ? 39.06260 38.78611 8.55379 1.000 33.03976 44 ALA CP1 N 1
ATOM 5107 C CA . ALA C 1 44 ? 38.42641 39.29860 7.34390 1.000 36.99987 44 ALA CP1 CA 1
ATOM 5108 C C . ALA C 1 44 ? 37.47819 40.44151 7.67996 1.000 34.52379 44 ALA CP1 C 1
ATOM 5109 O O . ALA C 1 44 ? 37.52550 41.50534 7.04794 1.000 35.96711 44 ALA CP1 O 1
ATOM 5111 N N . ALA C 1 45 ? 36.65404 40.25946 8.71982 1.000 29.79290 45 ALA CP1 N 1
ATOM 5112 C CA . ALA C 1 45 ? 35.72336 41.30127 9.13044 1.000 30.41344 45 ALA CP1 CA 1
ATOM 5113 C C . ALA C 1 45 ? 36.45711 42.53653 9.64184 1.000 43.66926 45 ALA CP1 C 1
ATOM 5114 O O . ALA C 1 45 ? 35.96657 43.65956 9.47107 1.000 35.34461 45 ALA CP1 O 1
ATOM 5116 N N . LEU C 1 46 ? 37.63473 42.35708 10.24751 1.000 31.32159 46 LEU CP1 N 1
ATOM 5117 C CA . LEU C 1 46 ? 38.36011 43.49913 10.78427 1.000 34.87989 46 LEU CP1 CA 1
ATOM 5118 C C . LEU C 1 46 ? 38.96415 44.34714 9.67409 1.000 40.39684 46 LEU CP1 C 1
ATOM 5119 O O . LEU C 1 46 ? 39.13852 45.55961 9.85132 1.000 36.25603 46 LEU CP1 O 1
ATOM 5124 N N . LEU C 1 47 ? 39.29416 43.73355 8.53375 1.000 33.98227 47 LEU CP1 N 1
ATOM 5125 C CA . LEU C 1 47 ? 39.97004 44.41494 7.43690 1.000 38.70408 47 LEU CP1 CA 1
ATOM 5126 C C . LEU C 1 47 ? 39.04922 44.73214 6.25891 1.000 36.30459 47 LEU CP1 C 1
ATOM 5127 O O . LEU C 1 47 ? 39.45959 45.45993 5.34906 1.000 40.94312 47 LEU CP1 O 1
ATOM 5132 N N . GLU C 1 48 ? 37.82005 44.21346 6.27079 1.000 35.65562 48 GLU CP1 N 1
ATOM 5133 C CA . GLU C 1 48 ? 36.89246 44.37917 5.15639 1.000 36.12859 48 GLU CP1 CA 1
ATOM 5134 C C . GLU C 1 48 ? 36.65753 45.85292 4.83532 1.000 49.53832 48 GLU CP1 C 1
ATOM 5135 O O . GLU C 1 48 ? 36.72576 46.26565 3.67204 1.000 36.95237 48 GLU CP1 O 1
ATOM 5141 N N . GLY C 1 49 ? 36.36652 46.65816 5.85991 1.000 37.81318 49 GLY CP1 N 1
ATOM 5142 C CA . GLY C 1 49 ? 36.06538 48.07120 5.70603 1.000 38.29706 49 GLY CP1 CA 1
ATOM 5143 C C . GLY C 1 49 ? 37.21613 48.91794 5.21184 1.000 38.31062 49 GLY CP1 C 1
ATOM 5144 O O . GLY C 1 49 ? 36.98707 50.07303 4.84885 1.000 45.30737 49 GLY CP1 O 1
ATOM 5145 N N . LEU C 1 50 ? 38.44154 48.40623 5.24121 1.000 41.51165 50 LEU CP1 N 1
ATOM 5146 C CA . LEU C 1 50 ? 39.57441 49.08053 4.61145 1.000 44.78863 50 LEU CP1 CA 1
ATOM 5147 C C . LEU C 1 50 ? 39.72090 48.69664 3.14785 1.000 41.84927 50 LEU CP1 C 1
ATOM 5148 O O . LEU C 1 50 ? 40.63704 49.19083 2.47945 1.000 40.62400 50 LEU CP1 O 1
ATOM 5153 N N . GLY C 1 51 ? 38.86141 47.80748 2.64513 1.000 44.08317 51 GLY CP1 N 1
ATOM 5154 C CA . GLY C 1 51 ? 38.94480 47.34274 1.27386 1.000 48.41757 51 GLY CP1 CA 1
ATOM 5155 C C . GLY C 1 51 ? 39.73438 46.06883 1.04104 1.000 49.12431 51 GLY CP1 C 1
ATOM 5156 O O . GLY C 1 51 ? 39.85922 45.64541 -0.11552 1.000 40.69710 51 GLY CP1 O 1
ATOM 5157 N N . PHE C 1 52 ? 40.22835 45.41506 2.08999 1.000 38.93990 52 PHE CP1 N 1
ATOM 5158 C CA . PHE C 1 52 ? 40.95776 44.16888 1.92479 1.000 33.19842 52 PHE CP1 CA 1
ATOM 5159 C C . PHE C 1 52 ? 39.93993 43.03775 1.91107 1.000 40.11970 52 PHE CP1 C 1
ATOM 5160 O O . PHE C 1 52 ? 39.17427 42.86825 2.86601 1.000 41.07017 52 PHE CP1 O 1
ATOM 5168 N N . GLY C 1 53 ? 39.91468 42.27830 0.81920 1.000 28.31610 53 GLY CP1 N 1
ATOM 5169 C CA . GLY C 1 53 ? 38.94828 41.20896 0.71104 1.000 43.49186 53 GLY CP1 CA 1
ATOM 5170 C C . GLY C 1 53 ? 39.48116 39.92150 1.29179 1.000 28.84491 53 GLY CP1 C 1
ATOM 5171 O O . GLY C 1 53 ? 40.66173 39.81978 1.64594 1.000 35.63424 53 GLY CP1 O 1
ATOM 5172 N N . GLU C 1 54 ? 38.58823 38.93510 1.37235 1.000 35.02804 54 GLU CP1 N 1
ATOM 5173 C CA . GLU C 1 54 ? 38.90877 37.70157 2.08941 1.000 40.73520 54 GLU CP1 CA 1
ATOM 5174 C C . GLU C 1 54 ? 40.13909 37.00512 1.51472 1.000 40.72943 54 GLU CP1 C 1
ATOM 5175 O O . GLU C 1 54 ? 40.99271 36.52666 2.27216 1.000 35.11448 54 GLU CP1 O 1
ATOM 5181 N N . ARG C 1 55 ? 40.25643 36.94146 0.18188 1.000 35.23369 55 ARG CP1 N 1
ATOM 5182 C CA . ARG C 1 55 ? 41.37642 36.21604 -0.42104 1.000 32.65782 55 ARG CP1 CA 1
ATOM 5183 C C . ARG C 1 55 ? 42.70437 36.86129 -0.06847 1.000 40.93286 55 ARG CP1 C 1
ATOM 5184 O O . ARG C 1 55 ? 43.69925 36.17021 0.19734 1.000 39.44349 55 ARG CP1 O 1
ATOM 5192 N N . PHE C 1 56 ? 42.74119 38.18840 -0.05760 1.000 38.02781 56 PHE CP1 N 1
ATOM 5193 C CA . PHE C 1 56 ? 43.93666 38.87770 0.39510 1.000 33.09135 56 PHE CP1 CA 1
ATOM 5194 C C . PHE C 1 56 ? 44.29826 38.45941 1.82411 1.000 35.98528 56 PHE CP1 C 1
ATOM 5195 O O . PHE C 1 56 ? 45.46689 38.19198 2.12605 1.000 30.78786 56 PHE CP1 O 1
ATOM 5203 N N . VAL C 1 57 ? 43.30830 38.39424 2.71910 1.000 28.66613 57 VAL CP1 N 1
ATOM 5204 C CA . VAL C 1 57 ? 43.58740 37.99777 4.10301 1.000 34.80123 57 VAL CP1 CA 1
ATOM 5205 C C . VAL C 1 57 ? 44.09323 36.55833 4.15265 1.000 32.90624 57 VAL CP1 C 1
ATOM 5206 O O . VAL C 1 57 ? 45.12032 36.25705 4.78007 1.000 30.55368 57 VAL CP1 O 1
ATOM 5210 N N . ARG C 1 58 ? 43.41176 35.66183 3.43742 1.000 34.41887 58 ARG CP1 N 1
ATOM 5211 C CA . ARG C 1 58 ? 43.80927 34.25661 3.40575 1.000 37.74515 58 ARG CP1 CA 1
ATOM 5212 C C . ARG C 1 58 ? 45.24532 34.09974 2.94138 1.000 32.05110 58 ARG CP1 C 1
ATOM 5213 O O . ARG C 1 58 ? 46.03579 33.35820 3.54439 1.000 36.91645 58 ARG CP1 O 1
ATOM 5221 N N . THR C 1 59 ? 45.60105 34.79336 1.86407 1.000 30.53388 59 THR CP1 N 1
ATOM 5222 C CA . THR C 1 59 ? 46.95219 34.67844 1.32759 1.000 33.15857 59 THR CP1 CA 1
ATOM 5223 C C . THR C 1 59 ? 47.98315 35.18194 2.32264 1.000 38.04446 59 THR CP1 C 1
ATOM 5224 O O . THR C 1 59 ? 49.02917 34.55005 2.51834 1.000 43.08785 59 THR CP1 O 1
ATOM 5228 N N . ALA C 1 60 ? 47.70188 36.31478 2.97891 1.000 32.82581 60 ALA CP1 N 1
ATOM 5229 C CA . ALA C 1 60 ? 48.64666 36.82258 3.96949 1.000 28.68700 60 ALA CP1 CA 1
ATOM 5230 C C . ALA C 1 60 ? 48.81923 35.81949 5.10769 1.000 29.01475 60 ALA CP1 C 1
ATOM 5231 O O . ALA C 1 60 ? 49.94090 35.55052 5.54915 1.000 32.09436 60 ALA CP1 O 1
ATOM 5233 N N . LEU C 1 61 ? 47.71308 35.26281 5.60194 1.000 28.76658 61 LEU CP1 N 1
ATOM 5234 C CA . LEU C 1 61 ? 47.80064 34.31397 6.70851 1.000 31.25461 61 LEU CP1 CA 1
ATOM 5235 C C . LEU C 1 61 ? 48.58249 33.07107 6.30404 1.000 34.08150 61 LEU CP1 C 1
ATOM 5236 O O . LEU C 1 61 ? 49.46784 32.61766 7.03923 1.000 33.20418 61 LEU CP1 O 1
ATOM 5241 N N . PHE C 1 62 ? 48.30319 32.53946 5.11239 1.000 33.02414 62 PHE CP1 N 1
ATOM 5242 C CA . PHE C 1 62 ? 49.04988 31.39087 4.61189 1.000 44.36422 62 PHE CP1 CA 1
ATOM 5243 C C . PHE C 1 62 ? 50.54473 31.69561 4.56652 1.000 39.01764 62 PHE CP1 C 1
ATOM 5244 O O . PHE C 1 62 ? 51.37461 30.88614 5.01038 1.000 39.02116 62 PHE CP1 O 1
ATOM 5252 N N . ARG C 1 63 ? 50.90747 32.87651 4.06170 1.000 37.77335 63 ARG CP1 N 1
ATOM 5253 C CA . ARG C 1 63 ? 52.32505 33.23742 3.98729 1.000 44.85541 63 ARG CP1 CA 1
ATOM 5254 C C . ARG C 1 63 ? 52.93681 33.39793 5.37118 1.000 40.09002 63 ARG CP1 C 1
ATOM 5255 O O . ARG C 1 63 ? 54.08539 33.00101 5.59049 1.000 42.53882 63 ARG CP1 O 1
ATOM 5263 N N . LEU C 1 64 ? 52.20061 34.00169 6.31347 1.000 37.78507 64 LEU CP1 N 1
ATOM 5264 C CA . LEU C 1 64 ? 52.74914 34.18405 7.65478 1.000 33.78785 64 LEU CP1 CA 1
ATOM 5265 C C . LEU C 1 64 ? 52.99526 32.83660 8.33110 1.000 38.27722 64 LEU CP1 C 1
ATOM 5266 O O . LEU C 1 64 ? 53.99522 32.66156 9.04660 1.000 35.57854 64 LEU CP1 O 1
ATOM 5271 N N . ASN C 1 65 ? 52.09967 31.87011 8.11190 1.000 34.71472 65 ASN CP1 N 1
ATOM 5272 C CA . ASN C 1 65 ? 52.35616 30.51404 8.58818 1.000 45.72110 65 ASN CP1 CA 1
ATOM 5273 C C . ASN C 1 65 ? 53.60308 29.94040 7.92970 1.000 42.56827 65 ASN CP1 C 1
ATOM 5274 O O . ASN C 1 65 ? 54.47440 29.37707 8.60248 1.000 35.69884 65 ASN CP1 O 1
ATOM 5279 N N . LYS C 1 66 ? 53.72883 30.11737 6.61231 1.000 45.83517 66 LYS CP1 N 1
ATOM 5280 C CA . LYS C 1 66 ? 54.87056 29.54763 5.90232 1.000 47.55847 66 LYS CP1 CA 1
ATOM 5281 C C . LYS C 1 66 ? 56.18255 30.15932 6.37528 1.000 45.50282 66 LYS CP1 C 1
ATOM 5282 O O . LYS C 1 66 ? 57.21389 29.49077 6.36612 1.000 47.86678 66 LYS CP1 O 1
ATOM 5288 N N . GLU C 1 67 ? 56.16362 31.41862 6.79903 1.000 41.97765 67 GLU CP1 N 1
ATOM 5289 C CA . GLU C 1 67 ? 57.34211 32.05593 7.36701 1.000 39.14589 67 GLU CP1 CA 1
ATOM 5290 C C . GLU C 1 67 ? 57.59822 31.65913 8.81634 1.000 41.37505 67 GLU CP1 C 1
ATOM 5291 O O . GLU C 1 67 ? 58.55586 32.16535 9.41355 1.000 50.69918 67 GLU CP1 O 1
ATOM 5297 N N . GLY C 1 68 ? 56.75009 30.81261 9.40812 1.000 36.19499 68 GLY CP1 N 1
ATOM 5298 C CA . GLY C 1 68 ? 56.92127 30.40682 10.79056 1.000 42.63829 68 GLY CP1 CA 1
ATOM 5299 C C . GLY C 1 68 ? 56.41045 31.38795 11.82364 1.000 39.55306 68 GLY CP1 C 1
ATOM 5300 O O . GLY C 1 68 ? 56.68200 31.20679 13.01811 1.000 36.32515 68 GLY CP1 O 1
ATOM 5301 N N . TRP C 1 69 ? 55.67227 32.41831 11.40997 1.000 33.58576 69 TRP CP1 N 1
ATOM 5302 C CA . TRP C 1 69 ? 55.21966 33.44898 12.33946 1.000 34.93926 69 TRP CP1 CA 1
ATOM 5303 C C . TRP C 1 69 ? 53.89344 33.11402 12.99576 1.000 31.06767 69 TRP CP1 C 1
ATOM 5304 O O . TRP C 1 69 ? 53.66821 33.49628 14.15028 1.000 30.31255 69 TRP CP1 O 1
ATOM 5315 N N . LEU C 1 70 ? 53.01878 32.40024 12.28994 1.000 31.77255 70 LEU CP1 N 1
ATOM 5316 C CA . LEU C 1 70 ? 51.70670 32.03395 12.79920 1.000 31.44527 70 LEU CP1 CA 1
ATOM 5317 C C . LEU C 1 70 ? 51.54064 30.52962 12.67637 1.000 37.65042 70 LEU CP1 C 1
ATOM 5318 O O . LEU C 1 70 ? 51.89240 29.94447 11.64431 1.000 35.46396 70 LEU CP1 O 1
ATOM 5323 N N . ASP C 1 71 ? 51.03388 29.91490 13.73851 1.000 31.57823 71 ASP CP1 N 1
ATOM 5324 C CA . ASP C 1 71 ? 50.48763 28.56911 13.73161 1.000 32.69073 71 ASP CP1 CA 1
ATOM 5325 C C . ASP C 1 71 ? 48.99560 28.64622 13.40792 1.000 31.62853 71 ASP CP1 C 1
ATOM 5326 O O . ASP C 1 71 ? 48.37140 29.69877 13.53189 1.000 27.16471 71 ASP CP1 O 1
ATOM 5331 N N . VAL C 1 72 ? 48.43075 27.52646 12.96172 1.000 26.32085 72 VAL CP1 N 1
ATOM 5332 C CA . VAL C 1 72 ? 47.02448 27.46837 12.57687 1.000 28.05143 72 VAL CP1 CA 1
ATOM 5333 C C . VAL C 1 72 ? 46.39116 26.18520 13.11077 1.000 30.09067 72 VAL CP1 C 1
ATOM 5334 O O . VAL C 1 72 ? 46.98195 25.10520 13.04293 1.000 34.09805 72 VAL CP1 O 1
ATOM 5338 N N . SER C 1 73 ? 45.16207 26.30137 13.58717 1.000 29.48078 73 SER CP1 N 1
ATOM 5339 C CA . SER C 1 73 ? 44.39574 25.18172 14.10559 1.000 38.75929 73 SER CP1 CA 1
ATOM 5340 C C . SER C 1 73 ? 43.08549 25.16315 13.34374 1.000 44.77747 73 SER CP1 C 1
ATOM 5341 O O . SER C 1 73 ? 42.33774 26.14822 13.35509 1.000 43.51851 73 SER CP1 O 1
ATOM 5344 N N . ARG C 1 74 ? 42.77874 24.02823 12.75202 1.000 31.00673 74 ARG CP1 N 1
ATOM 5345 C CA . ARG C 1 74 ? 41.50667 23.82463 12.09290 1.000 36.49998 74 ARG CP1 CA 1
ATOM 5346 C C . ARG C 1 74 ? 40.62839 23.07613 13.08613 1.000 37.02198 74 ARG CP1 C 1
ATOM 5347 O O . ARG C 1 74 ? 40.89978 21.91873 13.41990 1.000 36.15086 74 ARG CP1 O 1
ATOM 5355 N N . ILE C 1 75 ? 39.58438 23.73815 13.57060 1.000 28.08733 75 ILE CP1 N 1
ATOM 5356 C CA . ILE C 1 75 ? 38.68833 23.15154 14.55862 1.000 35.55599 75 ILE CP1 CA 1
ATOM 5357 C C . ILE C 1 75 ? 37.27917 23.25149 14.00580 1.000 32.23669 75 ILE CP1 C 1
ATOM 5358 O O . ILE C 1 75 ? 36.80580 24.35225 13.68570 1.000 29.05796 75 ILE CP1 O 1
ATOM 5363 N N . GLY C 1 76 ? 36.61094 22.10994 13.88049 1.000 30.59068 76 GLY CP1 N 1
ATOM 5364 C CA . GLY C 1 76 ? 35.36388 22.16786 13.14914 1.000 33.57750 76 GLY CP1 CA 1
ATOM 5365 C C . GLY C 1 76 ? 35.60995 22.66175 11.74354 1.000 37.47673 76 GLY CP1 C 1
ATOM 5366 O O . GLY C 1 76 ? 36.57917 22.27172 11.07714 1.000 34.51428 76 GLY CP1 O 1
ATOM 5367 N N . ARG C 1 77 ? 34.74342 23.56458 11.28629 1.000 39.55068 77 ARG CP1 N 1
ATOM 5368 C CA . ARG C 1 77 ? 34.87632 24.13897 9.95227 1.000 51.75985 77 ARG CP1 CA 1
ATOM 5369 C C . ARG C 1 77 ? 35.45820 25.54336 9.98690 1.000 50.42811 77 ARG CP1 C 1
ATOM 5370 O O . ARG C 1 77 ? 35.17986 26.35112 9.09553 1.000 50.50351 77 ARG CP1 O 1
ATOM 5378 N N . ARG C 1 78 ? 36.27169 25.85255 10.99656 1.000 43.95437 78 ARG CP1 N 1
ATOM 5379 C CA . ARG C 1 78 ? 36.89892 27.16119 11.09436 1.000 46.32206 78 ARG CP1 CA 1
ATOM 5380 C C . ARG C 1 78 ? 38.40404 27.01496 11.27353 1.000 40.54434 78 ARG CP1 C 1
ATOM 5381 O O . ARG C 1 78 ? 38.88136 26.08270 11.92487 1.000 33.33345 78 ARG CP1 O 1
ATOM 5389 N N . SER C 1 79 ? 39.14272 27.95376 10.69844 1.000 28.11524 79 SER CP1 N 1
ATOM 5390 C CA . SER C 1 79 ? 40.58620 28.03672 10.85971 1.000 32.00611 79 SER CP1 CA 1
ATOM 5391 C C . SER C 1 79 ? 40.94791 29.16095 11.82999 1.000 35.11098 79 SER CP1 C 1
ATOM 5392 O O . SER C 1 79 ? 40.49185 30.30401 11.66900 1.000 31.65200 79 SER CP1 O 1
ATOM 5395 N N . PHE C 1 80 ? 41.78852 28.84263 12.81631 1.000 26.30124 80 PHE CP1 N 1
ATOM 5396 C CA . PHE C 1 80 ? 42.24007 29.80770 13.81517 1.000 29.95038 80 PHE CP1 CA 1
ATOM 5397 C C . PHE C 1 80 ? 43.75385 29.95935 13.72162 1.000 27.84631 80 PHE CP1 C 1
ATOM 5398 O O . PHE C 1 80 ? 44.48287 28.96267 13.71765 1.000 29.80638 80 PHE CP1 O 1
ATOM 5406 N N . TYR C 1 81 ? 44.21951 31.20489 13.62547 1.000 29.34477 81 TYR CP1 N 1
ATOM 5407 C CA . TYR C 1 81 ? 45.63814 31.52191 13.48893 1.000 25.95193 81 TYR CP1 CA 1
ATOM 5408 C C . TYR C 1 81 ? 46.12764 32.18587 14.76729 1.000 32.63218 81 TYR CP1 C 1
ATOM 5409 O O . TYR C 1 81 ? 45.44305 33.05397 15.32090 1.000 25.18922 81 TYR CP1 O 1
ATOM 5418 N N . SER C 1 82 ? 47.28372 31.73614 15.25330 1.000 20.45559 82 SER CP1 N 1
ATOM 5419 C CA . SER C 1 82 ? 47.83165 32.19294 16.51624 1.000 27.28068 82 SER CP1 CA 1
ATOM 5420 C C . SER C 1 82 ? 49.31974 32.45938 16.35736 1.000 29.28490 82 SER CP1 C 1
ATOM 5421 O O . SER C 1 82 ? 49.98749 31.91754 15.46734 1.000 29.49070 82 SER CP1 O 1
ATOM 5424 N N . LEU C 1 83 ? 49.84089 33.31517 17.22345 1.000 35.20934 83 LEU CP1 N 1
ATOM 5425 C CA . LEU C 1 83 ? 51.28161 33.53353 17.22891 1.000 33.15309 83 LEU CP1 CA 1
ATOM 5426 C C . LEU C 1 83 ? 52.00686 32.21476 17.50415 1.000 31.08596 83 LEU CP1 C 1
ATOM 5427 O O . LEU C 1 83 ? 51.70395 31.50936 18.46696 1.000 34.04475 83 LEU CP1 O 1
ATOM 5432 N N . SER C 1 84 ? 52.95567 31.87682 16.64581 1.000 32.32329 84 SER CP1 N 1
ATOM 5433 C CA . SER C 1 84 ? 53.83780 30.75285 16.90280 1.000 37.53110 84 SER CP1 CA 1
ATOM 5434 C C . SER C 1 84 ? 54.83839 31.12512 18.00249 1.000 44.94737 84 SER CP1 C 1
ATOM 5435 O O . SER C 1 84 ? 54.90455 32.27140 18.44983 1.000 36.75817 84 SER CP1 O 1
ATOM 5438 N N . ASP C 1 85 ? 55.64211 30.14447 18.43225 1.000 41.72631 85 ASP CP1 N 1
ATOM 5439 C CA . ASP C 1 85 ? 56.70194 30.45529 19.39023 1.000 48.55349 85 ASP CP1 CA 1
ATOM 5440 C C . ASP C 1 85 ? 57.62641 31.53233 18.84396 1.000 45.24140 85 ASP CP1 C 1
ATOM 5441 O O . ASP C 1 85 ? 57.94978 32.49575 19.54579 1.000 47.56743 85 ASP CP1 O 1
ATOM 5446 N N . LYS C 1 86 ? 58.02583 31.41327 17.57811 1.000 39.58920 86 LYS CP1 N 1
ATOM 5447 C CA . LYS C 1 86 ? 58.84361 32.45245 16.96586 1.000 50.85033 86 LYS CP1 CA 1
ATOM 5448 C C . LYS C 1 86 ? 58.08103 33.77507 16.91944 1.000 47.40839 86 LYS CP1 C 1
ATOM 5449 O O . LYS C 1 86 ? 58.61016 34.83011 17.29264 1.000 47.34837 86 LYS CP1 O 1
ATOM 5455 N N . GLY C 1 87 ? 56.82515 33.73553 16.47244 1.000 44.85716 87 GLY CP1 N 1
ATOM 5456 C CA . GLY C 1 87 ? 56.03962 34.95677 16.41463 1.000 48.44423 87 GLY CP1 CA 1
ATOM 5457 C C . GLY C 1 87 ? 55.90738 35.62137 17.77132 1.000 46.58099 87 GLY CP1 C 1
ATOM 5458 O O . GLY C 1 87 ? 55.91629 36.84920 17.87765 1.000 39.52228 87 GLY CP1 O 1
ATOM 5459 N N . LEU C 1 88 ? 55.77120 34.81531 18.82304 1.000 41.68026 88 LEU CP1 N 1
ATOM 5460 C CA . LEU C 1 88 ? 55.67200 35.34323 20.17947 1.000 46.45239 88 LEU CP1 CA 1
ATOM 5461 C C . LEU C 1 88 ? 56.94763 36.06463 20.59211 1.000 51.31281 88 LEU CP1 C 1
ATOM 5462 O O . LEU C 1 88 ? 56.89342 37.16914 21.14435 1.000 53.27104 88 LEU CP1 O 1
ATOM 5467 N N . ARG C 1 89 ? 58.10885 35.44805 20.35301 1.000 46.13039 89 ARG CP1 N 1
ATOM 5468 C CA . ARG C 1 89 ? 59.36135 36.08266 20.75635 1.000 57.15777 89 ARG CP1 CA 1
ATOM 5469 C C . ARG C 1 89 ? 59.60265 37.36492 19.97411 1.000 47.78081 89 ARG CP1 C 1
ATOM 5470 O O . ARG C 1 89 ? 59.99929 38.38392 20.54797 1.000 61.60531 89 ARG CP1 O 1
ATOM 5478 N N . LEU C 1 90 ? 59.34091 37.34404 18.66833 1.000 49.72357 90 LEU CP1 N 1
ATOM 5479 C CA . LEU C 1 90 ? 59.49022 38.55628 17.87371 1.000 49.51241 90 LEU CP1 CA 1
ATOM 5480 C C . LEU C 1 90 ? 58.52485 39.63945 18.34196 1.000 50.59390 90 LEU CP1 C 1
ATOM 5481 O O . LEU C 1 90 ? 58.88942 40.81699 18.42067 1.000 57.83644 90 LEU CP1 O 1
ATOM 5486 N N . THR C 1 91 ? 57.28897 39.25636 18.66906 1.000 51.65463 91 THR CP1 N 1
ATOM 5487 C CA . THR C 1 91 ? 56.29921 40.22884 19.12030 1.000 49.98548 91 THR CP1 CA 1
ATOM 5488 C C . THR C 1 91 ? 56.68454 40.84867 20.46118 1.000 52.77875 91 THR CP1 C 1
ATOM 5489 O O . THR C 1 91 ? 56.51610 42.05677 20.66588 1.000 47.48433 91 THR CP1 O 1
ATOM 5493 N N . ARG C 1 92 ? 57.18034 40.03889 21.39559 1.000 41.34168 92 ARG CP1 N 1
ATOM 5494 C CA . ARG C 1 92 ? 57.57792 40.57826 22.69262 1.000 54.20800 92 ARG CP1 CA 1
ATOM 5495 C C . ARG C 1 92 ? 58.77029 41.51343 22.54848 1.000 57.49777 92 ARG CP1 C 1
ATOM 5496 O O . ARG C 1 92 ? 58.86010 42.54488 23.22483 1.000 62.98086 92 ARG CP1 O 1
ATOM 5504 N N . ARG C 1 93 ? 59.69748 41.14279 21.67755 1.000 50.65239 93 ARG CP1 N 1
ATOM 5505 C CA . ARG C 1 93 ? 60.86671 41.95305 21.37184 1.000 53.95647 93 ARG CP1 CA 1
ATOM 5506 C C . ARG C 1 93 ? 60.47453 43.31773 20.81376 1.000 65.18302 93 ARG CP1 C 1
ATOM 5507 O O . ARG C 1 93 ? 60.93401 44.35726 21.30208 1.000 70.77994 93 ARG CP1 O 1
ATOM 5515 N N . ALA C 1 94 ? 59.60983 43.33203 19.79446 1.000 52.92372 94 ALA CP1 N 1
ATOM 5516 C CA . ALA C 1 94 ? 59.12409 44.58935 19.23723 1.000 57.34645 94 ALA CP1 CA 1
ATOM 5517 C C . ALA C 1 94 ? 58.33042 45.37640 20.26889 1.000 54.15451 94 ALA CP1 C 1
ATOM 5518 O O . ALA C 1 94 ? 58.31042 46.61161 20.23161 1.000 54.11759 94 ALA CP1 O 1
ATOM 5520 N N . GLU C 1 95 ? 57.65030 44.67955 21.17898 1.000 49.06540 95 GLU CP1 N 1
ATOM 5521 C CA . GLU C 1 95 ? 56.85081 45.36953 22.18222 1.000 56.27789 95 GLU CP1 CA 1
ATOM 5522 C C . GLU C 1 95 ? 57.71843 46.30819 23.00768 1.000 63.77214 95 GLU CP1 C 1
ATOM 5523 O O . GLU C 1 95 ? 57.30661 47.43084 23.32466 1.000 51.53533 95 GLU CP1 O 1
ATOM 5529 N N . SER C 1 96 ? 58.92802 45.86269 23.36006 1.000 54.87991 96 SER CP1 N 1
ATOM 5530 C CA . SER C 1 96 ? 59.84161 46.69520 24.13596 1.000 68.51507 96 SER CP1 CA 1
ATOM 5531 C C . SER C 1 96 ? 60.20001 47.97711 23.39117 1.000 63.43136 96 SER CP1 C 1
ATOM 5532 O O . SER C 1 96 ? 60.28810 49.05098 23.99390 1.000 64.26991 96 SER CP1 O 1
ATOM 5535 N N . LYS C 1 97 ? 60.39276 47.88760 22.07681 1.000 59.66426 97 LYS CP1 N 1
ATOM 5536 C CA . LYS C 1 97 ? 60.82711 49.04281 21.30194 1.000 63.44342 97 LYS CP1 CA 1
ATOM 5537 C C . LYS C 1 97 ? 59.65608 49.95946 20.96321 1.000 65.83274 97 LYS CP1 C 1
ATOM 5538 O O . LYS C 1 97 ? 59.81800 51.18088 20.90733 1.000 64.29822 97 LYS CP1 O 1
ATOM 5544 N N . ILE C 1 98 ? 58.48755 49.38888 20.67544 1.000 66.60749 98 ILE CP1 N 1
ATOM 5545 C CA . ILE C 1 98 ? 57.35120 50.19109 20.23284 1.000 50.08004 98 ILE CP1 CA 1
ATOM 5546 C C . ILE C 1 98 ? 56.66496 50.91143 21.39309 1.000 59.05201 98 ILE CP1 C 1
ATOM 5547 O O . ILE C 1 98 ? 56.31027 52.08810 21.26750 1.000 54.55165 98 ILE CP1 O 1
ATOM 5552 N N . TYR C 1 99 ? 56.41193 50.21915 22.51839 1.000 59.60444 99 TYR CP1 N 1
ATOM 5553 C CA . TYR C 1 99 ? 55.56392 50.78191 23.56988 1.000 62.54740 99 TYR CP1 CA 1
ATOM 5554 C C . TYR C 1 99 ? 56.26782 51.27517 24.83286 1.000 73.74958 99 TYR CP1 C 1
ATOM 5555 O O . TYR C 1 99 ? 55.62475 51.96035 25.63420 1.000 76.88710 99 TYR CP1 O 1
ATOM 5564 N N . ARG C 1 100 ? 57.52952 50.91358 25.06324 1.000 82.17409 100 ARG CP1 N 1
ATOM 5565 C CA . ARG C 1 100 ? 58.50839 51.95509 25.33337 1.000 95.92314 100 ARG CP1 CA 1
ATOM 5566 C C . ARG C 1 100 ? 58.12496 52.98128 26.41165 1.000 92.61088 100 ARG CP1 C 1
ATOM 5567 O O . ARG C 1 100 ? 57.16368 53.73118 26.21403 1.000 107.87154 100 ARG CP1 O 1
ATOM 5575 N N . ALA C 1 101 ? 58.86667 53.05830 27.52970 1.000 114.66530 101 ALA CP1 N 1
ATOM 5576 C CA . ALA C 1 101 ? 58.69359 54.11376 28.53410 1.000 117.06884 101 ALA CP1 CA 1
ATOM 5577 C C . ALA C 1 101 ? 59.75992 55.17098 28.21094 1.000 124.48678 101 ALA CP1 C 1
ATOM 5578 O O . ALA C 1 101 ? 59.43561 56.23508 27.67637 1.000 131.38164 101 ALA CP1 O 1
ATOM 5580 N N . GLU C 1 102 ? 61.00517 54.93026 28.62518 1.000 118.91649 102 GLU CP1 N 1
ATOM 5581 C CA . GLU C 1 102 ? 61.98885 54.69798 27.59065 1.000 134.30054 102 GLU CP1 CA 1
ATOM 5582 C C . GLU C 1 102 ? 63.39200 54.47017 28.11273 1.000 138.77287 102 GLU CP1 C 1
ATOM 5583 O O . GLU C 1 102 ? 63.53288 53.74731 29.10314 1.000 135.23751 102 GLU CP1 O 1
ATOM 5589 N N . GLN C 1 103 ? 64.42705 55.02759 27.42120 1.000 136.38432 103 GLN CP1 N 1
ATOM 5590 C CA . GLN C 1 103 ? 65.73853 54.44585 27.58868 1.000 126.54513 103 GLN CP1 CA 1
ATOM 5591 C C . GLN C 1 103 ? 66.06126 54.32767 29.06593 1.000 128.52011 103 GLN CP1 C 1
ATOM 5592 O O . GLN C 1 103 ? 65.94461 55.31252 29.82573 1.000 132.16898 103 GLN CP1 O 1
ATOM 5598 N N . PRO C 1 104 ? 66.52981 53.17991 29.48169 1.000 129.30294 104 PRO CP1 N 1
ATOM 5599 C CA . PRO C 1 104 ? 67.46968 53.12577 30.59134 1.000 129.93881 104 PRO CP1 CA 1
ATOM 5600 C C . PRO C 1 104 ? 68.64207 54.04176 30.27206 1.000 127.44013 104 PRO CP1 C 1
ATOM 5601 O O . PRO C 1 104 ? 69.01134 54.26751 29.11285 1.000 128.73174 104 PRO CP1 O 1
ATOM 5605 N N . ALA C 1 105 ? 69.20236 54.58792 31.33754 1.000 125.12550 105 ALA CP1 N 1
ATOM 5606 C CA . ALA C 1 105 ? 70.37163 55.43714 31.24451 1.000 123.70395 105 ALA CP1 CA 1
ATOM 5607 C C . ALA C 1 105 ? 71.54457 54.61266 30.73287 1.000 124.53696 105 ALA CP1 C 1
ATOM 5608 O O . ALA C 1 105 ? 71.62682 53.40186 30.96129 1.000 120.84876 105 ALA CP1 O 1
ATOM 5610 N N . TRP C 1 106 ? 72.44397 55.27595 30.01470 1.000 116.20087 106 TRP CP1 N 1
ATOM 5611 C CA . TRP C 1 106 ? 73.53475 54.62012 29.30709 1.000 108.12579 106 TRP CP1 CA 1
ATOM 5612 C C . TRP C 1 106 ? 74.79287 54.64724 30.16315 1.000 103.05843 106 TRP CP1 C 1
ATOM 5613 O O . TRP C 1 106 ? 75.15183 55.69129 30.71866 1.000 114.13902 106 TRP CP1 O 1
ATOM 5624 N N . ASP C 1 107 ? 75.46592 53.50193 30.25502 1.000 95.09717 107 ASP CP1 N 1
ATOM 5625 C CA . ASP C 1 107 ? 76.68656 53.40273 31.04238 1.000 92.56957 107 ASP CP1 CA 1
ATOM 5626 C C . ASP C 1 107 ? 77.90961 53.92288 30.29957 1.000 89.06373 107 ASP CP1 C 1
ATOM 5627 O O . ASP C 1 107 ? 79.00497 53.92829 30.86964 1.000 102.98291 107 ASP CP1 O 1
ATOM 5632 N N . GLY C 1 108 ? 77.75793 54.33874 29.04599 1.000 86.28653 108 GLY CP1 N 1
ATOM 5633 C CA . GLY C 1 108 ? 78.86179 54.86505 28.27664 1.000 94.84574 108 GLY CP1 CA 1
ATOM 5634 C C . GLY C 1 108 ? 79.74712 53.81810 27.64211 1.000 89.54078 108 GLY CP1 C 1
ATOM 5635 O O . GLY C 1 108 ? 80.71217 54.17705 26.95645 1.000 90.46181 108 GLY CP1 O 1
ATOM 5636 N N . LYS C 1 109 ? 79.43749 52.54125 27.82225 1.000 89.07706 109 LYS CP1 N 1
ATOM 5637 C CA . LYS C 1 109 ? 80.28856 51.47075 27.34142 1.000 90.96512 109 LYS CP1 CA 1
ATOM 5638 C C . LYS C 1 109 ? 79.79268 50.99628 25.98467 1.000 89.38409 109 LYS CP1 C 1
ATOM 5639 O O . LYS C 1 109 ? 78.58607 50.94193 25.73081 1.000 96.57425 109 LYS CP1 O 1
ATOM 5645 N N . TRP C 1 110 ? 80.73585 50.64669 25.11917 1.000 93.27985 110 TRP CP1 N 1
ATOM 5646 C CA . TRP C 1 110 ? 80.44909 50.15859 23.78303 1.000 82.08182 110 TRP CP1 CA 1
ATOM 5647 C C . TRP C 1 110 ? 80.92857 48.72215 23.67165 1.000 76.97044 110 TRP CP1 C 1
ATOM 5648 O O . TRP C 1 110 ? 81.75181 48.25598 24.46315 1.000 76.93005 110 TRP CP1 O 1
ATOM 5659 N N . LEU C 1 111 ? 80.38192 48.01284 22.69415 1.000 74.43728 111 LEU CP1 N 1
ATOM 5660 C CA . LEU C 1 111 ? 80.94092 46.74380 22.25866 1.000 71.12724 111 LEU CP1 CA 1
ATOM 5661 C C . LEU C 1 111 ? 81.42074 46.91280 20.82344 1.000 81.10856 111 LEU CP1 C 1
ATOM 5662 O O . LEU C 1 111 ? 80.65377 47.33772 19.95065 1.000 78.83005 111 LEU CP1 O 1
ATOM 5667 N N . LEU C 1 112 ? 82.69817 46.62332 20.59536 1.000 84.27772 112 LEU CP1 N 1
ATOM 5668 C CA . LEU C 1 112 ? 83.31305 46.73009 19.28192 1.000 74.88128 112 LEU CP1 CA 1
ATOM 5669 C C . LEU C 1 112 ? 83.71050 45.34324 18.81162 1.000 70.21475 112 LEU CP1 C 1
ATOM 5670 O O . LEU C 1 112 ? 84.26736 44.55277 19.58042 1.000 75.14133 112 LEU CP1 O 1
ATOM 5675 N N . LEU C 1 113 ? 83.43277 45.04893 17.54779 1.000 65.94237 113 LEU CP1 N 1
ATOM 5676 C CA . LEU C 1 113 ? 83.69194 43.72561 17.00173 1.000 74.45498 113 LEU CP1 CA 1
ATOM 5677 C C . LEU C 1 113 ? 84.57427 43.86835 15.77718 1.000 71.76326 113 LEU CP1 C 1
ATOM 5678 O O . LEU C 1 113 ? 84.20408 44.55641 14.82116 1.000 63.60512 113 LEU CP1 O 1
ATOM 5683 N N . LEU C 1 114 ? 85.70791 43.17544 15.78531 1.000 77.57859 114 LEU CP1 N 1
ATOM 5684 C CA . LEU C 1 114 ? 86.62351 43.16037 14.65647 1.000 82.49848 114 LEU CP1 CA 1
ATOM 5685 C C . LEU C 1 114 ? 86.57504 41.77346 14.05083 1.000 81.65304 114 LEU CP1 C 1
ATOM 5686 O O . LEU C 1 114 ? 86.89198 40.78584 14.72115 1.000 76.21811 114 LEU CP1 O 1
ATOM 5691 N N . SER C 1 115 ? 86.19768 41.71017 12.78008 1.000 91.07409 115 SER CP1 N 1
ATOM 5692 C CA . SER C 1 115 ? 85.95182 40.45010 12.08457 1.000 96.86365 115 SER CP1 CA 1
ATOM 5693 C C . SER C 1 115 ? 86.94701 40.30606 10.94346 1.000 105.33093 115 SER CP1 C 1
ATOM 5694 O O . SER C 1 115 ? 86.71120 40.77909 9.82751 1.000 111.62535 115 SER CP1 O 1
ATOM 5697 N N . GLU C 1 116 ? 88.05983 39.66213 11.25737 1.000 113.51161 116 GLU CP1 N 1
ATOM 5698 C CA . GLU C 1 116 ? 89.12243 39.30625 10.33100 1.000 124.00026 116 GLU CP1 CA 1
ATOM 5699 C C . GLU C 1 116 ? 89.91180 38.11859 10.85306 1.000 118.30758 116 GLU CP1 C 1
ATOM 5700 O O . GLU C 1 116 ? 89.92895 37.79607 12.05206 1.000 101.78876 116 GLU CP1 O 1
ATOM 5706 N N . GLY C 1 117 ? 90.31526 37.35605 9.84202 1.000 119.59237 117 GLY CP1 N 1
ATOM 5707 C CA . GLY C 1 117 ? 90.93159 36.07949 9.85742 1.000 114.06524 117 GLY CP1 CA 1
ATOM 5708 C C . GLY C 1 117 ? 90.05440 35.07896 9.13769 1.000 117.51322 117 GLY CP1 C 1
ATOM 5709 O O . GLY C 1 117 ? 90.31352 33.86562 9.20781 1.000 127.93459 117 GLY CP1 O 1
ATOM 5710 N N . LEU C 1 118 ? 88.98551 35.54936 8.50570 1.000 126.22429 118 LEU CP1 N 1
ATOM 5711 C CA . LEU C 1 118 ? 88.14756 34.78648 7.59398 1.000 128.68201 118 LEU CP1 CA 1
ATOM 5712 C C . LEU C 1 118 ? 88.00010 35.69044 6.38147 1.000 130.58686 118 LEU CP1 C 1
ATOM 5713 O O . LEU C 1 118 ? 87.86003 36.90907 6.54226 1.000 123.51534 118 LEU CP1 O 1
ATOM 5718 N N . ASP C 1 119 ? 87.98321 35.12365 5.17881 1.000 138.92238 119 ASP CP1 N 1
ATOM 5719 C CA . ASP C 1 119 ? 87.98260 36.09088 4.10020 1.000 149.20825 119 ASP CP1 CA 1
ATOM 5720 C C . ASP C 1 119 ? 86.58395 36.65382 3.88349 1.000 136.01079 119 ASP CP1 C 1
ATOM 5721 O O . ASP C 1 119 ? 85.56383 36.07688 4.26678 1.000 127.19656 119 ASP CP1 O 1
ATOM 5726 N N . LYS C 1 120 ? 86.56999 37.80605 3.29793 1.000 140.57070 120 LYS CP1 N 1
ATOM 5727 C CA . LYS C 1 120 ? 85.40026 38.67808 3.32969 1.000 139.03468 120 LYS CP1 CA 1
ATOM 5728 C C . LYS C 1 120 ? 84.11228 38.18256 2.54225 1.000 134.02037 120 LYS CP1 C 1
ATOM 5729 O O . LYS C 1 120 ? 83.42098 39.08570 1.95441 1.000 133.17343 120 LYS CP1 O 1
ATOM 5735 N N . SER C 1 121 ? 83.75112 36.91336 2.42951 1.000 135.53294 121 SER CP1 N 1
ATOM 5736 C CA . SER C 1 121 ? 82.42836 36.54922 1.92417 1.000 127.95378 121 SER CP1 CA 1
ATOM 5737 C C . SER C 1 121 ? 81.52313 36.04376 3.03881 1.000 117.04004 121 SER CP1 C 1
ATOM 5738 O O . SER C 1 121 ? 80.34660 36.39465 3.07613 1.000 111.80243 121 SER CP1 O 1
ATOM 5741 N N . THR C 1 122 ? 82.04454 35.18861 3.92996 1.000 123.69887 122 THR CP1 N 1
ATOM 5742 C CA . THR C 1 122 ? 81.38152 34.99059 5.21314 1.000 124.69869 122 THR CP1 CA 1
ATOM 5743 C C . THR C 1 122 ? 81.34812 36.30615 5.97399 1.000 126.66180 122 THR CP1 C 1
ATOM 5744 O O . THR C 1 122 ? 80.45080 36.53329 6.79115 1.000 122.15536 122 THR CP1 O 1
ATOM 5748 N N . LEU C 1 123 ? 82.31288 37.19561 5.71276 1.000 131.64676 123 LEU CP1 N 1
ATOM 5749 C CA . LEU C 1 123 ? 82.38606 38.41147 6.51090 1.000 120.89413 123 LEU CP1 CA 1
ATOM 5750 C C . LEU C 1 123 ? 81.11153 39.21895 6.34883 1.000 120.28045 123 LEU CP1 C 1
ATOM 5751 O O . LEU C 1 123 ? 80.52852 39.67978 7.33487 1.000 123.91878 123 LEU CP1 O 1
ATOM 5756 N N . ALA C 1 124 ? 80.71992 39.48744 5.09920 1.000 113.27763 124 ALA CP1 N 1
ATOM 5757 C CA . ALA C 1 124 ? 79.52896 40.29577 4.86076 1.000 116.39496 124 ALA CP1 CA 1
ATOM 5758 C C . ALA C 1 124 ? 78.28466 39.64126 5.44560 1.000 112.38818 124 ALA CP1 C 1
ATOM 5759 O O . ALA C 1 124 ? 77.36537 40.33848 5.89411 1.000 114.62924 124 ALA CP1 O 1
ATOM 5761 N N . ASP C 1 125 ? 78.21546 38.30712 5.42663 1.000 100.15271 125 ASP CP1 N 1
ATOM 5762 C CA . ASP C 1 125 ? 77.07554 37.63834 6.04524 1.000 107.56448 125 ASP CP1 CA 1
ATOM 5763 C C . ASP C 1 125 ? 76.96892 38.02250 7.51692 1.000 111.20758 125 ASP CP1 C 1
ATOM 5764 O O . ASP C 1 125 ? 75.91499 38.47245 7.98328 1.000 110.91576 125 ASP CP1 O 1
ATOM 5769 N N . VAL C 1 126 ? 78.05818 37.84660 8.26675 1.000 109.25594 126 VAL CP1 N 1
ATOM 5770 C CA . VAL C 1 126 ? 78.03188 38.13920 9.69499 1.000 108.75314 126 VAL CP1 CA 1
ATOM 5771 C C . VAL C 1 126 ? 77.91094 39.64189 9.93514 1.000 103.88031 126 VAL CP1 C 1
ATOM 5772 O O . VAL C 1 126 ? 77.24973 40.07984 10.88545 1.000 92.70873 126 VAL CP1 O 1
ATOM 5776 N N . LYS C 1 127 ? 78.52804 40.45653 9.07275 1.000 107.89848 127 LYS CP1 N 1
ATOM 5777 C CA . LYS C 1 127 ? 78.35971 41.90525 9.16128 1.000 104.09035 127 LYS CP1 CA 1
ATOM 5778 C C . LYS C 1 127 ? 76.88342 42.29907 9.22812 1.000 100.20413 127 LYS CP1 C 1
ATOM 5779 O O . LYS C 1 127 ? 76.45415 42.98170 10.16297 1.000 100.72320 127 LYS CP1 O 1
ATOM 5785 N N . LYS C 1 128 ? 76.08062 41.86584 8.24722 1.000 98.48142 128 LYS CP1 N 1
ATOM 5786 C CA . LYS C 1 128 ? 74.66186 42.22390 8.27720 1.000 106.63540 128 LYS CP1 CA 1
ATOM 5787 C C . LYS C 1 128 ? 73.92474 41.56126 9.43496 1.000 91.82933 128 LYS CP1 C 1
ATOM 5788 O O . LYS C 1 128 ? 73.01459 42.16535 10.01351 1.000 92.40315 128 LYS CP1 O 1
ATOM 5794 N N . GLN C 1 129 ? 74.23708 40.30214 9.74697 1.000 93.07614 129 GLN CP1 N 1
ATOM 5795 C CA . GLN C 1 129 ? 73.56235 39.67859 10.88128 1.000 99.58787 129 GLN CP1 CA 1
ATOM 5796 C C . GLN C 1 129 ? 73.66219 40.58212 12.10577 1.000 94.03632 129 GLN CP1 C 1
ATOM 5797 O O . GLN C 1 129 ? 72.67140 40.80587 12.81308 1.000 75.76908 129 GLN CP1 O 1
ATOM 5803 N N . LEU C 1 130 ? 74.85443 41.13302 12.35103 1.000 98.26205 130 LEU CP1 N 1
ATOM 5804 C CA . LEU C 1 130 ? 75.04629 42.07355 13.45076 1.000 84.89534 130 LEU CP1 CA 1
ATOM 5805 C C . LEU C 1 130 ? 74.29302 43.37834 13.21045 1.000 79.75297 130 LEU CP1 C 1
ATOM 5806 O O . LEU C 1 130 ? 73.72436 43.95106 14.14854 1.000 70.28481 130 LEU CP1 O 1
ATOM 5811 N N . ILE C 1 131 ? 74.29097 43.87298 11.96503 1.000 81.42930 131 ILE CP1 N 1
ATOM 5812 C CA . ILE C 1 131 ? 73.52915 45.08072 11.64193 1.000 79.87807 131 ILE CP1 CA 1
ATOM 5813 C C . ILE C 1 131 ? 72.06544 44.89897 12.01202 1.000 85.69422 131 ILE CP1 C 1
ATOM 5814 O O . ILE C 1 131 ? 71.44172 45.79085 12.59902 1.000 72.04758 131 ILE CP1 O 1
ATOM 5819 N N . TRP C 1 132 ? 71.49326 43.74088 11.67709 1.000 103.42644 132 TRP CP1 N 1
ATOM 5820 C CA . TRP C 1 132 ? 70.09330 43.49753 11.99164 1.000 93.26647 132 TRP CP1 CA 1
ATOM 5821 C C . TRP C 1 132 ? 69.85374 43.50034 13.49213 1.000 84.56365 132 TRP CP1 C 1
ATOM 5822 O O . TRP C 1 132 ? 68.71737 43.70238 13.93052 1.000 97.19807 132 TRP CP1 O 1
ATOM 5833 N N . GLN C 1 133 ? 70.90109 43.29374 14.28275 1.000 83.94590 133 GLN CP1 N 1
ATOM 5834 C CA . GLN C 1 133 ? 70.83713 43.31510 15.73577 1.000 76.00532 133 GLN CP1 CA 1
ATOM 5835 C C . GLN C 1 133 ? 71.02163 44.71319 16.33099 1.000 85.36106 133 GLN CP1 C 1
ATOM 5836 O O . GLN C 1 133 ? 70.91081 44.86872 17.55202 1.000 82.07339 133 GLN CP1 O 1
ATOM 5842 N N . GLY C 1 134 ? 71.29699 45.72728 15.51175 1.000 79.13365 134 GLY CP1 N 1
ATOM 5843 C CA . GLY C 1 134 ? 71.47320 47.08395 15.98682 1.000 75.74402 134 GLY CP1 CA 1
ATOM 5844 C C . GLY C 1 134 ? 72.88899 47.63176 15.93152 1.000 76.24536 134 GLY CP1 C 1
ATOM 5845 O O . GLY C 1 134 ? 73.12081 48.74974 16.41421 1.000 71.17798 134 GLY CP1 O 1
ATOM 5846 N N . PHE C 1 135 ? 73.83147 46.89802 15.34631 1.000 73.09817 135 PHE CP1 N 1
ATOM 5847 C CA . PHE C 1 135 ? 75.21927 47.32937 15.26047 1.000 69.83519 135 PHE CP1 CA 1
ATOM 5848 C C . PHE C 1 135 ? 75.40880 48.23360 14.04742 1.000 74.22667 135 PHE CP1 C 1
ATOM 5849 O O . PHE C 1 135 ? 74.74630 48.07065 13.01767 1.000 68.95736 135 PHE CP1 O 1
ATOM 5857 N N . GLY C 1 136 ? 76.33330 49.18411 14.16945 1.000 58.50069 136 GLY CP1 N 1
ATOM 5858 C CA . GLY C 1 136 ? 76.68062 50.07696 13.07932 1.000 66.84540 136 GLY CP1 CA 1
ATOM 5859 C C . GLY C 1 136 ? 78.09202 49.79061 12.60349 1.000 70.11601 136 GLY CP1 C 1
ATOM 5860 O O . GLY C 1 136 ? 78.95182 49.37465 13.38616 1.000 62.46884 136 GLY CP1 O 1
ATOM 5861 N N . ALA C 1 137 ? 78.32222 50.00243 11.30267 1.000 75.63450 137 ALA CP1 N 1
ATOM 5862 C CA . ALA C 1 137 ? 79.62542 49.74235 10.67928 1.000 83.42449 137 ALA CP1 CA 1
ATOM 5863 C C . ALA C 1 137 ? 80.53714 50.96235 10.80461 1.000 81.63665 137 ALA CP1 C 1
ATOM 5864 O O . ALA C 1 137 ? 80.67411 51.77841 9.88986 1.000 85.83937 137 ALA CP1 O 1
ATOM 5866 N N . LEU C 1 138 ? 81.16761 51.08932 11.97667 1.000 74.92544 138 LEU CP1 N 1
ATOM 5867 C CA . LEU C 1 138 ? 82.10994 52.18500 12.19111 1.000 77.44015 138 LEU CP1 CA 1
ATOM 5868 C C . LEU C 1 138 ? 83.27705 52.10092 11.21234 1.000 93.49276 138 LEU CP1 C 1
ATOM 5869 O O . LEU C 1 138 ? 83.85929 53.12739 10.84722 1.000 79.95850 138 LEU CP1 O 1
ATOM 5874 N N . ALA C 1 139 ? 83.64117 50.88995 10.79934 1.000 116.70172 139 ALA CP1 N 1
ATOM 5875 C CA . ALA C 1 139 ? 84.63789 50.65019 9.76601 1.000 103.65680 139 ALA CP1 CA 1
ATOM 5876 C C . ALA C 1 139 ? 84.26634 49.36277 9.04737 1.000 109.90454 139 ALA CP1 C 1
ATOM 5877 O O . ALA C 1 139 ? 83.50146 48.54951 9.57997 1.000 114.60410 139 ALA CP1 O 1
ATOM 5879 N N . PRO C 1 140 ? 84.80751 49.13315 7.84594 1.000 109.08525 140 PRO CP1 N 1
ATOM 5880 C CA . PRO C 1 140 ? 84.40102 47.95174 7.06368 1.000 115.67612 140 PRO CP1 CA 1
ATOM 5881 C C . PRO C 1 140 ? 84.79820 46.61307 7.67498 1.000 111.23406 140 PRO CP1 C 1
ATOM 5882 O O . PRO C 1 140 ? 84.65086 45.56189 7.04353 1.000 122.90116 140 PRO CP1 O 1
ATOM 5886 N N . SER C 1 141 ? 85.30592 46.64177 8.89876 1.000 92.40491 141 SER CP1 N 1
ATOM 5887 C CA . SER C 1 141 ? 85.62567 45.42752 9.63228 1.000 95.42750 141 SER CP1 CA 1
ATOM 5888 C C . SER C 1 141 ? 85.32313 45.57638 11.11268 1.000 92.00323 141 SER CP1 C 1
ATOM 5889 O O . SER C 1 141 ? 85.62460 44.66102 11.88680 1.000 79.90257 141 SER CP1 O 1
ATOM 5892 N N . LEU C 1 142 ? 84.74062 46.70005 11.52382 1.000 85.12411 142 LEU CP1 N 1
ATOM 5893 C CA . LEU C 1 142 ? 84.50790 47.01702 12.92545 1.000 82.67192 142 LEU CP1 CA 1
ATOM 5894 C C . LEU C 1 142 ? 83.02412 47.30242 13.10540 1.000 80.56403 142 LEU CP1 C 1
ATOM 5895 O O . LEU C 1 142 ? 82.50729 48.29552 12.58263 1.000 77.97004 142 LEU CP1 O 1
ATOM 5900 N N . MET C 1 143 ? 82.34210 46.42981 13.83310 1.000 78.43851 143 MET CP1 N 1
ATOM 5901 C CA . MET C 1 143 ? 80.94527 46.62626 14.17659 1.000 78.86180 143 MET CP1 CA 1
ATOM 5902 C C . MET C 1 143 ? 80.86414 47.13018 15.60917 1.000 73.02577 143 MET CP1 C 1
ATOM 5903 O O . MET C 1 143 ? 81.65492 46.72218 16.46619 1.000 73.76902 143 MET CP1 O 1
ATOM 5908 N N . ALA C 1 144 ? 79.90501 48.01432 15.86942 1.000 66.83514 144 ALA CP1 N 1
ATOM 5909 C CA . ALA C 1 144 ? 79.82887 48.67119 17.16397 1.000 65.52416 144 ALA CP1 CA 1
ATOM 5910 C C . ALA C 1 144 ? 78.37805 48.83217 17.58979 1.000 62.45192 144 ALA CP1 C 1
ATOM 5911 O O . ALA C 1 144 ? 77.47696 48.99445 16.76204 1.000 70.31616 144 ALA CP1 O 1
ATOM 5913 N N . SER C 1 145 ? 78.16572 48.77943 18.90197 1.000 64.93656 145 SER CP1 N 1
ATOM 5914 C CA . SER C 1 145 ? 76.88302 49.06520 19.47821 1.000 77.13521 145 SER CP1 CA 1
ATOM 5915 C C . SER C 1 145 ? 77.13973 49.65567 20.85559 1.000 66.23961 145 SER CP1 C 1
ATOM 5916 O O . SER C 1 145 ? 77.92082 49.07475 21.62808 1.000 65.58423 145 SER CP1 O 1
ATOM 5919 N N . PRO C 1 146 ? 76.51899 50.79090 21.18723 1.000 71.93026 146 PRO CP1 N 1
ATOM 5920 C CA . PRO C 1 146 ? 76.59945 51.29928 22.56261 1.000 68.26473 146 PRO CP1 CA 1
ATOM 5921 C C . PRO C 1 146 ? 75.61453 50.62806 23.50070 1.000 73.89376 146 PRO CP1 C 1
ATOM 5922 O O . PRO C 1 146 ? 75.69148 50.84930 24.71673 1.000 84.97580 146 PRO CP1 O 1
ATOM 5926 N N . SER C 1 147 ? 74.71880 49.79248 22.97925 1.000 80.65440 147 SER CP1 N 1
ATOM 5927 C CA . SER C 1 147 ? 73.64038 49.19588 23.75350 1.000 72.75826 147 SER CP1 CA 1
ATOM 5928 C C . SER C 1 147 ? 73.82464 47.69998 23.94678 1.000 79.57799 147 SER CP1 C 1
ATOM 5929 O O . SER C 1 147 ? 73.60822 47.18993 25.05121 1.000 80.99519 147 SER CP1 O 1
ATOM 5932 N N . GLN C 1 148 ? 74.19741 46.97121 22.89802 1.000 83.07341 148 GLN CP1 N 1
ATOM 5933 C CA . GLN C 1 148 ? 74.34426 45.53279 23.04728 1.000 79.58168 148 GLN CP1 CA 1
ATOM 5934 C C . GLN C 1 148 ? 75.59111 45.20879 23.86744 1.000 87.99540 148 GLN CP1 C 1
ATOM 5935 O O . GLN C 1 148 ? 76.49646 46.03373 24.03030 1.000 90.77655 148 GLN CP1 O 1
ATOM 5941 N N . LYS C 1 149 ? 75.62418 43.98854 24.39814 1.000 94.95801 149 LYS CP1 N 1
ATOM 5942 C CA . LYS C 1 149 ? 76.79240 43.46435 25.09285 1.000 99.02238 149 LYS CP1 CA 1
ATOM 5943 C C . LYS C 1 149 ? 77.08074 42.05857 24.57699 1.000 99.60811 149 LYS CP1 C 1
ATOM 5944 O O . LYS C 1 149 ? 76.22052 41.41165 23.97560 1.000 102.99547 149 LYS CP1 O 1
ATOM 5950 N N . LEU C 1 150 ? 78.30151 41.58829 24.83706 1.000 98.34424 150 LEU CP1 N 1
ATOM 5951 C CA . LEU C 1 150 ? 78.78088 40.27260 24.42916 1.000 102.74634 150 LEU CP1 CA 1
ATOM 5952 C C . LEU C 1 150 ? 77.73355 39.18244 24.61778 1.000 101.64230 150 LEU CP1 C 1
ATOM 5953 O O . LEU C 1 150 ? 77.60364 38.28864 23.77247 1.000 97.84458 150 LEU CP1 O 1
ATOM 5958 N N . ALA C 1 151 ? 77.00002 39.22618 25.73036 1.000 105.56363 151 ALA CP1 N 1
ATOM 5959 C CA . ALA C 1 151 ? 75.98771 38.20417 25.97913 1.000 107.10033 151 ALA CP1 CA 1
ATOM 5960 C C . ALA C 1 151 ? 74.99393 38.09604 24.82572 1.000 106.11281 151 ALA CP1 C 1
ATOM 5961 O O . ALA C 1 151 ? 74.54817 36.99333 24.48579 1.000 99.46937 151 ALA CP1 O 1
ATOM 5963 N N . ASP C 1 152 ? 74.65012 39.22165 24.19768 1.000 100.33409 152 ASP CP1 N 1
ATOM 5964 C CA . ASP C 1 152 ? 73.66644 39.23216 23.11889 1.000 100.68867 152 ASP CP1 CA 1
ATOM 5965 C C . ASP C 1 152 ? 74.19932 38.73577 21.77993 1.000 100.98949 152 ASP CP1 C 1
ATOM 5966 O O . ASP C 1 152 ? 73.41120 38.62055 20.83427 1.000 101.75526 152 ASP CP1 O 1
ATOM 5971 N N . VAL C 1 153 ? 75.49172 38.44025 21.65440 1.000 91.24957 153 VAL CP1 N 1
ATOM 5972 C CA . VAL C 1 153 ? 76.00824 38.02208 20.35465 1.000 95.26894 153 VAL CP1 CA 1
ATOM 5973 C C . VAL C 1 153 ? 76.79553 36.72223 20.44259 1.000 88.96045 153 VAL CP1 C 1
ATOM 5974 O O . VAL C 1 153 ? 77.09340 36.10214 19.41591 1.000 78.17659 153 VAL CP1 O 1
ATOM 5978 N N . GLN C 1 154 ? 77.11889 36.28685 21.66149 1.000 101.71668 154 GLN CP1 N 1
ATOM 5979 C CA . GLN C 1 154 ? 77.84860 35.03275 21.82531 1.000 101.97196 154 GLN CP1 CA 1
ATOM 5980 C C . GLN C 1 154 ? 77.22912 33.91954 20.98982 1.000 94.38565 154 GLN CP1 C 1
ATOM 5981 O O . GLN C 1 154 ? 77.90851 33.27952 20.17752 1.000 89.11128 154 GLN CP1 O 1
ATOM 5987 N N . THR C 1 155 ? 75.92843 33.68730 21.16539 1.000 96.69295 155 THR CP1 N 1
ATOM 5988 C CA . THR C 1 155 ? 75.26336 32.61060 20.43798 1.000 105.10440 155 THR CP1 CA 1
ATOM 5989 C C . THR C 1 155 ? 75.34539 32.82972 18.93123 1.000 101.12885 155 THR CP1 C 1
ATOM 5990 O O . THR C 1 155 ? 75.71641 31.92285 18.17601 1.000 92.02066 155 THR CP1 O 1
ATOM 5994 N N . LEU C 1 156 ? 75.02529 34.04492 18.48057 1.000 91.67931 156 LEU CP1 N 1
ATOM 5995 C CA . LEU C 1 156 ? 75.07175 34.34931 17.05540 1.000 90.91827 156 LEU CP1 CA 1
ATOM 5996 C C . LEU C 1 156 ? 76.44630 34.04497 16.47325 1.000 100.41971 156 LEU CP1 C 1
ATOM 5997 O O . LEU C 1 156 ? 76.56035 33.44382 15.39599 1.000 93.24897 156 LEU CP1 O 1
ATOM 6002 N N . LEU C 1 157 ? 77.50284 34.45273 17.17310 1.000 92.84611 157 LEU CP1 N 1
ATOM 6003 C CA . LEU C 1 157 ? 78.85193 34.27144 16.65255 1.000 92.46413 157 LEU CP1 CA 1
ATOM 6004 C C . LEU C 1 157 ? 79.20700 32.79739 16.49649 1.000 100.70760 157 LEU CP1 C 1
ATOM 6005 O O . LEU C 1 157 ? 79.87325 32.41451 15.52676 1.000 99.26828 157 LEU CP1 O 1
ATOM 6010 N N . HIS C 1 158 ? 78.77290 31.95148 17.43480 1.000 98.25091 158 HIS CP1 N 1
ATOM 6011 C CA . HIS C 1 158 ? 79.28013 30.58282 17.46440 1.000 101.50872 158 HIS CP1 CA 1
ATOM 6012 C C . HIS C 1 158 ? 78.83221 29.76604 16.25471 1.000 107.37368 158 HIS CP1 C 1
ATOM 6013 O O . HIS C 1 158 ? 79.66616 29.18926 15.54882 1.000 110.09192 158 HIS CP1 O 1
ATOM 6020 N N . GLU C 1 159 ? 77.52782 29.70139 15.98525 1.000 101.66228 159 GLU CP1 N 1
ATOM 6021 C CA . GLU C 1 159 ? 77.05754 28.95582 14.82247 1.000 109.55868 159 GLU CP1 CA 1
ATOM 6022 C C . GLU C 1 159 ? 76.81889 29.83999 13.60255 1.000 106.01838 159 GLU CP1 C 1
ATOM 6023 O O . GLU C 1 159 ? 76.06937 29.45894 12.69717 1.000 114.33849 159 GLU CP1 O 1
ATOM 6029 N N . ALA C 1 160 ? 77.40528 31.03346 13.58735 1.000 102.85077 160 ALA CP1 N 1
ATOM 6030 C CA . ALA C 1 160 ? 77.86362 31.58965 12.32337 1.000 97.13597 160 ALA CP1 CA 1
ATOM 6031 C C . ALA C 1 160 ? 79.20525 30.98566 11.93508 1.000 105.51050 160 ALA CP1 C 1
ATOM 6032 O O . ALA C 1 160 ? 79.63612 31.13735 10.78639 1.000 97.35639 160 ALA CP1 O 1
ATOM 6034 N N . GLY C 1 161 ? 79.84851 30.28709 12.87539 1.000 104.33788 161 GLY CP1 N 1
ATOM 6035 C CA . GLY C 1 161 ? 81.12970 29.64097 12.66875 1.000 101.05988 161 GLY CP1 CA 1
ATOM 6036 C C . GLY C 1 161 ? 82.31766 30.56500 12.74882 1.000 105.44714 161 GLY CP1 C 1
ATOM 6037 O O . GLY C 1 161 ? 83.38824 30.22551 12.23746 1.000 116.88469 161 GLY CP1 O 1
ATOM 6038 N N . VAL C 1 162 ? 82.16745 31.71326 13.40476 1.000 107.40944 162 VAL CP1 N 1
ATOM 6039 C CA . VAL C 1 162 ? 83.20601 32.73347 13.49094 1.000 102.84789 162 VAL CP1 CA 1
ATOM 6040 C C . VAL C 1 162 ? 83.47361 33.07717 14.94750 1.000 102.63826 162 VAL CP1 C 1
ATOM 6041 O O . VAL C 1 162 ? 84.05538 34.12589 15.24569 1.000 105.52414 162 VAL CP1 O 1
ATOM 6045 N N . ALA C 1 163 ? 83.06571 32.19438 15.86043 1.000 100.39159 163 ALA CP1 N 1
ATOM 6046 C CA . ALA C 1 163 ? 83.09337 32.52542 17.27984 1.000 104.94980 163 ALA CP1 CA 1
ATOM 6047 C C . ALA C 1 163 ? 84.43407 33.12226 17.68958 1.000 118.36641 163 ALA CP1 C 1
ATOM 6048 O O . ALA C 1 163 ? 84.50818 34.28615 18.10052 1.000 119.63062 163 ALA CP1 O 1
ATOM 6050 N N . ASP C 1 164 ? 85.50261 32.33265 17.63409 1.000 119.52048 164 ASP CP1 N 1
ATOM 6051 C CA . ASP C 1 164 ? 86.83378 32.87209 17.90110 1.000 123.48137 164 ASP CP1 CA 1
ATOM 6052 C C . ASP C 1 164 ? 87.60106 33.25670 16.63749 1.000 120.78073 164 ASP CP1 C 1
ATOM 6053 O O . ASP C 1 164 ? 88.80077 32.99749 16.51703 1.000 120.29113 164 ASP CP1 O 1
ATOM 6058 N N . ASN C 1 165 ? 86.90572 33.84425 15.66271 1.000 111.10744 165 ASN CP1 N 1
ATOM 6059 C CA . ASN C 1 165 ? 87.54013 34.54303 14.55174 1.000 109.30179 165 ASN CP1 CA 1
ATOM 6060 C C . ASN C 1 165 ? 87.19224 36.02089 14.62278 1.000 103.62592 165 ASN CP1 C 1
ATOM 6061 O O . ASN C 1 165 ? 87.49350 36.78034 13.69302 1.000 98.99221 165 ASN CP1 O 1
ATOM 6066 N N . VAL C 1 166 ? 86.54888 36.43040 15.71136 1.000 95.91086 166 VAL CP1 N 1
ATOM 6067 C CA . VAL C 1 166 ? 86.08963 37.79171 15.93089 1.000 93.08139 166 VAL CP1 CA 1
ATOM 6068 C C . VAL C 1 166 ? 86.74393 38.30048 17.20446 1.000 92.03790 166 VAL CP1 C 1
ATOM 6069 O O . VAL C 1 166 ? 86.69977 37.62637 18.24061 1.000 93.14628 166 VAL CP1 O 1
ATOM 6073 N N . ILE C 1 167 ? 87.31833 39.49512 17.13679 1.000 90.31521 167 ILE CP1 N 1
ATOM 6074 C CA . ILE C 1 167 ? 87.92146 40.13979 18.29336 1.000 90.12382 167 ILE CP1 CA 1
ATOM 6075 C C . ILE C 1 167 ? 86.90091 41.10816 18.86655 1.000 81.85454 167 ILE CP1 C 1
ATOM 6076 O O . ILE C 1 167 ? 86.36030 41.95670 18.14404 1.000 66.25322 167 ILE CP1 O 1
ATOM 6081 N N . ALA C 1 168 ? 86.61620 40.96716 20.15566 1.000 77.68323 168 ALA CP1 N 1
ATOM 6082 C CA . ALA C 1 168 ? 85.62824 41.79282 20.82919 1.000 86.16749 168 ALA CP1 CA 1
ATOM 6083 C C . ALA C 1 168 ? 86.32851 42.73105 21.79776 1.000 79.84072 168 ALA CP1 C 1
ATOM 6084 O O . ALA C 1 168 ? 87.22045 42.31746 22.54398 1.000 82.82235 168 ALA CP1 O 1
ATOM 6086 N N . PHE C 1 169 ? 85.89132 43.98473 21.80643 1.000 70.69172 169 PHE CP1 N 1
ATOM 6087 C CA . PHE C 1 169 ? 86.42975 44.99733 22.69772 1.000 80.43475 169 PHE CP1 CA 1
ATOM 6088 C C . PHE C 1 169 ? 85.28362 45.60537 23.48807 1.000 89.29210 169 PHE CP1 C 1
ATOM 6089 O O . PHE C 1 169 ? 84.23779 45.93762 22.91835 1.000 82.29447 169 PHE CP1 O 1
ATOM 6097 N N . GLU C 1 170 ? 85.47809 45.74822 24.79373 1.000 84.13326 170 GLU CP1 N 1
ATOM 6098 C CA . GLU C 1 170 ? 84.62227 46.59127 25.61488 1.000 85.34929 170 GLU CP1 CA 1
ATOM 6099 C C . GLU C 1 170 ? 85.33898 47.92151 25.75768 1.000 78.83899 170 GLU CP1 C 1
ATOM 6100 O O . GLU C 1 170 ? 86.36751 48.01084 26.43526 1.000 87.15778 170 GLU CP1 O 1
ATOM 6106 N N . ALA C 1 171 ? 84.78101 48.95630 25.15080 1.000 72.50575 171 ALA CP1 N 1
ATOM 6107 C CA . ALA C 1 171 ? 85.46935 50.22287 25.03142 1.000 78.36914 171 ALA CP1 CA 1
ATOM 6108 C C . ALA C 1 171 ? 84.65840 51.31522 25.70629 1.000 88.41463 171 ALA CP1 C 1
ATOM 6109 O O . ALA C 1 171 ? 83.45653 51.17811 25.94938 1.000 82.34734 171 ALA CP1 O 1
ATOM 6111 N N . GLN C 1 172 ? 85.34623 52.41109 25.99369 1.000 98.67417 172 GLN CP1 N 1
ATOM 6112 C CA . GLN C 1 172 ? 84.75464 53.58262 26.60921 1.000 92.88111 172 GLN CP1 CA 1
ATOM 6113 C C . GLN C 1 172 ? 85.42626 54.78836 25.98775 1.000 86.60219 172 GLN CP1 C 1
ATOM 6114 O O . GLN C 1 172 ? 86.56737 54.70995 25.52776 1.000 103.27547 172 GLN CP1 O 1
ATOM 6120 N N . ILE C 1 173 ? 84.71007 55.89735 25.93974 1.000 89.14639 173 ILE CP1 N 1
ATOM 6121 C CA . ILE C 1 173 ? 85.35499 57.08878 25.41386 1.000 96.24949 173 ILE CP1 CA 1
ATOM 6122 C C . ILE C 1 173 ? 85.40175 58.18452 26.47006 1.000 113.14881 173 ILE CP1 C 1
ATOM 6123 O O . ILE C 1 173 ? 84.35476 58.67950 26.92023 1.000 118.04494 173 ILE CP1 O 1
ATOM 6128 N N . PRO C 1 174 ? 86.58872 58.57856 26.89008 1.000 125.02878 174 PRO CP1 N 1
ATOM 6129 C CA . PRO C 1 174 ? 86.70771 59.46897 28.04538 1.000 129.95673 174 PRO CP1 CA 1
ATOM 6130 C C . PRO C 1 174 ? 86.63147 60.92969 27.63839 1.000 127.89942 174 PRO CP1 C 1
ATOM 6131 O O . PRO C 1 174 ? 87.22999 61.79146 28.28867 1.000 122.47109 174 PRO CP1 O 1
ATOM 6135 N N . LEU C 1 175 ? 85.88556 61.22529 26.57422 1.000 136.78939 175 LEU CP1 N 1
ATOM 6136 C CA . LEU C 1 175 ? 85.77326 62.58702 26.07314 1.000 146.23084 175 LEU CP1 CA 1
ATOM 6137 C C . LEU C 1 175 ? 84.30900 62.97817 25.95069 1.000 153.81492 175 LEU CP1 C 1
ATOM 6138 O O . LEU C 1 175 ? 83.49696 62.21802 25.41072 1.000 147.35802 175 LEU CP1 O 1
ATOM 6143 N N . ALA C 1 176 ? 83.98645 64.17533 26.46069 1.000 156.11108 176 ALA CP1 N 1
ATOM 6144 C CA . ALA C 1 176 ? 82.63413 64.71529 26.44312 1.000 156.65922 176 ALA CP1 CA 1
ATOM 6145 C C . ALA C 1 176 ? 82.61555 66.21901 26.15317 1.000 156.72330 176 ALA CP1 C 1
ATOM 6146 O O . ALA C 1 176 ? 81.53136 66.81795 26.17110 1.000 157.56754 176 ALA CP1 O 1
ATOM 6148 N N . LEU C 1 177 ? 83.77940 66.84132 25.86709 1.000 150.97891 177 LEU CP1 N 1
ATOM 6149 C CA . LEU C 1 177 ? 83.84765 68.20012 25.30744 1.000 147.87642 177 LEU CP1 CA 1
ATOM 6150 C C . LEU C 1 177 ? 83.59979 68.32965 23.81396 1.000 150.96474 177 LEU CP1 C 1
ATOM 6151 O O . LEU C 1 177 ? 83.12611 69.38477 23.39065 1.000 145.64512 177 LEU CP1 O 1
ATOM 6156 N N . SER C 1 178 ? 83.87019 67.31663 22.99662 1.000 159.04528 178 SER CP1 N 1
ATOM 6157 C CA . SER C 1 178 ? 83.63988 67.57193 21.58625 1.000 151.45989 178 SER CP1 CA 1
ATOM 6158 C C . SER C 1 178 ? 83.63809 66.31183 20.68293 1.000 137.19335 178 SER CP1 C 1
ATOM 6159 O O . SER C 1 178 ? 84.54332 66.12357 19.86685 1.000 122.96519 178 SER CP1 O 1
ATOM 6162 N N . ARG C 1 179 ? 82.73695 65.36533 20.94850 1.000 127.25150 179 ARG CP1 N 1
ATOM 6163 C CA . ARG C 1 179 ? 81.86784 64.64503 20.02140 1.000 114.38130 179 ARG CP1 CA 1
ATOM 6164 C C . ARG C 1 179 ? 81.51077 65.14474 18.61740 1.000 106.04024 179 ARG CP1 C 1
ATOM 6165 O O . ARG C 1 179 ? 81.07155 64.29010 17.83778 1.000 101.62611 179 ARG CP1 O 1
ATOM 6173 N N . ALA C 1 180 ? 81.79725 66.34596 18.17023 1.000 116.13620 180 ALA CP1 N 1
ATOM 6174 C CA . ALA C 1 180 ? 81.28872 66.62955 16.82323 1.000 111.96186 180 ALA CP1 CA 1
ATOM 6175 C C . ALA C 1 180 ? 81.68815 65.57499 15.76981 1.000 110.09831 180 ALA CP1 C 1
ATOM 6176 O O . ALA C 1 180 ? 80.81571 65.04909 15.06255 1.000 107.66936 180 ALA CP1 O 1
ATOM 6178 N N . ALA C 1 181 ? 82.97148 65.18161 15.71491 1.000 123.07812 181 ALA CP1 N 1
ATOM 6179 C CA . ALA C 1 181 ? 83.41649 64.17763 14.74309 1.000 117.52969 181 ALA CP1 CA 1
ATOM 6180 C C . ALA C 1 181 ? 82.78291 62.80774 15.00282 1.000 112.10792 181 ALA CP1 C 1
ATOM 6181 O O . ALA C 1 181 ? 82.32851 62.14210 14.07072 1.000 105.77905 181 ALA CP1 O 1
ATOM 6183 N N . LEU C 1 182 ? 82.73930 62.34836 16.26177 1.000 105.43669 182 LEU CP1 N 1
ATOM 6184 C CA . LEU C 1 182 ? 82.11835 61.04516 16.53480 1.000 107.05496 182 LEU CP1 CA 1
ATOM 6185 C C . LEU C 1 182 ? 80.66174 61.05761 16.13967 1.000 112.09548 182 LEU CP1 C 1
ATOM 6186 O O . LEU C 1 182 ? 80.14885 60.09534 15.55516 1.000 103.08587 182 LEU CP1 O 1
ATOM 6191 N N . ARG C 1 183 ? 79.93586 62.06987 16.62358 1.000 110.34300 183 ARG CP1 N 1
ATOM 6192 C CA . ARG C 1 183 ? 78.49808 62.07474 16.38984 1.000 99.08876 183 ARG CP1 CA 1
ATOM 6193 C C . ARG C 1 183 ? 78.21299 62.03924 14.90138 1.000 95.23324 183 ARG CP1 C 1
ATOM 6194 O O . ARG C 1 183 ? 77.23930 61.41944 14.45820 1.000 95.65446 183 ARG CP1 O 1
ATOM 6202 N N . ALA C 1 184 ? 79.07327 62.67778 14.11396 1.000 90.10490 184 ALA CP1 N 1
ATOM 6203 C CA . ALA C 1 184 ? 78.96625 62.59052 12.66988 1.000 89.36237 184 ALA CP1 CA 1
ATOM 6204 C C . ALA C 1 184 ? 79.19063 61.16044 12.20987 1.000 93.40660 184 ALA CP1 C 1
ATOM 6205 O O . ALA C 1 184 ? 78.49392 60.67219 11.31577 1.000 95.40719 184 ALA CP1 O 1
ATOM 6207 N N . ARG C 1 185 ? 80.16103 60.47205 12.81365 1.000 90.02847 185 ARG CP1 N 1
ATOM 6208 C CA . ARG C 1 185 ? 80.44418 59.09074 12.43649 1.000 98.54800 185 ARG CP1 CA 1
ATOM 6209 C C . ARG C 1 185 ? 79.21177 58.20151 12.60973 1.000 94.61716 185 ARG CP1 C 1
ATOM 6210 O O . ARG C 1 185 ? 78.84642 57.44342 11.70194 1.000 83.57791 185 ARG CP1 O 1
ATOM 6218 N N . VAL C 1 186 ? 78.54524 58.29462 13.76654 1.000 85.79904 186 VAL CP1 N 1
ATOM 6219 C CA . VAL C 1 186 ? 77.36483 57.46749 14.01933 1.000 82.47123 186 VAL CP1 CA 1
ATOM 6220 C C . VAL C 1 186 ? 76.23418 57.81713 13.06160 1.000 81.90750 186 VAL CP1 C 1
ATOM 6221 O O . VAL C 1 186 ? 75.51157 56.93231 12.58543 1.000 77.66134 186 VAL CP1 O 1
ATOM 6225 N N . GLU C 1 187 ? 76.05503 59.10736 12.77070 1.000 76.51224 187 GLU CP1 N 1
ATOM 6226 C CA . GLU C 1 187 ? 74.93253 59.52262 11.93833 1.000 78.32195 187 GLU CP1 CA 1
ATOM 6227 C C . GLU C 1 187 ? 74.96591 58.82574 10.58353 1.000 87.26713 187 GLU CP1 C 1
ATOM 6228 O O . GLU C 1 187 ? 73.95174 58.29021 10.12131 1.000 91.33944 187 GLU CP1 O 1
ATOM 6234 N N . GLU C 1 188 ? 76.12139 58.83523 9.92163 1.000 98.17415 188 GLU CP1 N 1
ATOM 6235 C CA . GLU C 1 188 ? 76.23562 58.14648 8.64165 1.000 101.41168 188 GLU CP1 CA 1
ATOM 6236 C C . GLU C 1 188 ? 76.39329 56.64186 8.82391 1.000 89.12871 188 GLU CP1 C 1
ATOM 6237 O O . GLU C 1 188 ? 75.94028 55.86653 7.97426 1.000 77.77750 188 GLU CP1 O 1
ATOM 6243 N N . ALA C 1 189 ? 77.02498 56.21260 9.91800 1.000 75.73929 189 ALA CP1 N 1
ATOM 6244 C CA . ALA C 1 189 ? 77.19013 54.78375 10.15825 1.000 79.32717 189 ALA CP1 CA 1
ATOM 6245 C C . ALA C 1 189 ? 75.83904 54.09868 10.34255 1.000 88.87936 189 ALA CP1 C 1
ATOM 6246 O O . ALA C 1 189 ? 75.64901 52.95584 9.90740 1.000 76.40004 189 ALA CP1 O 1
ATOM 6248 N N . TRP C 1 190 ? 74.89143 54.77356 10.99672 1.000 78.56331 190 TRP CP1 N 1
ATOM 6249 C CA . TRP C 1 190 ? 73.55544 54.23244 11.22084 1.000 70.06096 190 TRP CP1 CA 1
ATOM 6250 C C . TRP C 1 190 ? 72.50901 54.85810 10.30900 1.000 73.00514 190 TRP CP1 C 1
ATOM 6251 O O . TRP C 1 190 ? 71.31923 54.56321 10.45520 1.000 65.05628 190 TRP CP1 O 1
ATOM 6262 N N . HIS C 1 191 ? 72.91977 55.71044 9.37149 1.000 66.19465 191 HIS CP1 N 1
ATOM 6263 C CA . HIS C 1 191 ? 71.98772 56.37788 8.46647 1.000 56.78033 191 HIS CP1 CA 1
ATOM 6264 C C . HIS C 1 191 ? 70.91495 57.13689 9.24227 1.000 70.33951 191 HIS CP1 C 1
ATOM 6265 O O . HIS C 1 191 ? 69.73448 57.10463 8.89035 1.000 72.07334 191 HIS CP1 O 1
ATOM 6272 N N . LEU C 1 192 ? 71.33576 57.85375 10.29160 1.000 63.45242 192 LEU CP1 N 1
ATOM 6273 C CA . LEU C 1 192 ? 70.38861 58.55328 11.15199 1.000 66.27232 192 LEU CP1 CA 1
ATOM 6274 C C . LEU C 1 192 ? 69.64214 59.65168 10.40679 1.000 76.54678 192 LEU CP1 C 1
ATOM 6275 O O . LEU C 1 192 ? 68.55203 60.04809 10.83591 1.000 80.51756 192 LEU CP1 O 1
ATOM 6280 N N . THR C 1 193 ? 70.20966 60.16867 9.31670 1.000 75.88059 193 THR CP1 N 1
ATOM 6281 C CA . THR C 1 193 ? 69.48436 61.13893 8.50460 1.000 76.10421 193 THR CP1 CA 1
ATOM 6282 C C . THR C 1 193 ? 68.29861 60.48789 7.80189 1.000 64.12024 193 THR CP1 C 1
ATOM 6283 O O . THR C 1 193 ? 67.22186 61.08741 7.71099 1.000 73.84956 193 THR CP1 O 1
ATOM 6287 N N . GLU C 1 194 ? 68.48028 59.26419 7.29455 1.000 69.40100 194 GLU CP1 N 1
ATOM 6288 C CA . GLU C 1 194 ? 67.35640 58.49873 6.75630 1.000 83.00865 194 GLU CP1 CA 1
ATOM 6289 C C . GLU C 1 194 ? 66.29287 58.26744 7.82336 1.000 66.33172 194 GLU CP1 C 1
ATOM 6290 O O . GLU C 1 194 ? 65.09615 58.46647 7.58080 1.000 61.31526 194 GLU CP1 O 1
ATOM 6296 N N . GLN C 1 195 ? 66.71900 57.85126 9.01871 1.000 63.83625 195 GLN CP1 N 1
ATOM 6297 C CA . GLN C 1 195 ? 65.77359 57.53697 10.08289 1.000 66.01533 195 GLN CP1 CA 1
ATOM 6298 C C . GLN C 1 195 ? 64.95324 58.75983 10.46921 1.000 62.43489 195 GLN CP1 C 1
ATOM 6299 O O . GLN C 1 195 ? 63.72338 58.68387 10.57802 1.000 63.58699 195 GLN CP1 O 1
ATOM 6305 N N . ASN C 1 196 ? 65.61285 59.91081 10.63861 1.000 67.46453 196 ASN CP1 N 1
ATOM 6306 C CA . ASN C 1 196 ? 64.88556 61.12553 10.99569 1.000 64.61967 196 ASN CP1 CA 1
ATOM 6307 C C . ASN C 1 196 ? 63.89187 61.50006 9.90663 1.000 58.16260 196 ASN CP1 C 1
ATOM 6308 O O . ASN C 1 196 ? 62.78158 61.96116 10.19675 1.000 68.01737 196 ASN CP1 O 1
ATOM 6313 N N . ALA C 1 197 ? 64.27863 61.32678 8.64336 1.000 59.87142 197 ALA CP1 N 1
ATOM 6314 C CA . ALA C 1 197 ? 63.35118 61.61302 7.55807 1.000 63.06980 197 ALA CP1 CA 1
ATOM 6315 C C . ALA C 1 197 ? 62.12812 60.71067 7.64960 1.000 63.88061 197 ALA CP1 C 1
ATOM 6316 O O . ALA C 1 197 ? 61.00300 61.14043 7.36693 1.000 52.51620 197 ALA CP1 O 1
ATOM 6318 N N . MET C 1 198 ? 62.33299 59.44770 8.03535 1.000 65.63201 198 MET CP1 N 1
ATOM 6319 C CA . MET C 1 198 ? 61.20987 58.53163 8.20893 1.000 60.15148 198 MET CP1 CA 1
ATOM 6320 C C . MET C 1 198 ? 60.30209 58.97450 9.34139 1.000 60.74829 198 MET CP1 C 1
ATOM 6321 O O . MET C 1 198 ? 59.07220 59.00506 9.19104 1.000 53.82547 198 MET CP1 O 1
ATOM 6326 N N . TYR C 1 199 ? 60.89281 59.35469 10.47232 1.000 54.58218 199 TYR CP1 N 1
ATOM 6327 C CA . TYR C 1 199 ? 60.08309 59.85341 11.57125 1.000 56.85351 199 TYR CP1 CA 1
ATOM 6328 C C . TYR C 1 199 ? 59.26796 61.03110 11.10557 1.000 59.51021 199 TYR CP1 C 1
ATOM 6329 O O . TYR C 1 199 ? 58.14616 61.25489 11.55938 1.000 52.81109 199 TYR CP1 O 1
ATOM 6338 N N . GLU C 1 200 ? 59.84835 61.79229 10.18987 1.000 65.14342 200 GLU CP1 N 1
ATOM 6339 C CA . GLU C 1 200 ? 59.32969 63.08938 9.84526 1.000 66.30852 200 GLU CP1 CA 1
ATOM 6340 C C . GLU C 1 200 ? 58.27101 62.95596 8.76777 1.000 54.68281 200 GLU CP1 C 1
ATOM 6341 O O . GLU C 1 200 ? 57.29112 63.72281 8.80122 1.000 54.09860 200 GLU CP1 O 1
ATOM 6347 N N . THR C 1 201 ? 58.39795 61.98210 7.84715 1.000 53.01617 201 THR CP1 N 1
ATOM 6348 C CA . THR C 1 201 ? 57.25510 61.57449 7.01786 1.000 57.48987 201 THR CP1 CA 1
ATOM 6349 C C . THR C 1 201 ? 56.08577 61.09142 7.88688 1.000 54.27492 201 THR CP1 C 1
ATOM 6350 O O . THR C 1 201 ? 54.92413 61.41089 7.61985 1.000 55.67902 201 THR CP1 O 1
ATOM 6354 N N . PHE C 1 202 ? 56.38064 60.31492 8.93892 1.000 52.28742 202 PHE CP1 N 1
ATOM 6355 C CA . PHE C 1 202 ? 55.32742 59.83878 9.83732 1.000 49.29807 202 PHE CP1 CA 1
ATOM 6356 C C . PHE C 1 202 ? 54.56090 60.99858 10.46597 1.000 52.45669 202 PHE CP1 C 1
ATOM 6357 O O . PHE C 1 202 ? 53.32371 61.00487 10.47382 1.000 46.08358 202 PHE CP1 O 1
ATOM 6365 N N . ILE C 1 203 ? 55.28303 61.99322 10.99870 1.000 60.86942 203 ILE CP1 N 1
ATOM 6366 C CA . ILE C 1 203 ? 54.63778 63.15018 11.62661 1.000 61.50611 203 ILE CP1 CA 1
ATOM 6367 C C . ILE C 1 203 ? 53.74121 63.88460 10.63271 1.000 49.71201 203 ILE CP1 C 1
ATOM 6368 O O . ILE C 1 203 ? 52.59368 64.22243 10.94155 1.000 52.66535 203 ILE CP1 O 1
ATOM 6373 N N . GLN C 1 204 ? 54.24793 64.14509 9.42414 1.000 53.44567 204 GLN CP1 N 1
ATOM 6374 C CA . GLN C 1 204 ? 53.44765 64.87375 8.44325 1.000 63.93816 204 GLN CP1 CA 1
ATOM 6375 C C . GLN C 1 204 ? 52.21019 64.08701 8.02684 1.000 60.05391 204 GLN CP1 C 1
ATOM 6376 O O . GLN C 1 204 ? 51.15957 64.67935 7.74568 1.000 53.69840 204 GLN CP1 O 1
ATOM 6382 N N . SER C 1 205 ? 52.30233 62.75415 8.02146 1.000 61.27566 205 SER CP1 N 1
ATOM 6383 C CA . SER C 1 205 ? 51.18133 61.93028 7.57826 1.000 54.67168 205 SER CP1 CA 1
ATOM 6384 C C . SER C 1 205 ? 50.05603 61.89641 8.60228 1.000 50.16246 205 SER CP1 C 1
ATOM 6385 O O . SER C 1 205 ? 48.87551 61.88713 8.23329 1.000 50.97500 205 SER CP1 O 1
ATOM 6388 N N . PHE C 1 206 ? 50.38418 61.88497 9.88844 1.000 41.18351 206 PHE CP1 N 1
ATOM 6389 C CA . PHE C 1 206 ? 49.35612 61.64956 10.89203 1.000 53.15783 206 PHE CP1 CA 1
ATOM 6390 C C . PHE C 1 206 ? 49.00098 62.88327 11.70743 1.000 56.70895 206 PHE CP1 C 1
ATOM 6391 O O . PHE C 1 206 ? 47.98177 62.86412 12.40826 1.000 44.20336 206 PHE CP1 O 1
ATOM 6399 N N . ARG C 1 207 ? 49.78014 63.96303 11.59150 1.000 54.63514 207 ARG CP1 N 1
ATOM 6400 C CA . ARG C 1 207 ? 49.46526 65.20329 12.29875 1.000 53.49847 207 ARG CP1 CA 1
ATOM 6401 C C . ARG C 1 207 ? 48.05509 65.70774 12.01729 1.000 47.38763 207 ARG CP1 C 1
ATOM 6402 O O . ARG C 1 207 ? 47.37186 66.11034 12.97506 1.000 54.62065 207 ARG CP1 O 1
ATOM 6410 N N . PRO C 1 208 ? 47.54246 65.67436 10.78313 1.000 47.86505 208 PRO CP1 N 1
ATOM 6411 C CA . PRO C 1 208 ? 46.15596 66.12278 10.54918 1.000 46.79837 208 PRO CP1 CA 1
ATOM 6412 C C . PRO C 1 208 ? 45.10336 65.31774 11.29675 1.000 50.32447 208 PRO CP1 C 1
ATOM 6413 O O . PRO C 1 208 ? 43.95447 65.77759 11.40258 1.000 52.94329 208 PRO CP1 O 1
ATOM 6417 N N . LEU C 1 209 ? 45.44586 64.13291 11.80691 1.000 53.46590 209 LEU CP1 N 1
ATOM 6418 C CA . LEU C 1 209 ? 44.45504 63.31326 12.49123 1.000 51.67371 209 LEU CP1 CA 1
ATOM 6419 C C . LEU C 1 209 ? 44.04352 63.90911 13.82942 1.000 47.20666 209 LEU CP1 C 1
ATOM 6420 O O . LEU C 1 209 ? 42.88959 63.73362 14.25003 1.000 45.03464 209 LEU CP1 O 1
ATOM 6425 N N . VAL C 1 210 ? 44.94581 64.63255 14.50230 1.000 48.26245 210 VAL CP1 N 1
ATOM 6426 C CA . VAL C 1 210 ? 44.65290 65.17881 15.84096 1.000 55.32185 210 VAL CP1 CA 1
ATOM 6427 C C . VAL C 1 210 ? 43.46047 66.14285 15.79285 1.000 51.31160 210 VAL CP1 C 1
ATOM 6428 O O . VAL C 1 210 ? 42.49973 65.95971 16.56310 1.000 53.19715 210 VAL CP1 O 1
ATOM 6432 N N . PRO C 1 211 ? 43.46790 67.19957 14.97168 1.000 50.78708 211 PRO CP1 N 1
ATOM 6433 C CA . PRO C 1 211 ? 42.26872 68.05295 14.87898 1.000 52.93760 211 PRO CP1 CA 1
ATOM 6434 C C . PRO C 1 211 ? 41.04533 67.30080 14.38467 1.000 60.40876 211 PRO CP1 C 1
ATOM 6435 O O . PRO C 1 211 ? 39.93121 67.53137 14.87832 1.000 49.61834 211 PRO CP1 O 1
ATOM 6439 N N . LEU C 1 212 ? 41.22425 66.39539 13.41975 1.000 59.36565 212 LEU CP1 N 1
ATOM 6440 C CA . LEU C 1 212 ? 40.09709 65.61064 12.92424 1.000 49.51918 212 LEU CP1 CA 1
ATOM 6441 C C . LEU C 1 212 ? 39.44768 64.79455 14.04103 1.000 47.68270 212 LEU CP1 C 1
ATOM 6442 O O . LEU C 1 212 ? 38.21685 64.73161 14.13864 1.000 54.85410 212 LEU CP1 O 1
ATOM 6447 N N . LEU C 1 213 ? 40.25167 64.14102 14.88373 1.000 42.79190 213 LEU CP1 N 1
ATOM 6448 C CA . LEU C 1 213 ? 39.66609 63.34954 15.96483 1.000 50.08791 213 LEU CP1 CA 1
ATOM 6449 C C . LEU C 1 213 ? 38.95041 64.23650 16.98390 1.000 61.92413 213 LEU CP1 C 1
ATOM 6450 O O . LEU C 1 213 ? 37.89273 63.86552 17.51379 1.000 48.12819 213 LEU CP1 O 1
ATOM 6455 N N . LYS C 1 214 ? 39.50717 65.41505 17.26584 1.000 53.04839 214 LYS CP1 N 1
ATOM 6456 C CA . LYS C 1 214 ? 38.84030 66.34937 18.16540 1.000 55.94495 214 LYS CP1 CA 1
ATOM 6457 C C . LYS C 1 214 ? 37.53638 66.85409 17.56470 1.000 55.92890 214 LYS CP1 C 1
ATOM 6458 O O . LYS C 1 214 ? 36.52859 66.97693 18.26940 1.000 55.78328 214 LYS CP1 O 1
ATOM 6464 N N . GLU C 1 215 ? 37.51228 67.09394 16.25412 1.000 58.88450 215 GLU CP1 N 1
ATOM 6465 C CA . GLU C 1 215 ? 36.28684 67.59741 15.64214 1.000 60.61778 215 GLU CP1 CA 1
ATOM 6466 C C . GLU C 1 215 ? 35.21217 66.51937 15.61788 1.000 65.76668 215 GLU CP1 C 1
ATOM 6467 O O . GLU C 1 215 ? 34.05244 66.78412 15.95460 1.000 77.78241 215 GLU CP1 O 1
ATOM 6473 N N . ALA C 1 216 ? 35.58144 65.29183 15.24308 1.000 75.81680 216 ALA CP1 N 1
ATOM 6474 C CA . ALA C 1 216 ? 34.62858 64.20318 15.06741 1.000 75.05435 216 ALA CP1 CA 1
ATOM 6475 C C . ALA C 1 216 ? 34.65028 63.20444 16.22077 1.000 80.65034 216 ALA CP1 C 1
ATOM 6476 O O . ALA C 1 216 ? 34.44466 62.00745 16.00604 1.000 103.17641 216 ALA CP1 O 1
ATOM 6478 N N . ALA C 1 217 ? 34.91203 63.66712 17.44487 1.000 68.03005 217 ALA CP1 N 1
ATOM 6479 C CA . ALA C 1 217 ? 35.02966 62.73455 18.56193 1.000 84.28008 217 ALA CP1 CA 1
ATOM 6480 C C . ALA C 1 217 ? 33.79534 61.84881 18.66708 1.000 73.97868 217 ALA CP1 C 1
ATOM 6481 O O . ALA C 1 217 ? 33.90108 60.63435 18.86690 1.000 75.27909 217 ALA CP1 O 1
ATOM 6483 N N . ASP C 1 218 ? 32.61564 62.43443 18.48461 1.000 79.49971 218 ASP CP1 N 1
ATOM 6484 C CA . ASP C 1 218 ? 31.37668 61.69109 18.66530 1.000 88.48864 218 ASP CP1 CA 1
ATOM 6485 C C . ASP C 1 218 ? 31.07573 60.75866 17.49954 1.000 71.54406 218 ASP CP1 C 1
ATOM 6486 O O . ASP C 1 218 ? 30.47084 59.70123 17.70315 1.000 89.36312 218 ASP CP1 O 1
ATOM 6491 N N . GLU C 1 219 ? 31.50763 61.10765 16.29111 1.000 77.96710 219 GLU CP1 N 1
ATOM 6492 C CA . GLU C 1 219 ? 31.24276 60.30069 15.10427 1.000 78.17406 219 GLU CP1 CA 1
ATOM 6493 C C . GLU C 1 219 ? 32.22942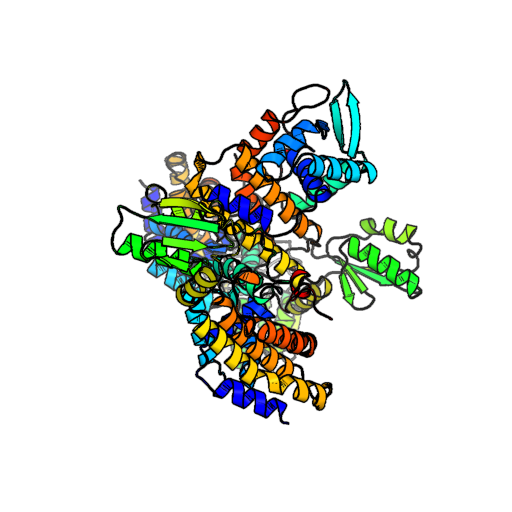 59.15584 14.93149 1.000 67.36851 219 GLU CP1 C 1
ATOM 6494 O O . GLU C 1 219 ? 32.11143 58.39667 13.96630 1.000 74.19599 219 GLU CP1 O 1
ATOM 6500 N N . LEU C 1 220 ? 33.18013 59.00646 15.84750 1.000 54.62140 220 LEU CP1 N 1
ATOM 6501 C CA . LEU C 1 220 ? 34.21457 57.98323 15.74592 1.000 61.87278 220 LEU CP1 CA 1
ATOM 6502 C C . LEU C 1 220 ? 33.61453 56.64965 16.17091 1.000 62.88867 220 LEU CP1 C 1
ATOM 6503 O O . LEU C 1 220 ? 33.48783 56.36277 17.36382 1.000 56.53880 220 LEU CP1 O 1
ATOM 6508 N N . THR C 1 221 ? 33.28464 55.81207 15.19228 1.000 51.42121 221 THR CP1 N 1
ATOM 6509 C CA . THR C 1 221 ? 32.73327 54.49510 15.46806 1.000 56.25801 221 THR CP1 CA 1
ATOM 6510 C C . THR C 1 221 ? 33.84386 53.50865 15.81318 1.000 41.85382 221 THR CP1 C 1
ATOM 6511 O O . THR C 1 221 ? 35.01434 53.73354 15.47879 1.000 47.99274 221 THR CP1 O 1
ATOM 6515 N N . PRO C 1 222 ? 33.50272 52.39812 16.47655 1.000 41.33522 222 PRO CP1 N 1
ATOM 6516 C CA . PRO C 1 222 ? 34.53530 51.37721 16.77358 1.000 37.51258 222 PRO CP1 CA 1
ATOM 6517 C C . PRO C 1 222 ? 35.32571 50.93529 15.54483 1.000 36.89083 222 PRO CP1 C 1
ATOM 6518 O O . PRO C 1 222 ? 36.56508 50.90530 15.58693 1.000 34.44283 222 PRO CP1 O 1
ATOM 6522 N N . GLU C 1 223 ? 34.65429 50.66593 14.42572 1.000 29.09917 223 GLU CP1 N 1
ATOM 6523 C CA . GLU C 1 223 ? 35.37524 50.23336 13.23011 1.000 38.94597 223 GLU CP1 CA 1
ATOM 6524 C C . GLU C 1 223 ? 36.38483 51.28820 12.76710 1.000 32.63109 223 GLU CP1 C 1
ATOM 6525 O O . GLU C 1 223 ? 37.54811 50.97225 12.47357 1.000 36.05406 223 GLU CP1 O 1
ATOM 6531 N N . ARG C 1 224 ? 35.97207 52.55512 12.72654 1.000 37.17617 224 ARG CP1 N 1
ATOM 6532 C CA . ARG C 1 224 ? 36.88869 53.60476 12.27686 1.000 37.63740 224 ARG CP1 CA 1
ATOM 6533 C C . ARG C 1 224 ? 38.01054 53.82901 13.28005 1.000 39.16372 224 ARG CP1 C 1
ATOM 6534 O O . ARG C 1 224 ? 39.16170 54.07805 12.88797 1.000 34.14158 224 ARG CP1 O 1
ATOM 6542 N N . ALA C 1 225 ? 37.69918 53.75098 14.57940 1.000 31.96231 225 ALA CP1 N 1
ATOM 6543 C CA . ALA C 1 225 ? 38.76010 53.81512 15.58529 1.000 41.31590 225 ALA CP1 CA 1
ATOM 6544 C C . ALA C 1 225 ? 39.77712 52.68774 15.39583 1.000 34.86254 225 ALA CP1 C 1
ATOM 6545 O O . ALA C 1 225 ? 40.98997 52.91925 15.45324 1.000 32.69371 225 ALA CP1 O 1
ATOM 6547 N N . PHE C 1 226 ? 39.30558 51.46465 15.12963 1.000 28.13807 226 PHE CP1 N 1
ATOM 6548 C CA . PHE C 1 226 ? 40.23895 50.35206 14.96787 1.000 30.80976 226 PHE CP1 CA 1
ATOM 6549 C C . PHE C 1 226 ? 41.09093 50.53374 13.71905 1.000 31.58038 226 PHE CP1 C 1
ATOM 6550 O O . PHE C 1 226 ? 42.30386 50.28665 13.74352 1.000 34.71739 226 PHE CP1 O 1
ATOM 6558 N N . HIS C 1 227 ? 40.47312 50.96517 12.61426 1.000 28.10832 227 HIS CP1 N 1
ATOM 6559 C CA . HIS C 1 227 ? 41.24151 51.20555 11.39401 1.000 32.72530 227 HIS CP1 CA 1
ATOM 6560 C C . HIS C 1 227 ? 42.27748 52.30864 11.59191 1.000 31.74584 227 HIS CP1 C 1
ATOM 6561 O O . HIS C 1 227 ? 43.39460 52.22570 11.06030 1.000 35.77182 227 HIS CP1 O 1
ATOM 6568 N N . ILE C 1 228 ? 41.93150 53.36485 12.33302 1.000 37.09193 228 ILE CP1 N 1
ATOM 6569 C CA . ILE C 1 228 ? 42.92052 54.41509 12.57137 1.000 30.99233 228 ILE CP1 CA 1
ATOM 6570 C C . ILE C 1 228 ? 44.06762 53.85830 13.39021 1.000 32.32572 228 ILE CP1 C 1
ATOM 6571 O O . ILE C 1 228 ? 45.24591 54.06533 13.07036 1.000 33.32188 228 ILE CP1 O 1
ATOM 6576 N N . GLN C 1 229 ? 43.73348 53.15324 14.47851 1.000 29.55990 229 GLN CP1 N 1
ATOM 6577 C CA . GLN C 1 229 ? 44.77034 52.60887 15.34752 1.000 37.63026 229 GLN CP1 CA 1
ATOM 6578 C C . GLN C 1 229 ? 45.66584 51.65019 14.57812 1.000 31.22328 229 GLN CP1 C 1
ATOM 6579 O O . GLN C 1 229 ? 46.89653 51.69065 14.70830 1.000 33.54003 229 GLN CP1 O 1
ATOM 6585 N N . LEU C 1 230 ? 45.07255 50.79164 13.75002 1.000 30.72389 230 LEU CP1 N 1
ATOM 6586 C CA . LEU C 1 230 ? 45.88301 49.80847 13.04026 1.000 32.46551 230 LEU CP1 CA 1
ATOM 6587 C C . LEU C 1 230 ? 46.83554 50.49948 12.07047 1.000 34.94590 230 LEU CP1 C 1
ATOM 6588 O O . LEU C 1 230 ? 48.03396 50.19177 12.02736 1.000 33.16442 230 LEU CP1 O 1
ATOM 6593 N N . LEU C 1 231 ? 46.32210 51.45266 11.28922 1.000 32.23528 231 LEU CP1 N 1
ATOM 6594 C CA . LEU C 1 231 ? 47.18838 52.16573 10.35605 1.000 33.54394 231 LEU CP1 CA 1
ATOM 6595 C C . LEU C 1 231 ? 48.24744 52.97002 11.10202 1.000 36.02136 231 LEU CP1 C 1
ATOM 6596 O O . LEU C 1 231 ? 49.42738 52.95553 10.73294 1.000 40.42622 231 LEU CP1 O 1
ATOM 6601 N N . LEU C 1 232 ? 47.85571 53.64497 12.18260 1.000 39.10528 232 LEU CP1 N 1
ATOM 6602 C CA . LEU C 1 232 ? 48.82564 54.40626 12.96096 1.000 32.10774 232 LEU CP1 CA 1
ATOM 6603 C C . LEU C 1 232 ? 49.95405 53.51222 13.44607 1.000 35.38255 232 LEU CP1 C 1
ATOM 6604 O O . LEU C 1 232 ? 51.13599 53.78917 13.20940 1.000 38.51492 232 LEU CP1 O 1
ATOM 6609 N N . ILE C 1 233 ? 49.60751 52.43224 14.15093 1.000 33.35759 233 ILE CP1 N 1
ATOM 6610 C CA . ILE C 1 233 ? 50.65423 51.62205 14.76806 1.000 32.05395 233 ILE CP1 CA 1
ATOM 6611 C C . ILE C 1 233 ? 51.43729 50.89043 13.69702 1.000 33.88446 233 ILE CP1 C 1
ATOM 6612 O O . ILE C 1 233 ? 52.65035 50.68790 13.83415 1.000 37.03317 233 ILE CP1 O 1
ATOM 6617 N N . HIS C 1 234 ? 50.77544 50.49516 12.60640 1.000 38.35401 234 HIS CP1 N 1
ATOM 6618 C CA . HIS C 1 234 ? 51.49918 49.82091 11.53593 1.000 40.07276 234 HIS CP1 CA 1
ATOM 6619 C C . HIS C 1 234 ? 52.60046 50.71316 10.99021 1.000 38.45881 234 HIS CP1 C 1
ATOM 6620 O O . HIS C 1 234 ? 53.76265 50.30302 10.90319 1.000 38.03704 234 HIS CP1 O 1
ATOM 6627 N N . PHE C 1 235 ? 52.25939 51.95500 10.63856 1.000 38.38240 235 PHE CP1 N 1
ATOM 6628 C CA . PHE C 1 235 ? 53.27527 52.83512 10.06554 1.000 41.33847 235 PHE CP1 CA 1
ATOM 6629 C C . PHE C 1 235 ? 54.26097 53.32478 11.12484 1.000 47.99168 235 PHE CP1 C 1
ATOM 6630 O O . PHE C 1 235 ? 55.44712 53.49707 10.82587 1.000 40.88093 235 PHE CP1 O 1
ATOM 6638 N N . TYR C 1 236 ? 53.81974 53.49101 12.37574 1.000 40.28432 236 TYR CP1 N 1
ATOM 6639 C CA . TYR C 1 236 ? 54.76990 53.81321 13.43696 1.000 42.94576 236 TYR CP1 CA 1
ATOM 6640 C C . TYR C 1 236 ? 55.75361 52.66663 13.64654 1.000 44.91569 236 TYR CP1 C 1
ATOM 6641 O O . TYR C 1 236 ? 56.97167 52.87936 13.72121 1.000 47.66955 236 TYR CP1 O 1
ATOM 6650 N N . ARG C 1 237 ? 55.24069 51.43109 13.68665 1.000 43.88522 237 ARG CP1 N 1
ATOM 6651 C CA . ARG C 1 237 ? 56.09614 50.26033 13.87668 1.000 51.15040 237 ARG CP1 CA 1
ATOM 6652 C C . ARG C 1 237 ? 57.11873 50.13249 12.74698 1.000 46.65141 237 ARG CP1 C 1
ATOM 6653 O O . ARG C 1 237 ? 58.26867 49.74440 12.98024 1.000 45.26895 237 ARG CP1 O 1
ATOM 6661 N N . ARG C 1 238 ? 56.72990 50.48228 11.51905 1.000 41.26980 238 ARG CP1 N 1
ATOM 6662 C CA . ARG C 1 238 ? 57.67318 50.44393 10.40353 1.000 43.73161 238 ARG CP1 CA 1
ATOM 6663 C C . ARG C 1 238 ? 58.90647 51.30347 10.67359 1.000 60.38621 238 ARG CP1 C 1
ATOM 6664 O O . ARG C 1 238 ? 60.03015 50.90340 10.35110 1.000 60.46047 238 ARG CP1 O 1
ATOM 6672 N N . VAL C 1 239 ? 58.71465 52.50035 11.23591 1.000 54.06909 239 VAL CP1 N 1
ATOM 6673 C CA . VAL C 1 239 ? 59.83024 53.41507 11.46636 1.000 47.16563 239 VAL CP1 CA 1
ATOM 6674 C C . VAL C 1 239 ? 60.60728 53.01720 12.71402 1.000 49.66720 239 VAL CP1 C 1
ATOM 6675 O O . VAL C 1 239 ? 61.84005 52.94268 12.69834 1.000 51.15617 239 VAL CP1 O 1
ATOM 6679 N N . VAL C 1 240 ? 59.89579 52.72931 13.80530 1.000 48.49305 240 VAL CP1 N 1
ATOM 6680 C CA . VAL C 1 240 ? 60.55034 52.52705 15.09451 1.000 50.73747 240 VAL CP1 CA 1
ATOM 6681 C C . VAL C 1 240 ? 61.39349 51.25689 15.09496 1.000 62.56333 240 VAL CP1 C 1
ATOM 6682 O O . VAL C 1 240 ? 62.46837 51.21213 15.70459 1.000 56.86324 240 VAL CP1 O 1
ATOM 6686 N N . LEU C 1 241 ? 60.93469 50.20559 14.41408 1.000 51.71834 241 LEU CP1 N 1
ATOM 6687 C CA . LEU C 1 241 ? 61.70439 48.97065 14.42392 1.000 53.92017 241 LEU CP1 CA 1
ATOM 6688 C C . LEU C 1 241 ? 63.00977 49.09851 13.64697 1.000 58.51397 241 LEU CP1 C 1
ATOM 6689 O O . LEU C 1 241 ? 63.96170 48.36920 13.94464 1.000 59.46893 241 LEU CP1 O 1
ATOM 6694 N N . LYS C 1 242 ? 63.09086 50.03665 12.69566 1.000 55.53842 242 LYS CP1 N 1
ATOM 6695 C CA . LYS C 1 242 ? 64.34099 50.32950 12.00198 1.000 58.27853 242 LYS CP1 CA 1
ATOM 6696 C C . LYS C 1 242 ? 65.26312 51.24086 12.80287 1.000 66.41503 242 LYS CP1 C 1
ATOM 6697 O O . LYS C 1 242 ? 66.41774 51.43008 12.40670 1.000 66.76394 242 LYS CP1 O 1
ATOM 6703 N N . ASP C 1 243 ? 64.78603 51.80328 13.90469 1.000 66.31504 243 ASP CP1 N 1
ATOM 6704 C CA . ASP C 1 243 ? 65.57362 52.74004 14.69147 1.000 63.82919 243 ASP CP1 CA 1
ATOM 6705 C C . ASP C 1 243 ? 66.54799 51.96205 15.56638 1.000 64.59384 243 ASP CP1 C 1
ATOM 6706 O O . ASP C 1 243 ? 66.11369 51.09597 16.33653 1.000 63.28732 243 ASP CP1 O 1
ATOM 6711 N N . PRO C 1 244 ? 67.85716 52.23329 15.49414 1.000 77.62594 244 PRO CP1 N 1
ATOM 6712 C CA . PRO C 1 244 ? 68.79029 51.55316 16.40620 1.000 66.18444 244 PRO CP1 CA 1
ATOM 6713 C C . PRO C 1 244 ? 68.61722 51.97224 17.85342 1.000 64.37459 244 PRO CP1 C 1
ATOM 6714 O O . PRO C 1 244 ? 69.15304 51.29680 18.74199 1.000 54.13057 244 PRO CP1 O 1
ATOM 6718 N N . LEU C 1 245 ? 67.86419 53.04407 18.10949 1.000 60.38462 245 LEU CP1 N 1
ATOM 6719 C CA . LEU C 1 245 ? 67.55059 53.49979 19.46091 1.000 67.04807 245 LEU CP1 CA 1
ATOM 6720 C C . LEU C 1 245 ? 68.82823 53.78473 20.24713 1.000 63.29803 245 LEU CP1 C 1
ATOM 6721 O O . LEU C 1 245 ? 69.02257 53.30779 21.36628 1.000 73.63309 245 LEU CP1 O 1
ATOM 6726 N N . LEU C 1 246 ? 69.70526 54.57868 19.64017 1.000 73.17033 246 LEU CP1 N 1
ATOM 6727 C CA . LEU C 1 246 ? 70.94536 54.98733 20.27855 1.000 74.86275 246 LEU CP1 CA 1
ATOM 6728 C C . LEU C 1 246 ? 70.67623 55.97518 21.40998 1.000 72.81481 246 LEU CP1 C 1
ATOM 6729 O O . LEU C 1 246 ? 69.64783 56.65514 21.42464 1.000 82.88861 246 LEU CP1 O 1
ATOM 6734 N N . PRO C 1 247 ? 71.60040 56.08085 22.36435 1.000 85.66140 247 PRO CP1 N 1
ATOM 6735 C CA . PRO C 1 247 ? 71.43183 57.06037 23.44590 1.000 79.85100 247 PRO CP1 CA 1
ATOM 6736 C C . PRO C 1 247 ? 71.25896 58.46113 22.87953 1.000 75.89857 247 PRO CP1 C 1
ATOM 6737 O O . PRO C 1 247 ? 71.77268 58.78433 21.80753 1.000 81.74142 247 PRO CP1 O 1
ATOM 6741 N N . GLU C 1 248 ? 70.49182 59.29342 23.59498 1.000 84.06733 248 GLU CP1 N 1
ATOM 6742 C CA . GLU C 1 248 ? 70.25864 60.65292 23.10776 1.000 90.64536 248 GLU CP1 CA 1
ATOM 6743 C C . GLU C 1 248 ? 71.55839 61.39854 22.85201 1.000 84.99944 248 GLU CP1 C 1
ATOM 6744 O O . GLU C 1 248 ? 71.62838 62.21930 21.92683 1.000 70.41497 248 GLU CP1 O 1
ATOM 6750 N N . GLU C 1 249 ? 72.58996 61.14665 23.66413 1.000 97.92925 249 GLU CP1 N 1
ATOM 6751 C CA . GLU C 1 249 ? 73.82267 61.91800 23.54713 1.000 88.34583 249 GLU CP1 CA 1
ATOM 6752 C C . GLU C 1 249 ? 74.44207 61.78630 22.16334 1.000 96.01461 249 GLU CP1 C 1
ATOM 6753 O O . GLU C 1 249 ? 75.17357 62.68508 21.73578 1.000 97.79313 249 GLU CP1 O 1
ATOM 6759 N N . LEU C 1 250 ? 74.14462 60.70224 21.44807 1.000 90.14294 250 LEU CP1 N 1
ATOM 6760 C CA . LEU C 1 250 ? 74.72287 60.42878 20.14289 1.000 76.40562 250 LEU CP1 CA 1
ATOM 6761 C C . LEU C 1 250 ? 73.81864 60.84744 18.99276 1.000 75.24949 250 LEU CP1 C 1
ATOM 6762 O O . LEU C 1 250 ? 74.19654 60.66840 17.82974 1.000 89.44710 250 LEU CP1 O 1
ATOM 6767 N N . LEU C 1 251 ? 72.65525 61.43531 19.27917 1.000 85.80488 251 LEU CP1 N 1
ATOM 6768 C CA . LEU C 1 251 ? 71.74835 61.70534 18.17352 1.000 83.88217 251 LEU CP1 CA 1
ATOM 6769 C C . LEU C 1 251 ? 71.92986 63.12456 17.64864 1.000 78.80583 251 LEU CP1 C 1
ATOM 6770 O O . LEU C 1 251 ? 72.37048 64.01543 18.38195 1.000 84.20324 251 LEU CP1 O 1
ATOM 6775 N N . PRO C 1 252 ? 71.58530 63.34560 16.38025 1.000 80.68716 252 PRO CP1 N 1
ATOM 6776 C CA . PRO C 1 252 ? 71.58960 64.70944 15.84244 1.000 82.03524 252 PRO CP1 CA 1
ATOM 6777 C C . PRO C 1 252 ? 70.71485 65.61304 16.69648 1.000 100.41099 252 PRO CP1 C 1
ATOM 6778 O O . PRO C 1 252 ? 69.85068 65.15986 17.44887 1.000 107.39312 252 PRO CP1 O 1
ATOM 6782 N N . ALA C 1 253 ? 70.95181 66.91873 16.57352 1.000 113.40211 253 ALA CP1 N 1
ATOM 6783 C CA . ALA C 1 253 ? 70.34293 67.86173 17.50422 1.000 122.51715 253 ALA CP1 CA 1
ATOM 6784 C C . ALA C 1 253 ? 68.82878 67.98542 17.37018 1.000 115.16326 253 ALA CP1 C 1
ATOM 6785 O O . ALA C 1 253 ? 68.18287 68.45645 18.31366 1.000 120.20267 253 ALA CP1 O 1
ATOM 6787 N N . HIS C 1 254 ? 68.23825 67.57955 16.25145 1.000 90.31435 254 HIS CP1 N 1
ATOM 6788 C CA . HIS C 1 254 ? 66.81127 67.81867 16.03286 1.000 105.67978 254 HIS CP1 CA 1
ATOM 6789 C C . HIS C 1 254 ? 66.07186 66.52179 15.71517 1.000 94.19325 254 HIS CP1 C 1
ATOM 6790 O O . HIS C 1 254 ? 65.27312 66.43536 14.78000 1.000 70.70648 254 HIS CP1 O 1
ATOM 6797 N N . TRP C 1 255 ? 66.34725 65.49037 16.51136 1.000 84.81744 255 TRP CP1 N 1
ATOM 6798 C CA . TRP C 1 255 ? 65.72924 64.17877 16.37140 1.000 76.81335 255 TRP CP1 CA 1
ATOM 6799 C C . TRP C 1 255 ? 64.20987 64.23590 16.49897 1.000 76.88335 255 TRP CP1 C 1
ATOM 6800 O O . TRP C 1 255 ? 63.67371 64.50483 17.58053 1.000 73.02209 255 TRP CP1 O 1
ATOM 6811 N N . ALA C 1 256 ? 63.51073 63.98971 15.38926 1.000 65.19940 256 ALA CP1 N 1
ATOM 6812 C CA . ALA C 1 256 ? 62.05324 64.01085 15.36573 1.000 63.97379 256 ALA CP1 CA 1
ATOM 6813 C C . ALA C 1 256 ? 61.43032 62.81862 16.09047 1.000 67.98043 256 ALA CP1 C 1
ATOM 6814 O O . ALA C 1 256 ? 60.21215 62.80859 16.29724 1.000 60.78838 256 ALA CP1 O 1
ATOM 6816 N N . GLY C 1 257 ? 62.23270 61.82928 16.49129 1.000 62.32139 257 GLY CP1 N 1
ATOM 6817 C CA . GLY C 1 257 ? 61.67367 60.62349 17.08324 1.000 60.78475 257 GLY CP1 CA 1
ATOM 6818 C C . GLY C 1 257 ? 60.78719 60.87178 18.28965 1.000 64.89965 257 GLY CP1 C 1
ATOM 6819 O O . GLY C 1 257 ? 59.76806 60.19860 18.46393 1.000 72.64296 257 GLY CP1 O 1
ATOM 6820 N N . HIS C 1 258 ? 61.15008 61.83692 19.13849 1.000 72.28162 258 HIS CP1 N 1
ATOM 6821 C CA . HIS C 1 258 ? 60.31206 62.12514 20.30431 1.000 58.90767 258 HIS CP1 CA 1
ATOM 6822 C C . HIS C 1 258 ? 58.98075 62.73118 19.88637 1.000 58.14197 258 HIS CP1 C 1
ATOM 6823 O O . HIS C 1 258 ? 57.93203 62.40481 20.45975 1.000 51.58528 258 HIS CP1 O 1
ATOM 6830 N N . THR C 1 259 ? 59.00533 63.63045 18.90116 1.000 51.17616 259 THR CP1 N 1
ATOM 6831 C CA . THR C 1 259 ? 57.76228 64.19967 18.39972 1.000 64.92770 259 THR CP1 CA 1
ATOM 6832 C C . THR C 1 259 ? 56.89325 63.11450 17.78318 1.000 55.12853 259 THR CP1 C 1
ATOM 6833 O O . THR C 1 259 ? 55.68626 63.04463 18.04793 1.000 57.35689 259 THR CP1 O 1
ATOM 6837 N N . ALA C 1 260 ? 57.50278 62.23805 16.97777 1.000 58.13757 260 ALA CP1 N 1
ATOM 6838 C CA . ALA C 1 260 ? 56.76049 61.12738 16.38971 1.000 47.70046 260 ALA CP1 CA 1
ATOM 6839 C C . ALA C 1 260 ? 56.13793 60.26763 17.47969 1.000 57.09667 260 ALA CP1 C 1
ATOM 6840 O O . ALA C 1 260 ? 54.95365 59.91745 17.41144 1.000 52.02257 260 ALA CP1 O 1
ATOM 6842 N N . ARG C 1 261 ? 56.91051 59.96883 18.52362 1.000 50.06009 261 ARG CP1 N 1
ATOM 6843 C CA . ARG C 1 261 ? 56.39495 59.16997 19.62563 1.000 52.67458 261 ARG CP1 CA 1
ATOM 6844 C C . ARG C 1 261 ? 55.22699 59.86341 20.31164 1.000 59.31234 261 ARG CP1 C 1
ATOM 6845 O O . ARG C 1 261 ? 54.18413 59.24492 20.57042 1.000 53.85733 261 ARG CP1 O 1
ATOM 6853 N N . GLN C 1 262 ? 55.38248 61.15664 20.60631 1.000 55.32322 262 GLN CP1 N 1
ATOM 6854 C CA . GLN C 1 262 ? 54.33424 61.88222 21.31201 1.000 53.54613 262 GLN CP1 CA 1
ATOM 6855 C C . GLN C 1 262 ? 53.05614 61.92078 20.49027 1.000 53.02803 262 GLN CP1 C 1
ATOM 6856 O O . GLN C 1 262 ? 51.95416 61.77676 21.03270 1.000 47.93194 262 GLN CP1 O 1
ATOM 6862 N N . LEU C 1 263 ? 53.18839 62.11520 19.17531 1.000 43.62873 263 LEU CP1 N 1
ATOM 6863 C CA . LEU C 1 263 ? 52.02318 62.12126 18.30160 1.000 43.55673 263 LEU CP1 CA 1
ATOM 6864 C C . LEU C 1 263 ? 51.35063 60.75287 18.27763 1.000 49.07738 263 LEU CP1 C 1
ATOM 6865 O O . LEU C 1 263 ? 50.11828 60.65553 18.37968 1.000 46.19486 263 LEU CP1 O 1
ATOM 6870 N N . ALA C 1 264 ? 52.14838 59.68702 18.15173 1.000 37.23937 264 ALA CP1 N 1
ATOM 6871 C CA . ALA C 1 264 ? 51.59665 58.33529 18.16815 1.000 50.81220 264 ALA CP1 CA 1
ATOM 6872 C C . ALA C 1 264 ? 50.80174 58.10322 19.44102 1.000 44.37621 264 ALA CP1 C 1
ATOM 6873 O O . ALA C 1 264 ? 49.66601 57.61386 19.39583 1.000 43.13107 264 ALA CP1 O 1
ATOM 6875 N N . ILE C 1 265 ? 51.36650 58.49114 20.58739 1.000 43.92230 265 ILE CP1 N 1
ATOM 6876 C CA . ILE C 1 265 ? 50.67275 58.28041 21.85718 1.000 45.89106 265 ILE CP1 CA 1
ATOM 6877 C C . ILE C 1 265 ? 49.38540 59.08897 21.89319 1.000 44.94752 265 ILE CP1 C 1
ATOM 6878 O O . ILE C 1 265 ? 48.33529 58.60125 22.33626 1.000 40.44188 265 ILE CP1 O 1
ATOM 6883 N N . ASN C 1 266 ? 49.43713 60.32978 21.40499 1.000 45.44081 266 ASN CP1 N 1
ATOM 6884 C CA . ASN C 1 266 ? 48.25059 61.17769 21.45023 1.000 41.86873 266 ASN CP1 CA 1
ATOM 6885 C C . ASN C 1 266 ? 47.11857 60.58526 20.62366 1.000 40.57863 266 ASN CP1 C 1
ATOM 6886 O O . ASN C 1 266 ? 45.96763 60.55055 21.07554 1.000 45.91513 266 ASN CP1 O 1
ATOM 6891 N N . ILE C 1 267 ? 47.42367 60.07300 19.42617 1.000 44.30877 267 ILE CP1 N 1
ATOM 6892 C CA . ILE C 1 267 ? 46.36276 59.46778 18.62302 1.000 48.07759 267 ILE CP1 CA 1
ATOM 6893 C C . ILE C 1 267 ? 45.93332 58.13560 19.23364 1.000 37.08743 267 ILE CP1 C 1
ATOM 6894 O O . ILE C 1 267 ? 44.73662 57.83930 19.33057 1.000 33.70207 267 ILE CP1 O 1
ATOM 6899 N N . TYR C 1 268 ? 46.90197 57.33293 19.68703 1.000 36.31589 268 TYR CP1 N 1
ATOM 6900 C CA . TYR C 1 268 ? 46.60150 56.00217 20.21204 1.000 46.80614 268 TYR CP1 CA 1
ATOM 6901 C C . TYR C 1 268 ? 45.62408 56.08043 21.37784 1.000 47.25394 268 TYR CP1 C 1
ATOM 6902 O O . TYR C 1 268 ? 44.66134 55.30142 21.44732 1.000 41.26161 268 TYR CP1 O 1
ATOM 6911 N N . GLN C 1 269 ? 45.84433 57.02152 22.30138 1.000 50.71384 269 GLN CP1 N 1
ATOM 6912 C CA . GLN C 1 269 ? 44.94390 57.13803 23.44933 1.000 48.97329 269 GLN CP1 CA 1
ATOM 6913 C C . GLN C 1 269 ? 43.53354 57.53360 23.03251 1.000 41.37166 269 GLN CP1 C 1
ATOM 6914 O O . GLN C 1 269 ? 42.56845 57.09102 23.65638 1.000 42.11673 269 GLN CP1 O 1
ATOM 6920 N N . ARG C 1 270 ? 43.38250 58.31732 21.95953 1.000 35.20276 270 ARG CP1 N 1
ATOM 6921 C CA . ARG C 1 270 ? 42.04169 58.74399 21.56206 1.000 39.17374 270 ARG CP1 CA 1
ATOM 6922 C C . ARG C 1 270 ? 41.24611 57.60022 20.93361 1.000 38.15248 270 ARG CP1 C 1
ATOM 6923 O O . ARG C 1 270 ? 40.02996 57.50671 21.13161 1.000 38.35195 270 ARG CP1 O 1
ATOM 6931 N N . VAL C 1 271 ? 41.89713 56.71698 20.16492 1.000 37.11169 271 VAL CP1 N 1
ATOM 6932 C CA . VAL C 1 271 ? 41.14466 55.67503 19.45694 1.000 46.86262 271 VAL CP1 CA 1
ATOM 6933 C C . VAL C 1 271 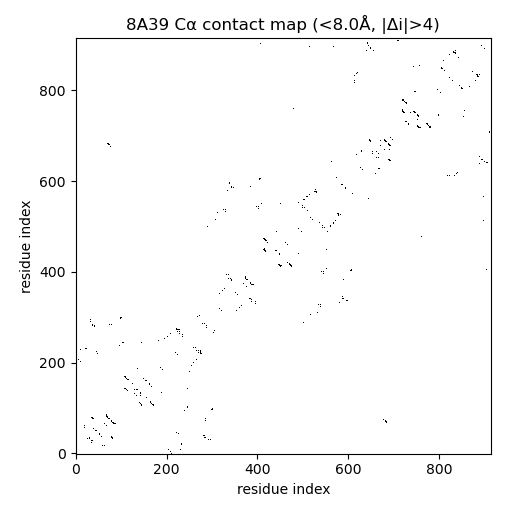? 41.14100 54.31786 20.16668 1.000 40.29177 271 VAL CP1 C 1
ATOM 6934 O O . VAL C 1 271 ? 40.31267 53.45974 19.82046 1.000 40.72541 271 VAL CP1 O 1
ATOM 6938 N N . ALA C 1 272 ? 42.01084 54.09880 21.15428 1.000 36.26659 272 ALA CP1 N 1
ATOM 6939 C CA . ALA C 1 272 ? 42.13707 52.75390 21.71527 1.000 38.19781 272 ALA CP1 CA 1
ATOM 6940 C C . ALA C 1 272 ? 40.84845 52.24221 22.34447 1.000 49.65405 272 ALA CP1 C 1
ATOM 6941 O O . ALA C 1 272 ? 40.50693 51.06865 22.11095 1.000 40.09325 272 ALA CP1 O 1
ATOM 6943 N N . PRO C 1 273 ? 40.09370 53.03271 23.11951 1.000 42.94633 273 PRO CP1 N 1
ATOM 6944 C CA . PRO C 1 273 ? 38.87361 52.47603 23.72291 1.000 34.52603 273 PRO CP1 CA 1
ATOM 6945 C C . PRO C 1 273 ? 37.88290 51.96925 22.68882 1.000 38.81400 273 PRO CP1 C 1
ATOM 6946 O O . PRO C 1 273 ? 37.37571 50.84099 22.79971 1.000 33.61739 273 PRO CP1 O 1
ATOM 6950 N N . ALA C 1 274 ? 37.57906 52.77699 21.67701 1.000 34.37759 274 ALA CP1 N 1
ATOM 6951 C CA . ALA C 1 274 ? 36.63945 52.30994 20.66626 1.000 30.21147 274 ALA CP1 CA 1
ATOM 6952 C C . ALA C 1 274 ? 37.24713 51.17415 19.83478 1.000 38.28089 274 ALA CP1 C 1
ATOM 6953 O O . ALA C 1 274 ? 36.54631 50.22812 19.45618 1.000 35.71069 274 ALA CP1 O 1
ATOM 6955 N N . ALA C 1 275 ? 38.55558 51.23444 19.56428 1.000 26.94788 275 ALA CP1 N 1
ATOM 6956 C CA . ALA C 1 275 ? 39.19898 50.16986 18.79118 1.000 41.11773 275 ALA CP1 CA 1
ATOM 6957 C C . ALA C 1 275 ? 39.14434 48.82475 19.51839 1.000 41.51733 275 ALA CP1 C 1
ATOM 6958 O O . ALA C 1 275 ? 38.87342 47.78828 18.90009 1.000 44.31533 275 ALA CP1 O 1
ATOM 6960 N N . LEU C 1 276 ? 39.38988 48.81895 20.83004 1.000 41.83640 276 LEU CP1 N 1
ATOM 6961 C CA . LEU C 1 276 ? 39.24831 47.58819 21.60210 1.000 36.24654 276 LEU CP1 CA 1
ATOM 6962 C C . LEU C 1 276 ? 37.84351 47.02089 21.46918 1.000 34.86790 276 LEU CP1 C 1
ATOM 6963 O O . LEU C 1 276 ? 37.65554 45.80062 21.37374 1.000 32.00078 276 LEU CP1 O 1
ATOM 6968 N N . ALA C 1 277 ? 36.84047 47.89205 21.49459 1.000 27.43371 277 ALA CP1 N 1
ATOM 6969 C CA . ALA C 1 277 ? 35.46387 47.43483 21.36645 1.000 33.75959 277 ALA CP1 CA 1
ATOM 6970 C C . ALA C 1 277 ? 35.22788 46.73475 20.03019 1.000 40.82437 277 ALA CP1 C 1
ATOM 6971 O O . ALA C 1 277 ? 34.47811 45.74976 19.96182 1.000 40.96899 277 ALA CP1 O 1
ATOM 6973 N N . PHE C 1 278 ? 35.84130 47.24180 18.95094 1.000 30.79613 278 PHE CP1 N 1
ATOM 6974 C CA . PHE C 1 278 ? 35.65799 46.62432 17.63691 1.000 36.92149 278 PHE CP1 CA 1
ATOM 6975 C C . PHE C 1 278 ? 36.28655 45.23543 17.58740 1.000 31.81340 278 PHE CP1 C 1
ATOM 6976 O O . PHE C 1 278 ? 35.67582 44.28699 17.07671 1.000 32.34293 278 PHE CP1 O 1
ATOM 6984 N N . VAL C 1 279 ? 37.49627 45.08914 18.13063 1.000 30.17846 279 VAL CP1 N 1
ATOM 6985 C CA . VAL C 1 279 ? 38.09895 43.76348 18.20796 1.000 31.50198 279 VAL CP1 CA 1
ATOM 6986 C C . VAL C 1 279 ? 37.25214 42.83761 19.08018 1.000 39.81729 279 VAL CP1 C 1
ATOM 6987 O O . VAL C 1 279 ? 37.08116 41.64967 18.75827 1.000 33.87594 279 VAL CP1 O 1
ATOM 6991 N N . SER C 1 280 ? 36.69697 43.35873 20.18935 1.000 30.68290 280 SER CP1 N 1
ATOM 6992 C CA . SER C 1 280 ? 35.82317 42.53107 21.02774 1.000 36.78795 280 SER CP1 CA 1
ATOM 6993 C C . SER C 1 280 ? 34.57642 42.13272 20.26394 1.000 33.99417 280 SER CP1 C 1
ATOM 6994 O O . SER C 1 280 ? 34.11132 40.98651 20.35477 1.000 37.98521 280 SER CP1 O 1
ATOM 6997 N N . GLU C 1 281 ? 34.04521 43.06211 19.46879 1.000 31.56812 281 GLU CP1 N 1
ATOM 6998 C CA . GLU C 1 281 ? 32.82545 42.79776 18.71350 1.000 32.02275 281 GLU CP1 CA 1
ATOM 6999 C C . GLU C 1 281 ? 33.07482 41.78349 17.60611 1.000 39.33571 281 GLU CP1 C 1
ATOM 7000 O O . GLU C 1 281 ? 32.21742 40.94540 17.31895 1.000 36.31407 281 GLU CP1 O 1
ATOM 7006 N N . LYS C 1 282 ? 34.23332 41.85583 16.95753 1.000 25.49908 282 LYS CP1 N 1
ATOM 7007 C CA . LYS C 1 282 ? 34.48737 41.03463 15.78211 1.000 25.28249 282 LYS CP1 CA 1
ATOM 7008 C C . LYS C 1 282 ? 35.30936 39.78034 16.07156 1.000 38.89599 282 LYS CP1 C 1
ATOM 7009 O O . LYS C 1 282 ? 35.25335 38.84176 15.27947 1.000 25.64301 282 LYS CP1 O 1
ATOM 7015 N N . GLY C 1 283 ? 36.06679 39.73877 17.17208 1.000 30.63098 283 GLY CP1 N 1
ATOM 7016 C CA . GLY C 1 283 ? 37.03502 38.67794 17.36255 1.000 24.38972 283 GLY CP1 CA 1
ATOM 7017 C C . GLY C 1 283 ? 36.38876 37.42147 17.91747 1.000 34.04841 283 GLY CP1 C 1
ATOM 7018 O O . GLY C 1 283 ? 35.53007 37.47268 18.79594 1.000 34.22241 283 GLY CP1 O 1
ATOM 7019 N N . GLU C 1 284 ? 36.79825 36.28040 17.36709 1.000 34.77955 284 GLU CP1 N 1
ATOM 7020 C CA . GLU C 1 284 ? 36.30033 34.98056 17.78694 1.000 33.08238 284 GLU CP1 CA 1
ATOM 7021 C C . GLU C 1 284 ? 37.44197 33.97637 17.82163 1.000 35.19799 284 GLU CP1 C 1
ATOM 7022 O O . GLU C 1 284 ? 38.35743 34.04242 16.99340 1.000 32.93281 284 GLU CP1 O 1
ATOM 7028 N N . THR C 1 285 ? 37.41380 33.08204 18.80289 1.000 29.68440 285 THR CP1 N 1
ATOM 7029 C CA . THR C 1 285 ? 38.26509 31.89431 18.79325 1.000 32.01424 285 THR CP1 CA 1
ATOM 7030 C C . THR C 1 285 ? 37.34233 30.68045 18.72185 1.000 29.59776 285 THR CP1 C 1
ATOM 7031 O O . THR C 1 285 ? 36.13121 30.81361 18.55647 1.000 24.89653 285 THR CP1 O 1
ATOM 7035 N N . SER C 1 286 ? 37.92729 29.48154 18.80309 1.000 30.35158 286 SER CP1 N 1
ATOM 7036 C CA . SER C 1 286 ? 37.08388 28.29289 18.84987 1.000 32.54840 286 SER CP1 CA 1
ATOM 7037 C C . SER C 1 286 ? 36.21088 28.22925 20.10482 1.000 27.72446 286 SER CP1 C 1
ATOM 7038 O O . SER C 1 286 ? 35.27322 27.42941 20.13214 1.000 31.15695 286 SER CP1 O 1
ATOM 7041 N N . VAL C 1 287 ? 36.46756 29.03960 21.13229 1.000 27.65577 287 VAL CP1 N 1
ATOM 7042 C CA . VAL C 1 287 ? 35.64067 29.00439 22.34196 1.000 27.05975 287 VAL CP1 CA 1
ATOM 7043 C C . VAL C 1 287 ? 34.84586 30.29965 22.52489 1.000 42.20931 287 VAL CP1 C 1
ATOM 7044 O O . VAL C 1 287 ? 34.36959 30.59545 23.63699 1.000 30.51772 287 VAL CP1 O 1
ATOM 7048 N N . GLY C 1 288 ? 34.70023 31.08724 21.45709 1.000 33.41995 288 GLY CP1 N 1
ATOM 7049 C CA . GLY C 1 288 ? 33.86611 32.27196 21.51782 1.000 29.47459 288 GLY CP1 CA 1
ATOM 7050 C C . GLY C 1 288 ? 34.64222 33.57622 21.56667 1.000 32.71080 288 GLY CP1 C 1
ATOM 7051 O O . GLY C 1 288 ? 35.58670 33.77721 20.79262 1.000 35.48593 288 GLY CP1 O 1
ATOM 7052 N N . GLU C 1 289 ? 34.24746 34.45939 22.48667 1.000 29.19655 289 GLU CP1 N 1
ATOM 7053 C CA . GLU C 1 289 ? 34.82162 35.79347 22.58606 1.000 25.26910 289 GLU CP1 CA 1
ATOM 7054 C C . GLU C 1 289 ? 36.29386 35.73635 22.98272 1.000 36.89340 289 GLU CP1 C 1
ATOM 7055 O O . GLU C 1 289 ? 36.74917 34.82095 23.67875 1.000 29.74725 289 GLU CP1 O 1
ATOM 7061 N N . LEU C 1 290 ? 37.01779 36.76381 22.56794 1.000 25.87232 290 LEU CP1 N 1
ATOM 7062 C CA . LEU C 1 290 ? 38.39867 36.97153 22.95674 1.000 35.22663 290 LEU CP1 CA 1
ATOM 7063 C C . LEU C 1 290 ? 38.50776 37.32762 24.43903 1.000 36.49343 290 LEU CP1 C 1
ATOM 7064 O O . LEU C 1 290 ? 37.55948 37.85990 25.03686 1.000 33.47795 290 LEU CP1 O 1
ATOM 7069 N N . PRO C 1 291 ? 39.64866 37.02123 25.05966 1.000 32.49902 291 PRO CP1 N 1
ATOM 7070 C CA . PRO C 1 291 ? 39.92171 37.53508 26.40754 1.000 32.75399 291 PRO CP1 CA 1
ATOM 7071 C C . PRO C 1 291 ? 40.00813 39.05103 26.39540 1.000 42.96428 291 PRO CP1 C 1
ATOM 7072 O O . PRO C 1 291 ? 40.26110 39.67645 25.35903 1.000 34.59808 291 PRO CP1 O 1
ATOM 7076 N N . ALA C 1 292 ? 39.77516 39.64267 27.56833 1.000 32.57939 292 ALA CP1 N 1
ATOM 7077 C CA . ALA C 1 292 ? 40.04781 41.05326 27.75296 1.000 31.88434 292 ALA CP1 CA 1
ATOM 7078 C C . ALA C 1 292 ? 41.55319 41.29996 27.68686 1.000 32.71070 292 ALA CP1 C 1
ATOM 7079 O O . ALA C 1 292 ? 42.35581 40.41227 27.99788 1.000 34.53391 292 ALA CP1 O 1
ATOM 7081 N N . PRO C 1 293 ? 41.96632 42.49970 27.29934 1.000 35.61365 293 PRO CP1 N 1
ATOM 7082 C CA . PRO C 1 293 ? 43.40581 42.79061 27.25514 1.000 31.40062 293 PRO CP1 CA 1
ATOM 7083 C C . PRO C 1 293 ? 44.00446 42.67820 28.65072 1.000 34.84494 293 PRO CP1 C 1
ATOM 7084 O O . PRO C 1 293 ? 43.44874 43.19291 29.62716 1.000 38.68297 293 PRO CP1 O 1
ATOM 7088 N N . GLY C 1 294 ? 45.15040 42.01191 28.73841 1.000 47.36097 294 GLY CP1 N 1
ATOM 7089 C CA . GLY C 1 294 ? 45.86648 41.92670 29.99095 1.000 46.84518 294 GLY CP1 CA 1
ATOM 7090 C C . GLY C 1 294 ? 46.45410 43.26442 30.41271 1.000 58.20386 294 GLY CP1 C 1
ATOM 7091 O O . GLY C 1 294 ? 46.46325 44.24878 29.66895 1.000 42.76048 294 GLY CP1 O 1
ATOM 7092 N N . SER C 1 295 ? 47.00417 43.27120 31.63308 1.000 51.65996 295 SER CP1 N 1
ATOM 7093 C CA . SER C 1 295 ? 47.46616 44.51497 32.24031 1.000 49.72448 295 SER CP1 CA 1
ATOM 7094 C C . SER C 1 295 ? 48.62910 45.11796 31.47332 1.000 48.83636 295 SER CP1 C 1
ATOM 7095 O O . SER C 1 295 ? 48.76474 46.34706 31.41825 1.000 43.29832 295 SER CP1 O 1
ATOM 7098 N N . LEU C 1 296 ? 49.46671 44.28256 30.85925 1.000 42.26917 296 LEU CP1 N 1
ATOM 7099 C CA . LEU C 1 296 ? 50.57430 44.82561 30.08452 1.000 51.51808 296 LEU CP1 CA 1
ATOM 7100 C C . LEU C 1 296 ? 50.07870 45.74439 28.97098 1.000 49.75816 296 LEU CP1 C 1
ATOM 7101 O O . LEU C 1 296 ? 50.73844 46.73624 28.64743 1.000 58.50061 296 LEU CP1 O 1
ATOM 7106 N N . TYR C 1 297 ? 48.90012 45.46321 28.40654 1.000 42.93413 297 TYR CP1 N 1
ATOM 7107 C CA . TYR C 1 297 ? 48.35838 46.34089 27.37481 1.000 44.76463 297 TYR CP1 CA 1
ATOM 7108 C C . TYR C 1 297 ? 48.23480 47.77467 27.88538 1.000 53.03112 297 TYR CP1 C 1
ATOM 7109 O O . TYR C 1 297 ? 48.60089 48.72830 27.18593 1.000 37.14037 297 TYR CP1 O 1
ATOM 7118 N N . PHE C 1 298 ? 47.73153 47.94653 29.10958 1.000 41.23184 298 PHE CP1 N 1
ATOM 7119 C CA . PHE C 1 298 ? 47.50385 49.27741 29.65857 1.000 46.06021 298 PHE CP1 CA 1
ATOM 7120 C C . PHE C 1 298 ? 48.77728 49.96858 30.12312 1.000 51.36233 298 PHE CP1 C 1
ATOM 7121 O O . PHE C 1 298 ? 48.74761 51.17762 30.38246 1.000 53.56920 298 PHE CP1 O 1
ATOM 7129 N N . GLN C 1 299 ? 49.88822 49.24665 30.19822 1.000 48.43669 299 GLN CP1 N 1
ATOM 7130 C CA . GLN C 1 299 ? 51.18011 49.81662 30.53182 1.000 48.08941 299 GLN CP1 CA 1
ATOM 7131 C C . GLN C 1 299 ? 51.91554 50.34144 29.31262 1.000 54.93078 299 GLN CP1 C 1
ATOM 7132 O O . GLN C 1 299 ? 53.02603 50.86124 29.45307 1.000 69.58513 299 GLN CP1 O 1
ATOM 7138 N N . ARG C 1 300 ? 51.33492 50.20821 28.12432 1.000 55.80284 300 ARG CP1 N 1
ATOM 7139 C CA . ARG C 1 300 ? 51.99778 50.67745 26.91743 1.000 61.84598 300 ARG CP1 CA 1
ATOM 7140 C C . ARG C 1 300 ? 52.16193 52.19430 26.94356 1.000 58.16680 300 ARG CP1 C 1
ATOM 7141 O O . ARG C 1 300 ? 51.27056 52.92721 27.37911 1.000 44.56948 300 ARG CP1 O 1
ATOM 7149 N N . PHE C 1 301 ? 53.29583 52.66889 26.43418 1.000 59.47739 301 PHE CP1 N 1
ATOM 7150 C CA . PHE C 1 301 ? 53.55083 54.10222 26.33617 1.000 77.19228 301 PHE CP1 CA 1
ATOM 7151 C C . PHE C 1 301 ? 53.55152 54.75983 27.71408 1.000 91.70931 301 PHE CP1 C 1
ATOM 7152 O O . PHE C 1 301 ? 53.12673 55.91041 27.86831 1.000 84.70926 301 PHE CP1 O 1
ATOM 7160 N N . GLY C 1 302 ? 54.02067 54.02798 28.72521 1.000 85.35986 302 GLY CP1 N 1
ATOM 7161 C CA . GLY C 1 302 ? 53.98673 54.50528 30.09317 1.000 78.79668 302 GLY CP1 CA 1
ATOM 7162 C C . GLY C 1 302 ? 52.61900 54.60674 30.73240 1.000 74.52780 302 GLY CP1 C 1
ATOM 7163 O O . GLY C 1 302 ? 52.50244 55.21096 31.80034 1.000 100.17120 302 GLY CP1 O 1
ATOM 7164 N N . GLY C 1 303 ? 51.57559 54.05126 30.11999 1.000 70.87462 303 GLY CP1 N 1
ATOM 7165 C CA . GLY C 1 303 ? 50.26122 54.04956 30.74022 1.000 57.16165 303 GLY CP1 CA 1
ATOM 7166 C C . GLY C 1 303 ? 49.15434 54.64483 29.89210 1.000 63.90103 303 GLY CP1 C 1
ATOM 7167 O O . GLY C 1 303 ? 49.26130 55.78217 29.42549 1.000 65.82224 303 GLY CP1 O 1
ATOM 7168 N N . LEU C 1 304 ? 48.09672 53.86909 29.66079 1.000 66.35541 304 LEU CP1 N 1
ATOM 7169 C CA . LEU C 1 304 ? 46.96443 54.28190 28.83775 1.000 70.48093 304 LEU CP1 CA 1
ATOM 7170 C C . LEU C 1 304 ? 45.85323 54.84927 29.71214 1.000 88.50790 304 LEU CP1 C 1
ATOM 7171 O O . LEU C 1 304 ? 45.39220 54.18194 30.64556 1.000 88.26543 304 LEU CP1 O 1
ATOM 7176 N N . ASN C 1 305 ? 45.40086 56.06313 29.38886 1.000 94.88068 305 ASN CP1 N 1
ATOM 7177 C CA . ASN C 1 305 ? 44.36682 56.73606 30.17946 1.000 109.84472 305 ASN CP1 CA 1
ATOM 7178 C C . ASN C 1 305 ? 42.97078 56.27132 29.75084 1.000 112.60123 305 ASN CP1 C 1
ATOM 7179 O O . ASN C 1 305 ? 42.19021 56.99988 29.13300 1.000 121.38109 305 ASN CP1 O 1
ATOM 7184 N N . ILE C 1 306 ? 42.65761 55.02432 30.09292 1.000 98.63520 306 ILE CP1 N 1
ATOM 7185 C CA . ILE C 1 306 ? 41.31446 54.49439 29.86657 1.000 92.24781 306 ILE CP1 CA 1
ATOM 7186 C C . ILE C 1 306 ? 40.59919 54.27261 31.20079 1.000 84.24558 306 ILE CP1 C 1
ATOM 7187 O O . ILE C 1 306 ? 41.17102 53.71206 32.13657 0.000 86.26201 306 ILE CP1 O 1
#

Sequence (915 aa):
SKLDTFIQHAVNAVPVSGTSLISSLYGDSLSHRGGEIWLGSLAALLEGLGFGERFVRTALFRLNKEGWLDVSRIGRRSFYSLSDKGLRLTRRAESKIYRAEQPAWDGKWLLLLSEGLDKSTLADVKKQLIWQGFGALAPSLMASPSQKLADVQTLLHEAGVADNVIAFEAQIPLALSRAALRARVEEAWHLTEQNAMYETFIQSFRPLVPLLKEAADELTPERAFHIQLLLIHFYRRVVLKDPLLPEELLPAHWAGHTARQLAINIYQRVAPAALAFVSEKGETSVGELPAPGSLYFQRFGGLNISKLDTFIQHAVNAVPVSGTSLISSLYGDSLSHRGGEIWLGSLAALLEGLGFGERFVRTALFRLNKEGWLDVSRIGRRSFYSLSDKGLRLTRRAESKIYRAEQPAWDGKWLLLLSEGLDKSTLADVKKQLIWQGFGALAPSLMASPSQKLADVQTLLHEAGVADNVIAFEAQIPLALSRAALRARVEEAWHLTEQNAMYETFIQSFRPLVPLLKEAADELTPERAFHIQLLLIHFYRRVVLKDPLLPEELLPAHWAGHTARQLAINIYQRVAPAALAFVSEKGETSVGELPAPGSLYFQRFGGLNISKLDTFIQHAVNAVPVSGTSLISSLYGDSLSHRGGEIWLGSLAALLEGLGFGERFVRTALFRLNKEGWLDVSRIGRRSFYSLSDKGLRLTRRAESKIYRAEQPAWDGKWLLLLSEGLDKSTLADVKKQLIWQGFGALAPSLMASPSQKLADVQTLLHEAGVADNVIAFEAQIPLALSRAALRARVEEAWHLTEQNAMYETFIQSFRPLVPLLKEAADELTPERAFHIQLLLIHFYRRVVLKDPLLPEELLPAHWAGHTARQLAINIYQRVAPAALAFVSEKGETSVGELPAPGSLYFQRFGGLNI

Solvent-accessible surface area: 44546 Å² total; per-residue (Å²): 87,141,1,41,66,26,10,109,130,21,12,119,81,91,128,20,47,12,29,10,0,0,16,4,0,0,12,5,14,0,8,20,10,24,4,32,0,62,9,13,2,0,16,34,0,0,122,50,12,70,26,43,93,165,42,0,120,48,2,0,120,133,5,22,132,100,27,39,1,9,34,19,92,33,51,218,84,19,6,19,24,3,7,23,107,0,22,88,63,8,79,159,25,23,74,57,11,12,38,65,130,34,79,108,64,107,19,42,8,3,21,4,56,29,124,57,34,59,165,72,36,68,59,68,18,85,125,78,7,87,226,56,22,3,3,38,28,39,133,76,36,16,0,3,4,68,34,95,64,73,76,0,74,50,34,0,102,107,45,64,10,25,146,44,37,93,42,111,141,33,145,87,137,97,76,120,68,106,51,72,33,104,59,98,0,56,101,22,27,99,4,87,106,10,25,52,64,4,72,87,7,9,118,52,4,136,62,0,32,66,26,1,132,126,20,66,150,66,26,60,53,65,71,0,2,5,2,5,2,1,0,3,4,50,2,36,87,8,0,56,120,7,26,28,2,5,77,101,5,15,66,107,157,22,10,7,80,76,0,36,92,13,0,15,60,0,0,38,99,0,0,53,29,1,37,51,10,2,48,119,69,3,67,14,35,18,31,104,10,6,59,20,36,82,77,8,71,110,5,14,57,28,15,126,87,85,106,1,48,28,20,10,92,122,17,11,117,85,57,127,22,54,13,32,15,0,0,14,2,0,0,13,4,13,0,26,32,9,65,6,40,0,64,23,16,2,0,27,36,0,0,130,50,14,70,29,28,120,155,45,0,138,37,3,0,116,132,6,38,151,108,30,34,1,74,66,63,147,102,71,226,88,26,9,24,32,22,8,121,111,0,52,125,80,11,136,127,19,30,75,79,10,10,35,58,77,81,122,91,59,89,23,88,8,1,32,7,59,37,111,61,36,89,171,79,46,62,53,77,10,85,112,67,6,85,190,69,19,4,3,34,26,40,133,62,36,11,0,1,6,71,29,72,59,77,76,0,76,86,26,8,113,141,32,64,2,34,146,39,30,75,43,105,130,28,115,73,121,64,62,136,57,78,75,69,26,49,52,112,0,22,73,15,24,117,1,8,54,7,23,17,56,3,43,80,7,2,11,42,4,20,33,0,7,65,30,5,98,123,24,58,146,61,27,54,52,64,74,0,1,6,2,4,3,2,0,2,4,39,1,35,97,11,0,72,118,16,36,61,14,18,95,74,9,14,24,25,57,10,6,8,81,36,0,31,20,0,0,14,6,0,0,45,74,0,6,50,24,0,40,52,11,1,54,120,74,4,63,14,45,136,28,149,18,66,80,18,34,85,116,8,79,112,5,13,58,22,24,119,156,110,140,7,35,91,28,10,116,131,11,13,118,61,79,130,22,52,11,27,25,0,0,21,1,0,0,0,2,10,0,28,31,8,61,6,38,0,53,9,13,2,0,15,32,0,0,122,52,16,68,28,40,90,196,72,0,112,52,4,0,123,138,5,31,158,95,31,23,1,6,27,21,77,38,54,173,59,17,3,24,9,6,5,56,91,0,32,83,84,6,85,166,12,32,82,54,0,6,28,87,78,82,112,106,71,97,20,106,9,3,33,0,62,8,118,55,29,132,162,101,78,17,58,83,5,62,114,72,1,63,207,59,22,3,2,26,37,39,113,39,37,8,0,2,4,69,50,94,58,44,67,0,66,68,38,5,94,174,32,62,5,24,144,61,17,89,44,104,111,30,120,75,143,95,108,172,82,45,82,84,35,85,50,104,0,34,103,15,27,120,0,91,103,6,25,48,40,0,69,84,7,9,130,52,6,140,64,0,20,68,27,6,116,128,24,68,141,126,28,56,50,58,88,0,0,5,3,3,4,3,0,0,3,35,0,24,97,13,0,70,121,4,28,43,7,3,98,116,3,11,47,88,167,28,5,5,100,62,0,17,115,19,0,20,53,0,0,48,90,0,0,58,24,0,25,48,11,2,54,117,71,3,42,14,19,3,3,65,10,33,78,25,15,49,94,4,74,114,4,15,64,26,17,127,110

Radius of gyration: 33.11 Å; Cα contacts (8 Å, |Δi|>4): 1193; chains: 3; bounding box: 89×89×65 Å

Secondary structure (P-SEA, 3-state):
caaaaaaaaaaacccccaaaaaaaaaacccccccccccaaaaaaacccccccaaaaaaaaaaaaaaccbbbbbcccbbbbcccaaaaaaaaaaaaaacccccccccbbbbbbbbccccaaaaaaaaaaaaaaccccccccbbbbccccccccaaaaaaacccccbbbbbcccccccccaaaaaaaaaacaaaaaaaaaaaaaaacccaaaaaaaacccccaaaaaaaaaaaaaaaaacccccccccccccccccaaaaaaaaaaaaaaacaaaaaaaaaaccccccccccccccccccccccccc/caaaaaaaaaaacbbbbaaaaaaaaaacccccccccccaaaaaaacccccccaaaaaaaaaaaaaaccbbbbbcccbbbbcccaaaaaaaaaaaaaaccccccccccbbbbbbbccccaaaaaaaaaaaaaaccccccccbbbbccccccccaaaaaaacccccbbbbbcccccccaaaaaaaaaaaaaaaaaaaaaaaaaaaacccaaaaaaaacccccaaaaaaaaaaaaaaaaaaaaacccccccccccccaaaaaaaaaaaaaaacaaaaaaaaaaccccccccccccccccccccccccc/caaaaaaaaaaacccccaaaaaaaaaacccccccccccaaaaaaaaccccccaaaaaaaaaaaaaaccbbbbbcccbbbbcccaaaaaaaaaaaaaaccccccccccbbbbbbbcccccaaaaaaaaaaaaaccccccccbbbbccccccccaaaaaaccccccbbbbbccccccccaaaaaaaaaaacaaaaaaaaaaaaaaaccaaaaaaaaacccccaaaaaaaaaaaaaaaaaaaaacccccccccccccaaaaaaaaaaaaaaacaaaaaaaaaaccccccccccccccccccccccccc

Foldseek 3Di:
DVLLVLLQCLLPVDDDQLLLLVLLCLLQQPLLFQFKFWLQLVQVLCVSSPQHSVSNVVNLVVCVVVQQWDWDCDPNIIMIGGGPVNSVVSVVLQCQLLPQDQDDAPQKKKKKAFDPDDVCLQVVVVVVLLLVLWFCLDVRMIMDRDDDPVNCVVVVVVSPRVVGMDMDIDHDDDCPCQVVVLVSVCVRLVQVVLQVLLVVLCVSQVVVLVVCVVCVVVQALSSLQSVLSSLSSSSSVRRSSPSSHDPSSDDPSRSNVVSSVSSVSSCLSSVVSPSVSSQVSTAGPVGTTHDGDPVSQCGNNGRPD/DVLLVLLLCLLPVDDDQLLLLVLLCQLQQNLLFQFKFWLQLVQVLCVSSVQHSVSSVVNQVVCCVVQQWDWDDDDNTIMIGGGPVNNVVSVVLQCQLLPADAPAFPQKKKKKAFADDDPVLQVVLVVVLVLLLWFCLDDRITMDSPDDCVNCVVVCVVSPRNVGMDIDIDHDDDCVCQVVQLVSVCVRLVLVVLQVLLVVLCVSCVVVVVVCVVCVVVCALSSLQSVLSSNSSSSSVSRSSDSSHHPSSDDPPRSVVVSLVSNLSSCLSSVVSPNVSCQVSTAGSVGTTDDRDPVSQCGNNGRDD/DVLVVLLLCLPVVDDDQLLLLVLLCLLQQPLLFQQKFWLQLVQVLCVVNPQHSVSSVVSQVVCVVVVQWDWDCDPNTIMIGGGPVNNVVSVVLLCQQQDLDDDDFPQKKKKKFADPDDCPLVVVVVVVVVLVLWFCLDSGITMDSPDDCVVCQVVCVVSPCNVNMDMDTDGDPDDPDPPVVLVSVCVRLVVVVLQVLLVVLCVSCVVVLVVCVVCVPVCALSSLQSVLSSNSSSSSVSRSSDSRHDPSSHPPPRCNVVSSVSSLSSCLSSVVSPSVSCQVRTADPVGGIGDRDPVSQCGNNGRPD

=== Feature glossary ===
A reading guide for the features in this record.

Start from the sequence.

  · This is the polypeptide sequence — one letter per residue, N-terminus first. Length ranges from a few dozen residues for small domains to over a thousand for large multi-domain proteins.

Fold it, and you get atomic coordinates and the backbone conformation that goes with them.

  · Structure coordinates are given as an mmCIF _atom_site loop: one row per atom with element, residue name, chain id, sequence number, and x/y/z position in Å. Only the four main-chain atoms per residue are included here; side chains are omitted to keep the record compact.

  · Backbone dihedral angles. Every residue except chain termini has a φ (preceding-C → N → Cα → C) and a ψ (N → Cα → C → next-N). They are reported in degrees following the IUPAC sign convention. Secondary structure is essentially a statement about which (φ, ψ) basin each residue occupies.

  · The SS8 string is DSSP's per-residue secondary-structure call. α-helix (H) means an i→i+4 H-bond ladder; β-strand (E) means the residue participates in a β-sheet; 3₁₀ (G) and π (I) are tighter and wider helices; T/S are turns/bends; '-' is loop.

  · SS3 is a coarse helix/strand/coil call (letters a/b/c) made by the P-SEA algorithm from inter-Cα distances and dihedrals. It is less detailed than DSSP but needs only Cα positions.

Summarize the fold with a handful of shape descriptors and a per-residue structural alphabet.

  · Radius of gyration (Rg) is the root-mean-square distance of Cα atoms from their centroid — a single number for overall size and compactness. A globular domain of N residues has Rg ≈ 2.2·N^0.38 Å; an extended or disordered chain has a much larger Rg. The Cα contact count is the number of residue pairs whose Cα atoms are within 8 Å and are more than four positions apart in sequence — a standard proxy for tertiary packing density. The bounding box is the smallest axis-aligned box enclosing all Cα atoms.

  · The Foldseek 3Di string encodes local tertiary geometry as a 20-letter alphabet — one character per residue — derived from the relative positions of nearby Cα atoms. Unlike the amino-acid sequence, 3Di is a direct function of the 3D structure, so two proteins with the same fold have similar 3Di strings even at low sequence identity.

  · Solvent-accessible surface area (SASA) is the area in Å² traced out by the centre of a 1.4 Å probe sphere (a water molecule) rolled over the protein's van der Waals surface (Shrake–Rupley / Lee–Richards construction). Buried residues have near-zero SASA; fully exposed residues can exceed 200 Å². The total SASA scales roughly with the number of surface residues.

Ask how reliable the model is.

  · pLDDT (predicted Local Distance Difference Test) is AlphaFold's per-residue confidence score, ranging from 0 to 100. Values above 90 indicate high confidence (typically well-packed cores); 70–90 is confident; 50–70 low confidence; below 50 usually means the region is disordered or the prediction is unreliable there. AlphaFold stores pLDDT in the mmCIF B-factor column.

  · B-factor (Debye–Waller factor) reflects atomic displacement in the crystal lattice. It is an experimental observable (units Å²), not a prediction; low values mean the atom is pinned down, high values mean it moves or is heterogeneous across the crystal.

  · Predicted Aligned Error (PAE) is an AlphaFold confidence matrix: entry (i, j) is the expected error in the position of residue j, in ångströms, when the prediction is superimposed on the true structure at residue i. Low PAE within a block of residues means that block is internally rigid and well-predicted; high PAE between two blocks means their relative placement is uncertain even if each block individually is confident.

Place it in context: what it resembles, what it is annotated as, and how it looks.

  · Nearest PDB neighbors are the top structural matches found by Foldseek when searching this structure against the entire Protein Data Bank. Each hit reports a TM-score (0 to 1; >0.5 almost always implies the same fold) and an E-value. These are *structural* homologs — they may share no detectable sequence similarity.

  · Functional annotations link the protein to curated databases. InterPro entries identify conserved domains and families by matching the sequence against member-database signatures (Pfam, PROSITE, CDD, …). Gene Ontology (GO) terms describe molecular function, biological process, and cellu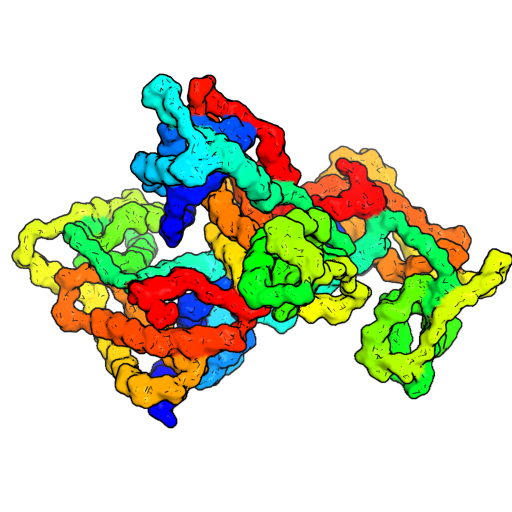lar component in a controlled vocabulary. CATH places the structure in a hierarchical fold classification (Class/Architecture/Topology/Homologous-superfamily). The organism is the source species.

  · Three diagnostic plots accompany the record. The Cα contact map visualizes the tertiary structure as a 2D adjacency matrix (8 Å cutoff, sequence-local contacts suppressed). The Ramachandran plot shows the distribution of backbone (φ, ψ) torsions, with points in the α and β basins reflecting secondary structure content. The PAE plot shows AlphaFold's inter-residue confidence as a color matrix.

  · Six rendered views show the 3D structure from the faces of a cube — i.e. along ±x, ±y, ±z. Rendering representation is drawn randomly per protein from cartoon (secondary-structure ribbons), sticks (backbone bonds), or molecular surface; coloring is either N→C rainbow (blue at the N-terminus through red at the C-terminus) or one color per chain.